Protein AF-A0A2G6HDI2-F1 (afdb_monomer_lite)

pLDDT: mean 74.93, std 30.69, range [21.81, 98.88]

Secondary structure (DSSP, 8-state):
--------PPP-HHHHHHHHHHHHHTTT-HHHHHHTT-TT-TT-----SHHHHHHHHHHHHHHHHHHTS----SHHHHHHHHHHHHHHHHHHHHHHTTTTTT---SSSSHHHHHHHGGGGS--SSHHHHHHHHHHHTTHHHHHHHHHHHHHHHHHHT----HHHHHHHHHHHHHHHSTTSHHHHHHHH-EETTEEPPHHHHHHHHHHHHHHHHHHHHHHHHIIIIITTTS-S-----HHHHHHHHHHHHSS---HHHHHHHHHHHHHHHHHHHHHHHHHHSTT--HHHHHHHHTT-TTTEEESHHHHHHHHHHHHHHHHHHHBTTTB---TTTT-EEEEE-SS-SS-EEEEPPPTTSSSPEEEEE---TT--EEEHHHHHHHIIIIITTTHHHHHHHHHHGGGTS-SHHHHT---HHHHHHHHHHHHHHHHHTTTT-SHHHHHHHHHHHHHHHHHHHHHHHHHHTPPPPGGGTSSS--HHHHHHHHHHS--S-HHHHHHHHHHHHHSTTTTTHHHHHHHHHHHHHHHHHHHTTT---S--TTTTT-SSPPPPP-PPPPPPPPPP----PPP----------------------------------------------------------------------------------------------PPPPPPPPPPPPPPPP-------------PPPPP-----------------------------------------------------------PPP-------

Radius of gyration: 35.78 Å; chains: 1; bounding box: 106×88×121 Å

Foldseek 3Di:
DDDPPPDFDDDDPLLVLLQVLVVVLCVQAVLLCLQLVNPDSLLDGHQLAPVSLVVLLVSLVVSLVVLVVDDQPDLQSVLSSVLSCLQSVLSNVCVVVLVLLQAFAQPDHLLVSLVVSLLSFDQADLVSLLSSLSNLLCLLSNLVNSLNSNVVCVVVVRHAALLRLVSLLVVLCQQLDCCHVLNCCLVVRDHPVGRHDPVSSVSSNVSSVVNNVSSVVSSVCSVPPGNVPHHNALAPADVVQQSLLCQFQQERDDLVVLLVVLVVVLVVLLVVLVVLLCVQPNPDDSVVSVVSLLPDPVFKDFAVVRVQVVLVVLLLVLLVVCDPFPAPADPLLSDEHEEERPAQPQDWAKDDADLVSPPHIYIYGRHHDPDGMGGRLLCSLVSCLRGPPAPSVLLHVLSVCPSPHRPSLNRVSDHNLLRLLRSLLSSVVCVVVCVQVDSSNVSSNSLVVLLLSLLSNLQSCSNHQNWHDCVLPTHTDDLVSSLVSNVVRHPDDPVVSVSVSSCSSSSGNNSNSNVSSNVLLVVVQVVVCVVVVNLRNHDYSVCSSRSHRDYDDDDDDDDDDDDDDDDDDDDDDDDDDDDDDDDDDDDDDDDDDDDDDDDDDDDDDDDDDDDDDDDDDDDDDDDDDDDDDDDDDDDDDDDDDDDDDDDDDDDDDDDDDDDDDDDDDDDDDDDDDDDDDGRDDDDDSDDDDDDDDDDDDDDDDDDDDDDDDDDDDDDDDDDDDDDDDDDDDDDDDDDDDDDDDDDDDDDDDDDDDDDDDDDDDDDDDDDD

Sequence (768 aa):
MSAISSQTRTPTAIDHLADDFLAREVALSPIEATYLGIAGYDEQLDDLSPAGYAAHSALRRDVLAQLERLDVVDDTDRVTVAALRDRLGLAEQMYAMGLDEMSLNVIASPLQGVREIFDLMPQDSGAAWSTVAARMEQVPRAMAGYAESLVAAKAAGNVAPRRQVEACIAQCEALTAADGYFATLAAGARCDDGPLETGVHDRLRAATTTAAAAYEQLGDFLARELAPVAPEQDACGRERYELLSRYFVGADVDLAETYEWGQQELAAITAQMHEVAERISPGASIEEAIAVLNTDPRYVLEGTDALRAWMQERADEAIASLADVHFDIPDPVRRIECRIAPTQTGGIYYTGPSEDFSRPGRMWWSVPKGETTFYTWCELTTVYHEGVPGHHLQVAQTAYRSALLNRWRRLAAWTSGHGEGWALYAERLMTELGFMDDPGNRLGWLGAQSLRAARVVIDIGVHCGFEAPAEVGGGAWTYDKAWAFLTGHSHESHRMLRFELDRYLGWPGQAPSYKIGERLWLELRDQVRARDGGSSSIMPVSLAVSVRLPARLPMTRPPTPTPMIQPMTPLRPWRQARPCTLAKPAPACARPRRPGMSPAPRSRRSSNTKATTSPTTRAATPSNATQVWLASKARALVVQATGETQATHPGTSGRESATARHRNRPPRAPMAKPAHPRAVSVNWAATAVMPTKAKAVAAQPATEATEPAGSMPSAAYPAAVSTHVDSTAAVATRTAATSGARRPTTPAPTSSNRPSSSSVRVCRRTRT

Structure (mmCIF, N/CA/C/O backbone):
data_AF-A0A2G6HDI2-F1
#
_entry.id   AF-A0A2G6HDI2-F1
#
loop_
_atom_site.group_PDB
_atom_site.id
_atom_site.type_symbol
_atom_site.label_atom_id
_atom_site.label_alt_id
_atom_site.label_comp_id
_atom_site.label_asym_id
_atom_site.label_entity_id
_atom_site.label_seq_id
_atom_site.pdbx_PDB_ins_code
_atom_site.Cartn_x
_atom_site.Cartn_y
_atom_site.Cartn_z
_atom_site.occupancy
_atom_site.B_iso_or_equiv
_atom_site.auth_seq_id
_atom_site.auth_comp_id
_atom_site.auth_asym_id
_atom_site.auth_atom_id
_atom_site.pdbx_PDB_model_num
ATOM 1 N N . MET A 1 1 ? 4.554 -38.584 13.484 1.00 32.59 1 MET A N 1
ATOM 2 C CA . MET A 1 1 ? 5.388 -38.253 12.312 1.00 32.59 1 MET A CA 1
ATOM 3 C C . MET A 1 1 ? 4.855 -39.017 11.111 1.00 32.59 1 MET A C 1
ATOM 5 O O . MET A 1 1 ? 5.261 -40.150 10.892 1.00 32.59 1 MET A O 1
ATOM 9 N N . SER A 1 2 ? 3.918 -38.426 10.372 1.00 30.25 2 SER A N 1
ATOM 10 C CA . SER A 1 2 ? 3.645 -38.855 8.996 1.00 30.25 2 SER A CA 1
ATOM 11 C C . SER A 1 2 ? 4.504 -37.982 8.098 1.00 30.25 2 SER A C 1
ATOM 13 O O . SER A 1 2 ? 4.511 -36.767 8.284 1.00 30.25 2 SER A O 1
ATOM 15 N N . ALA A 1 3 ? 5.247 -38.571 7.165 1.00 35.84 3 ALA A N 1
ATOM 16 C CA . ALA A 1 3 ? 5.994 -37.780 6.198 1.00 35.84 3 ALA A CA 1
ATOM 17 C C . ALA A 1 3 ? 4.999 -37.100 5.249 1.00 35.84 3 ALA A C 1
ATOM 19 O O . ALA A 1 3 ? 4.408 -37.763 4.395 1.00 35.84 3 ALA A O 1
ATOM 20 N N . ILE A 1 4 ? 4.816 -35.783 5.391 1.00 43.53 4 ILE A N 1
ATOM 21 C CA . ILE A 1 4 ? 4.281 -34.978 4.294 1.00 43.53 4 ILE A CA 1
ATOM 22 C C . ILE A 1 4 ? 5.306 -35.118 3.171 1.00 43.53 4 ILE A C 1
ATOM 24 O O . ILE A 1 4 ? 6.460 -34.720 3.317 1.00 43.53 4 ILE A O 1
ATOM 28 N N . SER A 1 5 ? 4.903 -35.785 2.090 1.00 40.06 5 SER A N 1
ATOM 29 C CA . SER A 1 5 ? 5.755 -35.971 0.920 1.00 40.06 5 SER A CA 1
ATOM 30 C C . SER A 1 5 ? 6.228 -34.603 0.436 1.00 40.06 5 SER A C 1
ATOM 32 O O . SER A 1 5 ? 5.413 -33.697 0.257 1.00 40.06 5 SER A O 1
ATOM 34 N N . SER A 1 6 ? 7.535 -34.462 0.211 1.00 50.41 6 SER A N 1
ATOM 35 C CA . SER A 1 6 ? 8.120 -33.307 -0.463 1.00 50.41 6 SER A CA 1
ATOM 36 C C . SER A 1 6 ? 7.680 -33.318 -1.929 1.00 50.41 6 SER A C 1
ATOM 38 O O . SER A 1 6 ? 8.411 -33.781 -2.805 1.00 50.41 6 SER A O 1
ATOM 40 N N . GLN A 1 7 ? 6.446 -32.878 -2.180 1.00 63.69 7 GLN A N 1
ATOM 41 C CA . GLN A 1 7 ? 5.856 -32.804 -3.509 1.00 63.69 7 GLN A CA 1
ATOM 42 C C . GLN A 1 7 ? 6.576 -31.722 -4.312 1.00 63.69 7 GLN A C 1
ATOM 44 O O . GLN A 1 7 ? 6.222 -30.549 -4.275 1.00 63.69 7 GLN A O 1
ATOM 49 N N . THR A 1 8 ? 7.618 -32.130 -5.028 1.00 80.12 8 THR A N 1
ATOM 50 C CA . THR A 1 8 ? 8.265 -31.322 -6.057 1.00 80.12 8 THR A CA 1
ATOM 51 C C . THR A 1 8 ? 7.479 -31.465 -7.348 1.00 80.12 8 THR A C 1
ATOM 53 O O . THR A 1 8 ? 7.414 -32.558 -7.918 1.00 80.12 8 THR A O 1
ATOM 56 N N . ARG A 1 9 ? 6.891 -30.368 -7.813 1.00 91.38 9 ARG A N 1
ATOM 57 C CA . ARG A 1 9 ? 6.245 -30.289 -9.120 1.00 91.38 9 ARG A CA 1
ATOM 58 C C . ARG A 1 9 ? 7.304 -30.037 -10.192 1.00 91.38 9 ARG A C 1
ATOM 60 O O . ARG A 1 9 ? 8.156 -29.169 -10.025 1.00 91.38 9 ARG A O 1
ATOM 67 N N . THR A 1 10 ? 7.261 -30.785 -11.290 1.00 93.88 10 THR A N 1
ATOM 68 C CA . THR A 1 10 ? 8.073 -30.475 -12.475 1.00 93.88 10 THR A CA 1
ATOM 69 C C . THR A 1 10 ? 7.532 -29.190 -13.114 1.00 93.88 10 THR A C 1
ATOM 71 O O . THR A 1 10 ? 6.339 -29.165 -13.417 1.00 93.88 10 THR A O 1
ATOM 74 N N . PRO A 1 11 ? 8.351 -28.138 -13.313 1.00 95.75 11 PRO A N 1
ATOM 75 C CA . PRO A 1 11 ? 7.901 -26.916 -13.973 1.00 95.75 11 PRO A CA 1
ATOM 76 C C . PRO A 1 11 ? 7.411 -27.175 -15.400 1.00 95.75 11 PRO A C 1
ATOM 78 O O . PRO A 1 11 ? 7.950 -28.025 -16.114 1.00 95.75 11 PRO A O 1
ATOM 81 N N . THR A 1 12 ? 6.390 -26.433 -15.810 1.00 97.50 12 THR A N 1
ATOM 82 C CA . THR A 1 12 ? 5.776 -26.511 -17.139 1.00 97.50 12 THR A CA 1
ATOM 83 C C . THR A 1 12 ? 6.282 -25.385 -18.044 1.00 97.50 12 THR A C 1
ATOM 85 O O . THR A 1 12 ? 7.005 -24.481 -17.619 1.00 97.50 12 THR A O 1
ATOM 88 N N . ALA A 1 13 ? 5.859 -25.384 -19.311 1.00 98.19 13 ALA A N 1
ATOM 89 C CA . ALA A 1 13 ? 6.100 -24.246 -20.199 1.00 98.19 13 ALA A CA 1
ATOM 90 C C . ALA A 1 13 ? 5.453 -22.941 -19.682 1.00 98.19 13 ALA A C 1
ATOM 92 O O . ALA A 1 13 ? 5.968 -21.858 -19.950 1.00 98.19 13 ALA A O 1
ATOM 93 N N . ILE A 1 14 ? 4.356 -23.037 -18.919 1.00 98.31 14 ILE A N 1
ATOM 94 C CA . ILE A 1 14 ? 3.660 -21.889 -18.318 1.00 98.31 14 ILE A CA 1
ATOM 95 C C . ILE A 1 14 ? 4.450 -21.334 -17.127 1.00 98.31 14 ILE A C 1
ATOM 97 O O . ILE A 1 14 ? 4.551 -20.116 -16.992 1.00 98.31 14 ILE A O 1
ATOM 101 N N . ASP A 1 15 ? 5.064 -22.191 -16.304 1.00 97.81 15 ASP A N 1
ATOM 102 C CA . ASP A 1 15 ? 5.984 -21.739 -15.251 1.00 97.81 15 ASP A CA 1
ATOM 103 C C . ASP A 1 15 ? 7.223 -21.058 -15.835 1.00 97.81 15 ASP A C 1
ATOM 105 O O . ASP A 1 15 ? 7.616 -19.993 -15.370 1.00 97.81 15 ASP A O 1
ATOM 109 N N . HIS A 1 16 ? 7.814 -21.638 -16.884 1.00 98.31 16 HIS A N 1
ATOM 110 C CA . HIS A 1 16 ? 8.977 -21.051 -17.547 1.00 98.31 16 HIS A CA 1
ATOM 111 C C . HIS A 1 16 ? 8.663 -19.707 -18.219 1.00 98.31 16 HIS A C 1
ATOM 113 O O . HIS A 1 16 ? 9.497 -18.808 -18.160 1.00 98.31 16 HIS A O 1
ATOM 119 N N . LEU A 1 17 ? 7.466 -19.530 -18.792 1.00 98.62 17 LEU A N 1
ATOM 120 C CA . LEU A 1 17 ? 7.014 -18.228 -19.297 1.00 98.62 17 LEU A CA 1
ATOM 121 C C . LEU A 1 17 ? 6.787 -17.215 -18.161 1.00 98.62 17 LEU A C 1
ATOM 123 O O . LEU A 1 17 ? 7.114 -16.043 -18.323 1.00 98.62 17 LEU A O 1
ATOM 127 N N . ALA A 1 18 ? 6.259 -17.646 -17.012 1.00 98.31 18 ALA A N 1
ATOM 128 C CA . ALA A 1 18 ? 6.081 -16.778 -15.848 1.00 98.31 18 ALA A CA 1
ATOM 129 C C . ALA A 1 18 ? 7.431 -16.327 -15.249 1.00 98.31 18 ALA A C 1
ATOM 131 O O . ALA A 1 18 ? 7.587 -15.162 -14.887 1.00 98.31 18 ALA A O 1
ATOM 132 N N . ASP A 1 19 ? 8.420 -17.222 -15.191 1.00 97.94 19 ASP A N 1
ATOM 133 C CA . ASP A 1 19 ? 9.761 -16.910 -14.684 1.00 97.94 19 ASP A CA 1
ATOM 134 C C . ASP A 1 19 ? 10.598 -16.070 -15.674 1.00 97.94 19 ASP A C 1
ATOM 136 O O . ASP A 1 19 ? 11.322 -15.176 -15.232 1.00 97.94 19 ASP A O 1
ATOM 140 N N . ASP A 1 20 ? 10.467 -16.286 -16.993 1.00 98.44 20 ASP A N 1
ATOM 141 C CA . ASP A 1 20 ? 11.025 -15.391 -18.029 1.00 98.44 20 ASP A CA 1
ATOM 142 C C . ASP A 1 20 ? 10.409 -13.991 -17.940 1.00 98.44 20 ASP A C 1
ATOM 144 O O . ASP A 1 20 ? 11.126 -12.990 -17.946 1.00 98.44 20 ASP A O 1
ATOM 148 N N . PHE A 1 21 ? 9.083 -13.919 -17.790 1.00 98.56 21 PHE A N 1
ATOM 149 C CA . PHE A 1 21 ? 8.374 -12.659 -17.623 1.00 98.56 21 PHE A CA 1
ATOM 150 C C . PHE A 1 21 ? 8.882 -11.881 -16.405 1.00 98.56 21 PHE A C 1
ATOM 152 O O . PHE A 1 21 ? 9.308 -10.743 -16.583 1.00 98.56 21 PHE A O 1
ATOM 159 N N . LEU A 1 22 ? 8.949 -12.499 -15.217 1.00 98.00 22 LEU A N 1
ATOM 160 C CA . LEU A 1 22 ? 9.512 -11.858 -14.020 1.00 98.00 22 LEU A CA 1
ATOM 161 C C . LEU A 1 22 ? 10.945 -11.361 -14.263 1.00 98.00 22 LEU A C 1
ATOM 163 O O . LEU A 1 22 ? 11.268 -10.229 -13.916 1.00 98.00 22 LEU A O 1
ATOM 167 N N . ALA A 1 23 ? 11.808 -12.186 -14.866 1.00 97.88 23 ALA A N 1
ATOM 168 C CA . ALA A 1 23 ? 13.203 -11.825 -15.126 1.00 97.88 23 ALA A CA 1
ATOM 169 C C . ALA A 1 23 ? 13.353 -10.638 -16.100 1.00 97.88 23 ALA A C 1
ATOM 171 O O . ALA A 1 23 ? 14.343 -9.908 -16.035 1.00 97.88 23 ALA A O 1
ATOM 172 N N . ARG A 1 24 ? 12.376 -10.435 -16.990 1.00 98.38 24 ARG A N 1
ATOM 173 C CA . ARG A 1 24 ? 12.316 -9.314 -17.940 1.00 98.38 24 ARG A CA 1
ATOM 174 C C . ARG A 1 24 ? 11.618 -8.086 -17.352 1.00 98.38 24 ARG A C 1
ATOM 176 O O . ARG A 1 24 ? 12.007 -6.971 -17.678 1.00 98.38 24 ARG A O 1
ATOM 183 N N . GLU A 1 25 ? 10.634 -8.280 -16.480 1.00 97.81 25 GLU A N 1
ATOM 184 C CA . GLU A 1 25 ? 9.888 -7.225 -15.786 1.00 97.81 25 GLU A CA 1
ATOM 185 C C . GLU A 1 25 ? 10.795 -6.460 -14.813 1.00 97.81 25 GLU A C 1
ATOM 187 O O . GLU A 1 25 ? 10.942 -5.247 -14.944 1.00 97.81 25 GLU A O 1
ATOM 192 N N . VAL A 1 26 ? 11.546 -7.165 -13.960 1.00 97.38 26 VAL A N 1
ATOM 193 C CA . VAL A 1 26 ? 12.509 -6.540 -13.026 1.00 97.38 26 VAL A CA 1
ATOM 194 C C . VAL A 1 26 ? 13.743 -5.943 -13.719 1.00 97.38 26 VAL A C 1
ATOM 196 O O . VAL A 1 26 ? 14.476 -5.157 -13.126 1.00 97.38 26 VAL A O 1
ATOM 199 N N . ALA A 1 27 ? 13.973 -6.279 -14.993 1.00 97.88 27 ALA A N 1
ATOM 200 C CA . ALA A 1 27 ? 14.973 -5.614 -15.829 1.00 97.88 27 ALA A CA 1
ATOM 201 C C . ALA A 1 27 ? 14.469 -4.287 -16.432 1.00 97.88 27 ALA A C 1
ATOM 203 O O . ALA A 1 27 ? 15.287 -3.478 -16.869 1.00 97.88 27 ALA A O 1
ATOM 204 N N . LEU A 1 28 ? 13.149 -4.061 -16.451 1.00 98.38 28 LEU A N 1
ATOM 205 C CA . LEU A 1 28 ? 12.524 -2.775 -16.778 1.00 98.38 28 LEU A CA 1
ATOM 206 C C . LEU A 1 28 ? 12.225 -1.946 -15.512 1.00 98.38 28 LEU A C 1
ATOM 208 O O . LEU A 1 28 ? 12.357 -0.724 -15.562 1.00 98.38 28 LEU A O 1
ATOM 212 N N . SER A 1 29 ? 11.941 -2.603 -14.375 1.00 98.00 29 SER A N 1
ATOM 213 C CA . SER A 1 29 ? 11.855 -1.978 -13.045 1.00 98.00 29 SER A CA 1
ATOM 214 C C . SER A 1 29 ? 12.950 -2.454 -12.067 1.00 98.00 29 SER A C 1
ATOM 216 O O . SER A 1 29 ? 12.730 -3.344 -11.239 1.00 98.00 29 SER A O 1
ATOM 218 N N . PRO A 1 30 ? 14.147 -1.835 -12.105 1.00 98.19 30 PRO A N 1
ATOM 219 C CA . PRO A 1 30 ? 15.148 -1.924 -11.042 1.00 98.19 30 PRO A CA 1
ATOM 220 C C . PRO A 1 30 ? 14.646 -1.592 -9.628 1.00 98.19 30 PRO A C 1
ATOM 222 O O . PRO A 1 30 ? 15.225 -2.078 -8.653 1.00 98.19 30 PRO A O 1
ATOM 225 N N . ILE A 1 31 ? 13.607 -0.759 -9.494 1.00 97.00 31 ILE A N 1
ATOM 226 C CA . ILE A 1 31 ? 12.966 -0.468 -8.205 1.00 97.00 31 ILE A CA 1
ATOM 227 C C . ILE A 1 31 ? 12.227 -1.712 -7.697 1.00 97.00 31 ILE A C 1
ATOM 229 O O . ILE A 1 31 ? 12.478 -2.149 -6.571 1.00 97.00 31 ILE A O 1
ATOM 233 N N . GLU A 1 32 ? 11.390 -2.344 -8.525 1.00 94.75 32 GLU A N 1
ATOM 234 C CA . GLU A 1 32 ? 10.735 -3.606 -8.164 1.00 94.75 32 GLU A CA 1
ATOM 235 C C . GLU A 1 32 ? 11.762 -4.719 -7.903 1.00 94.75 32 GLU A C 1
ATOM 237 O O . GLU A 1 32 ? 11.615 -5.475 -6.942 1.00 94.75 32 GLU A O 1
ATOM 242 N N . ALA A 1 33 ? 12.857 -4.773 -8.671 1.00 95.56 33 ALA A N 1
ATOM 243 C CA . ALA A 1 33 ? 13.944 -5.725 -8.449 1.00 95.56 33 ALA A CA 1
ATOM 244 C C . ALA A 1 33 ? 14.469 -5.686 -7.002 1.00 95.56 33 ALA A C 1
ATOM 246 O O . ALA A 1 33 ? 14.477 -6.713 -6.319 1.00 95.56 33 ALA A O 1
ATOM 247 N N . THR A 1 34 ? 14.847 -4.505 -6.497 1.00 93.19 34 THR A N 1
ATOM 248 C CA . THR A 1 34 ? 15.314 -4.352 -5.108 1.00 93.19 34 THR A CA 1
ATOM 249 C C . THR A 1 34 ? 14.183 -4.609 -4.098 1.00 93.19 34 THR A C 1
ATOM 251 O O . THR A 1 34 ? 14.436 -5.256 -3.082 1.00 93.19 34 THR A O 1
ATOM 254 N N . TYR A 1 35 ? 12.938 -4.192 -4.374 1.00 88.88 35 TYR A N 1
ATOM 255 C CA . TYR A 1 35 ? 11.784 -4.453 -3.494 1.00 88.88 35 TYR A CA 1
ATOM 256 C C . TYR A 1 35 ? 11.516 -5.961 -3.307 1.00 88.88 35 TYR A C 1
ATOM 258 O O . TYR A 1 35 ? 11.292 -6.429 -2.190 1.00 88.88 35 TYR A O 1
ATOM 266 N N . LEU A 1 36 ? 11.629 -6.746 -4.383 1.00 89.44 36 LEU A N 1
ATOM 267 C CA . LEU A 1 36 ? 11.509 -8.209 -4.376 1.00 89.44 36 LEU A CA 1
ATOM 268 C C . LEU A 1 36 ? 12.783 -8.935 -3.890 1.00 89.44 36 LEU A C 1
ATOM 270 O O . LEU A 1 36 ? 12.805 -10.166 -3.826 1.00 89.44 36 LEU A O 1
ATOM 274 N N . GLY A 1 37 ? 13.854 -8.208 -3.548 1.00 88.31 37 GLY A N 1
ATOM 275 C CA . GLY A 1 37 ? 15.138 -8.777 -3.122 1.00 88.31 37 GLY A CA 1
ATOM 276 C C . GLY A 1 37 ? 15.944 -9.446 -4.246 1.00 88.31 37 GLY A C 1
ATOM 277 O O . GLY A 1 37 ? 16.780 -10.312 -3.980 1.00 88.31 37 GLY A O 1
ATOM 278 N N . ILE A 1 38 ? 15.689 -9.079 -5.502 1.00 91.12 38 ILE A N 1
ATOM 279 C CA . ILE A 1 38 ? 16.366 -9.590 -6.698 1.00 91.12 38 ILE A CA 1
ATOM 280 C C . ILE A 1 38 ? 17.588 -8.709 -6.990 1.00 91.12 38 ILE A C 1
ATOM 282 O O . ILE A 1 38 ? 17.507 -7.682 -7.660 1.00 91.12 38 ILE A O 1
ATOM 286 N N . ALA A 1 39 ? 18.734 -9.136 -6.460 1.00 91.12 39 ALA A N 1
ATOM 287 C CA . ALA A 1 39 ? 20.002 -8.420 -6.569 1.00 91.12 39 ALA A CA 1
ATOM 288 C C . ALA A 1 39 ? 20.528 -8.296 -8.014 1.00 91.12 39 ALA A C 1
ATOM 290 O O . ALA A 1 39 ? 20.295 -9.163 -8.859 1.00 91.12 39 ALA A O 1
ATOM 291 N N . GLY A 1 40 ? 21.325 -7.251 -8.254 1.00 94.31 40 GLY A N 1
ATOM 292 C CA . GLY A 1 40 ? 22.020 -6.988 -9.526 1.00 94.31 40 GLY A CA 1
ATOM 293 C C . GLY A 1 40 ? 21.523 -5.743 -10.267 1.00 94.31 40 GLY A C 1
ATOM 294 O O . GLY A 1 40 ? 22.154 -5.300 -11.227 1.00 94.31 40 GLY A O 1
ATOM 295 N N . TYR A 1 41 ? 20.434 -5.145 -9.784 1.00 96.56 41 TYR A N 1
ATOM 296 C CA . TYR A 1 41 ? 19.826 -3.922 -10.317 1.00 96.56 41 TYR A CA 1
ATOM 297 C C . TYR A 1 41 ? 19.975 -2.728 -9.359 1.00 96.56 41 TYR A C 1
ATOM 299 O O . TYR A 1 41 ? 19.483 -1.636 -9.630 1.00 96.56 41 TYR A O 1
ATOM 307 N N . ASP A 1 42 ? 20.690 -2.916 -8.248 1.00 95.56 42 ASP A N 1
ATOM 308 C CA . ASP A 1 42 ? 20.696 -2.020 -7.087 1.00 95.56 42 ASP A CA 1
ATOM 309 C C . ASP A 1 42 ? 21.397 -0.665 -7.316 1.00 95.56 42 ASP A C 1
ATOM 311 O O . ASP A 1 42 ? 21.221 0.252 -6.520 1.00 95.56 42 ASP A O 1
ATOM 315 N N . GLU A 1 43 ? 22.134 -0.505 -8.422 1.00 97.75 43 GLU A N 1
ATOM 316 C CA . GLU A 1 43 ? 22.698 0.778 -8.891 1.00 97.75 43 GLU A CA 1
ATOM 317 C C . GLU A 1 43 ? 21.789 1.515 -9.898 1.00 97.75 43 GLU A C 1
ATOM 319 O O . GLU A 1 43 ? 22.113 2.612 -10.353 1.00 97.75 43 GLU A O 1
ATOM 324 N N . GLN A 1 44 ? 20.660 0.918 -10.289 1.00 98.25 44 GLN A N 1
ATOM 325 C CA . GLN A 1 44 ? 19.800 1.386 -11.379 1.00 98.25 44 GLN A CA 1
ATOM 326 C C . GLN A 1 44 ? 18.442 1.881 -10.861 1.00 98.25 44 GLN A C 1
ATOM 328 O O . GLN A 1 44 ? 17.977 1.478 -9.796 1.00 98.25 44 GLN A O 1
ATOM 333 N N . LEU A 1 45 ? 17.790 2.737 -11.647 1.00 98.56 45 LEU A N 1
ATOM 334 C CA . LEU A 1 45 ? 16.392 3.148 -11.479 1.00 98.56 45 LEU A CA 1
ATOM 335 C C . LEU A 1 45 ? 15.649 2.935 -12.799 1.00 98.56 45 LEU A C 1
ATOM 337 O O . LEU A 1 45 ? 16.267 2.946 -13.865 1.00 98.56 45 LEU A O 1
ATOM 341 N N . ASP A 1 46 ? 14.335 2.817 -12.713 1.00 98.56 46 ASP A N 1
ATOM 342 C CA . ASP A 1 46 ? 13.402 2.626 -13.821 1.00 98.56 46 ASP A CA 1
ATOM 343 C C . ASP A 1 46 ? 13.531 3.693 -14.929 1.00 98.56 46 ASP A C 1
ATOM 345 O O . ASP A 1 46 ? 14.097 4.783 -14.751 1.00 98.56 46 ASP A O 1
ATOM 349 N N . ASP A 1 47 ? 12.992 3.384 -16.107 1.00 98.62 47 ASP A N 1
ATOM 350 C CA . ASP A 1 47 ? 12.695 4.391 -17.125 1.00 98.62 47 ASP A CA 1
ATOM 351 C C . ASP A 1 47 ? 11.253 4.880 -16.944 1.00 98.62 47 ASP A C 1
ATOM 353 O O . ASP A 1 47 ? 10.297 4.237 -17.364 1.00 98.62 47 ASP A O 1
ATOM 357 N N . LEU A 1 48 ? 11.109 6.035 -16.294 1.00 98.69 48 LEU A N 1
ATOM 358 C CA . LEU A 1 48 ? 9.815 6.660 -16.007 1.00 98.69 48 LEU A CA 1
ATOM 359 C C . LEU A 1 48 ? 9.285 7.517 -17.171 1.00 98.69 48 LEU A C 1
ATOM 361 O O . LEU A 1 48 ? 8.295 8.230 -16.998 1.00 98.69 48 LEU A O 1
ATOM 365 N N . SER A 1 49 ? 9.948 7.495 -18.333 1.00 98.88 49 SER A N 1
ATOM 366 C CA . SER A 1 49 ? 9.507 8.181 -19.553 1.00 98.88 49 SER A CA 1
ATOM 367 C C . SER A 1 49 ? 8.401 7.405 -20.292 1.00 98.88 49 SER A C 1
ATOM 369 O O . SER A 1 49 ? 8.220 6.203 -20.062 1.00 98.88 49 SER A O 1
ATOM 371 N N . PRO A 1 50 ? 7.705 8.025 -21.268 1.00 98.75 50 PRO A N 1
ATOM 372 C CA . PRO A 1 50 ? 6.740 7.317 -22.112 1.00 98.75 50 PRO A CA 1
ATOM 373 C C . PRO A 1 50 ? 7.348 6.134 -22.885 1.00 98.75 50 PRO A C 1
ATOM 375 O O . PRO A 1 50 ? 6.626 5.212 -23.266 1.00 98.75 50 PRO A O 1
ATOM 378 N N . ALA A 1 51 ? 8.668 6.132 -23.117 1.00 98.69 51 ALA A N 1
ATOM 379 C CA . ALA A 1 51 ? 9.367 5.019 -23.756 1.00 98.69 51 ALA A CA 1
ATOM 380 C C . ALA A 1 51 ? 9.497 3.804 -22.819 1.00 98.69 51 ALA A C 1
ATOM 382 O O . ALA A 1 51 ? 9.301 2.674 -23.270 1.00 98.69 51 ALA A O 1
ATOM 383 N N . GLY A 1 52 ? 9.747 4.030 -21.526 1.00 98.62 52 GLY A N 1
ATOM 384 C CA . GLY A 1 52 ? 9.778 2.981 -20.508 1.00 98.62 52 GLY A CA 1
ATOM 385 C C . GLY A 1 52 ? 8.409 2.333 -20.294 1.00 98.62 52 GLY A C 1
ATOM 386 O O . GLY A 1 52 ? 8.281 1.111 -20.401 1.00 98.62 52 GLY A O 1
ATOM 387 N N . TYR A 1 53 ? 7.348 3.133 -20.134 1.00 98.62 53 TYR A N 1
ATOM 388 C CA . TYR A 1 53 ? 5.975 2.609 -20.055 1.00 98.62 53 TYR A CA 1
ATOM 389 C C . TYR A 1 53 ? 5.570 1.830 -21.325 1.00 98.62 53 TYR A C 1
ATOM 391 O O . TYR A 1 53 ? 4.981 0.748 -21.238 1.00 98.62 53 TYR A O 1
ATOM 399 N N . ALA A 1 54 ? 5.970 2.298 -22.515 1.00 98.81 54 ALA A N 1
ATOM 400 C CA . ALA A 1 54 ? 5.762 1.562 -23.764 1.00 98.81 54 ALA A CA 1
ATOM 401 C C . ALA A 1 54 ? 6.557 0.239 -23.838 1.00 98.81 54 ALA A C 1
ATOM 403 O O . ALA A 1 54 ? 6.069 -0.732 -24.427 1.00 98.81 54 ALA A O 1
ATOM 404 N N . ALA A 1 55 ? 7.747 0.163 -23.229 1.00 98.88 55 ALA A N 1
ATOM 405 C CA . ALA A 1 55 ? 8.527 -1.071 -23.119 1.00 98.88 55 ALA A CA 1
ATOM 406 C C . ALA A 1 55 ? 7.853 -2.091 -22.183 1.00 98.88 55 ALA A C 1
ATOM 408 O O . ALA A 1 55 ? 7.733 -3.262 -22.555 1.00 98.88 55 ALA A O 1
ATOM 409 N N . HIS A 1 56 ? 7.321 -1.648 -21.037 1.00 98.62 56 HIS A N 1
ATOM 410 C CA . HIS A 1 56 ? 6.487 -2.486 -20.166 1.00 98.62 56 HIS A CA 1
ATOM 411 C C . HIS A 1 56 ? 5.254 -3.020 -20.915 1.00 98.62 56 HIS A C 1
ATOM 413 O O . HIS A 1 56 ? 5.000 -4.224 -20.900 1.00 98.62 56 HIS A O 1
ATOM 419 N N . SER A 1 57 ? 4.532 -2.174 -21.660 1.00 98.75 57 SER A N 1
ATOM 420 C CA . SER A 1 57 ? 3.410 -2.631 -22.497 1.00 98.75 57 SER A CA 1
ATOM 421 C C . SER A 1 57 ? 3.830 -3.651 -23.563 1.00 98.75 57 SER A C 1
ATOM 423 O O . SER A 1 57 ? 3.133 -4.643 -23.799 1.00 98.75 57 SER A O 1
ATOM 425 N N . ALA A 1 58 ? 4.985 -3.453 -24.206 1.00 98.81 58 ALA A N 1
ATOM 426 C CA . ALA A 1 58 ? 5.506 -4.396 -25.192 1.00 98.81 58 ALA A CA 1
ATOM 427 C C . ALA A 1 58 ? 5.812 -5.771 -24.573 1.00 98.81 58 ALA A C 1
ATOM 429 O O . ALA A 1 58 ? 5.461 -6.789 -25.173 1.00 98.81 58 ALA A O 1
ATOM 430 N N . LEU A 1 59 ? 6.388 -5.804 -23.365 1.00 98.81 59 LEU A N 1
ATOM 431 C CA . LEU A 1 59 ? 6.614 -7.030 -22.596 1.00 98.81 59 LEU A CA 1
ATOM 432 C C . LEU A 1 59 ? 5.293 -7.734 -22.249 1.00 98.81 59 LEU A C 1
ATOM 434 O O . LEU A 1 59 ? 5.134 -8.920 -22.540 1.00 98.81 59 LEU A O 1
ATOM 438 N N . ARG A 1 60 ? 4.320 -7.005 -21.685 1.00 98.69 60 ARG A N 1
ATOM 439 C CA . ARG A 1 60 ? 3.023 -7.572 -21.275 1.00 98.69 60 ARG A CA 1
ATOM 440 C C . ARG A 1 60 ? 2.255 -8.170 -22.458 1.00 98.69 60 ARG A C 1
ATOM 442 O O . ARG A 1 60 ? 1.718 -9.271 -22.345 1.00 98.69 60 ARG A O 1
ATOM 449 N N . ARG A 1 61 ? 2.254 -7.501 -23.618 1.00 98.75 61 ARG A N 1
ATOM 450 C CA . ARG A 1 61 ? 1.610 -8.007 -24.847 1.00 98.75 61 ARG A CA 1
ATOM 451 C C . ARG A 1 61 ? 2.322 -9.208 -25.468 1.00 98.75 61 ARG A C 1
ATOM 453 O O . ARG A 1 61 ? 1.637 -10.091 -25.979 1.00 98.75 61 ARG A O 1
ATOM 460 N N . ASP A 1 62 ? 3.652 -9.267 -25.414 1.00 98.75 62 ASP A N 1
ATOM 461 C CA . ASP A 1 62 ? 4.412 -10.455 -25.827 1.00 98.75 62 ASP A CA 1
ATOM 462 C C . ASP A 1 62 ? 4.044 -11.668 -24.958 1.00 98.75 62 ASP A C 1
ATOM 464 O O . ASP A 1 62 ? 3.603 -12.693 -25.478 1.00 98.75 62 ASP A O 1
ATOM 468 N N . VAL A 1 63 ? 4.114 -11.524 -23.632 1.00 98.69 63 VAL A N 1
ATOM 469 C CA . VAL A 1 63 ? 3.806 -12.609 -22.687 1.00 98.69 63 VAL A CA 1
ATOM 470 C C . VAL A 1 63 ? 2.360 -13.085 -22.820 1.00 98.69 63 VAL A C 1
ATOM 472 O O . VAL A 1 63 ? 2.130 -14.292 -22.882 1.00 98.69 63 VAL A O 1
ATOM 475 N N . LEU A 1 64 ? 1.385 -12.179 -22.963 1.00 98.62 64 LEU A N 1
ATOM 476 C CA . LEU A 1 64 ? -0.008 -12.551 -23.246 1.00 98.62 64 LEU A CA 1
ATOM 477 C C . LEU A 1 64 ? -0.140 -13.354 -24.555 1.00 98.62 64 LEU A C 1
ATOM 479 O O . LEU A 1 64 ? -0.776 -14.408 -24.559 1.00 98.62 64 LEU A O 1
ATOM 483 N N . ALA A 1 65 ? 0.509 -12.918 -25.641 1.00 98.50 65 ALA A N 1
ATOM 484 C CA . ALA A 1 65 ? 0.463 -13.596 -26.939 1.00 98.50 65 ALA A CA 1
ATOM 485 C C . ALA A 1 65 ? 1.228 -14.937 -26.974 1.00 98.50 65 ALA A C 1
ATOM 487 O O . ALA A 1 65 ? 0.959 -15.777 -27.838 1.00 98.50 65 ALA A O 1
ATOM 488 N N . GLN A 1 66 ? 2.175 -15.160 -26.057 1.00 98.50 66 GLN A N 1
ATOM 489 C CA . GLN A 1 66 ? 2.792 -16.470 -25.824 1.00 98.50 66 GLN A CA 1
ATOM 490 C C . GLN A 1 66 ? 1.879 -17.374 -24.979 1.00 98.50 66 GLN A C 1
ATOM 492 O O . GLN A 1 66 ? 1.672 -18.535 -25.328 1.00 98.50 66 GLN A O 1
ATOM 497 N N . LEU A 1 67 ? 1.252 -16.828 -23.933 1.00 97.31 67 LEU A N 1
ATOM 498 C CA . LEU A 1 67 ? 0.334 -17.519 -23.017 1.00 97.31 67 LEU A CA 1
ATOM 499 C C . LEU A 1 67 ? -0.970 -17.999 -23.688 1.00 97.31 67 LEU A C 1
ATOM 501 O O . LEU A 1 67 ? -1.693 -18.820 -23.126 1.00 97.31 67 LEU A O 1
ATOM 505 N N . GLU A 1 68 ? -1.301 -17.507 -24.882 1.00 96.44 68 GLU A N 1
ATOM 506 C CA . GLU A 1 68 ? -2.372 -18.043 -25.740 1.00 96.44 68 GLU A CA 1
ATOM 507 C C . GLU A 1 68 ? -2.004 -19.362 -26.444 1.00 96.44 68 GLU A C 1
ATOM 509 O O . GLU A 1 68 ? -2.894 -20.064 -26.919 1.00 96.44 68 GLU A O 1
ATOM 514 N N . ARG A 1 69 ? -0.711 -19.708 -26.518 1.00 97.00 69 ARG A N 1
ATOM 515 C CA . ARG A 1 69 ? -0.177 -20.844 -27.297 1.00 97.00 69 ARG A CA 1
ATOM 516 C C . ARG A 1 69 ? 0.309 -22.010 -26.434 1.00 97.00 69 ARG A C 1
ATOM 518 O O . ARG A 1 69 ? 0.873 -22.959 -26.972 1.00 97.00 69 ARG A O 1
ATOM 525 N N . LEU A 1 70 ? 0.141 -21.918 -25.115 1.00 97.75 70 LEU A N 1
ATOM 526 C CA . LEU A 1 70 ? 0.567 -22.933 -24.155 1.00 97.75 70 LEU A CA 1
ATOM 527 C C . LEU A 1 70 ? -0.641 -23.692 -23.604 1.00 97.75 70 LEU A C 1
ATOM 529 O O . LEU A 1 70 ? -1.588 -23.086 -23.098 1.00 97.75 70 LEU A O 1
ATOM 533 N N . ASP A 1 71 ? -0.579 -25.020 -23.673 1.00 97.12 71 ASP A N 1
ATOM 534 C CA . ASP A 1 71 ? -1.561 -25.905 -23.053 1.00 97.12 71 ASP A CA 1
ATOM 535 C C . ASP A 1 71 ? -1.409 -25.917 -21.525 1.00 97.12 71 ASP A C 1
ATOM 537 O O . ASP A 1 71 ? -0.301 -25.940 -20.989 1.00 97.12 71 ASP A O 1
ATOM 541 N N . VAL A 1 72 ? -2.542 -25.934 -20.820 1.00 97.31 72 VAL A N 1
ATOM 542 C CA . VAL A 1 72 ? -2.605 -26.062 -19.356 1.00 97.31 72 VAL A CA 1
ATOM 543 C C . VAL A 1 72 ? -2.395 -27.525 -18.973 1.00 97.31 72 VAL A C 1
ATOM 545 O O . VAL A 1 72 ? -3.231 -28.365 -19.305 1.00 97.31 72 VAL A O 1
ATOM 548 N N . VAL A 1 73 ? -1.312 -27.832 -18.253 1.00 96.94 73 VAL A N 1
ATOM 549 C CA . VAL A 1 73 ? -0.989 -29.209 -17.839 1.00 96.94 73 VAL A CA 1
ATOM 550 C C . VAL A 1 73 ? -1.748 -29.615 -16.570 1.00 96.94 73 VAL A C 1
ATOM 552 O O . VAL A 1 73 ? -2.164 -30.766 -16.445 1.00 96.94 73 VAL A O 1
ATOM 555 N N . ASP A 1 74 ? -1.950 -28.687 -15.627 1.00 93.44 74 ASP A N 1
ATOM 556 C CA . ASP A 1 74 ? -2.590 -28.959 -14.332 1.00 93.44 74 ASP A CA 1
ATOM 557 C C . ASP A 1 74 ? -3.288 -27.733 -13.692 1.00 93.44 74 ASP A C 1
ATOM 559 O O . ASP A 1 74 ? -3.409 -26.658 -14.282 1.00 93.44 74 ASP A O 1
ATOM 563 N N . ASP A 1 75 ? -3.778 -27.892 -12.457 1.00 91.00 75 ASP A N 1
ATOM 564 C CA . ASP A 1 75 ? -4.443 -26.823 -11.702 1.00 91.00 75 ASP A CA 1
ATOM 565 C C . ASP A 1 75 ? -3.513 -25.659 -11.308 1.00 91.00 75 ASP A C 1
ATOM 567 O O . ASP A 1 75 ? -3.992 -24.534 -11.141 1.00 91.00 75 ASP A O 1
ATOM 571 N N . THR A 1 76 ? -2.200 -25.879 -11.181 1.00 91.31 76 THR A N 1
ATOM 572 C CA . THR A 1 76 ? -1.248 -24.792 -10.908 1.00 91.31 76 THR A CA 1
ATOM 573 C C . THR A 1 76 ? -1.073 -23.934 -12.152 1.00 91.31 76 THR A C 1
ATOM 575 O O . THR A 1 76 ? -1.186 -22.712 -12.046 1.00 91.31 76 THR A O 1
ATOM 578 N N . ASP A 1 77 ? -0.903 -24.554 -13.324 1.00 95.50 77 ASP A N 1
ATOM 579 C CA . ASP A 1 77 ? -0.920 -23.864 -14.619 1.00 95.50 77 ASP A CA 1
ATOM 580 C C . ASP A 1 77 ? -2.227 -23.093 -14.808 1.00 95.50 77 ASP A C 1
ATOM 582 O O . ASP A 1 77 ? -2.206 -21.919 -15.173 1.00 95.50 77 ASP A O 1
ATOM 586 N N . ARG A 1 78 ? -3.373 -23.713 -14.496 1.00 95.25 78 ARG A N 1
ATOM 587 C CA . ARG A 1 78 ? -4.694 -23.080 -14.616 1.00 95.25 78 ARG A CA 1
ATOM 588 C C . ARG A 1 78 ? -4.801 -21.795 -13.791 1.00 95.25 78 ARG A C 1
ATOM 590 O O . ARG A 1 78 ? -5.394 -20.823 -14.261 1.00 95.25 78 ARG A O 1
ATOM 597 N N . VAL A 1 79 ? -4.228 -21.767 -12.584 1.00 93.00 79 VAL A N 1
ATOM 598 C CA . VAL A 1 79 ? -4.186 -20.556 -11.745 1.00 93.00 79 VAL A CA 1
ATOM 599 C C . VAL A 1 79 ? -3.130 -19.560 -12.241 1.00 93.00 79 VAL A C 1
ATOM 601 O O . VAL A 1 79 ? -3.419 -18.367 -12.268 1.00 93.00 79 VAL A O 1
ATOM 604 N N . THR A 1 80 ? -1.954 -20.008 -12.695 1.00 95.62 80 THR A N 1
ATOM 605 C CA . THR A 1 80 ? -0.917 -19.132 -13.280 1.00 95.62 80 THR A CA 1
ATOM 606 C C . THR A 1 80 ? -1.429 -18.415 -14.535 1.00 95.62 80 THR A C 1
ATOM 608 O O . THR A 1 80 ? -1.318 -17.196 -14.630 1.00 95.62 80 THR A O 1
ATOM 611 N N . VAL A 1 81 ? -2.080 -19.135 -15.455 1.00 96.56 81 VAL A N 1
ATOM 612 C CA . VAL A 1 81 ? -2.716 -18.573 -16.660 1.00 96.56 81 VAL A CA 1
ATOM 613 C C . VAL A 1 81 ? -3.817 -17.577 -16.298 1.00 96.56 81 VAL A C 1
ATOM 615 O O . VAL A 1 81 ? -3.891 -16.508 -16.901 1.00 96.56 81 VAL A O 1
ATOM 618 N N . ALA A 1 82 ? -4.670 -17.903 -15.321 1.00 94.75 82 ALA A N 1
ATOM 619 C CA . ALA A 1 82 ? -5.730 -17.000 -14.878 1.00 94.75 82 ALA A CA 1
ATOM 620 C C . ALA A 1 82 ? -5.163 -15.709 -14.263 1.00 94.75 82 ALA A C 1
ATOM 622 O O . ALA A 1 82 ? -5.645 -14.627 -14.585 1.00 94.75 82 ALA A O 1
ATOM 623 N N . ALA A 1 83 ? -4.124 -15.820 -13.430 1.00 95.25 83 ALA A N 1
ATOM 624 C CA . ALA A 1 83 ? -3.460 -14.687 -12.794 1.00 95.25 83 ALA A CA 1
ATOM 625 C C . ALA A 1 83 ? -2.737 -13.786 -13.809 1.00 95.25 83 ALA A C 1
ATOM 627 O O . ALA A 1 83 ? -2.955 -12.579 -13.800 1.00 95.25 83 ALA A O 1
ATOM 628 N N . LEU A 1 84 ? -1.934 -14.352 -14.718 1.00 96.81 84 LEU A N 1
ATOM 629 C CA . LEU A 1 84 ? -1.230 -13.580 -15.751 1.00 96.81 84 LEU A CA 1
ATOM 630 C C . LEU A 1 84 ? -2.211 -12.875 -16.702 1.00 96.81 84 LEU A C 1
ATOM 632 O O . LEU A 1 84 ? -2.061 -11.684 -16.961 1.00 96.81 84 LEU A O 1
ATOM 636 N N . ARG A 1 85 ? -3.253 -13.566 -17.192 1.00 96.50 85 ARG A N 1
ATOM 637 C CA . ARG A 1 85 ? -4.253 -12.943 -18.086 1.00 96.50 85 ARG A CA 1
ATOM 638 C C . ARG A 1 85 ? -5.030 -11.817 -17.403 1.00 96.50 85 ARG A C 1
ATOM 640 O O . ARG A 1 85 ? -5.343 -10.828 -18.057 1.00 96.50 85 ARG A O 1
ATOM 647 N N . ASP A 1 86 ? -5.325 -11.960 -16.112 1.00 94.25 86 ASP A N 1
ATOM 648 C CA . ASP A 1 86 ? -6.004 -10.936 -15.316 1.00 94.25 86 ASP A CA 1
ATOM 649 C C . ASP A 1 86 ? -5.096 -9.722 -15.059 1.00 94.25 86 ASP A C 1
ATOM 651 O O . ASP A 1 86 ? -5.411 -8.619 -15.501 1.00 94.25 86 ASP A O 1
ATOM 655 N N . ARG A 1 87 ? -3.929 -9.926 -14.431 1.00 95.62 87 ARG A N 1
ATOM 656 C CA . ARG A 1 87 ? -3.009 -8.843 -14.046 1.00 95.62 87 ARG A CA 1
ATOM 657 C C . ARG A 1 87 ? -2.450 -8.093 -15.255 1.00 95.62 87 ARG A C 1
ATOM 659 O O . ARG A 1 87 ? -2.550 -6.870 -15.309 1.00 95.62 87 ARG A O 1
ATOM 666 N N . LEU A 1 88 ? -1.921 -8.805 -16.255 1.00 97.62 88 LEU A N 1
ATOM 667 C CA . LEU A 1 88 ? -1.314 -8.168 -17.432 1.00 97.62 88 LEU A CA 1
ATOM 668 C C . LEU A 1 88 ? -2.376 -7.570 -18.360 1.00 97.62 88 LEU A C 1
ATOM 670 O O . LEU A 1 88 ? -2.156 -6.515 -18.952 1.00 97.62 88 LEU A O 1
ATOM 674 N N . GLY A 1 89 ? -3.553 -8.199 -18.442 1.00 97.38 89 GLY A N 1
ATOM 675 C CA . GLY A 1 89 ? -4.697 -7.651 -19.164 1.00 97.38 89 GLY A CA 1
ATOM 676 C C . GLY A 1 89 ? -5.227 -6.360 -18.535 1.00 97.38 89 GLY A C 1
ATOM 677 O O . GLY A 1 89 ? -5.577 -5.432 -19.264 1.00 97.38 89 GLY A O 1
ATOM 678 N N . LEU A 1 90 ? -5.279 -6.269 -17.200 1.00 96.50 90 LEU A N 1
ATOM 679 C CA . LEU A 1 90 ? -5.642 -5.043 -16.476 1.00 96.50 90 LEU A CA 1
ATOM 680 C C . LEU A 1 90 ? -4.583 -3.948 -16.643 1.00 96.50 90 LEU A C 1
ATOM 682 O O . LEU A 1 90 ? -4.947 -2.817 -16.948 1.00 96.50 90 LEU A O 1
ATOM 686 N N . ALA A 1 91 ? -3.296 -4.283 -16.540 1.00 96.94 91 ALA A N 1
ATOM 687 C CA . ALA A 1 91 ? -2.213 -3.329 -16.767 1.00 96.94 91 ALA A CA 1
ATOM 688 C C . ALA A 1 91 ? -2.232 -2.746 -18.198 1.00 96.94 91 ALA A C 1
ATOM 690 O O . ALA A 1 91 ? -2.068 -1.542 -18.368 1.00 96.94 91 ALA A O 1
ATOM 691 N N . GLU A 1 92 ? -2.534 -3.545 -19.230 1.00 98.44 92 GLU A N 1
ATOM 692 C CA . GLU A 1 92 ? -2.720 -3.009 -20.590 1.00 98.44 92 GLU A CA 1
ATOM 693 C C . GLU A 1 92 ? -3.987 -2.150 -20.748 1.00 98.44 92 GLU A C 1
ATOM 695 O O . GLU A 1 92 ? -3.978 -1.212 -21.542 1.00 98.44 92 GLU A O 1
ATOM 700 N N . GLN A 1 93 ? -5.061 -2.403 -19.986 1.00 98.25 93 GLN A N 1
ATOM 701 C CA . GLN A 1 93 ? -6.212 -1.486 -19.922 1.00 98.25 93 GLN A CA 1
ATOM 702 C C . GLN A 1 93 ? -5.825 -0.153 -19.253 1.00 98.25 93 GLN A C 1
ATOM 704 O O . GLN A 1 93 ? -6.243 0.903 -19.722 1.00 98.25 93 GLN A O 1
ATOM 709 N N . MET A 1 94 ? -5.018 -0.185 -18.186 1.00 97.81 94 MET A N 1
ATOM 710 C CA . MET A 1 94 ? -4.581 1.011 -17.449 1.00 97.81 94 MET A CA 1
ATOM 711 C C . MET A 1 94 ? -3.646 1.880 -18.295 1.00 97.81 94 MET A C 1
ATOM 713 O O . MET A 1 94 ? -3.881 3.084 -18.424 1.00 97.81 94 MET A O 1
ATOM 717 N N . TYR A 1 95 ? -2.679 1.251 -18.964 1.00 97.88 95 TYR A N 1
ATOM 718 C CA . TYR A 1 95 ? -1.799 1.891 -19.937 1.00 97.88 95 TYR A CA 1
ATOM 719 C C . TYR A 1 95 ? -2.577 2.482 -21.124 1.00 97.88 95 TYR A C 1
ATOM 721 O O . TYR A 1 95 ? -2.387 3.640 -21.483 1.00 97.88 95 TYR A O 1
ATOM 729 N N . ALA A 1 96 ? -3.543 1.749 -21.693 1.00 97.44 96 ALA A N 1
ATOM 730 C CA . ALA A 1 96 ? -4.377 2.259 -22.788 1.00 97.44 96 ALA A CA 1
ATOM 731 C C . ALA A 1 96 ? -5.277 3.449 -22.389 1.00 97.44 96 ALA A C 1
ATOM 733 O O . ALA A 1 96 ? -5.705 4.211 -23.257 1.00 97.44 96 ALA A O 1
ATOM 734 N N . MET A 1 97 ? -5.558 3.625 -21.093 1.00 96.38 97 MET A N 1
ATOM 735 C CA . MET A 1 97 ? -6.235 4.803 -20.537 1.00 96.38 97 MET A CA 1
ATOM 736 C C . MET A 1 97 ? -5.267 5.925 -20.117 1.00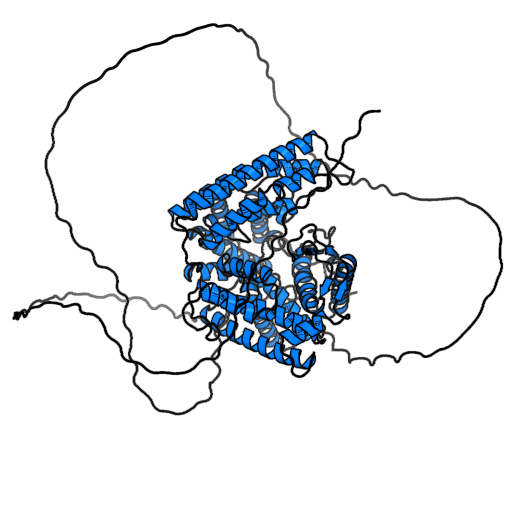 96.38 97 MET A C 1
ATOM 738 O O . MET A 1 97 ? -5.731 6.979 -19.674 1.00 96.38 97 MET A O 1
ATOM 742 N N . GLY A 1 98 ? -3.949 5.725 -20.242 1.00 97.00 98 GLY A N 1
ATOM 743 C CA . GLY A 1 98 ? -2.903 6.659 -19.820 1.00 97.00 98 GLY A CA 1
ATOM 744 C C . GLY A 1 98 ? -2.859 6.886 -18.306 1.00 97.00 98 GLY A C 1
ATOM 745 O O . GLY A 1 98 ? -2.628 8.017 -17.868 1.00 97.00 98 GLY A O 1
ATOM 746 N N . LEU A 1 99 ? -3.198 5.860 -17.511 1.00 96.81 99 LEU A N 1
ATOM 747 C CA . LEU A 1 99 ? -3.225 5.941 -16.045 1.00 96.81 99 LEU A CA 1
ATOM 748 C C . LEU A 1 99 ? -1.824 5.856 -15.427 1.00 96.81 99 LEU A C 1
ATOM 750 O O . LEU A 1 99 ? -1.584 6.480 -14.394 1.00 96.81 99 LEU A O 1
ATOM 754 N N . ASP A 1 100 ? -0.912 5.132 -16.077 1.00 95.25 100 ASP A N 1
ATOM 755 C CA . ASP A 1 100 ? 0.465 4.951 -15.618 1.00 95.25 100 ASP A CA 1
ATOM 756 C C . ASP A 1 100 ? 1.242 6.278 -15.747 1.00 95.25 100 ASP A C 1
ATOM 758 O O . ASP A 1 100 ? 1.788 6.788 -14.767 1.00 95.25 100 ASP A O 1
ATOM 762 N N . GLU A 1 101 ? 1.195 6.919 -16.922 1.00 96.94 101 GLU A N 1
ATOM 763 C CA . GLU A 1 101 ? 1.906 8.176 -17.198 1.00 96.94 101 GLU A CA 1
ATOM 764 C C . GLU A 1 101 ? 1.361 9.382 -16.417 1.00 96.94 101 GLU A C 1
ATOM 766 O O . GLU A 1 101 ? 2.088 10.354 -16.206 1.00 96.94 101 GLU A O 1
ATOM 771 N N . MET A 1 102 ? 0.094 9.341 -15.983 1.00 97.06 102 MET A N 1
ATOM 772 C CA . MET A 1 102 ? -0.522 10.407 -15.176 1.00 97.06 102 MET A CA 1
ATOM 773 C C . MET A 1 102 ? -0.357 10.220 -13.663 1.00 97.06 102 MET A C 1
ATOM 775 O O . MET A 1 102 ? -0.861 11.048 -12.900 1.00 97.06 102 MET A O 1
ATOM 779 N N . SER A 1 103 ? 0.268 9.123 -13.221 1.00 97.69 103 SER A N 1
ATOM 780 C CA . SER A 1 103 ? 0.296 8.722 -11.814 1.00 97.69 103 SER A CA 1
ATOM 781 C C . SER A 1 103 ? 1.040 9.743 -10.950 1.00 97.69 103 SER A C 1
ATOM 783 O O . SER A 1 103 ? 2.262 9.869 -11.020 1.00 97.69 103 SER A O 1
ATOM 785 N N . LEU A 1 104 ? 0.291 10.478 -10.126 1.00 98.50 104 LEU A N 1
ATOM 786 C CA . LEU A 1 104 ? 0.776 11.462 -9.157 1.00 98.50 104 LEU A CA 1
ATOM 787 C C . LEU A 1 104 ? -0.234 11.530 -8.003 1.00 98.50 104 LEU A C 1
ATOM 789 O O . LEU A 1 104 ? -1.375 11.949 -8.198 1.00 98.50 104 LEU A O 1
ATOM 793 N N . ASN A 1 105 ? 0.171 11.082 -6.816 1.00 98.31 105 ASN A N 1
ATOM 794 C CA . ASN A 1 105 ? -0.651 11.082 -5.604 1.00 98.31 105 ASN A CA 1
ATOM 795 C C . ASN A 1 105 ? 0.235 11.122 -4.348 1.00 98.31 105 ASN A C 1
ATOM 797 O O . ASN A 1 105 ? 1.448 10.950 -4.446 1.00 98.31 105 ASN A O 1
ATOM 801 N N . VAL A 1 106 ? -0.359 11.333 -3.171 1.00 96.31 106 VAL A N 1
ATOM 802 C CA . VAL A 1 106 ? 0.373 11.538 -1.903 1.00 96.31 106 VAL A CA 1
ATOM 803 C C . VAL A 1 106 ? 1.123 10.328 -1.326 1.00 96.31 106 VAL A C 1
ATOM 805 O O . VAL A 1 106 ? 1.870 10.522 -0.367 1.00 96.31 106 VAL A O 1
ATOM 808 N N . ILE A 1 107 ? 0.939 9.106 -1.841 1.00 94.19 107 ILE A N 1
ATOM 809 C CA . ILE A 1 107 ? 1.461 7.881 -1.200 1.00 94.19 107 ILE A CA 1
ATOM 810 C C . ILE A 1 107 ? 2.230 6.947 -2.141 1.00 94.19 107 ILE A C 1
ATOM 812 O O . ILE A 1 107 ? 3.271 6.434 -1.754 1.00 94.19 107 ILE A O 1
ATOM 816 N N . ALA A 1 108 ? 1.738 6.716 -3.356 1.00 95.00 108 ALA A N 1
ATOM 817 C CA . ALA A 1 108 ? 2.199 5.642 -4.229 1.00 95.00 108 ALA A CA 1
ATOM 818 C C . ALA A 1 108 ? 2.193 6.094 -5.695 1.00 95.00 108 ALA A C 1
ATOM 820 O O . ALA A 1 108 ? 1.313 5.750 -6.489 1.00 95.00 108 ALA A O 1
ATOM 821 N N . SER A 1 109 ? 3.182 6.911 -6.040 1.00 98.06 109 SER A N 1
ATOM 822 C CA . SER A 1 109 ? 3.507 7.352 -7.397 1.00 98.06 109 SER A CA 1
ATOM 823 C C . SER A 1 109 ? 5.036 7.363 -7.586 1.00 98.06 109 SER A C 1
ATOM 825 O O . SER A 1 109 ? 5.770 7.174 -6.607 1.00 98.06 109 SER A O 1
ATOM 827 N N . PRO A 1 110 ? 5.563 7.588 -8.805 1.00 98.50 110 PRO A N 1
ATOM 828 C CA . PRO A 1 110 ? 7.009 7.558 -9.042 1.00 98.50 110 PRO A CA 1
ATOM 829 C C . PRO A 1 110 ? 7.821 8.565 -8.205 1.00 98.50 110 PRO A C 1
ATOM 831 O O . PRO A 1 110 ? 9.002 8.327 -7.955 1.00 98.50 110 PRO A O 1
ATOM 834 N N . LEU A 1 111 ? 7.188 9.642 -7.715 1.00 97.94 111 LEU A N 1
ATOM 835 C CA . LEU A 1 111 ? 7.772 10.585 -6.753 1.00 97.94 111 LEU A CA 1
ATOM 836 C C . LEU A 1 111 ? 8.163 9.889 -5.440 1.00 97.94 111 LEU A C 1
ATOM 838 O O . LEU A 1 111 ? 9.277 10.070 -4.960 1.00 97.94 111 LEU A O 1
ATOM 842 N N . GLN A 1 112 ? 7.276 9.083 -4.848 1.00 97.06 112 GLN A N 1
ATOM 843 C CA . GLN A 1 112 ? 7.584 8.383 -3.598 1.00 97.06 112 GLN A CA 1
ATOM 844 C C . GLN A 1 112 ? 8.499 7.182 -3.850 1.00 97.06 112 GLN A C 1
ATOM 846 O O . GLN A 1 112 ? 9.513 7.049 -3.166 1.00 97.06 112 GLN A O 1
ATOM 851 N N . GLY A 1 113 ? 8.210 6.371 -4.875 1.00 96.00 113 GLY A N 1
ATOM 852 C CA . GLY A 1 113 ? 8.950 5.135 -5.159 1.00 96.00 113 GLY A CA 1
ATOM 853 C C . GLY A 1 113 ? 10.451 5.343 -5.404 1.00 96.00 113 GLY A C 1
ATOM 854 O O . GLY A 1 113 ? 11.272 4.576 -4.899 1.00 96.00 113 GLY A O 1
ATOM 855 N N . VAL A 1 114 ? 10.837 6.422 -6.099 1.00 98.38 114 VAL A N 1
ATOM 856 C CA . VAL A 1 114 ? 12.257 6.754 -6.330 1.00 98.38 114 VAL A CA 1
ATOM 857 C C . VAL A 1 114 ? 12.980 7.178 -5.043 1.00 98.38 114 VAL A C 1
ATOM 859 O O . VAL A 1 114 ? 14.191 6.995 -4.957 1.00 98.38 114 VAL A O 1
ATOM 862 N N . ARG A 1 115 ? 12.283 7.709 -4.028 1.00 95.25 115 ARG A N 1
ATOM 863 C CA . ARG A 1 115 ? 12.878 7.990 -2.707 1.00 95.25 115 ARG A CA 1
ATOM 864 C C . ARG A 1 115 ? 12.885 6.751 -1.815 1.00 95.25 115 ARG A C 1
ATOM 866 O O . ARG A 1 115 ? 13.891 6.474 -1.174 1.00 95.25 115 ARG A O 1
ATOM 873 N N . GLU A 1 116 ? 11.782 6.012 -1.775 1.00 91.56 116 GLU A N 1
ATOM 874 C CA . GLU A 1 116 ? 11.570 4.888 -0.852 1.00 91.56 116 GLU A CA 1
ATOM 875 C C . GLU A 1 116 ? 12.520 3.722 -1.088 1.00 91.56 116 GLU A C 1
ATOM 877 O O . GLU A 1 116 ? 12.896 3.033 -0.141 1.00 91.56 116 GLU A O 1
ATOM 882 N N . ILE A 1 117 ? 12.983 3.530 -2.324 1.00 93.19 117 ILE A N 1
ATOM 883 C CA . ILE A 1 117 ? 13.862 2.406 -2.633 1.00 93.19 117 ILE A CA 1
ATOM 884 C C . ILE A 1 117 ? 15.216 2.463 -1.906 1.00 93.19 117 ILE A C 1
ATOM 886 O O . ILE A 1 117 ? 15.807 1.418 -1.637 1.00 93.19 117 ILE A O 1
ATOM 890 N N . PHE A 1 118 ? 15.688 3.656 -1.526 1.00 93.88 118 PHE A N 1
ATOM 891 C CA . PHE A 1 118 ? 16.916 3.835 -0.743 1.00 93.88 118 PHE A CA 1
ATOM 892 C C . PHE A 1 118 ? 16.776 3.366 0.713 1.00 93.88 118 PHE A C 1
ATOM 894 O O . PHE A 1 118 ? 17.770 2.965 1.319 1.00 93.88 118 PHE A O 1
ATOM 901 N N . ASP A 1 119 ? 15.551 3.342 1.248 1.00 86.94 119 ASP A N 1
ATOM 902 C CA . ASP A 1 119 ? 15.255 2.893 2.614 1.00 86.94 119 ASP A CA 1
ATOM 903 C C . ASP A 1 119 ? 15.292 1.349 2.739 1.00 86.94 119 ASP A C 1
ATOM 905 O O . ASP A 1 119 ? 15.320 0.813 3.847 1.00 86.94 119 ASP A O 1
ATOM 909 N N . LEU A 1 120 ? 15.341 0.630 1.605 1.00 85.62 120 LEU A N 1
ATOM 910 C CA . LEU A 1 120 ? 15.516 -0.829 1.520 1.00 85.62 120 LEU A CA 1
ATOM 911 C C . LEU A 1 120 ? 16.960 -1.266 1.210 1.00 85.62 120 LEU A C 1
ATOM 913 O O . LEU A 1 120 ? 17.266 -2.460 1.274 1.00 85.62 120 LEU A O 1
ATOM 917 N N . MET A 1 121 ? 17.854 -0.336 0.861 1.00 91.06 121 MET A N 1
ATOM 918 C CA . MET A 1 121 ? 19.237 -0.660 0.497 1.00 91.06 121 MET A CA 1
ATOM 919 C C . MET A 1 121 ? 20.112 -0.891 1.741 1.00 91.06 121 MET A C 1
ATOM 921 O O . MET A 1 121 ? 19.960 -0.174 2.733 1.00 91.06 121 MET A O 1
ATOM 925 N N . PRO A 1 122 ? 21.074 -1.835 1.707 1.00 89.81 122 PRO A N 1
ATOM 926 C CA . PRO A 1 122 ? 22.068 -1.965 2.768 1.00 89.81 122 PRO A CA 1
ATOM 927 C C . PRO A 1 122 ? 22.892 -0.678 2.944 1.00 89.81 122 PRO A C 1
ATOM 929 O O . PRO A 1 122 ? 23.193 0.025 1.980 1.00 89.81 122 PRO A O 1
ATOM 932 N N . GLN A 1 123 ? 23.260 -0.383 4.190 1.00 90.94 123 GLN A N 1
ATOM 933 C CA . GLN A 1 123 ? 24.026 0.807 4.602 1.00 90.94 123 GLN A CA 1
ATOM 934 C C . GLN A 1 123 ? 25.106 0.445 5.650 1.00 90.94 123 GLN A C 1
ATOM 936 O O . GLN A 1 123 ? 25.603 1.296 6.380 1.00 90.94 123 GLN A O 1
ATOM 941 N N . ASP A 1 124 ? 25.466 -0.839 5.727 1.00 89.81 124 ASP A N 1
ATOM 942 C CA . ASP A 1 124 ? 26.414 -1.428 6.684 1.00 89.81 124 ASP A CA 1
ATOM 943 C C . ASP A 1 124 ? 27.887 -1.109 6.364 1.00 89.81 124 ASP A C 1
ATOM 945 O O . ASP A 1 124 ? 28.738 -1.035 7.251 1.00 89.81 124 ASP A O 1
ATOM 949 N N . SER A 1 125 ? 28.192 -0.916 5.080 1.00 94.44 125 SER A N 1
ATOM 950 C CA . SER A 1 125 ? 29.542 -0.980 4.526 1.00 94.44 125 SER A CA 1
ATOM 951 C C . SER A 1 125 ? 29.789 0.071 3.439 1.00 94.44 125 SER A C 1
ATOM 953 O O . SER A 1 125 ? 28.879 0.516 2.739 1.00 94.44 125 SER A O 1
ATOM 955 N N . GLY A 1 126 ? 31.058 0.442 3.231 1.00 95.06 126 GLY A N 1
ATOM 956 C CA . GLY A 1 126 ? 31.445 1.415 2.199 1.00 95.06 126 GLY A CA 1
ATOM 957 C C . GLY A 1 126 ? 31.139 0.956 0.766 1.00 95.06 126 GLY A C 1
ATOM 958 O O . GLY A 1 126 ? 30.926 1.789 -0.115 1.00 95.06 126 GLY A O 1
ATOM 959 N N . ALA A 1 127 ? 31.055 -0.359 0.536 1.00 95.12 127 ALA A N 1
ATOM 960 C CA . ALA A 1 127 ? 30.588 -0.926 -0.726 1.00 95.12 127 ALA A CA 1
ATOM 961 C C . ALA A 1 127 ? 29.084 -0.675 -0.918 1.00 95.12 127 ALA A C 1
ATOM 963 O O . ALA A 1 127 ? 28.691 -0.127 -1.944 1.00 95.12 127 ALA A O 1
ATOM 964 N N . ALA A 1 128 ? 28.261 -0.968 0.094 1.00 95.31 128 ALA A N 1
ATOM 965 C CA . ALA A 1 128 ? 26.825 -0.712 0.047 1.00 95.31 128 ALA A CA 1
ATOM 966 C C . ALA A 1 128 ? 26.504 0.785 -0.129 1.00 95.31 128 ALA A C 1
ATOM 968 O O . ALA A 1 128 ? 25.726 1.157 -1.006 1.00 95.31 128 ALA A O 1
ATOM 969 N N . TRP A 1 129 ? 27.199 1.669 0.596 1.00 97.06 129 TRP A N 1
ATOM 970 C CA . TRP A 1 129 ? 27.095 3.121 0.394 1.00 97.06 129 TRP A CA 1
ATOM 971 C C . TRP A 1 129 ? 27.562 3.590 -0.994 1.00 97.06 129 TRP A C 1
ATOM 973 O O . TRP A 1 129 ? 27.039 4.578 -1.512 1.00 97.06 129 TRP A O 1
ATOM 983 N N . SER A 1 130 ? 28.493 2.877 -1.636 1.00 97.12 130 SER A N 1
ATOM 984 C CA . SER A 1 130 ? 28.882 3.149 -3.028 1.00 97.12 130 SER A CA 1
ATOM 985 C C . SER A 1 130 ? 27.778 2.772 -4.022 1.00 97.12 130 SER A C 1
ATOM 987 O O . SER A 1 130 ? 27.573 3.504 -4.990 1.00 97.12 130 SER A O 1
ATOM 989 N N . THR A 1 131 ? 27.035 1.690 -3.762 1.00 98.00 131 THR A N 1
ATOM 990 C CA . THR A 1 131 ? 25.839 1.282 -4.521 1.00 98.00 131 THR A CA 1
ATOM 991 C C . THR A 1 131 ? 24.688 2.276 -4.321 1.00 98.00 131 THR A C 1
ATOM 993 O O . THR A 1 131 ? 24.093 2.727 -5.300 1.00 98.00 131 THR A O 1
ATOM 996 N N . VAL A 1 132 ? 24.430 2.712 -3.077 1.00 97.81 132 VAL A N 1
ATOM 997 C CA . VAL A 1 132 ? 23.469 3.791 -2.758 1.00 97.81 132 VAL A CA 1
ATOM 998 C C . VAL A 1 132 ? 23.807 5.065 -3.535 1.00 97.81 132 VAL A C 1
ATOM 1000 O O . VAL A 1 132 ? 22.933 5.630 -4.188 1.00 97.81 132 VAL A O 1
ATOM 1003 N N . ALA A 1 133 ? 25.075 5.493 -3.539 1.00 98.38 133 ALA A N 1
ATOM 1004 C CA . ALA A 1 133 ? 25.512 6.656 -4.311 1.00 98.38 133 ALA A CA 1
ATOM 1005 C C . ALA A 1 133 ? 25.322 6.465 -5.831 1.00 98.38 133 ALA A C 1
ATOM 1007 O O . ALA A 1 133 ? 24.844 7.381 -6.497 1.00 98.38 133 ALA A O 1
ATOM 1008 N N . ALA A 1 134 ? 25.623 5.280 -6.375 1.00 98.50 134 ALA A N 1
ATOM 1009 C CA . ALA A 1 134 ? 25.450 4.976 -7.800 1.00 98.50 134 ALA A CA 1
ATOM 1010 C C . ALA A 1 134 ? 23.981 5.041 -8.257 1.00 98.50 134 ALA A C 1
ATOM 1012 O O . ALA A 1 134 ? 23.686 5.609 -9.309 1.00 98.50 134 ALA A O 1
ATOM 1013 N N . ARG A 1 135 ? 23.045 4.539 -7.441 1.00 98.62 135 ARG A N 1
ATOM 1014 C CA . ARG A 1 135 ? 21.603 4.679 -7.697 1.00 98.62 135 ARG A CA 1
ATOM 1015 C C . ARG A 1 135 ? 21.117 6.117 -7.496 1.00 98.62 135 ARG A C 1
ATOM 1017 O O . ARG A 1 135 ? 20.296 6.599 -8.273 1.00 98.62 135 ARG A O 1
ATOM 1024 N N . MET A 1 136 ? 21.646 6.832 -6.504 1.00 98.44 136 MET A N 1
ATOM 1025 C CA . MET A 1 136 ? 21.323 8.243 -6.252 1.00 98.44 136 MET A CA 1
ATOM 1026 C C . MET A 1 136 ? 21.726 9.146 -7.435 1.00 98.44 136 MET A C 1
ATOM 1028 O O . MET A 1 136 ? 20.998 10.072 -7.785 1.00 98.44 136 MET A O 1
ATOM 1032 N N . GLU A 1 137 ? 22.817 8.821 -8.137 1.00 98.62 137 GLU A N 1
ATOM 1033 C CA . GLU A 1 137 ? 23.228 9.475 -9.392 1.00 98.62 137 GLU A CA 1
ATOM 1034 C C . GLU A 1 137 ? 22.224 9.279 -10.554 1.00 98.62 137 GLU A C 1
ATOM 1036 O O . GLU A 1 137 ? 22.231 10.069 -11.499 1.00 98.62 137 GLU A O 1
ATOM 1041 N N . GLN A 1 138 ? 21.322 8.287 -10.492 1.00 98.69 138 GLN A N 1
ATOM 1042 C CA . GLN A 1 138 ? 20.271 8.066 -11.501 1.00 98.69 138 GLN A CA 1
ATOM 1043 C C . GLN A 1 138 ? 19.010 8.918 -11.282 1.00 98.69 138 GLN A C 1
ATOM 1045 O O . GLN A 1 138 ? 18.225 9.086 -12.220 1.00 98.69 138 GLN A O 1
ATOM 1050 N N . VAL A 1 139 ? 18.799 9.467 -10.078 1.00 98.88 139 VAL A N 1
ATOM 1051 C CA . VAL A 1 139 ? 17.574 10.210 -9.716 1.00 98.88 139 VAL A CA 1
ATOM 1052 C C . VAL A 1 139 ? 17.242 11.346 -10.701 1.00 98.88 139 VAL A C 1
ATOM 1054 O O . VAL A 1 139 ? 16.082 11.431 -11.106 1.00 98.88 139 VAL A O 1
ATOM 1057 N N . PRO A 1 140 ? 18.197 12.171 -11.186 1.00 98.81 140 PRO A N 1
ATOM 1058 C CA . PRO A 1 140 ? 17.890 13.228 -12.154 1.00 98.81 140 PRO A CA 1
ATOM 1059 C C . PRO A 1 140 ? 17.325 12.709 -13.483 1.00 98.81 140 PRO A C 1
ATOM 1061 O O . PRO A 1 140 ? 16.434 13.340 -14.048 1.00 98.81 140 PRO A O 1
ATOM 1064 N N . ARG A 1 141 ? 17.786 11.545 -13.971 1.00 98.69 141 ARG A N 1
ATOM 1065 C CA . ARG A 1 141 ? 17.231 10.906 -15.179 1.00 98.69 141 ARG A CA 1
ATOM 1066 C C . ARG A 1 141 ? 15.806 10.418 -14.925 1.00 98.69 141 ARG A C 1
ATOM 1068 O O . ARG A 1 141 ? 14.930 10.651 -15.754 1.00 98.69 141 ARG A O 1
ATOM 1075 N N . ALA A 1 142 ? 15.581 9.759 -13.789 1.00 98.75 142 ALA A N 1
ATOM 1076 C CA . ALA A 1 142 ? 14.274 9.227 -13.416 1.00 98.75 142 ALA A CA 1
ATOM 1077 C C . ALA A 1 142 ? 13.226 10.351 -13.277 1.00 98.75 142 ALA A C 1
ATOM 1079 O O . ALA A 1 142 ? 12.156 10.272 -13.876 1.00 98.75 142 ALA A O 1
ATOM 1080 N N . MET A 1 143 ? 13.558 11.438 -12.571 1.00 98.75 143 MET A N 1
ATOM 1081 C CA . MET A 1 143 ? 12.662 12.592 -12.400 1.00 98.75 143 MET A CA 1
ATOM 1082 C C . MET A 1 143 ? 12.406 13.351 -13.713 1.00 98.75 143 MET A C 1
ATOM 1084 O O . MET A 1 143 ? 11.283 13.796 -13.940 1.00 98.75 143 MET A O 1
ATOM 1088 N N . ALA A 1 144 ? 13.399 13.454 -14.606 1.00 98.75 144 ALA A N 1
ATOM 1089 C CA . ALA A 1 144 ? 13.204 14.042 -15.933 1.00 98.75 144 ALA A CA 1
ATOM 1090 C C . ALA A 1 144 ? 12.234 13.212 -16.796 1.00 98.75 144 ALA A C 1
ATOM 1092 O O . ALA A 1 144 ? 11.263 13.760 -17.314 1.00 98.75 144 ALA A O 1
ATOM 1093 N N . GLY A 1 145 ? 12.435 11.890 -16.882 1.00 98.81 145 GLY A N 1
ATOM 1094 C CA . GLY A 1 145 ? 11.522 10.993 -17.603 1.00 98.81 145 GLY A CA 1
ATOM 1095 C C . GLY A 1 145 ? 10.101 11.014 -17.028 1.00 98.81 145 GLY A C 1
ATOM 1096 O O . GLY A 1 145 ? 9.128 11.079 -17.775 1.00 98.81 145 GLY A O 1
ATOM 1097 N N . TYR A 1 146 ? 9.969 11.066 -15.700 1.00 98.88 146 TYR A N 1
ATOM 1098 C CA . TYR A 1 146 ? 8.669 11.207 -15.043 1.00 98.88 146 TYR A CA 1
ATOM 1099 C C . TYR A 1 146 ? 7.958 12.519 -15.420 1.00 98.88 146 TYR A C 1
ATOM 1101 O O . TYR A 1 146 ? 6.767 12.506 -15.733 1.00 98.88 146 TYR A O 1
ATOM 1109 N N . ALA A 1 147 ? 8.681 13.643 -15.475 1.00 98.81 147 ALA A N 1
ATOM 1110 C CA . ALA A 1 147 ? 8.125 14.910 -15.947 1.00 98.81 147 ALA A CA 1
ATOM 1111 C C . ALA A 1 147 ? 7.704 14.852 -17.432 1.00 98.81 147 ALA A C 1
ATOM 1113 O O . ALA A 1 147 ? 6.655 15.394 -17.783 1.00 98.81 147 ALA A O 1
ATOM 1114 N N . GLU A 1 148 ? 8.451 14.154 -18.298 1.00 98.75 148 GLU A N 1
ATOM 1115 C CA . GLU A 1 148 ? 8.044 13.902 -19.693 1.00 98.75 148 GLU A CA 1
ATOM 1116 C C . GLU A 1 148 ? 6.729 13.108 -19.777 1.00 98.75 148 GLU A C 1
ATOM 1118 O O . GLU A 1 148 ? 5.840 13.474 -20.550 1.00 98.75 148 GLU A O 1
ATOM 1123 N N . SER A 1 149 ? 6.561 12.078 -18.942 1.00 98.88 149 SER A N 1
ATOM 1124 C CA . SER A 1 149 ? 5.313 11.305 -18.838 1.00 98.88 149 SER A CA 1
ATOM 1125 C C . SER A 1 149 ? 4.137 12.156 -18.359 1.00 98.88 149 SER A C 1
ATOM 1127 O O . SER A 1 149 ? 3.081 12.147 -18.991 1.00 98.88 149 SER A O 1
ATOM 1129 N N . LEU A 1 150 ? 4.334 12.994 -17.337 1.00 98.81 150 LEU A N 1
ATOM 1130 C CA . LEU A 1 150 ? 3.311 13.935 -16.870 1.00 98.81 150 LEU A CA 1
ATOM 1131 C C . LEU A 1 150 ? 2.950 14.994 -17.935 1.00 98.81 150 LEU A C 1
ATOM 1133 O O . LEU A 1 150 ? 1.795 15.416 -18.015 1.00 98.81 150 LEU A O 1
ATOM 1137 N N . VAL A 1 151 ? 3.891 15.405 -18.799 1.00 98.62 151 VAL A N 1
ATOM 1138 C CA . VAL A 1 151 ? 3.598 16.260 -19.969 1.00 98.62 151 VAL A CA 1
ATOM 1139 C C . VAL A 1 151 ? 2.796 15.504 -21.034 1.00 98.62 151 VAL A C 1
ATOM 1141 O O . VAL A 1 151 ? 1.843 16.070 -21.577 1.00 98.62 151 VAL A O 1
ATOM 1144 N N . ALA A 1 152 ? 3.135 14.245 -21.324 1.00 98.38 152 ALA A N 1
ATOM 1145 C CA . ALA A 1 152 ? 2.403 13.413 -22.280 1.00 98.38 152 ALA A CA 1
ATOM 1146 C C . ALA A 1 152 ? 0.959 13.148 -21.813 1.00 98.38 152 ALA A C 1
ATOM 1148 O O . ALA A 1 152 ? 0.013 13.373 -22.571 1.00 98.38 152 ALA A O 1
ATOM 1149 N N . ALA A 1 153 ? 0.781 12.785 -20.541 1.00 98.38 153 ALA A N 1
ATOM 1150 C CA . ALA A 1 153 ? -0.520 12.640 -19.897 1.00 98.38 153 ALA A CA 1
ATOM 1151 C C . ALA A 1 153 ? -1.335 13.945 -19.962 1.00 98.38 153 ALA A C 1
ATOM 1153 O O . ALA A 1 153 ? -2.475 13.942 -20.437 1.00 98.38 153 ALA A O 1
ATOM 1154 N N . LYS A 1 154 ? -0.727 15.087 -19.604 1.00 98.19 154 LYS A N 1
ATOM 1155 C CA . LYS A 1 154 ? -1.358 16.413 -19.711 1.00 98.19 154 LYS A CA 1
ATOM 1156 C C . LYS A 1 154 ? -1.828 16.720 -21.135 1.00 98.19 154 LYS A C 1
ATOM 1158 O O . LYS A 1 154 ? -2.935 17.226 -21.313 1.00 98.19 154 LYS A O 1
ATOM 1163 N N . ALA A 1 155 ? -1.030 16.383 -22.151 1.00 97.75 155 ALA A N 1
ATOM 1164 C CA . ALA A 1 155 ? -1.396 16.561 -23.557 1.00 97.75 155 ALA A CA 1
ATOM 1165 C C . ALA A 1 155 ? -2.560 15.651 -24.005 1.00 97.75 155 ALA A C 1
ATOM 1167 O O . ALA A 1 155 ? -3.324 16.036 -24.890 1.00 97.75 155 ALA A O 1
ATOM 1168 N N . ALA A 1 156 ? -2.736 14.487 -23.371 1.00 96.88 156 ALA A N 1
ATOM 1169 C CA . ALA A 1 156 ? -3.883 13.595 -23.563 1.00 96.88 156 ALA A CA 1
ATOM 1170 C C . ALA A 1 156 ? -5.140 14.002 -22.756 1.00 96.88 156 ALA A C 1
ATOM 1172 O O . ALA A 1 156 ? -6.204 13.414 -22.945 1.00 96.88 156 ALA A O 1
ATOM 1173 N N . GLY A 1 157 ? -5.049 15.007 -21.874 1.00 95.94 157 GLY A N 1
ATOM 1174 C CA . GLY A 1 157 ? -6.132 15.409 -20.964 1.00 95.94 157 GLY A CA 1
ATOM 1175 C C . GLY A 1 157 ? -6.169 14.637 -19.637 1.00 95.94 157 GLY A C 1
ATOM 1176 O O . GLY A 1 157 ? -7.126 14.770 -18.871 1.00 95.94 157 GLY A O 1
ATOM 1177 N N . ASN A 1 158 ? -5.130 13.856 -19.341 1.00 96.7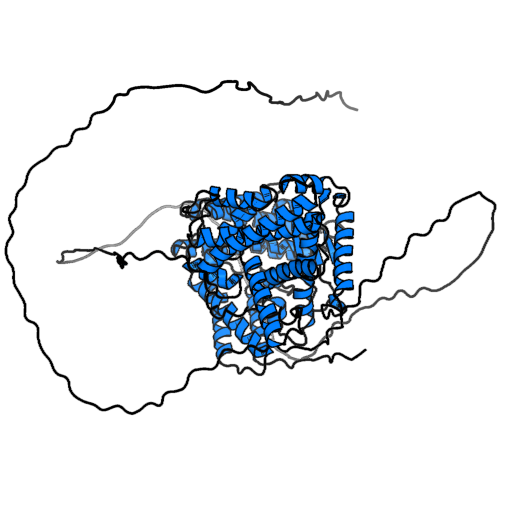5 158 ASN A N 1
ATOM 1178 C CA . ASN A 1 158 ? -4.943 13.152 -18.078 1.00 96.75 158 ASN A CA 1
ATOM 1179 C C . ASN A 1 158 ? -4.074 13.999 -17.130 1.00 96.75 158 ASN A C 1
ATOM 1181 O O . ASN A 1 158 ? -2.866 14.117 -17.318 1.00 96.75 158 ASN A O 1
ATOM 1185 N N . VAL A 1 159 ? -4.681 14.584 -16.093 1.00 97.94 159 VAL A N 1
ATOM 1186 C CA . VAL A 1 159 ? -3.979 15.330 -15.031 1.00 97.94 159 VAL A CA 1
ATOM 1187 C C . VAL A 1 159 ? -4.567 14.924 -13.678 1.00 97.94 159 VAL A C 1
ATOM 1189 O O . VAL A 1 159 ? -5.786 14.788 -13.558 1.00 97.94 159 VAL A O 1
ATOM 1192 N N . ALA A 1 160 ? -3.715 14.712 -12.673 1.00 98.12 160 ALA A N 1
ATOM 1193 C CA . ALA A 1 160 ? -4.141 14.418 -11.304 1.00 98.12 160 ALA A CA 1
ATOM 1194 C C . ALA A 1 160 ? -4.870 15.624 -10.658 1.00 98.12 160 ALA A C 1
ATOM 1196 O O . ALA A 1 160 ? -4.590 16.766 -11.037 1.00 98.12 160 ALA A O 1
ATOM 1197 N N . PRO A 1 161 ? -5.784 15.415 -9.686 1.00 98.12 161 PRO A N 1
ATOM 1198 C CA . PRO A 1 161 ? -6.475 16.508 -8.995 1.00 98.12 161 PRO A CA 1
ATOM 1199 C C . PRO A 1 161 ? -5.512 17.493 -8.332 1.00 98.12 161 PRO A C 1
ATOM 1201 O O . PRO A 1 161 ? -4.461 17.088 -7.829 1.00 98.12 161 PRO A O 1
ATOM 1204 N N . ARG A 1 162 ? -5.867 18.786 -8.275 1.00 98.56 162 ARG A N 1
ATOM 1205 C CA . ARG A 1 162 ? -4.936 19.825 -7.794 1.00 98.56 162 ARG A CA 1
ATOM 1206 C C . ARG A 1 162 ? -4.433 19.559 -6.375 1.00 98.56 162 ARG A C 1
ATOM 1208 O O . ARG A 1 162 ? -3.249 19.752 -6.131 1.00 98.56 162 ARG A O 1
ATOM 1215 N N . ARG A 1 163 ? -5.278 19.015 -5.491 1.00 97.81 163 ARG A N 1
ATOM 1216 C CA . ARG A 1 163 ? -4.902 18.577 -4.135 1.00 97.81 163 ARG A CA 1
ATOM 1217 C C . ARG A 1 163 ? -3.689 17.644 -4.129 1.00 97.81 163 ARG A C 1
ATOM 1219 O O . ARG A 1 163 ? -2.793 17.814 -3.312 1.00 97.81 163 ARG A O 1
ATOM 1226 N N . GLN A 1 164 ? -3.646 16.691 -5.061 1.00 98.62 164 GLN A N 1
ATOM 1227 C CA . GLN A 1 164 ? -2.525 15.761 -5.207 1.00 98.62 164 GLN A CA 1
ATOM 1228 C C . GLN A 1 164 ? -1.277 16.486 -5.719 1.00 98.62 164 GLN A C 1
ATOM 1230 O O . GLN A 1 164 ? -0.196 16.286 -5.180 1.00 98.62 164 GLN A O 1
ATOM 1235 N N . VAL A 1 165 ? -1.425 17.384 -6.701 1.00 98.81 165 VAL A N 1
ATOM 1236 C CA . VAL A 1 165 ? -0.308 18.191 -7.222 1.00 98.81 165 VAL A CA 1
ATOM 1237 C C . VAL A 1 165 ? 0.298 19.080 -6.126 1.00 98.81 165 VAL A C 1
ATOM 1239 O O . VAL A 1 165 ? 1.510 19.073 -5.938 1.00 98.81 165 VAL A O 1
ATOM 1242 N N . GLU A 1 166 ? -0.532 19.804 -5.373 1.00 98.69 166 GLU A N 1
ATOM 1243 C CA . GLU A 1 166 ? -0.122 20.689 -4.272 1.00 98.69 166 GLU A CA 1
ATOM 1244 C C . GLU A 1 166 ? 0.542 19.914 -3.125 1.00 98.69 166 GLU A C 1
ATOM 1246 O O . GLU A 1 166 ? 1.599 20.315 -2.638 1.00 98.69 166 GLU A O 1
ATOM 1251 N N . ALA A 1 167 ? -0.017 18.766 -2.735 1.00 98.06 167 ALA A N 1
ATOM 1252 C CA . ALA A 1 167 ? 0.583 17.918 -1.711 1.00 98.06 167 ALA A CA 1
ATOM 1253 C C . ALA A 1 167 ? 1.908 17.278 -2.175 1.00 98.06 167 ALA A C 1
ATOM 1255 O O . ALA A 1 167 ? 2.844 17.177 -1.384 1.00 98.06 167 ALA A O 1
ATOM 1256 N N . CYS A 1 168 ? 2.038 16.909 -3.453 1.00 98.62 168 CYS A N 1
ATOM 1257 C CA . CYS A 1 168 ? 3.298 16.428 -4.024 1.00 98.62 168 CYS A CA 1
ATOM 1258 C C . CYS A 1 168 ? 4.372 17.527 -4.117 1.00 98.62 168 CYS A C 1
ATOM 1260 O O . CYS A 1 168 ? 5.540 17.241 -3.864 1.00 98.62 168 CYS A O 1
ATOM 1262 N N . ILE A 1 169 ? 4.000 18.786 -4.388 1.00 98.81 169 ILE A N 1
ATOM 1263 C CA . ILE A 1 169 ? 4.922 19.935 -4.293 1.00 98.81 169 ILE A CA 1
ATOM 1264 C C . ILE A 1 169 ? 5.445 20.072 -2.856 1.00 98.81 169 ILE A C 1
ATOM 1266 O O . ILE A 1 169 ? 6.656 20.119 -2.651 1.00 98.81 169 ILE A O 1
ATOM 1270 N N . ALA A 1 170 ? 4.560 20.029 -1.854 1.00 98.38 170 ALA A N 1
ATOM 1271 C CA . ALA A 1 170 ? 4.957 20.074 -0.445 1.00 98.38 170 ALA A CA 1
ATOM 1272 C C . ALA A 1 170 ? 5.830 18.870 -0.020 1.00 98.38 170 ALA A C 1
ATOM 1274 O O . ALA A 1 170 ? 6.683 19.001 0.859 1.00 98.38 170 ALA A O 1
ATOM 1275 N N . GLN A 1 171 ? 5.669 17.700 -0.653 1.00 97.50 171 GLN A N 1
ATOM 1276 C CA . GLN A 1 171 ? 6.572 16.560 -0.455 1.00 97.50 171 GLN A CA 1
ATOM 1277 C C . GLN A 1 171 ? 7.954 16.794 -1.081 1.00 97.50 171 GLN A C 1
ATOM 1279 O O . GLN A 1 171 ? 8.952 16.490 -0.430 1.00 97.50 171 GLN A O 1
ATOM 1284 N N . CYS A 1 172 ? 8.046 17.381 -2.281 1.00 98.56 172 CYS A N 1
ATOM 1285 C CA . CYS A 1 172 ? 9.327 17.819 -2.846 1.00 98.56 172 CYS A CA 1
ATOM 1286 C C . CYS A 1 172 ? 10.040 18.800 -1.900 1.00 98.56 172 CYS A C 1
ATOM 1288 O O . CYS A 1 172 ? 11.186 18.551 -1.534 1.00 98.56 172 CYS A O 1
ATOM 1290 N N . GLU A 1 173 ? 9.347 19.845 -1.431 1.00 98.31 173 GLU A N 1
ATOM 1291 C CA . GLU A 1 173 ? 9.883 20.825 -0.468 1.00 98.31 173 GLU A CA 1
ATOM 1292 C C . GLU A 1 173 ? 10.381 20.165 0.833 1.00 98.31 173 GLU A C 1
ATOM 1294 O O . GLU A 1 173 ? 11.456 20.496 1.334 1.00 98.31 173 GLU A O 1
ATOM 1299 N N . ALA A 1 174 ? 9.637 19.195 1.377 1.00 95.56 174 ALA A N 1
ATOM 1300 C CA . ALA A 1 174 ? 10.021 18.478 2.594 1.00 95.56 174 ALA A CA 1
ATOM 1301 C C . ALA A 1 174 ? 11.228 17.536 2.400 1.00 95.56 174 ALA A C 1
ATOM 1303 O O . ALA A 1 174 ? 12.011 17.332 3.330 1.00 95.56 174 ALA A O 1
ATOM 1304 N N . LEU A 1 175 ? 11.406 16.964 1.204 1.00 95.69 175 LEU A N 1
ATOM 1305 C CA . LEU A 1 175 ? 12.554 16.109 0.882 1.00 95.69 175 LEU A CA 1
ATOM 1306 C C . LEU A 1 175 ? 13.848 16.912 0.678 1.00 95.69 175 LEU A C 1
ATOM 1308 O O . LEU A 1 175 ? 14.928 16.400 0.993 1.00 95.69 175 LEU A O 1
ATOM 1312 N N . THR A 1 176 ? 13.746 18.147 0.176 1.00 97.56 176 THR A N 1
ATOM 1313 C CA . THR A 1 176 ? 14.888 19.013 -0.178 1.00 97.56 176 THR A CA 1
ATO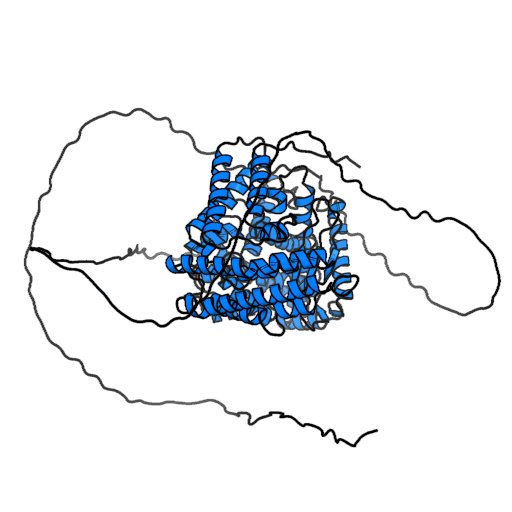M 1314 C C . THR A 1 176 ? 15.214 20.077 0.876 1.00 97.56 176 THR A C 1
ATOM 1316 O O . THR A 1 176 ? 16.240 20.749 0.774 1.00 97.56 176 THR A O 1
ATOM 1319 N N . ALA A 1 177 ? 14.396 20.194 1.928 1.00 96.06 177 ALA A N 1
ATOM 1320 C CA . ALA A 1 177 ? 14.659 21.021 3.103 1.00 96.06 177 ALA A CA 1
ATOM 1321 C C . ALA A 1 177 ? 16.047 20.765 3.735 1.00 96.06 177 ALA A C 1
ATOM 1323 O O . ALA A 1 177 ? 16.636 19.690 3.611 1.00 96.06 177 ALA A O 1
ATOM 1324 N N . ALA A 1 178 ? 16.555 21.747 4.488 1.00 94.06 178 ALA A N 1
ATOM 1325 C CA . ALA A 1 178 ? 17.883 21.683 5.114 1.00 94.06 178 ALA A CA 1
ATOM 1326 C C . ALA A 1 178 ? 18.037 20.555 6.161 1.00 94.06 178 ALA A C 1
ATOM 1328 O O . ALA A 1 178 ? 19.154 20.110 6.421 1.00 94.06 178 ALA A O 1
ATOM 1329 N N . ASP A 1 179 ? 16.930 20.093 6.745 1.00 91.19 179 ASP A N 1
ATOM 1330 C CA . ASP A 1 179 ? 16.804 18.903 7.596 1.00 91.19 179 ASP A CA 1
ATOM 1331 C C . ASP A 1 179 ? 15.981 17.774 6.933 1.00 91.19 179 ASP A C 1
ATOM 1333 O O . ASP A 1 179 ? 15.589 16.811 7.593 1.00 91.19 179 ASP A O 1
ATOM 1337 N N . GLY A 1 180 ? 15.751 17.876 5.620 1.00 91.00 180 GLY A N 1
ATOM 1338 C CA . GLY A 1 180 ? 15.065 16.892 4.784 1.00 91.00 180 GLY A CA 1
ATOM 1339 C C . GLY A 1 180 ? 15.910 15.653 4.462 1.00 91.00 180 GLY A C 1
ATOM 1340 O O . GLY A 1 180 ? 17.055 15.501 4.903 1.00 91.00 180 GLY A O 1
ATOM 1341 N N . TYR A 1 181 ? 15.338 14.742 3.672 1.00 93.19 181 TYR A N 1
ATOM 1342 C CA . TYR A 1 181 ? 15.900 13.410 3.412 1.00 93.19 181 TYR A CA 1
ATOM 1343 C C . TYR A 1 181 ? 17.314 13.451 2.815 1.00 93.19 181 TYR A C 1
ATOM 1345 O O . TYR A 1 181 ? 18.235 12.843 3.352 1.00 93.19 181 TYR A O 1
ATOM 1353 N N . PHE A 1 182 ? 17.524 14.208 1.735 1.00 95.44 182 PHE A N 1
ATOM 1354 C CA . PHE A 1 182 ? 18.810 14.208 1.025 1.00 95.44 182 PHE A CA 1
ATOM 1355 C C . PHE A 1 182 ? 19.953 14.836 1.840 1.00 95.44 182 PHE A C 1
ATOM 1357 O O . PHE A 1 182 ? 21.107 14.413 1.721 1.00 95.44 182 PHE A O 1
ATOM 1364 N N . ALA A 1 183 ? 19.630 15.812 2.695 1.00 93.62 183 ALA A N 1
ATOM 1365 C CA . ALA A 1 183 ? 20.577 16.434 3.614 1.00 93.62 183 ALA A CA 1
ATOM 1366 C C . ALA A 1 183 ? 20.924 15.500 4.788 1.00 93.62 183 ALA A C 1
ATOM 1368 O O . ALA A 1 183 ? 22.099 15.310 5.108 1.00 93.62 183 ALA A O 1
ATOM 1369 N N . THR A 1 184 ? 19.911 14.882 5.405 1.00 92.75 184 THR A N 1
ATOM 1370 C CA . THR A 1 184 ? 20.092 14.000 6.570 1.00 92.75 184 THR A CA 1
ATOM 1371 C C . THR A 1 184 ? 20.738 12.662 6.213 1.00 92.75 184 THR A C 1
ATOM 1373 O O . THR A 1 184 ? 21.598 12.211 6.967 1.00 92.75 184 THR A O 1
ATOM 1376 N N . LEU A 1 185 ? 20.423 12.076 5.050 1.00 92.81 185 LEU A N 1
ATOM 1377 C CA . LEU A 1 185 ? 21.054 10.845 4.562 1.00 92.81 185 LEU A CA 1
ATOM 1378 C C . LEU A 1 185 ? 22.574 11.012 4.434 1.00 92.81 185 LEU A C 1
ATOM 1380 O O . LEU A 1 185 ? 23.327 10.233 5.009 1.00 92.81 185 LEU A O 1
ATOM 1384 N N . ALA A 1 186 ? 23.037 12.060 3.742 1.00 89.94 186 ALA A N 1
ATOM 1385 C CA . ALA A 1 186 ? 24.469 12.310 3.574 1.00 89.94 186 ALA A CA 1
ATOM 1386 C C . ALA A 1 186 ? 25.165 12.701 4.891 1.00 89.94 186 ALA A C 1
ATOM 1388 O O . ALA A 1 186 ? 26.297 12.288 5.122 1.00 89.94 186 ALA A O 1
ATOM 1389 N N . ALA A 1 187 ? 24.501 13.460 5.771 1.00 91.69 187 ALA A N 1
ATOM 1390 C CA . ALA A 1 187 ? 25.067 13.859 7.063 1.00 91.69 187 ALA A CA 1
ATOM 1391 C C . ALA A 1 187 ? 25.122 12.717 8.101 1.00 91.69 187 ALA A C 1
ATOM 1393 O O . ALA A 1 187 ? 25.933 12.773 9.025 1.00 91.69 187 ALA A O 1
ATOM 1394 N N . GLY A 1 188 ? 24.259 11.703 7.974 1.00 90.69 188 GLY A N 1
ATOM 1395 C CA . GLY A 1 188 ? 24.213 10.528 8.850 1.00 90.69 188 GLY A CA 1
ATOM 1396 C C . GLY A 1 188 ? 25.025 9.322 8.361 1.00 90.69 188 GLY A C 1
ATOM 1397 O O . GLY A 1 188 ? 25.168 8.355 9.111 1.00 90.69 188 GLY A O 1
ATOM 1398 N N . ALA A 1 189 ? 25.541 9.362 7.129 1.00 92.00 189 ALA A N 1
ATOM 1399 C CA . ALA A 1 189 ? 26.119 8.209 6.447 1.00 92.00 189 ALA A CA 1
ATOM 1400 C C . ALA A 1 189 ? 27.404 7.678 7.112 1.00 92.00 189 ALA A C 1
ATOM 1402 O O . ALA A 1 189 ? 28.398 8.390 7.280 1.00 92.00 189 ALA A O 1
ATOM 1403 N N . ARG A 1 190 ? 27.387 6.391 7.471 1.00 92.94 190 ARG A N 1
ATOM 1404 C CA . ARG A 1 190 ? 28.472 5.675 8.159 1.00 92.94 190 ARG A CA 1
ATOM 1405 C C . ARG A 1 190 ? 28.372 4.171 7.904 1.00 92.94 190 ARG A C 1
ATOM 1407 O O . ARG A 1 190 ? 27.289 3.682 7.604 1.00 92.94 190 ARG A O 1
ATOM 1414 N N . CYS A 1 191 ? 29.472 3.455 8.092 1.00 89.75 191 CYS A N 1
ATOM 1415 C CA . CYS A 1 191 ? 29.487 1.997 8.202 1.00 89.75 191 CYS A CA 1
ATOM 1416 C C . CYS A 1 191 ? 29.206 1.568 9.655 1.00 89.75 191 CYS A C 1
ATOM 1418 O O . CYS A 1 191 ? 29.299 2.387 10.575 1.00 89.75 191 CYS A O 1
ATOM 1420 N N . ASP A 1 192 ? 28.972 0.275 9.884 1.00 85.75 192 ASP A N 1
ATOM 1421 C CA . ASP A 1 192 ? 28.903 -0.285 11.244 1.00 85.75 192 ASP A CA 1
ATOM 1422 C C . ASP A 1 192 ? 30.254 -0.170 11.982 1.00 85.75 192 ASP A C 1
ATOM 1424 O O . ASP A 1 192 ? 30.296 0.200 13.157 1.00 85.75 192 ASP A O 1
ATOM 1428 N N . ASP A 1 193 ? 31.369 -0.387 11.274 1.00 83.75 193 ASP A N 1
ATOM 1429 C CA . ASP A 1 193 ? 32.735 -0.290 11.817 1.00 83.75 193 ASP A CA 1
ATOM 1430 C C . ASP A 1 193 ? 33.259 1.157 11.981 1.00 83.75 193 ASP A C 1
ATOM 1432 O O . ASP A 1 193 ? 34.356 1.358 12.509 1.00 83.75 193 ASP A O 1
ATOM 1436 N N . GLY A 1 194 ? 32.520 2.187 11.537 1.00 87.31 194 GLY A N 1
ATOM 1437 C CA . GLY A 1 194 ? 32.938 3.588 11.688 1.00 87.31 194 GLY A CA 1
ATOM 1438 C C . GLY A 1 194 ? 32.560 4.533 10.535 1.00 87.31 194 GLY A C 1
ATOM 1439 O O . GLY A 1 194 ? 31.632 4.261 9.775 1.00 87.31 194 GLY A O 1
ATOM 1440 N N . PRO A 1 195 ? 33.236 5.693 10.406 1.00 89.56 195 PRO A N 1
ATOM 1441 C CA . PRO A 1 195 ? 32.931 6.674 9.365 1.00 89.56 195 PRO A CA 1
ATOM 1442 C C . PRO A 1 195 ? 33.252 6.144 7.961 1.00 89.56 195 PRO A C 1
ATOM 1444 O O . PRO A 1 195 ? 34.147 5.319 7.781 1.00 89.56 195 PRO A O 1
ATOM 1447 N N . LEU A 1 196 ? 32.543 6.664 6.958 1.00 92.12 196 LEU A N 1
ATOM 1448 C CA . LEU A 1 196 ? 32.805 6.350 5.554 1.00 92.12 196 LEU A CA 1
ATOM 1449 C C . LEU A 1 196 ? 34.185 6.833 5.087 1.00 92.12 196 LEU A C 1
ATOM 1451 O O . LEU A 1 196 ? 34.693 7.863 5.533 1.00 92.12 196 LEU A O 1
ATOM 1455 N N . GLU A 1 197 ? 34.751 6.121 4.110 1.00 92.94 197 GLU A N 1
ATOM 1456 C CA . GLU A 1 197 ? 35.907 6.606 3.357 1.00 92.94 197 GLU A CA 1
ATOM 1457 C C . GLU A 1 197 ? 35.550 7.918 2.642 1.00 92.94 197 GLU A C 1
ATOM 1459 O O . GLU A 1 197 ? 34.494 8.024 2.013 1.00 92.94 197 GLU A O 1
ATOM 1464 N N . THR A 1 198 ? 36.449 8.907 2.691 1.00 92.94 198 THR A N 1
ATOM 1465 C CA . THR A 1 198 ? 36.226 10.253 2.138 1.00 92.94 198 THR A CA 1
ATOM 1466 C C . THR A 1 198 ? 35.740 10.236 0.688 1.00 92.94 198 THR A C 1
ATOM 1468 O O . THR A 1 198 ? 34.841 10.999 0.351 1.00 92.94 198 THR A O 1
ATOM 1471 N N . GLY A 1 199 ? 36.271 9.345 -0.162 1.00 94.81 199 GLY A N 1
ATOM 1472 C CA . GLY A 1 199 ? 35.840 9.224 -1.560 1.00 94.81 199 GLY A CA 1
ATOM 1473 C C . GLY A 1 199 ? 34.384 8.765 -1.715 1.00 94.81 199 GLY A C 1
ATOM 1474 O O . GLY A 1 199 ? 33.648 9.328 -2.525 1.00 94.81 199 GLY A O 1
ATOM 1475 N N . VAL A 1 200 ? 33.943 7.797 -0.904 1.00 95.25 200 VAL A N 1
ATOM 1476 C CA . VAL A 1 200 ? 32.553 7.308 -0.898 1.00 95.25 200 VAL A CA 1
ATOM 1477 C C . VAL A 1 200 ? 31.617 8.368 -0.317 1.00 95.25 200 VAL A C 1
ATOM 1479 O O . VAL A 1 200 ? 30.572 8.650 -0.897 1.00 95.25 200 VAL A O 1
ATOM 1482 N N . HIS A 1 201 ? 32.018 9.009 0.784 1.00 96.12 201 HIS A N 1
ATOM 1483 C CA . HIS A 1 201 ? 31.253 10.080 1.422 1.00 96.12 201 HIS A CA 1
ATOM 1484 C C . HIS A 1 201 ? 31.079 11.302 0.501 1.00 96.12 201 HIS A C 1
ATOM 1486 O O . HIS A 1 201 ? 29.978 11.839 0.391 1.00 96.12 201 HIS A O 1
ATOM 1492 N N . ASP A 1 202 ? 32.129 11.738 -0.203 1.00 97.06 202 ASP A N 1
ATOM 1493 C CA . ASP A 1 202 ? 32.027 12.858 -1.146 1.00 97.06 202 ASP A CA 1
ATOM 1494 C C . ASP A 1 202 ? 31.241 12.503 -2.416 1.00 97.06 202 ASP A C 1
ATOM 1496 O O . ASP A 1 202 ? 30.489 13.352 -2.902 1.00 97.06 202 ASP A O 1
ATOM 1500 N N . ARG A 1 203 ? 31.326 11.257 -2.911 1.00 97.75 203 ARG A N 1
ATOM 1501 C CA . ARG A 1 203 ? 30.446 10.768 -3.987 1.00 97.75 203 ARG A CA 1
ATOM 1502 C C . ARG A 1 203 ? 28.982 10.804 -3.548 1.00 97.75 203 ARG A C 1
ATOM 1504 O O . ARG A 1 203 ? 28.161 11.402 -4.236 1.00 97.75 203 ARG A O 1
ATOM 1511 N N . LEU A 1 204 ? 28.665 10.237 -2.381 1.00 97.69 204 LEU A N 1
ATOM 1512 C CA . LEU A 1 204 ? 27.316 10.247 -1.812 1.00 97.69 204 LEU A CA 1
ATOM 1513 C C . LEU A 1 204 ? 26.789 11.678 -1.648 1.00 97.69 204 LEU A C 1
ATOM 1515 O O . LEU A 1 204 ? 25.683 11.973 -2.085 1.00 97.69 204 LEU A O 1
ATOM 1519 N N . ARG A 1 205 ? 27.595 12.584 -1.083 1.00 97.75 205 ARG A N 1
ATOM 1520 C CA . ARG A 1 205 ? 27.250 14.000 -0.889 1.00 97.75 205 ARG A CA 1
ATOM 1521 C C . ARG A 1 205 ? 26.983 14.729 -2.211 1.00 97.75 205 ARG A C 1
ATOM 1523 O O . ARG A 1 205 ? 26.072 15.554 -2.278 1.00 97.75 205 ARG A O 1
ATOM 1530 N N . ALA A 1 206 ? 27.746 14.439 -3.266 1.00 98.38 206 ALA A N 1
ATOM 1531 C CA . ALA A 1 206 ? 27.479 14.966 -4.606 1.00 98.38 206 ALA A CA 1
ATOM 1532 C C . ALA A 1 206 ? 26.192 14.374 -5.208 1.00 98.38 206 ALA A C 1
ATOM 1534 O O . ALA A 1 206 ? 25.383 15.109 -5.780 1.00 98.38 206 ALA A O 1
ATOM 1535 N N . ALA A 1 207 ? 25.964 13.072 -5.030 1.00 98.50 207 ALA A N 1
ATOM 1536 C CA . ALA A 1 207 ? 24.771 12.389 -5.509 1.00 98.50 207 ALA A CA 1
ATOM 1537 C C . ALA A 1 207 ? 23.495 12.904 -4.818 1.00 98.50 207 ALA A C 1
ATOM 1539 O O . ALA A 1 207 ? 22.559 13.293 -5.512 1.00 98.50 207 ALA A O 1
ATOM 1540 N N . THR A 1 208 ? 23.463 13.019 -3.482 1.00 98.31 208 THR A N 1
ATOM 1541 C CA . THR A 1 208 ? 22.292 13.554 -2.759 1.00 98.31 208 THR A CA 1
ATOM 1542 C C . THR A 1 208 ? 22.033 15.027 -3.070 1.00 98.31 208 THR A C 1
ATOM 1544 O O . THR A 1 208 ? 20.877 15.409 -3.215 1.00 98.31 208 THR A O 1
ATOM 1547 N N . THR A 1 209 ? 23.077 15.845 -3.265 1.00 98.50 209 THR A N 1
ATOM 1548 C CA . THR A 1 209 ? 22.926 17.238 -3.737 1.00 98.50 209 THR A CA 1
ATOM 1549 C C . THR A 1 209 ? 22.247 17.287 -5.112 1.00 98.50 209 THR A C 1
ATOM 1551 O O . THR A 1 209 ? 21.372 18.116 -5.351 1.00 98.50 209 THR A O 1
ATOM 1554 N N . THR A 1 210 ? 22.622 16.379 -6.017 1.00 98.50 210 THR A N 1
ATOM 1555 C CA . THR A 1 210 ? 22.078 16.337 -7.385 1.00 98.50 210 THR A CA 1
ATOM 1556 C C . THR A 1 210 ? 20.658 15.757 -7.414 1.00 98.50 210 THR A C 1
ATOM 1558 O O . THR A 1 210 ? 19.810 16.245 -8.158 1.00 98.50 210 THR A O 1
ATOM 1561 N N . ALA A 1 211 ? 20.368 14.764 -6.567 1.00 98.69 211 ALA A N 1
ATOM 1562 C CA . ALA A 1 211 ? 19.029 14.218 -6.368 1.00 98.69 211 ALA A CA 1
ATOM 1563 C C . ALA A 1 211 ? 18.074 15.250 -5.745 1.00 98.69 211 ALA A C 1
ATOM 1565 O O . ALA A 1 211 ? 16.967 15.426 -6.250 1.00 98.69 211 ALA A O 1
ATOM 1566 N N . ALA A 1 212 ? 18.514 16.000 -4.727 1.00 98.69 212 ALA A N 1
ATOM 1567 C CA . ALA A 1 212 ? 17.732 17.090 -4.146 1.00 98.69 212 ALA A CA 1
ATOM 1568 C C . ALA A 1 212 ? 17.354 18.131 -5.209 1.00 98.69 212 ALA A C 1
ATOM 1570 O O . ALA A 1 212 ? 16.174 18.412 -5.395 1.00 98.69 212 ALA A O 1
ATOM 1571 N N . ALA A 1 213 ? 18.327 18.602 -5.997 1.00 98.81 213 ALA A N 1
ATOM 1572 C CA . ALA A 1 213 ? 18.079 19.540 -7.092 1.00 98.81 213 ALA A CA 1
ATOM 1573 C C . ALA A 1 213 ? 17.113 18.992 -8.166 1.00 98.81 213 ALA A C 1
ATOM 1575 O O . ALA A 1 213 ? 16.444 19.774 -8.842 1.00 98.81 213 ALA A O 1
ATOM 1576 N N . ALA A 1 214 ? 17.011 17.668 -8.341 1.00 98.88 214 ALA A N 1
ATOM 1577 C CA . ALA A 1 214 ? 16.027 17.047 -9.230 1.00 98.88 214 ALA A CA 1
ATOM 1578 C C . ALA A 1 214 ? 14.606 17.042 -8.633 1.00 98.88 214 ALA A C 1
ATOM 1580 O O . ALA A 1 214 ? 13.646 17.280 -9.364 1.00 98.88 214 ALA A O 1
ATOM 1581 N N . TYR A 1 215 ? 14.459 16.841 -7.317 1.00 98.88 215 TYR A N 1
ATOM 1582 C CA . TYR A 1 215 ? 13.170 16.985 -6.625 1.00 98.88 215 TYR A CA 1
ATOM 1583 C C . TYR A 1 215 ? 12.721 18.450 -6.524 1.00 98.88 215 TYR A C 1
ATOM 1585 O O . TYR A 1 215 ? 11.531 18.718 -6.677 1.00 98.88 215 TYR A O 1
ATOM 1593 N N . GLU A 1 216 ? 13.649 19.400 -6.354 1.00 98.75 216 GLU A N 1
ATOM 1594 C CA . GLU A 1 216 ? 13.365 20.837 -6.483 1.00 98.75 216 GLU A CA 1
ATOM 1595 C C . GLU A 1 216 ? 12.800 21.137 -7.876 1.00 98.75 216 GLU A C 1
ATOM 1597 O O . GLU A 1 216 ? 11.702 21.673 -7.988 1.00 98.75 216 GLU A O 1
ATOM 1602 N N . GLN A 1 217 ? 13.490 20.708 -8.941 1.00 98.81 217 GLN A N 1
ATOM 1603 C CA . GLN A 1 217 ? 13.030 20.874 -10.326 1.00 98.81 217 GLN A CA 1
ATOM 1604 C C . GLN A 1 217 ? 11.676 20.201 -10.599 1.00 98.81 217 GLN A C 1
ATOM 1606 O O . GLN A 1 217 ? 10.878 20.761 -11.351 1.00 98.81 217 GLN A O 1
ATOM 1611 N N . LEU A 1 218 ? 11.389 19.046 -9.983 1.00 98.81 218 LEU A N 1
ATOM 1612 C CA . LEU A 1 218 ? 10.079 18.399 -10.077 1.00 98.81 218 LEU A CA 1
ATOM 1613 C C . LEU A 1 218 ? 8.986 19.239 -9.401 1.00 98.81 218 LEU A C 1
ATOM 1615 O O . LEU A 1 218 ? 7.963 19.488 -10.031 1.00 98.81 218 LEU A O 1
ATOM 1619 N N . GLY A 1 219 ? 9.192 19.724 -8.173 1.00 98.81 219 GLY A N 1
ATOM 1620 C CA . GLY A 1 219 ? 8.227 20.600 -7.492 1.00 98.81 219 GLY A CA 1
ATOM 1621 C C . GLY A 1 219 ? 7.966 21.890 -8.279 1.00 98.81 219 GLY A C 1
ATOM 1622 O O . GLY A 1 219 ? 6.821 22.266 -8.531 1.00 98.81 219 GLY A O 1
ATOM 1623 N N . ASP A 1 220 ? 9.039 22.501 -8.776 1.00 98.81 220 ASP A N 1
ATOM 1624 C CA . ASP A 1 220 ? 9.025 23.695 -9.620 1.00 98.81 220 ASP A CA 1
ATOM 1625 C C . ASP A 1 220 ? 8.293 23.440 -10.960 1.00 98.81 220 ASP A C 1
ATOM 1627 O O . ASP A 1 220 ? 7.611 24.317 -11.492 1.00 98.81 220 ASP A O 1
ATOM 1631 N N . PHE A 1 221 ? 8.401 22.234 -11.528 1.00 98.81 221 PHE A N 1
ATOM 1632 C CA . PHE A 1 221 ? 7.621 21.782 -12.686 1.00 98.81 221 PHE A CA 1
ATOM 1633 C C . PHE A 1 221 ? 6.141 21.585 -12.330 1.00 98.81 221 PHE A C 1
ATOM 1635 O O . PHE A 1 221 ? 5.285 22.182 -12.981 1.00 98.81 221 PHE A O 1
ATOM 1642 N N . LEU A 1 222 ? 5.821 20.826 -11.277 1.00 98.81 222 LEU A N 1
ATOM 1643 C CA . LEU A 1 222 ? 4.445 20.574 -10.834 1.00 98.81 222 LEU A CA 1
ATOM 1644 C C . LEU A 1 222 ? 3.681 21.889 -10.601 1.00 98.81 222 LEU A C 1
ATOM 1646 O O . LEU A 1 222 ? 2.557 22.042 -11.085 1.00 98.81 222 LEU A O 1
ATOM 1650 N N . ALA A 1 223 ? 4.319 22.866 -9.947 1.00 98.81 223 ALA A N 1
ATOM 1651 C CA . ALA A 1 223 ? 3.743 24.175 -9.643 1.00 98.81 223 ALA A CA 1
ATOM 1652 C C . ALA A 1 223 ? 3.462 25.041 -10.888 1.00 98.81 223 ALA A C 1
ATOM 1654 O O . ALA A 1 223 ? 2.477 25.779 -10.914 1.00 98.81 223 ALA A O 1
ATOM 1655 N N . ARG A 1 224 ? 4.311 24.968 -11.924 1.00 98.50 224 ARG A N 1
ATOM 1656 C CA . ARG A 1 224 ? 4.195 25.807 -13.137 1.00 98.50 224 ARG A CA 1
ATOM 1657 C C . ARG A 1 224 ? 3.411 25.153 -14.271 1.00 98.50 224 ARG A C 1
ATOM 1659 O O . ARG A 1 224 ? 2.713 25.847 -15.003 1.00 98.50 224 ARG A O 1
ATOM 1666 N N . GLU A 1 225 ? 3.542 23.841 -14.435 1.00 97.88 225 GLU A N 1
ATOM 1667 C CA . GLU A 1 225 ? 3.083 23.109 -15.618 1.00 97.88 225 GLU A CA 1
ATOM 1668 C C . GLU A 1 225 ? 1.840 22.245 -15.363 1.00 97.88 225 GLU A C 1
ATOM 1670 O O . GLU A 1 225 ? 1.094 22.000 -16.315 1.00 97.88 225 GLU A O 1
ATOM 1675 N N . LEU A 1 226 ? 1.599 21.777 -14.129 1.00 98.12 226 LEU A N 1
ATOM 1676 C CA . LEU A 1 226 ? 0.444 20.927 -13.789 1.00 98.12 226 LEU A CA 1
ATOM 1677 C C . LEU A 1 226 ? -0.603 21.658 -12.943 1.00 98.12 226 LEU A C 1
ATOM 1679 O O . LEU A 1 226 ? -1.765 21.701 -13.340 1.00 98.12 226 LEU A O 1
ATOM 1683 N N . ALA A 1 227 ? -0.221 22.268 -11.817 1.00 98.38 227 ALA A N 1
ATOM 1684 C CA . ALA A 1 227 ? -1.166 22.896 -10.885 1.00 98.38 227 ALA A CA 1
ATOM 1685 C C . ALA A 1 227 ? -2.129 23.925 -11.536 1.00 98.38 227 ALA A C 1
ATOM 1687 O O . ALA A 1 227 ? -3.315 23.900 -11.195 1.00 98.38 227 ALA A O 1
ATOM 1688 N N . PRO A 1 228 ? -1.711 24.758 -12.520 1.00 98.25 228 PRO A N 1
ATOM 1689 C CA . PRO A 1 228 ? -2.609 25.706 -13.193 1.00 98.25 228 PRO A CA 1
ATOM 1690 C C . PRO A 1 228 ? -3.672 25.070 -14.105 1.00 98.25 228 PRO A C 1
ATOM 1692 O O . PRO A 1 228 ? -4.607 25.760 -14.507 1.00 98.25 228 PRO A O 1
ATOM 1695 N N . VAL A 1 229 ? -3.534 23.785 -14.458 1.00 98.12 229 VAL A N 1
ATOM 1696 C CA . VAL A 1 229 ? -4.500 23.033 -15.287 1.00 98.12 229 VAL A CA 1
ATOM 1697 C C . VAL A 1 229 ? -5.127 21.837 -14.561 1.00 98.12 229 VAL A C 1
ATOM 1699 O O . VAL A 1 229 ? -6.023 21.193 -15.105 1.00 98.12 229 VAL A O 1
ATOM 1702 N N . ALA A 1 230 ? -4.673 21.535 -13.345 1.00 98.44 230 ALA A N 1
ATOM 1703 C CA . ALA A 1 230 ? -5.175 20.433 -12.540 1.00 98.44 230 ALA A CA 1
ATOM 1704 C C . ALA A 1 230 ? -6.628 20.690 -12.081 1.00 98.44 230 ALA A C 1
ATOM 1706 O O . ALA A 1 230 ? -6.945 21.803 -11.633 1.00 98.44 230 ALA A O 1
ATOM 1707 N N . PRO A 1 231 ? -7.527 19.691 -12.182 1.00 97.75 231 PRO A N 1
ATOM 1708 C CA . PRO A 1 231 ? -8.928 19.858 -11.816 1.00 97.75 231 PRO A CA 1
ATOM 1709 C C . PRO A 1 231 ? -9.113 20.048 -10.303 1.00 97.75 231 PRO A C 1
ATOM 1711 O O . PRO A 1 231 ? -8.429 19.422 -9.495 1.00 97.75 231 PRO A O 1
ATOM 1714 N N . GLU A 1 232 ? -10.097 20.875 -9.932 1.00 96.94 232 GLU A N 1
ATOM 1715 C CA . GLU A 1 232 ? -10.585 21.030 -8.544 1.00 96.94 232 GLU A CA 1
ATOM 1716 C C . GLU A 1 232 ? -11.241 19.748 -8.010 1.00 96.94 232 GLU A C 1
ATOM 1718 O O . GLU A 1 232 ? -11.292 19.510 -6.807 1.00 96.94 232 GLU A O 1
ATOM 1723 N N . GLN A 1 233 ? -11.818 18.949 -8.911 1.00 95.56 233 GLN A N 1
ATOM 1724 C CA . GLN A 1 233 ? -12.595 17.769 -8.564 1.00 95.56 233 GLN A CA 1
ATOM 1725 C C . GLN A 1 233 ? -11.653 16.593 -8.282 1.00 95.56 233 GLN A C 1
ATOM 1727 O O . GLN A 1 233 ? -11.026 16.070 -9.200 1.00 95.56 233 GLN A O 1
ATOM 1732 N N . ASP A 1 234 ? -11.615 16.145 -7.027 1.00 97.19 234 ASP A N 1
ATOM 1733 C CA . ASP A 1 234 ? -10.838 14.972 -6.598 1.00 97.19 234 ASP A CA 1
ATOM 1734 C C . ASP A 1 234 ? -11.313 13.652 -7.253 1.00 97.19 234 ASP A C 1
ATOM 1736 O O . ASP A 1 234 ? -10.539 12.721 -7.464 1.00 97.19 234 ASP A O 1
ATOM 1740 N N . ALA A 1 235 ? -12.597 13.570 -7.617 1.00 97.69 235 ALA A N 1
ATOM 1741 C CA . ALA A 1 235 ? -13.210 12.373 -8.188 1.00 97.69 235 ALA A CA 1
ATOM 1742 C C . ALA A 1 235 ? -12.654 12.019 -9.584 1.00 97.69 235 ALA A C 1
ATOM 1744 O O . ALA A 1 235 ? -12.826 12.764 -10.549 1.00 97.69 235 ALA A O 1
ATOM 1745 N N . CYS A 1 236 ? -12.071 10.823 -9.718 1.00 96.94 236 CYS A N 1
ATOM 1746 C CA . CYS A 1 236 ? -11.465 10.347 -10.971 1.00 96.94 236 CYS A CA 1
ATOM 1747 C C . CYS A 1 236 ? -12.475 9.922 -12.060 1.00 96.94 236 CYS A C 1
ATOM 1749 O O . CYS A 1 236 ? -12.096 9.833 -13.233 1.00 96.94 236 CYS A O 1
ATOM 1751 N N . GLY A 1 237 ? -13.738 9.692 -11.681 1.00 97.50 237 GLY A N 1
ATOM 1752 C CA . GLY A 1 237 ? -14.832 9.273 -12.556 1.00 97.50 237 GLY A CA 1
ATOM 1753 C C . GLY A 1 237 ? -14.990 7.751 -12.657 1.00 97.50 237 GLY A C 1
ATOM 1754 O O . GLY A 1 237 ? -14.012 7.004 -12.706 1.00 97.50 237 GLY A O 1
ATOM 1755 N N . ARG A 1 238 ? -16.249 7.297 -12.739 1.00 96.75 238 ARG A N 1
ATOM 1756 C CA . ARG A 1 238 ? -16.643 5.877 -12.676 1.00 96.75 238 ARG A CA 1
ATOM 1757 C C . ARG A 1 238 ? -15.886 4.953 -13.642 1.00 96.75 238 ARG A C 1
ATOM 1759 O O . ARG A 1 238 ? -15.546 3.849 -13.250 1.00 96.75 238 ARG A O 1
ATOM 1766 N N . GLU A 1 239 ? -15.596 5.393 -14.865 1.00 95.56 239 GLU A N 1
ATOM 1767 C CA . GLU A 1 239 ? -14.895 4.583 -15.880 1.00 95.56 239 GLU A CA 1
ATOM 1768 C C . GLU A 1 239 ? -13.456 4.227 -15.457 1.00 95.56 239 GLU A C 1
ATOM 1770 O O . GLU A 1 239 ? -13.071 3.059 -15.480 1.00 95.56 239 GLU A O 1
ATOM 1775 N N . ARG A 1 240 ? -12.682 5.214 -14.978 1.00 96.94 240 ARG A N 1
ATOM 1776 C CA . ARG A 1 240 ? -11.355 4.968 -14.386 1.00 96.94 240 ARG A CA 1
ATOM 1777 C C . ARG A 1 240 ? -11.475 4.168 -13.089 1.00 96.94 240 ARG A C 1
ATOM 1779 O O . ARG A 1 240 ? -10.665 3.282 -12.833 1.00 96.94 240 ARG A O 1
ATOM 1786 N N . TYR A 1 241 ? -12.489 4.471 -12.279 1.00 98.56 241 TYR A N 1
ATOM 1787 C CA . TYR A 1 241 ? -12.701 3.821 -10.991 1.00 98.56 241 TYR A CA 1
ATOM 1788 C C . TYR A 1 241 ? -13.020 2.324 -11.113 1.00 98.56 241 TYR A C 1
ATOM 1790 O O . TYR A 1 241 ? -12.465 1.527 -10.365 1.00 98.56 241 TYR A O 1
ATOM 1798 N N . GLU A 1 242 ? -13.861 1.915 -12.068 1.00 97.19 242 GLU A N 1
ATOM 1799 C CA . GLU A 1 242 ? -14.168 0.500 -12.319 1.00 97.19 242 GLU A CA 1
ATOM 1800 C C . GLU A 1 242 ? -12.897 -0.294 -12.655 1.00 97.19 242 GLU A C 1
ATOM 1802 O O . GLU A 1 242 ? -12.718 -1.404 -12.156 1.00 97.19 242 GLU A O 1
ATOM 1807 N N . LEU A 1 243 ? -11.970 0.284 -13.425 1.00 96.62 243 LEU A N 1
ATOM 1808 C CA . LEU A 1 243 ? -10.690 -0.351 -13.738 1.00 96.62 243 LEU A CA 1
ATOM 1809 C C . LEU A 1 243 ? -9.741 -0.418 -12.528 1.00 96.62 243 LEU A C 1
ATOM 1811 O O . LEU A 1 243 ? -9.209 -1.489 -12.232 1.00 96.62 243 LEU A O 1
ATOM 1815 N N . LEU A 1 244 ? -9.567 0.692 -11.804 1.00 97.88 244 LEU A N 1
ATOM 1816 C CA . LEU A 1 244 ? -8.711 0.756 -10.612 1.00 97.88 244 LEU A CA 1
ATOM 1817 C C . LEU A 1 244 ? -9.226 -0.153 -9.484 1.00 97.88 244 LEU A C 1
ATOM 1819 O O . LEU A 1 244 ? -8.450 -0.866 -8.853 1.00 97.88 244 LEU A O 1
ATOM 1823 N N . SER A 1 245 ? -10.544 -0.210 -9.280 1.00 98.31 245 SER A N 1
ATOM 1824 C CA . SER A 1 245 ? -11.177 -1.121 -8.323 1.00 98.31 245 SER A CA 1
ATOM 1825 C C . SER A 1 245 ? -10.887 -2.586 -8.670 1.00 98.31 245 SER A C 1
ATOM 1827 O O . SER A 1 245 ? -10.466 -3.341 -7.798 1.00 98.31 245 SER A O 1
ATOM 1829 N N . ARG A 1 246 ? -10.984 -2.992 -9.946 1.00 97.25 246 ARG A N 1
ATOM 1830 C CA . ARG A 1 246 ? -10.622 -4.356 -10.396 1.00 97.25 246 ARG A CA 1
ATOM 1831 C C . ARG A 1 246 ? -9.135 -4.665 -10.190 1.00 97.25 246 ARG A C 1
ATOM 1833 O O . ARG A 1 246 ? -8.789 -5.778 -9.781 1.00 97.25 246 ARG A O 1
ATOM 1840 N N . TYR A 1 247 ? -8.262 -3.685 -10.433 1.00 96.25 247 TYR A N 1
ATOM 1841 C CA . TYR A 1 247 ? -6.828 -3.796 -10.163 1.00 96.25 247 TYR A CA 1
ATOM 1842 C C . TYR A 1 247 ? -6.560 -4.049 -8.673 1.00 96.25 247 TYR A C 1
ATOM 1844 O O . TYR A 1 247 ? -5.959 -5.068 -8.333 1.00 96.25 247 TYR A O 1
ATOM 1852 N N . PHE A 1 248 ? -7.068 -3.208 -7.770 1.00 97.81 248 PHE A N 1
ATOM 1853 C CA . PHE A 1 248 ? -6.804 -3.370 -6.339 1.00 97.81 248 PHE A CA 1
ATOM 1854 C C . PHE A 1 248 ? -7.562 -4.539 -5.699 1.00 97.81 248 PHE A C 1
ATOM 1856 O O . PHE A 1 248 ? -6.963 -5.272 -4.920 1.00 97.81 248 PHE A O 1
ATOM 1863 N N . VAL A 1 249 ? -8.844 -4.754 -6.006 1.00 96.75 249 VAL A N 1
ATOM 1864 C CA . VAL A 1 249 ? -9.682 -5.790 -5.367 1.00 96.75 249 VAL A CA 1
ATOM 1865 C C . VAL A 1 249 ? -9.361 -7.202 -5.872 1.00 96.75 249 VAL A C 1
ATOM 1867 O O . VAL A 1 249 ? -9.428 -8.148 -5.091 1.00 96.75 249 VAL A O 1
ATOM 1870 N N . GLY A 1 250 ? -9.028 -7.372 -7.158 1.00 94.00 250 GLY A N 1
ATOM 1871 C CA . GLY A 1 250 ? -8.893 -8.702 -7.774 1.00 94.00 250 GLY A CA 1
ATOM 1872 C C . GLY A 1 250 ? -10.227 -9.377 -8.120 1.00 94.00 250 GLY A C 1
ATOM 1873 O O . GLY A 1 250 ? -10.277 -10.598 -8.283 1.00 94.00 250 GLY A O 1
ATOM 1874 N N . ALA A 1 251 ? -11.312 -8.599 -8.209 1.00 93.44 251 ALA A N 1
ATOM 1875 C CA . ALA A 1 251 ? -12.639 -9.049 -8.620 1.00 93.44 251 ALA A CA 1
ATOM 1876 C C . ALA A 1 251 ? -13.436 -7.917 -9.287 1.00 93.44 251 ALA A C 1
ATOM 1878 O O . ALA A 1 251 ? -13.217 -6.736 -9.019 1.00 93.44 251 ALA A O 1
ATOM 1879 N N . ASP A 1 252 ? -14.395 -8.296 -10.130 1.00 93.94 252 ASP A N 1
ATOM 1880 C CA . ASP A 1 252 ? -15.385 -7.396 -10.718 1.00 93.94 252 ASP A CA 1
ATOM 1881 C C . ASP A 1 252 ? -16.577 -7.266 -9.738 1.00 93.94 252 ASP A C 1
ATOM 1883 O O . ASP A 1 252 ? -17.258 -8.259 -9.467 1.00 93.94 252 ASP A O 1
ATOM 1887 N N . VAL A 1 253 ? -16.820 -6.072 -9.178 1.00 95.12 253 VAL A N 1
ATOM 1888 C CA . VAL A 1 253 ? -17.860 -5.828 -8.150 1.00 95.12 253 VAL A CA 1
ATOM 1889 C C . VAL A 1 253 ? -18.923 -4.825 -8.613 1.00 95.12 253 VAL A C 1
ATOM 1891 O O . VAL A 1 253 ? -18.630 -3.894 -9.360 1.00 95.12 253 VAL A O 1
ATOM 1894 N N . ASP A 1 254 ? -20.168 -4.985 -8.148 1.00 98.06 254 ASP A N 1
ATOM 1895 C CA . ASP A 1 254 ? -21.208 -3.967 -8.346 1.00 98.06 254 ASP A CA 1
ATOM 1896 C C . ASP A 1 254 ? -20.959 -2.807 -7.376 1.00 98.06 254 ASP A C 1
ATOM 1898 O O . ASP A 1 254 ? -21.143 -2.934 -6.165 1.00 98.06 254 ASP A O 1
ATOM 1902 N N . LEU A 1 255 ? -20.519 -1.673 -7.916 1.00 98.38 255 LEU A N 1
ATOM 1903 C CA . LEU A 1 255 ? -20.157 -0.493 -7.135 1.00 98.38 255 LEU A CA 1
ATOM 1904 C C . LEU A 1 255 ? -21.343 0.141 -6.398 1.00 98.38 255 LEU A C 1
ATOM 1906 O O . LEU A 1 255 ? -21.136 0.723 -5.337 1.00 98.38 255 LEU A O 1
ATOM 1910 N N . ALA A 1 256 ? -22.571 0.016 -6.911 1.00 98.38 256 ALA A N 1
ATOM 1911 C CA . ALA A 1 256 ? -23.749 0.540 -6.226 1.00 98.38 256 ALA A CA 1
ATOM 1912 C C . ALA A 1 256 ? -24.135 -0.365 -5.044 1.00 98.38 256 ALA A C 1
ATOM 1914 O O . ALA A 1 256 ? -24.305 0.133 -3.932 1.00 98.38 256 ALA A O 1
ATOM 1915 N N . GLU A 1 257 ? -24.170 -1.690 -5.243 1.00 98.44 257 GLU A N 1
ATOM 1916 C CA . GLU A 1 257 ? -24.408 -2.642 -4.140 1.00 98.44 257 GLU A CA 1
ATOM 1917 C C . GLU A 1 257 ? -23.309 -2.551 -3.077 1.00 98.44 257 GLU A C 1
ATOM 1919 O O . GLU A 1 257 ? -23.604 -2.546 -1.885 1.00 98.44 257 GLU A O 1
ATOM 1924 N N . THR A 1 258 ? -22.051 -2.396 -3.496 1.00 98.75 258 THR A N 1
ATOM 1925 C CA . THR A 1 258 ? -20.907 -2.287 -2.583 1.00 98.75 258 THR A CA 1
ATOM 1926 C C . THR A 1 258 ? -20.940 -0.982 -1.778 1.00 98.75 258 THR A C 1
ATOM 1928 O O . THR A 1 258 ? -20.592 -0.994 -0.599 1.00 98.75 258 THR A O 1
ATOM 1931 N N . TYR A 1 259 ? -21.409 0.126 -2.365 1.00 98.75 259 TYR A N 1
ATOM 1932 C CA . TYR A 1 259 ? -21.604 1.401 -1.664 1.00 98.75 259 TYR A CA 1
ATOM 1933 C C . TYR A 1 259 ? -22.774 1.361 -0.665 1.00 98.75 259 TYR A C 1
ATOM 1935 O O . TYR A 1 259 ? -22.657 1.872 0.452 1.00 98.75 259 TYR A O 1
ATOM 1943 N N . GLU A 1 260 ? -23.893 0.724 -1.028 1.00 98.62 260 GLU A N 1
ATOM 1944 C CA . GLU A 1 260 ? -25.016 0.489 -0.109 1.00 98.62 260 GLU A CA 1
ATOM 1945 C C . GLU A 1 260 ? -24.623 -0.465 1.031 1.00 98.62 260 GLU A C 1
ATOM 1947 O O . GLU A 1 260 ? -24.952 -0.212 2.192 1.00 98.62 260 GLU A O 1
ATOM 1952 N N . TRP A 1 261 ? -23.887 -1.538 0.726 1.00 98.69 261 TRP A N 1
ATOM 1953 C CA . TRP A 1 261 ? -23.372 -2.487 1.713 1.00 98.69 261 TRP A CA 1
ATOM 1954 C C . TRP A 1 261 ? -22.340 -1.851 2.652 1.00 98.69 261 TRP A C 1
ATOM 1956 O O . TRP A 1 261 ? -22.404 -2.092 3.853 1.00 98.69 261 TRP A O 1
ATOM 1966 N N . GLY A 1 262 ? -21.432 -1.008 2.147 1.00 98.56 262 GLY A N 1
ATOM 1967 C CA . GLY A 1 262 ? -20.427 -0.330 2.971 1.00 98.56 262 GLY A CA 1
ATOM 1968 C C . GLY A 1 262 ? -21.052 0.503 4.095 1.00 98.56 262 GLY A C 1
ATOM 1969 O O . GLY A 1 262 ? -20.587 0.449 5.230 1.00 98.56 262 GLY A O 1
ATOM 1970 N N . GLN A 1 263 ? -22.163 1.192 3.810 1.00 98.62 263 GLN A N 1
ATOM 1971 C CA . GLN A 1 263 ? -22.939 1.932 4.814 1.00 98.62 263 GLN A CA 1
ATOM 1972 C C . GLN A 1 263 ? -23.639 1.001 5.824 1.00 98.62 263 GLN A C 1
ATOM 1974 O O . GLN A 1 263 ? -23.708 1.319 7.009 1.00 98.62 263 GLN A O 1
ATOM 1979 N N . GLN A 1 264 ? -24.136 -0.158 5.379 1.00 98.62 264 GLN A N 1
ATOM 1980 C CA . GLN A 1 264 ? -24.803 -1.146 6.242 1.00 98.62 264 GLN A CA 1
ATOM 1981 C C . GLN A 1 264 ? -23.820 -1.856 7.187 1.00 98.62 264 GLN A C 1
ATOM 1983 O O . GLN A 1 264 ? -24.099 -1.980 8.378 1.00 98.62 264 GLN A O 1
ATOM 1988 N N . GLU A 1 265 ? -22.665 -2.292 6.675 1.00 98.50 265 GLU A N 1
ATOM 1989 C CA . GLU A 1 265 ? -21.583 -2.901 7.463 1.00 98.50 265 GLU A CA 1
ATOM 1990 C C . GLU A 1 265 ? -21.015 -1.892 8.469 1.00 98.50 265 GLU A C 1
ATOM 1992 O O . GLU A 1 265 ? -20.813 -2.243 9.628 1.00 98.50 265 GLU A O 1
ATOM 1997 N N . LEU A 1 266 ? -20.826 -0.628 8.065 1.00 98.12 266 LEU A N 1
ATOM 1998 C CA . LEU A 1 266 ? -20.378 0.436 8.963 1.00 98.12 266 LEU A CA 1
ATOM 1999 C C . LEU A 1 266 ? -21.363 0.649 10.121 1.00 98.12 266 LEU A C 1
ATOM 2001 O O . LEU A 1 266 ? -20.962 0.541 11.275 1.00 98.12 266 LEU A O 1
ATOM 2005 N N . ALA A 1 267 ? -22.658 0.826 9.840 1.00 98.19 267 ALA A N 1
ATOM 2006 C CA . ALA A 1 267 ? -23.675 0.976 10.885 1.00 98.19 267 ALA A CA 1
ATOM 2007 C C . ALA A 1 267 ? -23.752 -0.245 11.832 1.00 98.19 267 ALA A C 1
ATOM 2009 O O . ALA A 1 267 ? -23.972 -0.090 13.035 1.00 98.19 267 ALA A O 1
ATOM 2010 N N . ALA A 1 268 ? -23.531 -1.459 11.313 1.00 98.44 268 ALA A N 1
ATOM 2011 C CA . ALA A 1 268 ? -23.465 -2.686 12.110 1.00 98.44 268 ALA A CA 1
ATOM 2012 C C . ALA A 1 268 ? -22.184 -2.795 12.966 1.00 98.44 268 ALA A C 1
ATOM 2014 O O . ALA A 1 268 ? -22.195 -3.455 14.010 1.00 98.44 268 ALA A O 1
ATOM 2015 N N . ILE A 1 269 ? -21.088 -2.148 12.559 1.00 98.44 269 ILE A N 1
ATOM 2016 C CA . ILE A 1 269 ? -19.869 -1.999 13.364 1.00 98.44 269 ILE A CA 1
ATOM 2017 C C . ILE A 1 269 ? -20.094 -0.948 14.460 1.00 98.44 269 ILE A C 1
ATOM 2019 O O . ILE A 1 269 ? -19.880 -1.262 15.629 1.00 98.44 269 ILE A O 1
ATOM 2023 N N . THR A 1 270 ? -20.619 0.240 14.132 1.00 97.81 270 THR A N 1
ATOM 2024 C CA . THR A 1 270 ? -20.921 1.305 15.110 1.00 97.81 270 THR A CA 1
ATOM 2025 C C . THR A 1 270 ? -21.863 0.812 16.217 1.00 97.81 270 THR A C 1
ATOM 2027 O O . THR A 1 270 ? -21.619 1.059 17.398 1.00 97.81 270 THR A O 1
ATOM 2030 N N . ALA A 1 271 ? -22.897 0.035 15.869 1.00 98.25 271 ALA A N 1
ATOM 2031 C CA . ALA A 1 271 ? -23.792 -0.587 16.847 1.00 98.25 271 ALA A CA 1
ATOM 2032 C C . ALA A 1 271 ? -23.043 -1.510 17.831 1.00 98.25 271 ALA A C 1
ATOM 2034 O O . ALA A 1 271 ? -23.214 -1.387 19.044 1.00 98.25 271 ALA A O 1
ATOM 2035 N N . GLN A 1 272 ? -22.152 -2.376 17.331 1.00 98.25 272 GLN A N 1
ATOM 2036 C CA . GLN A 1 272 ? -21.304 -3.217 18.185 1.00 98.25 272 GLN A CA 1
ATOM 2037 C C . GLN A 1 272 ? -20.329 -2.390 19.035 1.00 98.25 272 GLN A C 1
ATOM 2039 O O . GLN A 1 272 ? -20.051 -2.772 20.168 1.00 98.25 272 GLN A O 1
ATOM 2044 N N . MET A 1 273 ? -19.813 -1.262 18.534 1.00 98.50 273 MET A N 1
ATOM 2045 C CA . MET A 1 273 ? -18.924 -0.383 19.306 1.00 98.50 273 MET A CA 1
ATOM 2046 C C . MET A 1 273 ? -19.642 0.205 20.526 1.00 98.50 273 MET A C 1
ATOM 2048 O O . MET A 1 273 ? -19.072 0.185 21.616 1.00 98.50 273 MET A O 1
ATOM 2052 N N . HIS A 1 274 ? -20.909 0.612 20.396 1.00 98.19 274 HIS A N 1
ATOM 2053 C CA . HIS A 1 274 ? -21.735 1.006 21.545 1.00 98.19 274 HIS A CA 1
ATOM 2054 C C . HIS A 1 274 ? -21.969 -0.158 22.532 1.00 98.19 274 HIS A C 1
ATOM 2056 O O . HIS A 1 274 ? -21.794 0.018 23.737 1.00 98.19 274 HIS A O 1
ATOM 2062 N N . GLU A 1 275 ? -22.270 -1.372 22.049 1.00 98.19 275 GLU A N 1
ATOM 2063 C CA . GLU A 1 275 ? -22.393 -2.574 22.903 1.00 98.19 275 GLU A CA 1
ATOM 2064 C C . GLU A 1 275 ? -21.082 -2.971 23.613 1.00 98.19 275 GLU A C 1
ATOM 2066 O O . GLU A 1 275 ? -21.089 -3.734 24.585 1.00 98.19 275 GLU A O 1
ATOM 2071 N N . VAL A 1 276 ? -19.928 -2.509 23.127 1.00 98.19 276 VAL A N 1
ATOM 2072 C CA . VAL A 1 276 ? -18.625 -2.728 23.772 1.00 98.19 276 VAL A CA 1
ATOM 2073 C C . VAL A 1 276 ? -18.300 -1.591 24.739 1.00 98.19 276 VAL A C 1
ATOM 2075 O O . VAL A 1 276 ? -17.836 -1.878 25.841 1.00 98.19 276 VAL A O 1
ATOM 2078 N N . ALA A 1 277 ? -18.619 -0.341 24.392 1.00 98.25 277 ALA A N 1
ATOM 2079 C CA . ALA A 1 277 ? -18.487 0.819 25.273 1.00 98.25 277 ALA A CA 1
ATOM 2080 C C . ALA A 1 277 ? -19.256 0.617 26.592 1.00 98.25 277 ALA A C 1
ATOM 2082 O O . ALA A 1 277 ? -18.653 0.692 27.661 1.00 98.25 277 ALA A O 1
ATOM 2083 N N . GLU A 1 278 ? -20.524 0.196 26.520 1.00 97.81 278 GLU A N 1
ATOM 2084 C CA . GLU A 1 278 ? -21.357 -0.175 27.680 1.00 97.81 278 GLU A CA 1
ATOM 2085 C C . GLU A 1 278 ? -20.745 -1.287 28.558 1.00 97.81 278 GLU A C 1
ATOM 2087 O O . GLU A 1 278 ? -20.975 -1.341 29.767 1.00 97.81 278 GLU A O 1
ATOM 2092 N N . ARG A 1 279 ? -19.938 -2.186 27.972 1.00 97.62 279 ARG A N 1
ATOM 2093 C CA . ARG A 1 279 ? -19.235 -3.260 28.704 1.00 97.62 279 ARG A CA 1
ATOM 2094 C C . ARG A 1 279 ? -17.890 -2.824 29.291 1.00 97.62 279 ARG A C 1
ATOM 2096 O O . ARG A 1 279 ? -17.405 -3.489 30.203 1.00 97.62 279 ARG A O 1
ATOM 2103 N N . ILE A 1 280 ? -17.299 -1.739 28.789 1.00 97.69 280 ILE A N 1
ATOM 2104 C CA . ILE A 1 280 ? -16.107 -1.090 29.360 1.00 97.69 280 ILE A CA 1
ATOM 2105 C C . ILE A 1 280 ? -16.526 -0.181 30.523 1.00 97.69 280 ILE A C 1
ATOM 2107 O O . ILE A 1 280 ? -15.938 -0.244 31.601 1.00 97.69 280 ILE A O 1
ATOM 2111 N N . SER A 1 281 ? -17.563 0.631 30.315 1.00 97.00 281 SER A N 1
ATOM 2112 C CA . SER A 1 281 ? -18.154 1.519 31.313 1.00 97.00 281 SER A CA 1
ATOM 2113 C C . SER A 1 281 ? -19.657 1.680 31.036 1.00 97.00 281 SER A C 1
ATOM 2115 O O . SER A 1 281 ? -20.016 2.277 30.023 1.00 97.00 281 SER A O 1
ATOM 2117 N N . PRO A 1 282 ? -20.553 1.202 31.920 1.00 96.75 282 PRO A N 1
ATOM 2118 C CA . PRO A 1 282 ? -21.995 1.324 31.713 1.00 96.75 282 PRO A CA 1
ATOM 2119 C C . PRO A 1 282 ? -22.453 2.781 31.552 1.00 96.75 282 PRO A C 1
ATOM 2121 O O . PRO A 1 282 ? -22.083 3.642 32.353 1.00 96.75 282 PRO A O 1
ATOM 2124 N N . GLY A 1 283 ? -23.274 3.042 30.536 1.00 94.75 283 GLY A N 1
ATOM 2125 C CA . GLY A 1 283 ? -23.761 4.367 30.150 1.00 94.75 283 GLY A CA 1
ATOM 2126 C C . GLY A 1 283 ? -22.778 5.241 29.359 1.00 94.75 283 GLY A C 1
ATOM 2127 O O . GLY A 1 283 ? -23.093 6.409 29.137 1.00 94.75 283 GLY A O 1
ATOM 2128 N N . ALA A 1 284 ? -21.600 4.734 28.975 1.00 95.38 284 ALA A N 1
ATOM 2129 C CA . ALA A 1 284 ? -20.573 5.517 28.284 1.00 95.38 284 ALA A CA 1
ATOM 2130 C C . ALA A 1 284 ? -20.758 5.573 26.758 1.00 95.38 284 ALA A C 1
ATOM 2132 O O . ALA A 1 284 ? -21.065 4.574 26.102 1.00 95.38 284 ALA A O 1
ATOM 2133 N N . SER A 1 285 ? -20.459 6.737 26.178 1.00 96.69 285 SER A N 1
ATOM 2134 C CA . SER A 1 285 ? -20.153 6.867 24.749 1.00 96.69 285 SER A CA 1
ATOM 2135 C C . SER A 1 285 ? -18.881 6.098 24.361 1.00 96.69 285 SER A C 1
ATOM 2137 O O . SER A 1 285 ? -18.096 5.668 25.211 1.00 96.69 285 SER A O 1
ATOM 2139 N N . ILE A 1 286 ? -18.653 5.935 23.054 1.00 96.38 286 ILE A N 1
ATOM 2140 C CA . ILE A 1 286 ? -17.445 5.278 22.535 1.00 96.38 286 ILE A CA 1
ATOM 2141 C C . ILE A 1 286 ? -16.203 6.097 22.921 1.00 96.38 286 ILE A C 1
ATOM 2143 O O . ILE A 1 286 ? -15.201 5.540 23.359 1.00 96.38 286 ILE A O 1
ATOM 2147 N N . GLU A 1 287 ? -16.299 7.423 22.853 1.00 95.56 287 GLU A N 1
ATOM 2148 C CA . GLU A 1 287 ? -15.251 8.376 23.213 1.00 95.56 287 GLU A CA 1
ATOM 2149 C C . GLU A 1 287 ? -14.898 8.303 24.707 1.00 95.56 287 GLU A C 1
ATOM 2151 O O . GLU A 1 287 ? -13.721 8.317 25.072 1.00 95.56 287 GLU A O 1
ATOM 2156 N N . GLU A 1 288 ? -15.901 8.174 25.582 1.00 97.12 288 GLU A N 1
ATOM 2157 C CA . GLU A 1 288 ? -15.697 7.982 27.023 1.00 97.12 288 GLU A CA 1
ATOM 2158 C C . GLU A 1 288 ? -15.088 6.608 27.333 1.00 97.12 288 GLU A C 1
ATOM 2160 O O . GLU A 1 288 ? -14.175 6.518 28.156 1.00 97.12 288 GLU A O 1
ATOM 2165 N N . ALA A 1 289 ? -15.515 5.546 26.643 1.00 97.75 289 ALA A N 1
ATOM 2166 C CA . ALA A 1 289 ? -14.906 4.224 26.776 1.00 97.75 289 ALA A CA 1
ATOM 2167 C C . ALA A 1 289 ? -13.432 4.225 26.324 1.00 97.75 289 ALA A C 1
ATOM 2169 O O . ALA A 1 289 ? -12.579 3.680 27.024 1.00 97.75 289 ALA A O 1
ATOM 2170 N N . ILE A 1 290 ? -13.102 4.901 25.220 1.00 96.00 290 ILE A N 1
ATOM 2171 C CA . ILE A 1 290 ? -11.720 5.100 24.752 1.00 96.00 290 ILE A CA 1
ATOM 2172 C C . ILE A 1 290 ? -10.898 5.899 25.775 1.00 96.00 290 ILE A C 1
ATOM 2174 O O . ILE A 1 290 ? -9.760 5.531 26.071 1.00 96.00 290 ILE A O 1
ATOM 2178 N N . ALA A 1 291 ? -11.465 6.950 26.377 1.00 95.50 291 ALA A N 1
ATOM 2179 C CA . ALA A 1 291 ? -10.796 7.710 27.435 1.00 95.50 291 ALA A CA 1
ATOM 2180 C C . ALA A 1 291 ? -10.511 6.857 28.690 1.00 95.50 291 ALA A C 1
ATOM 2182 O O . ALA A 1 291 ? -9.455 7.010 29.311 1.00 95.50 291 ALA A O 1
ATOM 2183 N N . VAL A 1 292 ? -11.401 5.919 29.038 1.00 96.88 292 VAL A N 1
ATOM 2184 C CA . VAL A 1 292 ? -11.154 4.921 30.092 1.00 96.88 292 VAL A CA 1
ATOM 2185 C C . VAL A 1 292 ? -10.013 3.978 29.692 1.00 96.88 292 VAL A C 1
ATOM 2187 O O . VAL A 1 292 ? -9.058 3.840 30.453 1.00 96.88 292 VAL A O 1
ATOM 2190 N N . LEU A 1 293 ? -10.045 3.381 28.493 1.00 96.88 293 LEU A N 1
ATOM 2191 C CA . LEU A 1 293 ? -8.995 2.458 28.031 1.00 96.88 293 LEU A CA 1
ATOM 2192 C C . LEU A 1 293 ? -7.606 3.119 27.976 1.00 96.88 293 LEU A C 1
ATOM 2194 O O . LEU A 1 293 ? -6.625 2.515 28.405 1.00 96.88 293 LEU A O 1
ATOM 2198 N N . ASN A 1 294 ? -7.526 4.377 27.534 1.00 94.62 294 ASN A N 1
ATOM 2199 C CA . ASN A 1 294 ? -6.281 5.156 27.476 1.00 94.62 294 ASN A CA 1
ATOM 2200 C C . ASN A 1 294 ? -5.724 5.557 28.857 1.00 94.62 294 ASN A C 1
ATOM 2202 O O . ASN A 1 294 ? -4.622 6.094 28.935 1.00 94.62 294 ASN A O 1
ATOM 2206 N N . THR A 1 295 ? -6.455 5.309 29.950 1.00 94.88 295 THR A N 1
ATOM 2207 C CA . THR A 1 295 ? -5.977 5.539 31.326 1.00 94.88 295 THR A CA 1
ATOM 2208 C C . THR A 1 295 ? -5.827 4.255 32.148 1.00 94.88 295 THR A C 1
ATOM 2210 O O . THR A 1 295 ? -5.340 4.317 33.278 1.00 94.88 295 THR A O 1
ATOM 2213 N N . ASP A 1 296 ? -6.182 3.089 31.596 1.00 96.56 296 ASP A N 1
ATOM 2214 C CA . ASP A 1 296 ? -6.053 1.790 32.261 1.00 96.56 296 ASP A CA 1
ATOM 2215 C C . ASP A 1 296 ? -4.617 1.230 32.112 1.00 96.56 296 ASP A C 1
ATOM 2217 O O . ASP A 1 296 ? -4.197 0.895 30.997 1.00 96.56 296 ASP A O 1
ATOM 2221 N N . PRO A 1 297 ? -3.854 1.050 33.214 1.00 95.94 297 PRO A N 1
ATOM 2222 C CA . PRO A 1 297 ? -2.483 0.537 33.165 1.00 95.94 297 PRO A CA 1
ATOM 2223 C C . PRO A 1 297 ? -2.334 -0.877 32.584 1.00 95.94 297 PRO A C 1
ATOM 2225 O O . PRO A 1 297 ? -1.208 -1.312 32.366 1.00 95.94 297 PRO A O 1
ATOM 2228 N N . ARG A 1 298 ? -3.430 -1.613 32.342 1.00 95.38 298 ARG A N 1
ATOM 2229 C CA . ARG A 1 298 ? -3.394 -2.903 31.632 1.00 95.38 298 ARG A CA 1
ATOM 2230 C C . ARG A 1 298 ? -2.991 -2.773 30.164 1.00 95.38 298 ARG A C 1
ATOM 2232 O O . ARG A 1 298 ? -2.458 -3.738 29.625 1.00 95.38 298 ARG A O 1
ATOM 2239 N N . TYR A 1 299 ? -3.254 -1.628 29.529 1.00 96.75 299 TYR A N 1
ATOM 2240 C CA . TYR A 1 299 ? -3.013 -1.446 28.093 1.00 96.75 299 TYR A CA 1
ATOM 2241 C C . TYR A 1 299 ? -1.819 -0.549 27.767 1.00 96.75 299 TYR A C 1
ATOM 2243 O O . TYR A 1 299 ? -1.364 -0.555 26.623 1.00 96.75 299 TYR A O 1
ATOM 2251 N N . VAL A 1 300 ? -1.322 0.215 28.740 1.00 96.56 300 VAL A N 1
ATOM 2252 C CA . VAL A 1 300 ? -0.256 1.204 28.542 1.00 96.56 300 VAL A CA 1
ATOM 2253 C C . VAL A 1 300 ? 1.125 0.545 28.608 1.00 96.56 300 VAL A C 1
ATOM 2255 O O . VAL A 1 300 ? 1.498 -0.032 29.629 1.00 96.56 300 VAL A O 1
ATOM 2258 N N . LEU A 1 301 ? 1.909 0.679 27.537 1.00 96.38 301 LEU A N 1
ATOM 2259 C CA . LEU A 1 301 ? 3.332 0.329 27.502 1.00 96.38 301 LEU A CA 1
ATOM 2260 C C . LEU A 1 301 ? 4.196 1.589 27.440 1.00 96.38 301 LEU A C 1
ATOM 2262 O O . LEU A 1 301 ? 3.881 2.520 26.706 1.00 96.38 301 LEU A O 1
ATOM 2266 N N . GLU A 1 302 ? 5.321 1.575 28.152 1.00 96.56 302 GLU A N 1
ATOM 2267 C CA . GLU A 1 302 ? 6.325 2.642 28.137 1.00 96.56 302 GLU A CA 1
ATOM 2268 C C . GLU A 1 302 ? 7.638 2.141 27.525 1.00 96.56 302 GLU A C 1
ATOM 2270 O O . GLU A 1 302 ? 8.236 1.170 27.994 1.00 96.56 302 GLU A O 1
ATOM 2275 N N . GLY A 1 303 ? 8.107 2.836 26.490 1.00 95.62 303 GLY A N 1
ATOM 2276 C CA . GLY A 1 303 ? 9.353 2.545 25.789 1.00 95.62 303 GLY A CA 1
ATOM 2277 C C . GLY A 1 303 ? 9.237 1.467 24.704 1.00 95.62 303 GLY A C 1
ATOM 2278 O O . GLY A 1 303 ? 8.492 0.489 24.794 1.00 95.62 303 GLY A O 1
ATOM 2279 N N . THR A 1 304 ? 10.035 1.627 23.650 1.00 94.75 304 THR A N 1
ATOM 2280 C CA . THR A 1 304 ? 9.973 0.778 22.451 1.00 94.75 304 THR A CA 1
ATOM 2281 C C . THR A 1 304 ? 10.500 -0.646 22.667 1.00 94.75 304 THR A C 1
ATOM 2283 O O . THR A 1 304 ? 10.107 -1.559 21.943 1.00 94.75 304 THR A O 1
ATOM 2286 N N . ASP A 1 305 ? 11.327 -0.883 23.693 1.00 96.44 305 ASP A N 1
ATOM 2287 C CA . ASP A 1 305 ? 11.711 -2.235 24.122 1.00 96.44 305 ASP A CA 1
ATOM 2288 C C . ASP A 1 305 ? 10.519 -3.024 24.691 1.00 96.44 305 ASP A C 1
ATOM 2290 O O . ASP A 1 305 ? 10.383 -4.212 24.388 1.00 96.44 305 ASP A O 1
ATOM 2294 N N . ALA A 1 306 ? 9.638 -2.373 25.465 1.00 97.25 306 ALA A N 1
ATOM 2295 C CA . ALA A 1 306 ? 8.426 -2.993 26.002 1.00 97.25 306 ALA A CA 1
ATOM 2296 C C . ALA A 1 306 ? 7.427 -3.299 24.878 1.00 97.25 306 ALA A C 1
ATOM 2298 O O . ALA A 1 306 ? 6.916 -4.416 24.796 1.00 97.25 306 ALA A O 1
ATOM 2299 N N . LEU A 1 307 ? 7.238 -2.349 23.955 1.00 96.25 307 LEU A N 1
ATOM 2300 C CA . LEU A 1 307 ? 6.441 -2.532 22.740 1.00 96.25 307 LEU A CA 1
ATOM 2301 C C . LEU A 1 307 ? 6.939 -3.720 21.899 1.00 96.25 307 LEU A C 1
ATOM 2303 O O . LEU A 1 307 ? 6.157 -4.600 21.544 1.00 96.25 307 LEU A O 1
ATOM 2307 N N . ARG A 1 308 ? 8.251 -3.799 21.630 1.00 97.19 308 ARG A N 1
ATOM 2308 C CA . ARG A 1 308 ? 8.854 -4.913 20.877 1.00 97.19 308 ARG A CA 1
ATOM 2309 C C . ARG A 1 308 ? 8.671 -6.258 21.582 1.00 97.19 308 ARG A C 1
ATOM 2311 O O . ARG A 1 308 ? 8.414 -7.253 20.907 1.00 97.19 308 ARG A O 1
ATOM 2318 N N . ALA A 1 309 ? 8.819 -6.298 22.906 1.00 98.12 309 ALA A N 1
ATOM 2319 C CA . ALA A 1 309 ? 8.619 -7.515 23.688 1.00 98.12 309 ALA A CA 1
ATOM 2320 C C . ALA A 1 309 ? 7.157 -7.989 23.635 1.00 98.12 309 ALA A C 1
ATOM 2322 O O . ALA A 1 309 ? 6.915 -9.153 23.329 1.00 98.12 309 ALA A O 1
ATOM 2323 N N . TRP A 1 310 ? 6.198 -7.081 23.844 1.00 98.00 310 TRP A N 1
ATOM 2324 C CA . TRP A 1 310 ? 4.766 -7.376 23.759 1.00 98.00 310 TRP A CA 1
ATOM 2325 C C . TRP A 1 310 ? 4.353 -7.857 22.361 1.00 98.00 310 TRP A C 1
ATOM 2327 O O . TRP A 1 310 ? 3.686 -8.885 22.254 1.00 98.00 310 TRP A O 1
ATOM 2337 N N . MET A 1 311 ? 4.803 -7.186 21.291 1.00 97.44 311 MET A N 1
ATOM 2338 C CA . MET A 1 311 ? 4.548 -7.622 19.909 1.00 97.44 311 MET A CA 1
ATOM 2339 C C . MET A 1 311 ? 5.025 -9.060 19.669 1.00 97.44 311 MET A C 1
ATOM 2341 O O . MET A 1 311 ? 4.274 -9.878 19.140 1.00 97.44 311 MET A O 1
ATOM 2345 N N . GLN A 1 312 ? 6.262 -9.375 20.077 1.00 98.19 312 GLN A N 1
ATOM 2346 C CA . GLN A 1 312 ? 6.835 -10.710 19.901 1.00 98.19 312 GLN A CA 1
ATOM 2347 C C . GLN A 1 312 ? 6.050 -11.758 20.696 1.00 98.19 312 GLN A C 1
ATOM 2349 O O . GLN A 1 312 ? 5.711 -12.799 20.149 1.00 98.19 312 GLN A O 1
ATOM 2354 N N . GLU A 1 313 ? 5.706 -11.465 21.951 1.00 98.00 313 GLU A N 1
ATOM 2355 C CA . GLU A 1 313 ? 4.946 -12.372 22.813 1.00 98.00 313 GLU A CA 1
ATOM 2356 C C . GLU A 1 313 ? 3.571 -12.717 22.212 1.00 98.00 313 GLU A C 1
ATOM 2358 O O . GLU A 1 313 ? 3.198 -13.888 22.164 1.00 98.00 313 GLU A O 1
ATOM 2363 N N . ARG A 1 314 ? 2.841 -11.721 21.684 1.00 97.50 314 ARG A N 1
ATOM 2364 C CA . ARG A 1 314 ? 1.538 -11.926 21.024 1.00 97.50 314 ARG A CA 1
ATOM 2365 C C . ARG A 1 314 ? 1.657 -12.698 19.706 1.00 97.50 314 ARG A C 1
ATOM 2367 O O . ARG A 1 314 ? 0.788 -13.516 19.403 1.00 97.50 314 ARG A O 1
ATOM 2374 N N . ALA A 1 315 ? 2.718 -12.468 18.932 1.00 96.69 315 ALA A N 1
ATOM 2375 C CA . ALA A 1 315 ? 2.965 -13.183 17.681 1.00 96.69 315 ALA A CA 1
ATOM 2376 C C . ALA A 1 315 ? 3.376 -14.652 17.919 1.00 96.69 315 ALA A C 1
ATOM 2378 O O . ALA A 1 315 ? 2.872 -15.552 17.244 1.00 96.69 315 ALA A O 1
ATOM 2379 N N . ASP A 1 316 ? 4.227 -14.904 18.917 1.00 97.25 316 ASP A N 1
ATOM 2380 C CA . ASP A 1 316 ? 4.647 -16.247 19.332 1.00 97.25 316 ASP A CA 1
ATOM 2381 C C . ASP A 1 316 ? 3.464 -17.036 19.935 1.00 97.25 316 ASP A C 1
ATOM 2383 O O . ASP A 1 316 ? 3.278 -18.214 19.624 1.00 97.25 316 ASP A O 1
ATOM 2387 N N . GLU A 1 317 ? 2.611 -16.381 20.734 1.00 97.12 317 GLU A N 1
ATOM 2388 C CA . GLU A 1 317 ? 1.358 -16.939 21.269 1.00 97.12 317 GLU A CA 1
ATOM 2389 C C . GLU A 1 317 ? 0.376 -17.335 20.154 1.00 97.12 317 GLU A C 1
ATOM 2391 O O . GLU A 1 317 ? -0.207 -18.425 20.198 1.00 97.12 317 GLU A O 1
ATOM 2396 N N . ALA A 1 318 ? 0.225 -16.496 19.123 1.00 96.50 318 ALA A N 1
ATOM 2397 C CA . ALA A 1 318 ? -0.600 -16.801 17.958 1.00 96.50 318 ALA A CA 1
ATOM 2398 C C . ALA A 1 318 ? -0.037 -17.987 17.150 1.00 96.50 318 ALA A C 1
ATOM 2400 O O . ALA A 1 318 ? -0.790 -18.899 16.806 1.00 96.50 318 ALA A O 1
ATOM 2401 N N . ILE A 1 319 ? 1.281 -18.049 16.906 1.00 95.94 319 ILE A N 1
ATOM 2402 C CA . ILE A 1 319 ? 1.921 -19.218 16.271 1.00 95.94 319 ILE A CA 1
ATOM 2403 C C . ILE A 1 319 ? 1.660 -20.491 17.085 1.00 95.94 319 ILE A C 1
ATOM 2405 O O . ILE A 1 319 ? 1.199 -21.488 16.527 1.00 95.94 319 ILE A O 1
ATOM 2409 N N . ALA A 1 320 ? 1.911 -20.461 18.397 1.00 95.81 320 ALA A N 1
ATOM 2410 C CA . ALA A 1 320 ? 1.782 -21.626 19.271 1.00 95.81 320 ALA A CA 1
ATOM 2411 C C . ALA A 1 320 ? 0.335 -22.132 19.411 1.00 95.81 320 ALA A C 1
ATOM 2413 O O . ALA A 1 320 ? 0.125 -23.327 19.617 1.00 95.81 320 ALA A O 1
ATOM 2414 N N . SER A 1 321 ? -0.652 -21.240 19.292 1.00 94.88 321 SER A N 1
ATOM 2415 C CA . SER A 1 321 ? -2.075 -21.573 19.435 1.00 94.88 321 SER A CA 1
ATOM 2416 C C . SER A 1 321 ? -2.741 -22.015 18.126 1.00 94.88 321 SER A C 1
ATOM 2418 O O . SER A 1 321 ? -3.717 -22.764 18.154 1.00 94.88 321 SER A O 1
ATOM 2420 N N . LEU A 1 322 ? -2.246 -21.542 16.975 1.00 94.00 322 LEU A N 1
ATOM 2421 C CA . LEU A 1 322 ? -2.849 -21.808 15.664 1.00 94.00 322 LEU A CA 1
ATOM 2422 C C . LEU A 1 322 ? -2.171 -22.952 14.898 1.00 94.00 322 LEU A C 1
ATOM 2424 O O . LEU A 1 322 ? -2.846 -23.632 14.115 1.00 94.00 322 LEU A O 1
ATOM 2428 N N . ALA A 1 323 ? -0.869 -23.174 15.109 1.00 91.75 323 ALA A N 1
ATOM 2429 C CA . ALA A 1 323 ? -0.124 -24.253 14.465 1.00 91.75 323 ALA A CA 1
ATOM 2430 C C . ALA A 1 323 ? -0.709 -25.628 14.817 1.00 91.75 323 ALA A C 1
ATOM 2432 O O . ALA A 1 323 ? -1.017 -25.912 15.971 1.00 91.75 323 ALA A O 1
ATOM 2433 N N . ASP A 1 324 ? -0.856 -26.488 13.810 1.00 86.12 324 ASP A N 1
ATOM 2434 C CA . ASP A 1 324 ? -1.318 -27.879 13.931 1.00 86.12 324 ASP A CA 1
ATOM 2435 C C . ASP A 1 324 ? -2.762 -28.046 14.479 1.00 86.12 324 ASP A C 1
ATOM 2437 O O . ASP A 1 324 ? -3.240 -29.172 14.645 1.00 86.12 324 ASP A O 1
ATOM 2441 N N . VAL A 1 325 ? -3.482 -26.935 14.709 1.00 87.94 325 VAL A N 1
ATOM 2442 C CA . VAL A 1 325 ? -4.882 -26.879 15.180 1.00 87.94 325 VAL A CA 1
ATOM 2443 C C . VAL A 1 325 ? -5.786 -26.179 14.161 1.00 87.94 325 VAL A C 1
ATOM 2445 O O . VAL A 1 325 ? -6.828 -26.717 13.787 1.00 87.94 325 VAL A O 1
ATOM 2448 N N . HIS A 1 326 ? -5.382 -24.990 13.708 1.00 87.00 326 HIS A N 1
ATOM 2449 C CA . HIS A 1 326 ? -6.143 -24.138 12.789 1.00 87.00 326 HIS A CA 1
ATOM 2450 C C . HIS A 1 326 ? -5.451 -23.987 11.429 1.00 87.00 326 HIS A C 1
ATOM 2452 O O . HIS A 1 326 ? -6.129 -23.921 10.403 1.00 87.00 326 HIS A O 1
ATOM 2458 N N . PHE A 1 327 ? -4.115 -24.003 11.411 1.00 88.62 327 PHE A N 1
ATOM 2459 C CA . PHE A 1 327 ? -3.301 -23.966 10.200 1.00 88.62 327 PHE A CA 1
ATOM 2460 C C . PHE A 1 327 ? -2.169 -24.997 10.261 1.00 88.62 327 PHE A C 1
ATOM 2462 O O . PHE A 1 327 ? -1.553 -25.203 11.306 1.00 88.62 327 PHE A O 1
ATOM 2469 N N . ASP A 1 328 ? -1.848 -25.600 9.116 1.00 88.25 328 ASP A N 1
ATOM 2470 C CA . ASP A 1 328 ? -0.538 -26.220 8.905 1.00 88.25 328 ASP A CA 1
ATOM 2471 C C . ASP A 1 328 ? 0.495 -25.086 8.802 1.00 88.25 328 ASP A C 1
ATOM 2473 O O . ASP A 1 328 ? 0.367 -24.211 7.940 1.00 88.25 328 ASP A O 1
ATOM 2477 N N . ILE A 1 329 ? 1.455 -25.048 9.728 1.00 91.06 329 ILE A N 1
ATOM 2478 C CA . ILE A 1 329 ? 2.502 -24.022 9.804 1.00 91.06 329 ILE A CA 1
ATOM 2479 C C . ILE A 1 329 ? 3.861 -24.742 9.826 1.00 91.06 329 ILE A C 1
ATOM 2481 O O . ILE A 1 329 ? 4.261 -25.254 10.873 1.00 91.06 329 ILE A O 1
ATOM 2485 N N . PRO A 1 330 ? 4.591 -24.801 8.699 1.00 91.25 330 PRO A N 1
ATOM 2486 C CA . PRO A 1 330 ? 5.917 -25.419 8.640 1.00 91.25 330 PRO A CA 1
ATOM 2487 C C . PRO A 1 330 ? 6.939 -24.709 9.535 1.00 91.25 330 PRO A C 1
ATOM 2489 O O . PRO A 1 330 ? 6.866 -23.494 9.703 1.00 91.25 330 PRO A O 1
ATOM 2492 N N . ASP A 1 331 ? 7.934 -25.427 10.063 1.00 93.44 331 ASP A N 1
ATOM 2493 C CA . ASP A 1 331 ? 8.899 -24.873 11.033 1.00 93.44 331 ASP A CA 1
ATOM 2494 C C . ASP A 1 331 ? 9.591 -23.557 10.599 1.00 93.44 331 ASP A C 1
ATOM 2496 O O . ASP A 1 331 ? 9.667 -22.647 11.426 1.00 93.44 331 ASP A O 1
ATOM 2500 N N . PRO A 1 332 ? 10.016 -23.353 9.329 1.00 93.62 332 PRO A N 1
ATOM 2501 C CA . PRO A 1 332 ? 10.567 -22.062 8.892 1.00 93.62 332 PRO A CA 1
ATOM 2502 C C . PRO A 1 332 ? 9.550 -20.910 8.933 1.00 93.62 332 PRO A C 1
ATOM 2504 O O . PRO A 1 332 ? 9.927 -19.756 9.119 1.00 93.62 332 PRO A O 1
ATOM 2507 N N . VAL A 1 333 ? 8.257 -21.220 8.794 1.00 94.56 333 VAL A N 1
ATOM 2508 C CA . VAL A 1 333 ? 7.137 -20.268 8.876 1.00 94.56 333 VAL A CA 1
ATOM 2509 C C . VAL A 1 333 ? 6.756 -19.974 10.336 1.00 94.56 333 VAL A C 1
ATOM 2511 O O . VAL A 1 333 ? 6.208 -18.909 10.610 1.00 94.56 333 VAL A O 1
ATOM 2514 N N . ARG A 1 334 ? 7.106 -20.840 11.302 1.00 95.56 334 ARG A N 1
ATOM 2515 C CA . ARG A 1 334 ? 6.872 -20.595 12.743 1.00 95.56 334 ARG A CA 1
ATOM 2516 C C . ARG A 1 334 ? 7.715 -19.442 13.314 1.00 95.56 334 ARG A C 1
ATOM 2518 O O . ARG A 1 334 ? 7.418 -18.980 14.409 1.00 95.56 334 ARG A O 1
ATOM 2525 N N . ARG A 1 335 ? 8.746 -18.959 12.604 1.00 95.88 335 ARG A N 1
ATOM 2526 C CA . ARG A 1 335 ? 9.611 -17.852 13.052 1.00 95.88 335 ARG A CA 1
ATOM 2527 C C . ARG A 1 335 ? 9.200 -16.514 12.429 1.00 95.88 335 ARG A C 1
ATOM 2529 O O . ARG A 1 335 ? 9.381 -16.300 11.231 1.00 95.88 335 ARG A O 1
ATOM 2536 N N . ILE A 1 336 ? 8.752 -15.595 13.279 1.00 96.62 336 ILE A N 1
ATOM 2537 C CA . ILE A 1 336 ? 8.554 -14.169 12.991 1.00 96.62 336 ILE A CA 1
ATOM 2538 C C . ILE A 1 336 ? 9.433 -13.338 13.937 1.00 96.62 336 ILE A C 1
ATOM 2540 O O . ILE A 1 336 ? 9.651 -13.732 15.081 1.00 96.62 336 ILE A O 1
ATOM 2544 N N . GLU A 1 337 ? 9.966 -12.204 13.481 1.00 97.50 337 GLU A N 1
ATOM 2545 C CA . GLU A 1 337 ? 10.704 -11.268 14.340 1.00 97.50 337 GLU A CA 1
ATOM 2546 C C . GLU A 1 337 ? 10.006 -9.908 14.423 1.00 97.50 337 GLU A C 1
ATOM 2548 O O . GLU A 1 337 ? 9.870 -9.214 13.416 1.00 97.50 337 GLU A O 1
ATOM 2553 N N . CYS A 1 338 ? 9.640 -9.481 15.630 1.00 96.94 338 CYS A N 1
ATOM 2554 C CA . CYS A 1 338 ? 9.094 -8.148 15.865 1.00 96.94 338 CYS A CA 1
ATOM 2555 C C . CYS A 1 338 ? 10.221 -7.117 16.041 1.00 96.94 338 CYS A C 1
ATOM 2557 O O . CYS A 1 338 ? 11.254 -7.372 16.681 1.00 96.94 338 CYS A O 1
ATOM 2559 N N . ARG A 1 339 ? 10.055 -5.946 15.424 1.00 94.00 339 ARG A N 1
ATOM 2560 C CA . ARG A 1 339 ? 11.089 -4.917 15.261 1.00 94.00 339 ARG A CA 1
ATOM 2561 C C . ARG A 1 339 ? 10.502 -3.512 15.382 1.00 94.00 339 ARG A C 1
ATOM 2563 O O . ARG A 1 339 ? 9.316 -3.295 15.171 1.00 94.00 339 ARG A O 1
ATOM 2570 N N . ILE A 1 340 ? 11.370 -2.555 15.688 1.00 91.62 340 ILE A N 1
ATOM 2571 C CA . ILE A 1 340 ? 11.085 -1.124 15.558 1.00 91.62 340 ILE A CA 1
ATOM 2572 C C . ILE A 1 340 ? 11.726 -0.676 14.243 1.00 91.62 340 ILE A C 1
ATOM 2574 O O . ILE A 1 340 ? 12.859 -1.073 13.959 1.00 91.62 340 ILE A O 1
ATOM 2578 N N . ALA A 1 341 ? 11.003 0.082 13.423 1.00 82.94 341 ALA A N 1
ATOM 2579 C CA . ALA A 1 341 ? 11.518 0.581 12.152 1.00 82.94 341 ALA A CA 1
ATOM 2580 C C . ALA A 1 341 ? 12.552 1.706 12.376 1.00 82.94 341 ALA A C 1
ATOM 2582 O O . ALA A 1 341 ? 12.459 2.433 13.368 1.00 82.94 341 ALA A O 1
ATOM 2583 N N . PRO A 1 342 ? 13.525 1.891 11.463 1.00 71.38 342 PRO A N 1
ATOM 2584 C CA . PRO A 1 342 ? 14.428 3.044 11.502 1.00 71.38 342 PRO A CA 1
ATOM 2585 C C . PRO A 1 342 ? 13.713 4.357 11.132 1.00 71.38 342 PRO A C 1
ATOM 2587 O O . PRO A 1 342 ? 14.136 5.437 11.543 1.00 71.38 342 PRO A O 1
ATOM 2590 N N . THR A 1 343 ? 12.622 4.269 10.369 1.00 69.88 343 THR A N 1
ATOM 2591 C CA . THR A 1 343 ? 11.746 5.382 9.986 1.00 69.88 343 THR A CA 1
ATOM 2592 C C . THR A 1 343 ? 10.788 5.761 11.121 1.00 69.88 343 THR A C 1
ATOM 2594 O O . THR A 1 343 ? 10.474 4.942 11.987 1.00 69.88 343 THR A O 1
ATOM 2597 N N . GLN A 1 344 ? 10.280 7.001 11.107 1.00 72.19 344 GLN A N 1
ATOM 2598 C CA . GLN A 1 344 ? 9.385 7.567 12.140 1.00 72.19 344 GLN A CA 1
ATOM 2599 C C . GLN A 1 344 ? 8.067 8.106 11.541 1.00 72.19 344 GLN A C 1
ATOM 2601 O O . GLN A 1 344 ? 7.624 9.211 11.863 1.00 72.19 344 GLN A O 1
ATOM 2606 N N . THR A 1 345 ? 7.473 7.354 10.609 1.00 66.88 345 THR A N 1
ATOM 2607 C CA . THR A 1 345 ? 6.253 7.716 9.867 1.00 66.88 345 THR A CA 1
ATOM 2608 C C . THR A 1 345 ? 4.961 7.441 10.636 1.00 66.88 345 THR A C 1
ATOM 2610 O O . THR A 1 345 ? 3.979 8.138 10.394 1.00 66.88 345 THR A O 1
ATOM 2613 N N . GLY A 1 346 ? 4.957 6.480 11.568 1.00 68.31 346 GLY A N 1
ATOM 2614 C CA . GLY A 1 346 ? 3.770 6.080 12.340 1.00 68.31 346 GLY A CA 1
ATOM 2615 C C . GLY A 1 346 ? 3.068 4.805 11.860 1.00 68.31 346 GLY A C 1
ATOM 2616 O O . GLY A 1 346 ? 2.071 4.416 12.453 1.00 68.31 346 GLY A O 1
ATOM 2617 N N . GLY A 1 347 ? 3.554 4.162 10.793 1.00 75.69 347 GLY A N 1
ATOM 2618 C CA . GLY A 1 347 ? 2.972 2.920 10.271 1.00 75.69 347 GLY A CA 1
ATOM 2619 C C . GLY A 1 347 ? 3.560 1.651 10.896 1.00 75.69 347 GLY A C 1
ATOM 2620 O O . GLY A 1 347 ? 4.760 1.580 11.172 1.00 75.69 347 GLY A O 1
ATOM 2621 N N . ILE A 1 348 ? 2.731 0.620 11.046 1.00 85.00 348 ILE A N 1
ATOM 2622 C CA . ILE A 1 348 ? 3.173 -0.764 11.265 1.00 85.00 348 ILE A CA 1
ATOM 2623 C C . ILE A 1 348 ? 3.181 -1.455 9.892 1.00 85.00 348 ILE A C 1
ATOM 2625 O O . ILE A 1 348 ? 2.326 -1.146 9.066 1.00 85.00 348 ILE A O 1
ATOM 2629 N N . TYR A 1 349 ? 4.168 -2.310 9.609 1.00 88.12 349 TYR A N 1
ATOM 2630 C CA . TYR A 1 349 ? 4.274 -3.013 8.324 1.00 88.12 349 TYR A CA 1
ATOM 2631 C C . TYR A 1 349 ? 5.028 -4.347 8.416 1.00 88.12 349 TYR A C 1
ATOM 2633 O O . TYR A 1 349 ? 5.966 -4.515 9.204 1.00 88.12 349 TYR A O 1
ATOM 2641 N N . TYR A 1 350 ? 4.660 -5.290 7.556 1.00 93.19 350 TYR A N 1
ATOM 2642 C CA . TYR A 1 350 ? 5.307 -6.587 7.403 1.00 93.19 350 TYR A CA 1
ATOM 2643 C C . TYR A 1 350 ? 6.357 -6.612 6.277 1.00 93.19 350 TYR A C 1
ATOM 2645 O O . TYR A 1 350 ? 6.189 -6.017 5.215 1.00 93.19 350 TYR A O 1
ATOM 2653 N N . THR A 1 351 ? 7.437 -7.376 6.470 1.00 89.44 351 THR A N 1
ATOM 2654 C CA . THR A 1 351 ? 8.379 -7.759 5.403 1.00 89.44 351 THR A CA 1
ATOM 2655 C C . THR A 1 351 ? 8.571 -9.271 5.378 1.00 89.44 351 THR A C 1
ATOM 2657 O O . THR A 1 351 ? 8.903 -9.868 6.407 1.00 89.44 351 THR A O 1
ATOM 2660 N N . GLY A 1 352 ? 8.435 -9.882 4.199 1.00 90.38 352 GLY A N 1
ATOM 2661 C CA . GLY A 1 352 ? 8.540 -11.331 4.020 1.00 90.38 352 GLY A CA 1
ATOM 2662 C C . GLY A 1 352 ? 9.914 -11.937 4.354 1.00 90.38 352 GLY A C 1
ATOM 2663 O O . GLY A 1 352 ? 10.936 -11.231 4.359 1.00 90.38 352 GLY A O 1
ATOM 2664 N N . PRO A 1 353 ? 9.968 -13.261 4.603 1.00 91.25 353 PRO A N 1
ATOM 2665 C CA . PRO A 1 353 ? 11.229 -13.992 4.679 1.00 91.25 353 PRO A CA 1
ATOM 2666 C C . PRO A 1 353 ? 11.993 -13.913 3.349 1.00 91.25 353 PRO A C 1
ATOM 2668 O O . PRO A 1 353 ? 11.426 -13.588 2.305 1.00 91.25 353 PRO A O 1
ATOM 2671 N N . SER A 1 354 ? 13.286 -14.225 3.369 1.00 88.69 354 SER A N 1
ATOM 2672 C CA . SER A 1 354 ? 14.026 -14.514 2.133 1.00 88.69 354 SER A CA 1
ATOM 2673 C C . SER A 1 354 ? 13.560 -15.845 1.517 1.00 88.69 354 SER A C 1
ATOM 2675 O O . SER A 1 354 ? 13.015 -16.697 2.220 1.00 88.69 354 SER A O 1
ATOM 2677 N N . GLU A 1 355 ? 13.786 -16.064 0.212 1.00 83.62 355 GLU A N 1
ATOM 2678 C CA . GLU A 1 355 ? 13.366 -17.307 -0.476 1.00 83.62 355 GLU A CA 1
ATOM 2679 C C . GLU A 1 355 ? 13.955 -18.592 0.147 1.00 83.62 355 GLU A C 1
ATOM 2681 O O . GLU A 1 355 ? 13.381 -19.670 0.001 1.00 83.62 355 GLU A O 1
ATOM 2686 N N . ASP A 1 356 ? 15.084 -18.477 0.851 1.00 86.25 356 ASP A N 1
ATOM 2687 C CA . ASP A 1 356 ? 15.791 -19.548 1.565 1.00 86.25 356 ASP A CA 1
ATOM 2688 C C . ASP A 1 356 ? 15.498 -19.592 3.083 1.00 86.25 356 ASP A C 1
ATOM 2690 O O . ASP A 1 356 ? 16.058 -20.429 3.789 1.00 86.25 356 ASP A O 1
ATOM 2694 N N . PHE A 1 357 ? 14.652 -18.688 3.597 1.00 90.56 357 PHE A N 1
ATOM 2695 C CA . PHE A 1 357 ? 14.347 -18.486 5.022 1.00 90.56 357 PHE A CA 1
ATOM 2696 C C . PHE A 1 357 ? 15.554 -18.154 5.932 1.00 90.56 357 PHE A C 1
ATOM 2698 O O . PHE A 1 357 ? 15.416 -18.168 7.159 1.00 90.56 357 PHE A O 1
ATOM 2705 N N . SER A 1 358 ? 16.721 -17.792 5.380 1.00 89.06 358 SER A N 1
ATOM 2706 C CA . SER A 1 358 ? 17.866 -17.318 6.182 1.00 89.06 358 SER A CA 1
ATOM 2707 C C . SER A 1 358 ? 17.538 -16.027 6.945 1.00 89.06 358 SER A C 1
ATOM 2709 O O . SER A 1 358 ? 17.916 -15.878 8.113 1.00 89.06 358 SER A O 1
ATOM 2711 N N . ARG A 1 359 ? 16.740 -15.141 6.334 1.00 91.69 359 ARG A N 1
ATOM 2712 C CA . ARG A 1 359 ? 15.998 -14.072 7.007 1.00 91.69 359 ARG A CA 1
ATOM 2713 C C . ARG A 1 359 ? 14.546 -14.536 7.228 1.00 91.69 359 ARG A C 1
ATOM 2715 O O . ARG A 1 359 ? 13.869 -14.833 6.244 1.00 91.69 359 ARG A O 1
ATOM 2722 N N . PRO A 1 360 ? 14.033 -14.567 8.472 1.00 94.44 360 PRO A N 1
ATOM 2723 C CA . PRO A 1 360 ? 12.617 -14.835 8.735 1.00 94.44 360 PRO A CA 1
ATOM 2724 C C . PRO A 1 360 ? 11.729 -13.656 8.311 1.00 94.44 360 PRO A C 1
ATOM 2726 O O . PRO A 1 360 ? 12.224 -12.559 8.038 1.00 94.44 360 PRO A O 1
ATOM 2729 N N . GLY A 1 361 ? 10.411 -13.867 8.320 1.00 94.94 361 GLY A N 1
ATOM 2730 C CA . GLY A 1 361 ? 9.446 -12.770 8.229 1.00 94.94 361 GLY A CA 1
ATOM 2731 C C . GLY A 1 361 ? 9.575 -11.816 9.419 1.00 94.94 361 GLY A C 1
ATOM 2732 O O . GLY A 1 361 ? 9.939 -12.235 10.524 1.00 94.94 361 GLY A O 1
ATOM 2733 N N . ARG A 1 362 ? 9.310 -10.526 9.201 1.00 95.44 362 ARG A N 1
ATOM 2734 C CA . ARG A 1 362 ? 9.445 -9.488 10.232 1.00 95.44 362 ARG A CA 1
ATOM 2735 C C . ARG A 1 362 ? 8.259 -8.542 10.241 1.00 95.44 362 ARG A C 1
ATOM 2737 O O . ARG A 1 362 ? 7.817 -8.117 9.180 1.00 95.44 362 ARG A O 1
ATOM 2744 N N . MET A 1 363 ? 7.819 -8.177 11.438 1.00 96.19 363 MET A N 1
ATOM 2745 C CA . MET A 1 363 ? 6.817 -7.141 11.674 1.00 96.19 363 MET A CA 1
ATOM 2746 C C . MET A 1 363 ? 7.515 -5.922 12.277 1.00 96.19 363 MET A C 1
ATOM 2748 O O . MET A 1 363 ? 8.259 -6.055 13.253 1.00 96.19 363 MET A O 1
ATOM 2752 N N . TRP A 1 364 ? 7.309 -4.751 11.687 1.00 93.38 364 TRP A N 1
ATOM 2753 C CA . TRP A 1 364 ? 8.009 -3.515 12.019 1.00 93.38 364 TRP A CA 1
ATOM 2754 C C . TRP A 1 364 ? 7.027 -2.454 12.496 1.00 93.38 364 TRP A C 1
ATOM 2756 O O . TRP A 1 364 ? 6.042 -2.190 11.819 1.00 93.38 364 TRP A O 1
ATOM 2766 N N . TRP A 1 365 ? 7.327 -1.796 13.614 1.00 92.56 365 TRP A N 1
ATOM 2767 C CA . TRP A 1 365 ? 6.580 -0.628 14.085 1.00 92.56 365 TRP A CA 1
ATOM 2768 C C . TRP A 1 365 ? 7.397 0.646 13.871 1.00 92.56 365 TRP A C 1
ATOM 2770 O O . TRP A 1 365 ? 8.458 0.813 14.479 1.00 92.56 365 TRP A O 1
ATOM 2780 N N . SER A 1 366 ? 6.920 1.561 13.029 1.00 86.19 366 SER A N 1
ATOM 2781 C CA . SER A 1 366 ? 7.503 2.895 12.876 1.00 86.19 366 SER A CA 1
ATOM 2782 C C . SER A 1 366 ? 6.929 3.839 13.926 1.00 86.19 366 SER A C 1
ATOM 2784 O O . SER A 1 366 ? 5.782 4.260 13.838 1.00 86.19 366 SER A O 1
ATOM 2786 N N . VAL A 1 367 ? 7.718 4.152 14.953 1.00 85.69 367 VAL A N 1
ATOM 2787 C CA . VAL A 1 367 ? 7.277 4.985 16.083 1.00 85.69 367 VAL A CA 1
ATOM 2788 C C . VAL A 1 367 ? 7.405 6.474 15.728 1.00 85.69 367 VAL A C 1
ATOM 2790 O O . VAL A 1 367 ? 8.501 6.902 15.348 1.00 85.69 367 VAL A O 1
ATOM 2793 N N . PRO A 1 368 ? 6.340 7.291 15.856 1.00 82.62 368 PRO A N 1
ATOM 2794 C CA . PRO A 1 368 ? 6.414 8.729 15.616 1.00 82.62 368 PRO A CA 1
ATOM 2795 C C . PRO A 1 368 ? 7.419 9.452 16.521 1.00 82.62 368 PRO A C 1
ATOM 2797 O O . PRO A 1 368 ? 7.647 9.107 17.682 1.00 82.62 368 PRO A O 1
ATOM 2800 N N . LYS A 1 369 ? 8.031 10.512 15.985 1.00 78.19 369 LYS A N 1
ATOM 2801 C CA . LYS A 1 369 ? 9.085 11.267 16.674 1.00 78.19 369 LYS A CA 1
ATOM 2802 C C . LYS A 1 369 ? 8.591 11.895 17.985 1.00 78.19 369 LYS A C 1
ATOM 2804 O O . LYS A 1 369 ? 7.870 12.890 17.964 1.00 78.19 369 LYS A O 1
ATOM 2809 N N . GLY A 1 370 ? 9.083 11.372 19.108 1.00 83.19 370 GLY A N 1
ATOM 2810 C CA . GLY A 1 370 ? 8.771 11.854 20.459 1.00 83.19 370 GLY A CA 1
ATOM 2811 C C . GLY A 1 370 ? 7.685 11.058 21.186 1.00 83.19 370 GLY A C 1
ATOM 2812 O O . GLY A 1 370 ? 7.358 11.406 22.316 1.00 83.19 370 GLY A O 1
ATOM 2813 N N . GLU A 1 371 ? 7.153 10.001 20.574 1.00 86.69 371 GLU A N 1
ATOM 2814 C CA . GLU A 1 371 ? 6.176 9.106 21.190 1.00 86.69 371 GLU A CA 1
ATOM 2815 C C . GLU A 1 371 ? 6.880 7.983 21.971 1.00 86.69 371 GLU A C 1
ATOM 2817 O O . GLU A 1 371 ? 7.772 7.307 21.453 1.00 86.69 371 GLU A O 1
ATOM 2822 N N . THR A 1 372 ? 6.519 7.821 23.248 1.00 92.38 372 THR A N 1
ATOM 2823 C CA . THR A 1 372 ? 7.117 6.829 24.167 1.00 92.38 372 THR A CA 1
ATOM 2824 C C . THR A 1 372 ? 6.097 5.900 24.818 1.00 92.38 372 THR A C 1
ATOM 2826 O O . THR A 1 372 ? 6.485 4.846 25.318 1.00 92.38 372 THR A O 1
ATOM 2829 N N . THR A 1 373 ? 4.825 6.292 24.798 1.00 93.12 373 THR A N 1
ATOM 2830 C CA . THR A 1 373 ? 3.696 5.631 25.455 1.00 93.12 373 THR A CA 1
ATOM 2831 C C . THR A 1 373 ? 2.806 5.005 24.385 1.00 93.12 373 THR A C 1
ATOM 2833 O O . THR A 1 373 ? 2.429 5.698 23.444 1.00 93.12 373 THR A O 1
ATOM 2836 N N . PHE A 1 374 ? 2.448 3.728 24.522 1.00 93.31 374 PHE A N 1
ATOM 2837 C CA . PHE A 1 374 ? 1.680 2.981 23.515 1.00 93.31 374 PHE A CA 1
ATOM 2838 C C . PHE A 1 374 ? 0.445 2.317 24.129 1.00 93.31 374 PHE A C 1
ATOM 2840 O O . PHE A 1 374 ? 0.525 1.754 25.222 1.00 93.31 374 PHE A O 1
ATOM 2847 N N . TYR A 1 375 ? -0.684 2.342 23.415 1.00 94.62 375 TYR A N 1
ATOM 2848 C CA . TYR A 1 375 ? -1.969 1.813 23.881 1.00 94.62 375 TYR A CA 1
ATOM 2849 C C . TYR A 1 375 ? -2.289 0.487 23.181 1.00 94.62 375 TYR A C 1
ATOM 2851 O O . TYR A 1 375 ? -2.727 0.445 22.039 1.00 94.62 375 TYR A O 1
ATOM 2859 N N . THR A 1 376 ? -2.072 -0.631 23.866 1.00 95.56 376 THR A N 1
ATOM 2860 C CA . THR A 1 376 ? -2.165 -1.970 23.250 1.00 95.56 376 THR A CA 1
ATOM 2861 C C . THR A 1 376 ? -3.589 -2.435 22.927 1.00 95.56 376 THR A C 1
ATOM 2863 O O . THR A 1 376 ? -3.750 -3.343 22.111 1.00 95.56 376 THR A O 1
ATOM 2866 N N . TRP A 1 377 ? -4.622 -1.805 23.506 1.00 96.38 377 TRP A N 1
ATOM 2867 C CA . TRP A 1 377 ? -6.028 -2.175 23.283 1.00 96.38 377 TRP A CA 1
ATOM 2868 C C . TRP A 1 377 ? -6.480 -1.958 21.832 1.00 96.38 377 TRP A C 1
ATOM 2870 O O . TRP A 1 377 ? -7.258 -2.756 21.316 1.00 96.38 377 TRP A O 1
ATOM 2880 N N . CYS A 1 378 ? -5.983 -0.917 21.154 1.00 93.75 378 CYS A N 1
ATOM 2881 C CA . CYS A 1 378 ? -6.285 -0.673 19.742 1.00 93.75 378 CYS A CA 1
ATOM 2882 C C . CYS A 1 378 ? -5.386 -1.474 18.787 1.00 93.75 378 CYS A C 1
ATOM 2884 O O . CYS A 1 378 ? -5.728 -1.625 17.620 1.00 93.75 378 CYS A O 1
ATOM 2886 N N . GLU A 1 379 ? -4.291 -2.051 19.288 1.00 94.38 379 GLU A N 1
ATOM 2887 C CA . GLU A 1 379 ? -3.163 -2.497 18.459 1.00 94.38 379 GLU A CA 1
ATOM 2888 C C . GLU A 1 379 ? -2.951 -4.011 18.431 1.00 94.38 379 GLU A C 1
ATOM 2890 O O . GLU A 1 379 ? -2.233 -4.528 17.573 1.00 94.38 379 GLU A O 1
ATOM 2895 N N . LEU A 1 380 ? -3.608 -4.768 19.319 1.00 96.25 380 LEU A N 1
ATOM 2896 C CA . LEU A 1 380 ? -3.589 -6.234 19.244 1.00 96.25 380 LEU A CA 1
ATOM 2897 C C . LEU A 1 380 ? -4.141 -6.740 17.898 1.00 96.25 380 LEU A C 1
ATOM 2899 O O . LEU A 1 380 ? -3.662 -7.740 17.365 1.00 96.25 380 LEU A O 1
ATOM 2903 N N . THR A 1 381 ? -5.109 -6.020 17.323 1.00 96.75 381 THR A N 1
ATOM 2904 C CA . THR A 1 381 ? -5.644 -6.315 15.989 1.00 96.75 381 THR A CA 1
ATOM 2905 C C . THR A 1 381 ? -4.578 -6.122 14.905 1.00 96.75 381 THR A C 1
ATOM 2907 O O . THR A 1 381 ? -4.389 -7.005 14.070 1.00 96.75 381 THR A O 1
ATOM 2910 N N . THR A 1 382 ? -3.777 -5.054 14.988 1.00 94.31 382 THR A N 1
ATOM 2911 C CA . THR A 1 382 ? -2.692 -4.764 14.042 1.00 94.31 382 THR A CA 1
ATOM 2912 C C . THR A 1 382 ? -1.563 -5.798 14.122 1.00 94.31 382 THR A C 1
ATOM 2914 O O . THR A 1 382 ? -1.016 -6.194 13.094 1.00 94.31 382 THR A O 1
ATOM 2917 N N . VAL A 1 383 ? -1.275 -6.337 15.315 1.00 95.62 383 VAL A N 1
ATOM 2918 C CA . VAL A 1 383 ? -0.332 -7.462 15.489 1.00 95.62 383 VAL A CA 1
ATOM 2919 C C . VAL A 1 383 ? -0.812 -8.746 14.796 1.00 95.62 383 VAL A C 1
ATOM 2921 O O . VAL A 1 383 ? 0.007 -9.503 14.272 1.00 95.62 383 VAL A O 1
ATOM 2924 N N . TYR A 1 384 ? -2.121 -9.004 14.744 1.00 97.75 384 TYR A N 1
ATOM 2925 C CA . TYR A 1 384 ? -2.665 -10.152 14.008 1.00 97.75 384 TYR A CA 1
ATOM 2926 C C . TYR A 1 384 ? -2.807 -9.891 12.499 1.00 97.75 384 TYR A C 1
ATOM 2928 O O . TYR A 1 384 ? -2.698 -10.838 11.717 1.00 97.75 384 TYR A O 1
ATOM 2936 N N . HIS A 1 385 ? -3.001 -8.629 12.099 1.00 97.81 385 HIS A N 1
ATOM 2937 C CA . HIS A 1 385 ? -3.057 -8.149 10.714 1.00 97.81 385 HIS A CA 1
ATOM 2938 C C . HIS A 1 385 ? -1.692 -8.272 10.009 1.00 97.81 385 HIS A C 1
ATOM 2940 O O . HIS A 1 385 ? -1.562 -8.982 9.013 1.00 97.81 385 HIS A O 1
ATOM 2946 N N . GLU A 1 386 ? -0.653 -7.646 10.569 1.00 96.75 386 GLU A N 1
ATOM 2947 C CA . GLU A 1 386 ? 0.713 -7.640 10.022 1.00 96.75 386 GLU A CA 1
ATOM 2948 C C . GLU A 1 386 ? 1.481 -8.926 10.359 1.00 96.75 386 GLU A C 1
ATOM 2950 O O . GLU A 1 386 ? 2.266 -9.446 9.564 1.00 96.75 386 GLU A O 1
ATOM 2955 N N . GLY A 1 387 ? 1.247 -9.465 11.554 1.00 94.75 387 GLY A N 1
ATOM 2956 C CA . GLY A 1 387 ? 1.832 -10.712 12.016 1.00 94.75 387 GLY A CA 1
ATOM 2957 C C . GLY A 1 387 ? 0.962 -11.916 11.671 1.00 94.75 387 GLY A C 1
ATOM 2958 O O . GLY A 1 387 ? 0.834 -12.326 10.516 1.00 94.75 387 GLY A O 1
ATOM 2959 N N . VAL A 1 388 ? 0.435 -12.560 12.709 1.00 95.06 388 VAL A N 1
ATOM 2960 C CA . VAL A 1 388 ? -0.118 -13.919 12.649 1.00 95.06 388 VAL A CA 1
ATOM 2961 C C . VAL A 1 388 ? -1.550 -13.902 13.189 1.00 95.06 388 VAL A C 1
ATOM 2963 O O . VAL A 1 388 ? -1.725 -13.485 14.331 1.00 95.06 388 VAL A O 1
ATOM 2966 N N . PRO A 1 389 ? -2.569 -14.381 12.442 1.00 95.75 389 PRO A N 1
ATOM 2967 C CA . PRO A 1 389 ? -2.485 -15.169 11.209 1.00 95.75 389 PRO A CA 1
ATOM 2968 C C . PRO A 1 389 ? -2.547 -14.388 9.880 1.00 95.75 389 PRO A C 1
ATOM 2970 O O . PRO A 1 389 ? -2.728 -15.019 8.839 1.00 95.75 389 PRO A O 1
ATOM 2973 N N . GLY A 1 390 ? -2.408 -13.060 9.889 1.00 96.75 390 GLY A N 1
ATOM 2974 C CA . GLY A 1 390 ? -2.469 -12.199 8.702 1.00 96.75 390 GLY A CA 1
ATOM 2975 C C . GLY A 1 390 ? -1.272 -12.324 7.747 1.00 96.75 390 GLY A C 1
ATOM 2976 O O . GLY A 1 390 ? -0.983 -13.413 7.231 1.00 96.75 390 GLY A O 1
ATOM 2977 N N . HIS A 1 391 ? -0.607 -11.206 7.443 1.00 96.56 391 HIS A N 1
ATOM 2978 C CA . HIS A 1 391 ? 0.404 -11.132 6.382 1.00 96.56 391 HIS A CA 1
ATOM 2979 C C . HIS A 1 391 ? 1.561 -12.123 6.557 1.00 96.56 391 HIS A C 1
ATOM 2981 O O . HIS A 1 391 ? 1.986 -12.718 5.563 1.00 96.56 391 HIS A O 1
ATOM 2987 N N . HIS A 1 392 ? 2.023 -12.404 7.784 1.00 96.38 392 HIS A N 1
ATOM 2988 C CA . HIS A 1 392 ? 3.117 -13.363 7.974 1.00 96.38 392 HIS A CA 1
ATOM 2989 C C . HIS A 1 392 ? 2.766 -14.767 7.486 1.00 96.38 392 HIS A C 1
ATOM 2991 O O . HIS A 1 392 ? 3.566 -15.364 6.769 1.00 96.38 392 HIS A O 1
ATOM 2997 N N . LEU A 1 393 ? 1.579 -15.303 7.798 1.00 94.50 393 LEU A N 1
ATOM 2998 C CA . LEU A 1 393 ? 1.215 -16.635 7.296 1.00 94.50 393 LEU A CA 1
ATOM 2999 C C . LEU A 1 393 ? 0.954 -16.619 5.787 1.00 94.50 393 LEU A C 1
ATOM 3001 O O . LEU A 1 393 ? 1.402 -17.530 5.091 1.00 94.50 393 LEU A O 1
ATOM 3005 N N . GLN A 1 394 ? 0.276 -15.594 5.267 1.00 93.50 394 GLN A N 1
ATOM 3006 C CA . GLN A 1 394 ? -0.059 -15.498 3.844 1.00 93.50 394 GLN A CA 1
ATOM 3007 C C . GLN A 1 394 ? 1.192 -15.386 2.955 1.00 93.50 394 GLN A C 1
ATOM 3009 O O . GLN A 1 394 ? 1.328 -16.136 1.982 1.00 93.50 394 GLN A O 1
ATOM 3014 N N . VAL A 1 395 ? 2.149 -14.527 3.315 1.00 93.19 395 VAL A N 1
ATOM 3015 C CA . VAL A 1 395 ? 3.400 -14.350 2.564 1.00 93.19 395 VAL A CA 1
ATOM 3016 C C . VAL A 1 395 ? 4.363 -15.514 2.809 1.00 93.19 395 VAL A C 1
ATOM 3018 O O . VAL A 1 395 ? 4.842 -16.125 1.852 1.00 93.19 395 VAL A O 1
ATOM 3021 N N . ALA A 1 396 ? 4.631 -15.895 4.063 1.00 93.12 396 ALA A N 1
ATOM 3022 C CA . ALA A 1 396 ? 5.638 -16.919 4.341 1.00 93.12 396 ALA A CA 1
ATOM 3023 C C . ALA A 1 396 ? 5.198 -18.331 3.904 1.00 93.12 396 ALA A C 1
ATOM 3025 O O . ALA A 1 396 ? 6.037 -19.097 3.431 1.00 93.12 396 ALA A O 1
ATOM 3026 N N . GLN A 1 397 ? 3.904 -18.686 3.942 1.00 91.25 397 GLN A N 1
ATOM 3027 C CA . GLN A 1 397 ? 3.458 -19.944 3.319 1.00 91.25 397 GLN A CA 1
ATOM 3028 C C . GLN A 1 397 ? 3.526 -19.912 1.786 1.00 91.25 397 GLN A C 1
ATOM 3030 O O . GLN A 1 397 ? 3.684 -20.963 1.163 1.00 91.25 397 GLN A O 1
ATOM 3035 N N . THR A 1 398 ? 3.433 -18.735 1.163 1.00 91.00 398 THR A N 1
ATOM 3036 C CA . THR A 1 398 ? 3.638 -18.582 -0.285 1.00 91.00 398 THR A CA 1
ATOM 3037 C C . THR A 1 398 ? 5.114 -18.773 -0.645 1.00 91.00 398 THR A C 1
ATOM 3039 O O . THR A 1 398 ? 5.425 -19.560 -1.542 1.00 91.00 398 THR A O 1
ATOM 3042 N N . ALA A 1 399 ? 6.033 -18.173 0.120 1.00 90.12 399 ALA A N 1
ATOM 3043 C CA . ALA A 1 399 ? 7.475 -18.388 -0.023 1.00 90.12 399 ALA A CA 1
ATOM 3044 C C . ALA A 1 399 ? 7.875 -19.866 0.178 1.00 90.12 399 ALA A C 1
ATOM 3046 O O . ALA A 1 399 ? 8.626 -20.415 -0.630 1.00 90.12 399 ALA A O 1
ATOM 3047 N N . TYR A 1 400 ? 7.316 -20.538 1.195 1.00 91.00 400 TYR A N 1
ATOM 3048 C CA . TYR A 1 400 ? 7.591 -21.951 1.503 1.00 91.00 400 TYR A CA 1
ATOM 3049 C C . TYR A 1 400 ? 7.179 -22.920 0.376 1.00 91.00 400 TYR A C 1
ATOM 3051 O O . TYR A 1 400 ? 7.760 -23.994 0.228 1.00 91.00 400 TYR A O 1
ATOM 3059 N N . ARG A 1 401 ? 6.206 -22.552 -0.468 1.00 89.94 401 ARG A N 1
ATOM 3060 C CA . ARG A 1 401 ? 5.709 -23.380 -1.588 1.00 89.94 401 ARG A CA 1
ATOM 3061 C C . ARG A 1 401 ? 6.574 -23.285 -2.857 1.00 89.94 401 ARG A C 1
ATOM 3063 O O . ARG A 1 401 ? 6.083 -23.519 -3.960 1.00 89.94 401 ARG A O 1
ATOM 3070 N N . SER A 1 402 ? 7.869 -22.998 -2.723 1.00 88.62 402 SER A N 1
ATOM 3071 C CA . SER A 1 402 ? 8.831 -22.893 -3.835 1.00 88.62 402 SER A CA 1
ATOM 3072 C C . SER A 1 402 ? 8.985 -24.163 -4.678 1.00 88.62 402 SER A C 1
ATOM 3074 O O . SER A 1 402 ? 9.261 -24.068 -5.868 1.00 88.62 402 SER A O 1
ATOM 3076 N N . ALA A 1 403 ? 8.714 -25.342 -4.113 1.00 88.44 403 ALA A N 1
ATOM 3077 C CA . ALA A 1 403 ? 8.678 -26.615 -4.842 1.00 88.44 403 ALA A CA 1
ATOM 3078 C C . ALA A 1 403 ? 7.399 -26.840 -5.687 1.00 88.44 403 ALA A C 1
ATOM 3080 O O . ALA A 1 403 ? 7.291 -27.860 -6.371 1.00 88.44 403 ALA A O 1
ATOM 3081 N N . LEU A 1 404 ? 6.421 -25.925 -5.615 1.00 89.56 404 LEU A N 1
ATOM 3082 C CA . LEU A 1 404 ? 5.102 -26.030 -6.257 1.00 89.56 404 LEU A CA 1
ATOM 3083 C C . LEU A 1 404 ? 4.732 -24.813 -7.120 1.00 89.56 404 LEU A C 1
ATOM 3085 O O . LEU A 1 404 ? 3.885 -24.944 -8.003 1.00 89.56 404 LEU A O 1
ATOM 3089 N N . LEU A 1 405 ? 5.323 -23.644 -6.854 1.00 92.06 405 LEU A N 1
ATOM 3090 C CA . LEU A 1 405 ? 4.986 -22.361 -7.476 1.00 92.06 405 LEU A CA 1
ATOM 3091 C C . LEU A 1 405 ? 6.204 -21.746 -8.180 1.00 92.06 405 LEU A C 1
ATOM 3093 O O . LEU A 1 405 ? 7.254 -21.562 -7.554 1.00 92.06 405 LEU A O 1
ATOM 3097 N N . ASN A 1 406 ? 6.017 -21.341 -9.441 1.00 94.62 406 ASN A N 1
ATOM 3098 C CA . ASN A 1 406 ? 6.950 -20.466 -10.157 1.00 94.62 406 ASN A CA 1
ATOM 3099 C C . ASN A 1 406 ? 7.255 -19.179 -9.368 1.00 94.62 406 ASN A C 1
ATOM 3101 O O . ASN A 1 406 ? 6.502 -18.761 -8.481 1.00 94.62 406 ASN A O 1
ATOM 3105 N N . ARG A 1 407 ? 8.404 -18.571 -9.657 1.00 94.12 407 ARG A N 1
ATOM 3106 C CA . ARG A 1 407 ? 8.959 -17.443 -8.906 1.00 94.12 407 ARG A CA 1
ATOM 3107 C C . ARG A 1 407 ? 8.100 -16.190 -9.051 1.00 94.12 407 ARG A C 1
ATOM 3109 O O . ARG A 1 407 ? 7.886 -15.513 -8.048 1.00 94.12 407 ARG A O 1
ATOM 3116 N N . TRP A 1 408 ? 7.513 -15.943 -10.227 1.00 95.69 408 TRP A N 1
ATOM 3117 C CA . TRP A 1 408 ? 6.531 -14.860 -10.407 1.00 95.69 408 TRP A CA 1
ATOM 3118 C C . TRP A 1 408 ? 5.361 -14.981 -9.419 1.00 95.69 408 TRP A C 1
ATOM 3120 O O . TRP A 1 408 ? 5.081 -14.039 -8.675 1.00 95.69 408 TRP A O 1
ATOM 3130 N N . ARG A 1 409 ? 4.754 -16.174 -9.300 1.00 93.94 409 ARG A N 1
ATOM 3131 C CA . ARG A 1 409 ? 3.670 -16.441 -8.335 1.00 93.94 409 ARG A CA 1
ATOM 3132 C C . ARG A 1 409 ? 4.068 -16.377 -6.860 1.00 93.94 409 ARG A C 1
ATOM 3134 O O . ARG A 1 409 ? 3.173 -16.392 -6.017 1.00 93.94 409 ARG A O 1
ATOM 3141 N N . ARG A 1 410 ? 5.363 -16.335 -6.536 1.00 91.69 410 ARG A N 1
ATOM 3142 C CA . ARG A 1 410 ? 5.854 -16.207 -5.153 1.00 91.69 410 ARG A CA 1
ATOM 3143 C C . ARG A 1 410 ? 6.317 -14.804 -4.782 1.00 91.69 410 ARG A C 1
ATOM 3145 O O . ARG A 1 410 ? 6.319 -14.506 -3.592 1.00 91.69 410 ARG A O 1
ATOM 3152 N N . LEU A 1 411 ? 6.722 -13.991 -5.759 1.00 89.56 411 LEU A N 1
ATOM 3153 C CA . LEU A 1 411 ? 7.311 -12.669 -5.529 1.00 89.56 411 LEU A CA 1
ATOM 3154 C C . LEU A 1 411 ? 6.410 -11.522 -6.020 1.00 89.56 411 LEU A C 1
ATOM 3156 O O . LEU A 1 411 ? 6.046 -10.673 -5.216 1.00 89.56 411 LEU A O 1
ATOM 3160 N N . ALA A 1 412 ? 6.013 -11.516 -7.297 1.00 90.88 412 ALA A N 1
ATOM 3161 C CA . ALA A 1 412 ? 5.354 -10.366 -7.938 1.00 90.88 412 ALA A CA 1
ATOM 3162 C C . ALA A 1 412 ? 3.820 -10.487 -8.064 1.00 90.88 412 ALA A C 1
ATOM 3164 O O . ALA A 1 412 ? 3.122 -9.492 -8.247 1.00 90.88 412 ALA A O 1
ATOM 3165 N N . ALA A 1 413 ? 3.253 -11.694 -7.959 1.00 91.94 413 ALA A N 1
ATOM 3166 C CA . ALA A 1 413 ? 1.818 -11.935 -8.154 1.00 91.94 413 ALA A CA 1
ATOM 3167 C C . ALA A 1 413 ? 0.938 -11.506 -6.952 1.00 91.94 413 ALA A C 1
ATOM 3169 O O . ALA A 1 413 ? 0.232 -12.324 -6.357 1.00 91.94 413 ALA A O 1
ATOM 3170 N N . TRP A 1 414 ? 0.984 -10.223 -6.588 1.00 89.12 414 TRP A N 1
ATOM 3171 C CA . TRP A 1 414 ? 0.250 -9.629 -5.468 1.00 89.12 414 TRP A CA 1
ATOM 3172 C C . TRP A 1 414 ? -1.059 -8.948 -5.907 1.00 89.12 414 TRP A C 1
ATOM 3174 O O . TRP A 1 414 ? -1.251 -8.610 -7.076 1.00 89.12 414 TRP A O 1
ATOM 3184 N N . THR A 1 415 ? -2.001 -8.759 -4.977 1.00 93.19 415 THR A N 1
ATOM 3185 C CA . THR A 1 415 ? -3.248 -7.994 -5.176 1.00 93.19 415 THR A CA 1
ATOM 3186 C C . THR A 1 415 ? -3.800 -7.529 -3.826 1.00 93.19 415 THR A C 1
ATOM 3188 O O . THR A 1 415 ? -3.917 -8.329 -2.898 1.00 93.19 415 THR A O 1
ATOM 3191 N N . SER A 1 416 ? -4.183 -6.252 -3.725 1.00 95.31 416 SER A N 1
ATOM 3192 C CA . SER A 1 416 ? -4.557 -5.601 -2.459 1.00 95.31 416 SER A CA 1
ATOM 3193 C C . SER A 1 416 ? -5.730 -6.303 -1.765 1.00 95.31 416 SER A C 1
ATOM 3195 O O . SER A 1 416 ? -5.582 -6.791 -0.654 1.00 95.31 416 SER A O 1
ATOM 3197 N N . GLY A 1 417 ? -6.871 -6.483 -2.434 1.00 96.56 417 GLY A N 1
ATOM 3198 C CA . GLY A 1 417 ? -8.054 -7.139 -1.860 1.00 96.56 417 GLY A CA 1
ATOM 3199 C C . GLY A 1 417 ? -7.873 -8.629 -1.562 1.00 96.56 417 GLY A C 1
ATOM 3200 O O . GLY A 1 417 ? -8.631 -9.197 -0.779 1.00 96.56 417 GLY A O 1
ATOM 3201 N N . HIS A 1 418 ? -6.841 -9.265 -2.120 1.00 94.44 418 HIS A N 1
ATOM 3202 C CA . HIS A 1 418 ? -6.450 -10.618 -1.738 1.00 94.44 418 HIS A CA 1
ATOM 3203 C C . HIS A 1 418 ? -5.661 -10.619 -0.418 1.00 94.44 418 HIS A C 1
ATOM 3205 O O . HIS A 1 418 ? -6.068 -11.316 0.514 1.00 94.44 418 HIS A O 1
ATOM 3211 N N . GLY A 1 419 ? -4.591 -9.820 -0.321 1.00 94.44 419 GLY A N 1
ATOM 3212 C CA . GLY A 1 419 ? -3.698 -9.772 0.844 1.00 94.44 419 GLY A CA 1
ATOM 3213 C C . GLY A 1 419 ? -4.278 -9.010 2.039 1.00 94.44 419 GLY A C 1
ATOM 3214 O O . GLY A 1 419 ? -4.363 -9.554 3.137 1.00 94.44 419 GLY A O 1
ATOM 3215 N N . GLU A 1 420 ? -4.748 -7.784 1.818 1.00 97.19 420 GLU A N 1
ATOM 3216 C CA . GLU A 1 420 ? -5.407 -6.934 2.826 1.00 97.19 420 GLU A CA 1
ATOM 3217 C C . GLU A 1 420 ? -6.724 -7.566 3.302 1.00 97.19 420 GLU A C 1
ATOM 3219 O O . GLU A 1 420 ? -7.069 -7.549 4.484 1.00 97.19 420 GLU A O 1
ATOM 3224 N N . GLY A 1 421 ? -7.455 -8.186 2.368 1.00 97.88 421 GLY A N 1
ATOM 3225 C CA . GLY A 1 421 ? -8.663 -8.945 2.672 1.00 97.88 421 GLY A CA 1
ATOM 3226 C C . GLY A 1 421 ? -8.389 -10.198 3.501 1.00 97.88 421 GLY A C 1
ATOM 3227 O O . GLY A 1 421 ? -9.204 -10.547 4.355 1.00 97.88 421 GLY A O 1
ATOM 3228 N N . TRP A 1 422 ? -7.244 -10.860 3.286 1.00 97.25 422 TRP A N 1
ATOM 3229 C CA . TRP A 1 422 ? -6.800 -11.960 4.142 1.00 97.25 422 TRP A CA 1
ATOM 3230 C C . TRP A 1 422 ? -6.450 -11.457 5.545 1.00 97.25 422 TRP A C 1
ATOM 3232 O O . TRP A 1 422 ? -6.827 -12.098 6.522 1.00 97.25 422 TRP A O 1
ATOM 3242 N N . ALA A 1 423 ? -5.775 -10.311 5.664 1.00 97.81 423 ALA A N 1
ATOM 3243 C CA . ALA A 1 423 ? -5.410 -9.738 6.955 1.00 97.81 423 ALA A CA 1
ATOM 3244 C C . ALA A 1 423 ? -6.651 -9.340 7.785 1.00 97.81 423 ALA A C 1
ATOM 3246 O O . ALA A 1 423 ? -6.758 -9.746 8.940 1.00 97.81 423 ALA A O 1
ATOM 3247 N N . LEU A 1 424 ? -7.661 -8.697 7.183 1.00 98.31 424 LEU A N 1
ATOM 3248 C CA . LEU A 1 424 ? -8.950 -8.448 7.857 1.00 98.31 424 LEU A CA 1
ATOM 3249 C C . LEU A 1 424 ? -9.709 -9.748 8.188 1.00 98.31 424 LEU A C 1
ATOM 3251 O O . LEU A 1 424 ? -10.318 -9.865 9.254 1.00 98.31 424 LEU A O 1
ATOM 3255 N N . TYR A 1 425 ? -9.659 -10.756 7.309 1.00 97.62 425 TYR A N 1
ATOM 3256 C CA . TYR A 1 425 ? -10.215 -12.080 7.606 1.00 97.62 425 TYR A CA 1
ATOM 3257 C C . TYR A 1 425 ? -9.499 -12.746 8.796 1.00 97.62 425 TYR A C 1
ATOM 3259 O O . TYR A 1 425 ? -10.153 -13.383 9.622 1.00 97.62 425 TYR A O 1
ATOM 3267 N N . ALA A 1 426 ? -8.183 -12.565 8.926 1.00 96.94 426 ALA A N 1
ATOM 3268 C CA . ALA A 1 426 ? -7.381 -13.044 10.047 1.00 96.94 426 ALA A CA 1
ATOM 3269 C C . ALA A 1 426 ? -7.724 -12.316 11.361 1.00 96.94 426 ALA A C 1
ATOM 3271 O O . ALA A 1 426 ? -7.879 -12.978 12.387 1.00 96.94 426 ALA A O 1
ATOM 3272 N N . GLU A 1 427 ? -7.935 -10.996 11.337 1.00 98.19 427 GLU A N 1
ATOM 3273 C CA . GLU A 1 427 ? -8.432 -10.222 12.488 1.00 98.19 427 GLU A CA 1
ATOM 3274 C C . GLU A 1 427 ? -9.809 -10.734 12.964 1.00 98.19 427 GLU A C 1
ATOM 3276 O O . GLU A 1 427 ? -9.999 -11.036 14.151 1.00 98.19 427 GLU A O 1
ATOM 3281 N N . ARG A 1 428 ? -10.761 -10.938 12.036 1.00 97.12 428 ARG A N 1
ATOM 3282 C CA . ARG A 1 428 ? -12.067 -11.539 12.362 1.00 97.12 428 ARG A CA 1
ATOM 3283 C C . ARG A 1 428 ? -11.928 -12.989 12.842 1.00 97.12 428 ARG A C 1
ATOM 3285 O O . ARG A 1 428 ? -12.637 -13.381 13.763 1.00 97.12 428 ARG A O 1
ATOM 3292 N N . LEU A 1 429 ? -11.012 -13.788 12.290 1.00 95.69 429 LEU A N 1
ATOM 3293 C CA . LEU A 1 429 ? -10.775 -15.163 12.745 1.00 95.69 429 LEU A CA 1
ATOM 3294 C C . LEU A 1 429 ? -10.232 -15.203 14.181 1.00 95.69 429 LEU A C 1
ATOM 3296 O O . LEU A 1 429 ? -10.717 -15.990 14.987 1.00 95.69 429 LEU A O 1
ATOM 3300 N N . MET A 1 430 ? -9.283 -14.335 14.537 1.00 97.00 430 MET A N 1
ATOM 3301 C CA . MET A 1 430 ? -8.783 -14.232 15.916 1.00 97.00 430 MET A CA 1
ATOM 3302 C C . MET A 1 430 ? -9.878 -13.766 16.886 1.00 97.00 430 MET A C 1
ATOM 3304 O O . MET A 1 430 ? -9.943 -14.237 18.024 1.00 97.00 430 MET A O 1
ATOM 3308 N N . THR A 1 431 ? -10.801 -12.926 16.409 1.00 96.12 431 THR A N 1
ATOM 3309 C CA . THR A 1 431 ? -12.030 -12.566 17.131 1.00 96.12 431 THR A CA 1
ATOM 3310 C C . THR A 1 431 ? -12.960 -13.774 17.326 1.00 96.12 431 THR A C 1
ATOM 3312 O O . THR A 1 431 ? -13.417 -14.012 18.440 1.00 96.12 431 THR A O 1
ATOM 3315 N N . GLU A 1 432 ? -13.217 -14.574 16.284 1.00 95.56 432 GLU A N 1
ATOM 3316 C CA . GLU A 1 432 ? -14.030 -15.806 16.354 1.00 95.56 432 GLU A CA 1
ATOM 3317 C C . GLU A 1 432 ? -13.415 -16.894 17.257 1.00 95.56 432 GLU A C 1
ATOM 3319 O O . GLU A 1 432 ? -14.143 -17.726 17.799 1.00 95.56 432 GLU A O 1
ATOM 3324 N N . LEU A 1 433 ? -12.090 -16.889 17.429 1.00 95.12 433 LEU A N 1
ATOM 3325 C CA . LEU A 1 433 ? -11.346 -17.804 18.303 1.00 95.12 433 LEU A CA 1
ATOM 3326 C C . LEU A 1 433 ? -11.188 -17.293 19.753 1.00 95.12 433 LEU A C 1
ATOM 3328 O O . LEU A 1 433 ? -10.626 -18.002 20.587 1.00 95.12 433 LEU A O 1
ATOM 3332 N N . GLY A 1 434 ? -11.705 -16.100 20.075 1.00 96.12 434 GLY A N 1
ATOM 3333 C CA . GLY A 1 434 ? -11.742 -15.549 21.437 1.00 96.12 434 GLY A CA 1
ATOM 3334 C C . GLY A 1 434 ? -10.484 -14.794 21.891 1.00 96.12 434 GLY A C 1
ATOM 3335 O O . GLY A 1 434 ? -10.405 -14.387 23.049 1.00 96.12 434 GLY A O 1
ATOM 3336 N N . PHE A 1 435 ? -9.512 -14.539 21.006 1.00 95.94 435 PHE A N 1
ATOM 3337 C CA . PHE A 1 435 ? -8.334 -13.712 21.336 1.00 95.94 435 PHE A CA 1
ATOM 3338 C C . PHE A 1 435 ? -8.696 -12.237 21.588 1.00 95.94 435 PHE A C 1
ATOM 3340 O O . PHE A 1 435 ? -7.943 -11.503 22.225 1.00 95.94 435 PHE A O 1
ATOM 3347 N N . MET A 1 436 ? -9.877 -11.814 21.129 1.00 95.94 436 MET A N 1
ATOM 3348 C CA . MET A 1 436 ? -10.448 -10.481 21.346 1.00 95.94 436 MET A CA 1
ATOM 3349 C C . MET A 1 436 ? -11.747 -10.535 22.174 1.00 95.94 436 MET A C 1
ATOM 3351 O O . MET A 1 436 ? -12.685 -9.780 21.921 1.00 95.94 436 MET A O 1
ATOM 3355 N N . ASP A 1 437 ? -11.825 -11.451 23.148 1.00 95.75 437 ASP A N 1
ATOM 3356 C CA . ASP A 1 437 ? -12.927 -11.495 24.127 1.00 95.75 437 ASP A CA 1
ATOM 3357 C C . ASP A 1 437 ? -12.844 -10.353 25.163 1.00 95.75 437 ASP A C 1
ATOM 3359 O O . ASP A 1 437 ? -13.864 -9.966 25.741 1.00 95.75 437 ASP A O 1
ATOM 3363 N N . ASP A 1 438 ? -11.650 -9.791 25.397 1.00 97.81 438 ASP A N 1
ATOM 3364 C CA . ASP A 1 438 ? -11.478 -8.597 26.234 1.00 97.81 438 ASP A CA 1
ATOM 3365 C C . ASP A 1 438 ? -12.161 -7.369 25.584 1.00 97.81 438 ASP A C 1
ATOM 3367 O O . ASP A 1 438 ? -11.928 -7.105 24.399 1.00 97.81 438 ASP A O 1
ATOM 3371 N N . PRO A 1 439 ? -12.980 -6.589 26.322 1.00 97.88 439 PRO A N 1
ATOM 3372 C CA . PRO A 1 439 ? -13.705 -5.451 25.756 1.00 97.88 439 PRO A CA 1
ATOM 3373 C C . PRO A 1 439 ? -12.822 -4.349 25.157 1.00 97.88 439 PRO A C 1
ATOM 3375 O O . PRO A 1 439 ? -13.238 -3.726 24.184 1.00 97.88 439 PRO A O 1
ATOM 3378 N N . GLY A 1 440 ? -11.619 -4.111 25.689 1.00 97.94 440 GLY A N 1
ATOM 3379 C CA . GLY A 1 440 ? -10.686 -3.130 25.137 1.00 97.94 440 GLY A CA 1
ATOM 3380 C C . GLY A 1 440 ? -10.173 -3.574 23.773 1.00 97.94 440 GLY A C 1
ATOM 3381 O O . GLY A 1 440 ? -10.382 -2.881 22.780 1.00 97.94 440 GLY A O 1
ATOM 3382 N N . ASN A 1 441 ? -9.614 -4.784 23.707 1.00 98.06 441 ASN A N 1
ATOM 3383 C CA . ASN A 1 441 ? -9.145 -5.385 22.453 1.00 98.06 441 ASN A CA 1
ATOM 3384 C C . ASN A 1 441 ? -10.274 -5.493 21.408 1.00 98.06 441 ASN A C 1
ATOM 3386 O O . ASN A 1 441 ? -10.063 -5.260 20.216 1.00 98.06 441 ASN A O 1
ATOM 3390 N N . ARG A 1 442 ? -11.501 -5.800 21.855 1.00 98.31 442 ARG A N 1
ATOM 3391 C CA . ARG A 1 442 ? -12.689 -5.865 20.996 1.00 98.31 442 ARG A CA 1
ATOM 3392 C C . ARG A 1 442 ? -13.088 -4.500 20.433 1.00 98.31 442 ARG A C 1
ATOM 3394 O O . ARG A 1 442 ? -13.494 -4.440 19.273 1.00 98.31 442 ARG A O 1
ATOM 3401 N N . LEU A 1 443 ? -12.991 -3.425 21.223 1.00 98.31 443 LEU A N 1
ATOM 3402 C CA . LEU A 1 443 ? -13.250 -2.065 20.740 1.00 98.31 443 LEU A CA 1
ATOM 3403 C C . LEU A 1 443 ? -12.161 -1.613 19.760 1.00 98.31 443 LEU A C 1
ATOM 3405 O O . LEU A 1 443 ? -12.485 -0.981 18.759 1.00 98.31 443 LEU A O 1
ATOM 3409 N N . GLY A 1 444 ? -10.905 -2.005 20.000 1.00 97.44 444 GLY A N 1
ATOM 3410 C CA . GLY A 1 444 ? -9.784 -1.799 19.083 1.00 97.44 444 GLY A CA 1
ATOM 3411 C C . GLY A 1 444 ? -10.045 -2.371 17.693 1.00 97.44 444 GLY A C 1
ATOM 3412 O O . GLY A 1 444 ? -10.056 -1.634 16.709 1.00 97.44 444 GLY A O 1
ATOM 3413 N N . TRP A 1 445 ? -10.358 -3.668 17.617 1.00 98.00 445 TRP A N 1
ATOM 3414 C CA . TRP A 1 445 ? -10.730 -4.326 16.358 1.00 98.00 445 TRP A CA 1
ATOM 3415 C C . TRP A 1 445 ? -11.954 -3.700 15.685 1.00 98.00 445 TRP A C 1
ATOM 3417 O O . TRP A 1 445 ? -11.952 -3.509 14.470 1.00 98.00 445 TRP A O 1
ATOM 3427 N N . LEU A 1 446 ? -12.990 -3.325 16.440 1.00 98.44 446 LEU A N 1
ATOM 3428 C CA . LEU A 1 446 ? -14.163 -2.679 15.846 1.00 98.44 446 LEU A CA 1
ATOM 3429 C C . LEU A 1 446 ? -13.851 -1.275 15.310 1.00 98.44 446 LEU A C 1
ATOM 3431 O O . LEU A 1 446 ? -14.288 -0.959 14.209 1.00 98.44 446 LEU A O 1
ATOM 3435 N N . GLY A 1 447 ? -13.052 -0.464 16.009 1.00 97.75 447 GLY A N 1
ATOM 3436 C CA . GLY A 1 447 ? -12.583 0.832 15.505 1.00 97.75 447 GLY A CA 1
ATOM 3437 C C . GLY A 1 447 ? -11.712 0.685 14.253 1.00 97.75 447 GLY A C 1
ATOM 3438 O O . GLY A 1 447 ? -11.927 1.375 13.253 1.00 97.75 447 GLY A O 1
ATOM 3439 N N . ALA A 1 448 ? -10.804 -0.295 14.256 1.00 97.06 448 ALA A N 1
ATOM 3440 C CA . ALA A 1 448 ? -10.014 -0.677 13.092 1.00 97.06 448 ALA A CA 1
ATOM 3441 C C . ALA A 1 448 ? -10.912 -1.073 11.905 1.00 97.06 448 ALA A C 1
ATOM 3443 O O . ALA A 1 448 ? -10.722 -0.570 10.795 1.00 97.06 448 ALA A O 1
ATOM 3444 N N . GLN A 1 449 ? -11.923 -1.917 12.126 1.00 98.31 449 GLN A N 1
ATOM 3445 C CA . GLN A 1 449 ? -12.884 -2.343 11.104 1.00 98.31 449 GLN A CA 1
ATOM 3446 C C . GLN A 1 449 ? -13.790 -1.198 10.631 1.00 98.31 449 GLN A C 1
ATOM 3448 O O . GLN A 1 449 ? -14.095 -1.150 9.439 1.00 98.31 449 GLN A O 1
ATOM 3453 N N . SER A 1 450 ? -14.164 -0.271 11.518 1.00 98.50 450 SER A N 1
ATOM 3454 C CA . SER A 1 450 ? -14.949 0.930 11.212 1.00 98.50 450 SER A CA 1
ATOM 3455 C C . SER A 1 450 ? -14.215 1.814 10.208 1.00 98.50 450 SER A C 1
ATOM 3457 O O . SER A 1 450 ? -14.767 2.129 9.156 1.00 98.50 450 SER A O 1
ATOM 3459 N N . LEU A 1 451 ? -12.922 2.087 10.432 1.00 98.06 451 LEU A N 1
ATOM 3460 C CA . LEU A 1 451 ? -12.078 2.800 9.466 1.00 98.06 451 LEU A CA 1
ATOM 3461 C C . LEU A 1 451 ? -12.055 2.095 8.096 1.00 98.06 451 LEU A C 1
ATOM 3463 O O . LEU A 1 451 ? -12.281 2.735 7.068 1.00 98.06 451 LEU A O 1
ATOM 3467 N N . ARG A 1 452 ? -11.843 0.769 8.056 1.00 98.50 452 ARG A N 1
ATOM 3468 C CA . ARG A 1 452 ? -11.856 0.016 6.783 1.00 98.50 452 ARG A CA 1
ATOM 3469 C C . ARG A 1 452 ? -13.245 -0.028 6.116 1.00 98.50 452 ARG A C 1
ATOM 3471 O O . ARG A 1 452 ? -13.300 -0.152 4.897 1.00 98.50 452 ARG A O 1
ATOM 3478 N N . ALA A 1 453 ? -14.349 0.104 6.856 1.00 98.69 453 ALA A N 1
ATOM 3479 C CA . ALA A 1 453 ? -15.698 0.228 6.292 1.00 98.69 453 ALA A CA 1
ATOM 3480 C C . ALA A 1 453 ? -15.991 1.654 5.787 1.00 98.69 453 ALA A C 1
ATOM 3482 O O . ALA A 1 453 ? -16.490 1.817 4.673 1.00 98.69 453 ALA A O 1
ATOM 3483 N N . ALA A 1 454 ? -15.584 2.688 6.529 1.00 98.75 454 ALA A N 1
ATOM 3484 C CA . ALA A 1 454 ? -15.679 4.085 6.111 1.00 98.75 454 ALA A CA 1
ATOM 3485 C C . ALA A 1 454 ? -14.914 4.349 4.799 1.00 98.75 454 ALA A C 1
ATOM 3487 O O . ALA A 1 454 ? -15.425 5.053 3.926 1.00 98.75 454 ALA A O 1
ATOM 3488 N N . ARG A 1 455 ? -13.753 3.700 4.600 1.00 98.69 455 ARG A N 1
ATOM 3489 C CA . ARG A 1 455 ? -13.021 3.688 3.317 1.00 98.69 455 ARG A CA 1
ATOM 3490 C C . ARG A 1 455 ? -13.900 3.275 2.128 1.00 98.69 455 ARG A C 1
ATOM 3492 O O . ARG A 1 455 ? -13.843 3.932 1.095 1.00 98.69 455 ARG A O 1
ATOM 3499 N N . VAL A 1 456 ? -14.730 2.231 2.264 1.00 98.88 456 VAL A N 1
ATOM 3500 C CA . VAL A 1 456 ? -15.641 1.758 1.193 1.00 98.88 456 VAL A CA 1
ATOM 3501 C C . VAL A 1 456 ? -16.628 2.851 0.788 1.00 98.88 456 VAL A C 1
ATOM 3503 O O . VAL A 1 456 ? -16.889 3.049 -0.398 1.00 98.88 456 VAL A O 1
ATOM 3506 N N . VAL A 1 457 ? -17.162 3.572 1.774 1.00 98.81 457 VAL A N 1
ATOM 3507 C CA . VAL A 1 457 ? -18.174 4.610 1.562 1.00 98.81 457 VAL A CA 1
ATOM 3508 C C . VAL A 1 457 ? -17.549 5.871 0.954 1.00 98.81 457 VAL A C 1
ATOM 3510 O O . VAL A 1 457 ? -18.035 6.347 -0.067 1.00 98.81 457 VAL A O 1
ATOM 3513 N N . ILE A 1 458 ? -16.443 6.385 1.504 1.00 98.81 458 ILE A N 1
ATOM 3514 C CA . ILE A 1 458 ? -15.788 7.598 0.977 1.00 98.81 458 ILE A CA 1
ATOM 3515 C C . ILE A 1 458 ? -15.300 7.379 -0.460 1.00 98.81 458 ILE A C 1
ATOM 3517 O O . ILE A 1 458 ? -15.623 8.160 -1.352 1.00 98.81 458 ILE A O 1
ATOM 3521 N N . ASP A 1 459 ? -14.528 6.319 -0.691 1.00 98.81 459 ASP A N 1
ATOM 3522 C CA . ASP A 1 459 ? -13.761 6.130 -1.924 1.00 98.81 459 ASP A CA 1
ATOM 3523 C C . ASP A 1 459 ? -14.675 5.807 -3.121 1.00 98.81 459 ASP A C 1
ATOM 3525 O O . ASP A 1 459 ? -14.628 6.501 -4.140 1.00 98.81 459 ASP A O 1
ATOM 3529 N N . ILE A 1 460 ? -15.612 4.856 -2.977 1.00 98.81 460 ILE A N 1
ATOM 3530 C CA . ILE A 1 460 ? -16.617 4.597 -4.023 1.00 98.81 460 ILE A CA 1
ATOM 3531 C C . ILE A 1 460 ? -17.537 5.818 -4.182 1.00 98.81 460 ILE A C 1
ATOM 3533 O O . ILE A 1 460 ? -17.818 6.239 -5.307 1.00 98.81 460 ILE A O 1
ATOM 3537 N N . GLY A 1 461 ? -17.996 6.404 -3.070 1.00 98.69 461 GLY A N 1
ATOM 3538 C CA . GLY A 1 461 ? -18.954 7.508 -3.062 1.00 98.69 461 GLY A CA 1
ATOM 3539 C C . GLY A 1 461 ? -18.453 8.742 -3.810 1.00 98.69 461 GLY A C 1
ATOM 3540 O O . GLY A 1 461 ? -19.136 9.234 -4.712 1.00 98.69 461 GLY A O 1
ATOM 3541 N N . VAL A 1 462 ? -17.240 9.202 -3.488 1.00 98.62 462 VAL A N 1
ATOM 3542 C CA . VAL A 1 462 ? -16.600 10.349 -4.145 1.00 98.62 462 VAL A CA 1
ATOM 3543 C C . VAL A 1 462 ? -16.304 10.038 -5.611 1.00 98.62 462 VAL A C 1
ATOM 3545 O O . VAL A 1 462 ? -16.721 10.793 -6.489 1.00 98.62 462 VAL A O 1
ATOM 3548 N N . HIS A 1 463 ? -15.607 8.936 -5.908 1.00 98.75 463 HIS A N 1
ATOM 3549 C CA . HIS A 1 463 ? -15.056 8.715 -7.249 1.00 98.75 463 HIS A CA 1
ATOM 3550 C C . HIS A 1 463 ? -16.098 8.259 -8.281 1.00 98.75 463 HIS A C 1
ATOM 3552 O O . HIS A 1 463 ? -15.939 8.549 -9.472 1.00 98.75 463 HIS A O 1
ATOM 3558 N N . CYS A 1 464 ? -17.190 7.620 -7.845 1.00 98.56 464 CYS A N 1
ATOM 3559 C CA . CYS A 1 464 ? -18.330 7.283 -8.705 1.00 98.56 464 CYS A CA 1
ATOM 3560 C C . CYS A 1 464 ? -19.425 8.360 -8.737 1.00 98.56 464 CYS A C 1
ATOM 3562 O O . CYS A 1 464 ? -20.299 8.291 -9.603 1.00 98.56 464 CYS A O 1
ATOM 3564 N N . GLY A 1 465 ? -19.386 9.347 -7.833 1.00 97.75 465 GLY A N 1
ATOM 3565 C CA . GLY A 1 465 ? -20.391 10.409 -7.746 1.00 97.75 465 GLY A CA 1
ATOM 3566 C C . GLY A 1 465 ? -21.741 9.937 -7.197 1.00 97.75 465 GLY A C 1
ATOM 3567 O O . GLY A 1 465 ? -22.783 10.366 -7.693 1.00 97.75 465 GLY A O 1
ATOM 3568 N N . PHE A 1 466 ? -21.737 9.043 -6.204 1.00 98.38 466 PHE A N 1
ATOM 3569 C CA . PHE A 1 466 ? -22.956 8.666 -5.484 1.00 98.38 466 PHE A CA 1
ATOM 3570 C C . PHE A 1 466 ? -23.328 9.718 -4.424 1.00 98.38 466 PHE A C 1
ATOM 3572 O O . PHE A 1 466 ? -22.485 10.486 -3.962 1.00 98.38 466 PHE A O 1
ATOM 3579 N N . GLU A 1 467 ? -24.604 9.751 -4.034 1.00 98.06 467 GLU A N 1
ATOM 3580 C CA . GLU A 1 467 ? -25.113 10.638 -2.979 1.00 98.06 467 GLU A CA 1
ATOM 3581 C C . GLU A 1 467 ? -24.444 10.330 -1.633 1.00 98.06 467 GLU A C 1
ATOM 3583 O O . GLU A 1 467 ? -24.434 9.177 -1.196 1.00 98.06 467 GLU A O 1
ATOM 3588 N N . ALA A 1 468 ? -23.906 11.355 -0.971 1.00 98.62 468 ALA A N 1
ATOM 3589 C CA . ALA A 1 468 ? -23.285 11.240 0.344 1.00 98.62 468 ALA A CA 1
ATOM 3590 C C . ALA A 1 468 ? -24.314 10.844 1.428 1.00 98.62 468 ALA A C 1
ATOM 3592 O O . ALA A 1 468 ? -25.496 11.176 1.299 1.00 98.62 468 ALA A O 1
ATOM 3593 N N . PRO A 1 469 ? -23.895 10.183 2.524 1.00 98.19 469 PRO A N 1
ATOM 3594 C CA . PRO A 1 469 ? -24.781 9.819 3.625 1.00 98.19 469 PRO A CA 1
ATOM 3595 C C . PRO A 1 469 ? -25.538 11.012 4.226 1.00 98.19 469 PRO A C 1
ATOM 3597 O O . PRO A 1 469 ? -25.035 12.137 4.313 1.00 98.19 469 PRO A O 1
ATOM 3600 N N . ALA A 1 470 ? -26.766 10.759 4.687 1.00 97.31 470 ALA A N 1
ATOM 3601 C CA . ALA A 1 470 ? -27.650 11.795 5.229 1.00 97.31 470 ALA A CA 1
ATOM 3602 C C . ALA A 1 470 ? -27.084 12.484 6.488 1.00 97.31 470 ALA A C 1
ATOM 3604 O O . ALA A 1 470 ? -27.354 13.661 6.715 1.00 97.31 470 ALA A O 1
ATOM 3605 N N . GLU A 1 471 ? -26.258 11.781 7.267 1.00 97.06 471 GLU A N 1
ATOM 3606 C CA . GLU A 1 471 ? -25.550 12.303 8.447 1.00 97.06 471 GLU A CA 1
ATOM 3607 C C . GLU A 1 471 ? -24.539 13.419 8.123 1.00 97.06 471 GLU A C 1
ATOM 3609 O O . GLU A 1 471 ? -24.353 14.322 8.935 1.00 97.06 471 GLU A O 1
ATOM 3614 N N . VAL A 1 472 ? -23.973 13.437 6.907 1.00 98.19 472 VAL A N 1
ATOM 3615 C CA . VAL A 1 472 ? -23.161 14.554 6.376 1.00 98.19 472 VAL A CA 1
ATOM 3616 C C . VAL A 1 472 ? -23.941 15.443 5.394 1.00 98.19 472 VAL A C 1
ATOM 3618 O O . VAL A 1 472 ? -23.369 16.190 4.598 1.00 98.19 472 VAL A O 1
ATOM 3621 N N . GLY A 1 473 ? -25.275 15.397 5.475 1.00 97.31 473 GLY A N 1
ATOM 3622 C CA . GLY A 1 473 ? -26.189 16.327 4.811 1.00 97.31 473 GLY A CA 1
ATOM 3623 C C . GLY A 1 473 ? -26.691 15.921 3.422 1.00 97.31 473 GLY A C 1
ATOM 3624 O O . GLY A 1 473 ? -27.355 16.738 2.785 1.00 97.31 473 GLY A O 1
ATOM 3625 N N . GLY A 1 474 ? -26.412 14.702 2.942 1.00 97.25 474 GLY A N 1
ATOM 3626 C CA . GLY A 1 474 ? -26.878 14.233 1.625 1.00 97.25 474 GLY A CA 1
ATOM 3627 C C . GLY A 1 474 ? -26.233 14.959 0.435 1.00 97.25 474 GLY A C 1
ATOM 3628 O O . GLY A 1 474 ? -25.329 15.779 0.613 1.00 97.25 474 GLY A O 1
ATOM 3629 N N . GLY A 1 475 ? -26.702 14.713 -0.792 1.00 97.62 475 GLY A N 1
ATOM 3630 C CA . GLY A 1 475 ? -26.204 15.387 -1.996 1.00 97.62 475 GLY A CA 1
ATOM 3631 C C . GLY A 1 475 ? -24.796 14.950 -2.409 1.00 97.62 475 GLY A C 1
ATOM 3632 O O . GLY A 1 475 ? -24.206 14.036 -1.837 1.00 97.62 475 GLY A O 1
ATOM 3633 N N . ALA A 1 476 ? -24.206 15.664 -3.369 1.00 97.38 476 ALA A N 1
ATOM 3634 C CA . ALA A 1 476 ? -22.834 15.415 -3.811 1.00 97.38 476 ALA A CA 1
ATOM 3635 C C . ALA A 1 476 ? -21.808 15.505 -2.661 1.00 97.38 476 ALA A C 1
ATOM 3637 O O . ALA A 1 476 ? -21.890 16.392 -1.798 1.00 97.38 476 ALA A O 1
ATOM 3638 N N . TRP A 1 477 ? -20.816 14.611 -2.682 1.00 98.31 477 TRP A N 1
ATOM 3639 C CA . TRP A 1 477 ? -19.661 14.656 -1.786 1.00 98.31 477 TRP A CA 1
ATOM 3640 C C . TRP A 1 477 ? -18.823 15.927 -1.975 1.00 98.31 477 TRP A C 1
ATOM 3642 O O . TRP A 1 477 ? -18.692 16.462 -3.075 1.00 98.31 477 TRP A O 1
ATOM 3652 N N . THR A 1 478 ? -18.207 16.372 -0.882 1.00 97.00 478 THR A N 1
ATOM 3653 C CA . THR A 1 478 ? -17.167 17.411 -0.842 1.00 97.00 478 THR A CA 1
ATOM 3654 C C . THR A 1 478 ? -16.081 16.977 0.142 1.00 97.00 478 THR A C 1
ATOM 3656 O O . THR A 1 478 ? -16.324 16.087 0.961 1.00 97.00 478 THR A O 1
ATOM 3659 N N . TYR A 1 479 ? -14.911 17.625 0.109 1.00 97.00 479 TYR A N 1
ATOM 3660 C CA . TYR A 1 479 ? -13.835 17.362 1.073 1.00 97.00 479 TYR A CA 1
ATOM 3661 C C . TYR A 1 479 ? -14.326 17.461 2.524 1.00 97.00 479 TYR A C 1
ATOM 3663 O O . TYR A 1 479 ? -14.118 16.540 3.302 1.00 97.00 479 TYR A O 1
ATOM 3671 N N . ASP A 1 480 ? -15.071 18.518 2.863 1.00 97.62 480 ASP A N 1
ATOM 3672 C CA . ASP A 1 480 ? -15.585 18.734 4.223 1.00 97.62 480 ASP A CA 1
ATOM 3673 C C . ASP A 1 480 ? -16.567 17.640 4.676 1.00 97.62 480 ASP A C 1
ATOM 3675 O O . ASP A 1 480 ? -16.584 17.280 5.852 1.00 97.62 480 ASP A O 1
ATOM 3679 N N . LYS A 1 481 ? -17.362 17.072 3.754 1.00 98.50 481 LYS A N 1
ATOM 3680 C CA . LYS A 1 481 ? -18.251 15.934 4.049 1.00 98.50 481 LYS A CA 1
ATOM 3681 C C . LYS A 1 481 ? -17.474 14.638 4.234 1.00 98.50 481 LYS A C 1
ATOM 3683 O O . LYS A 1 481 ? -17.766 13.895 5.163 1.00 98.50 481 LYS A O 1
ATOM 3688 N N . ALA A 1 482 ? -16.493 14.373 3.371 1.00 98.50 482 ALA A N 1
ATOM 3689 C CA . ALA A 1 482 ? -15.626 13.204 3.490 1.00 98.50 482 ALA A CA 1
ATOM 3690 C C . ALA A 1 482 ? -14.789 13.261 4.777 1.00 98.50 482 ALA A C 1
ATOM 3692 O O . ALA A 1 482 ? -14.672 12.257 5.473 1.00 98.50 482 ALA A O 1
ATOM 3693 N N . TRP A 1 483 ? -14.307 14.451 5.148 1.00 98.44 483 TRP A N 1
ATOM 3694 C CA . TRP A 1 483 ? -13.653 14.725 6.423 1.00 98.44 483 TRP A CA 1
ATOM 3695 C C . TRP A 1 483 ? -14.586 14.477 7.610 1.00 98.44 483 TRP A C 1
ATOM 3697 O O . TRP A 1 483 ? -14.253 13.670 8.472 1.00 98.44 483 TRP A O 1
ATOM 3707 N N . ALA A 1 484 ? -15.767 15.108 7.636 1.00 98.44 484 ALA A N 1
ATOM 3708 C CA . ALA A 1 484 ? -16.729 14.949 8.726 1.00 98.44 484 ALA A CA 1
ATOM 3709 C C . ALA A 1 484 ? -17.147 13.481 8.922 1.00 98.44 484 ALA A C 1
ATOM 3711 O O . ALA A 1 484 ? -17.145 12.994 10.050 1.00 98.44 484 ALA A O 1
ATOM 3712 N N . PHE A 1 485 ? -17.431 12.771 7.825 1.00 98.56 485 PHE A N 1
ATOM 3713 C CA . PHE A 1 485 ? -17.749 11.343 7.825 1.00 98.56 485 PHE A CA 1
ATOM 3714 C C . PHE A 1 485 ? -16.580 10.505 8.366 1.00 98.56 485 PHE A C 1
ATOM 3716 O O . PHE A 1 485 ? -16.771 9.699 9.272 1.00 98.56 485 PHE A O 1
ATOM 3723 N N . LEU A 1 486 ? -15.354 10.736 7.882 1.00 98.44 486 LEU A N 1
ATOM 3724 C CA . LEU A 1 486 ? -14.167 10.010 8.340 1.00 98.44 486 LEU A CA 1
ATOM 3725 C C . LEU A 1 486 ? -13.894 10.222 9.839 1.00 98.44 486 LEU A C 1
ATOM 3727 O O . LEU A 1 486 ? -13.612 9.257 10.542 1.00 98.44 486 LEU A O 1
ATOM 3731 N N . THR A 1 487 ? -14.033 11.453 10.343 1.00 97.12 487 THR A N 1
ATOM 3732 C CA . THR A 1 487 ? -13.880 11.761 11.779 1.00 97.12 487 THR A CA 1
ATOM 3733 C C . THR A 1 487 ? -15.051 11.303 12.650 1.00 97.12 487 THR A C 1
ATOM 3735 O O . THR A 1 487 ? -14.895 11.215 13.861 1.00 97.12 487 THR A O 1
ATOM 3738 N N . GLY A 1 488 ? -16.222 11.029 12.065 1.00 96.12 488 GLY A N 1
ATOM 3739 C CA . GLY A 1 488 ? -17.367 10.459 12.783 1.00 96.12 488 GLY A CA 1
ATOM 3740 C C . GLY A 1 488 ? -17.281 8.941 12.958 1.00 96.12 488 GLY A C 1
ATOM 3741 O O . GLY A 1 488 ? -17.894 8.398 13.869 1.00 96.12 488 GLY A O 1
ATOM 3742 N N . HIS A 1 489 ? -16.500 8.265 12.106 1.00 96.69 489 HIS A N 1
ATOM 3743 C CA . HIS A 1 489 ? -16.406 6.800 12.036 1.00 96.69 489 HIS A CA 1
ATOM 3744 C C . HIS A 1 489 ? -15.003 6.246 12.331 1.00 96.69 489 HIS A C 1
ATOM 3746 O O . HIS A 1 489 ? -14.757 5.048 12.161 1.00 96.69 489 HIS A O 1
ATOM 3752 N N . SER A 1 490 ? -14.067 7.091 12.768 1.00 94.25 490 SER A N 1
ATOM 3753 C CA . SER A 1 490 ? -12.718 6.688 13.169 1.00 94.25 490 SER A CA 1
ATOM 3754 C C . SER A 1 490 ? -12.181 7.568 14.297 1.00 94.25 490 SER A C 1
ATOM 3756 O O . SER A 1 490 ? -12.307 8.789 14.259 1.00 94.25 490 SER A O 1
ATOM 3758 N N . HIS A 1 491 ? -11.536 6.934 15.278 1.00 88.50 491 HIS A N 1
ATOM 3759 C CA . HIS A 1 491 ? -10.961 7.586 16.462 1.00 88.50 491 HIS A CA 1
ATOM 3760 C C . HIS A 1 491 ? -9.442 7.815 16.340 1.00 88.50 491 HIS A C 1
ATOM 3762 O O . HIS A 1 491 ? -8.773 8.142 17.319 1.00 88.50 491 HIS A O 1
ATOM 3768 N N . GLU A 1 492 ? -8.902 7.636 15.132 1.00 88.62 492 GLU A N 1
ATOM 3769 C CA . GLU A 1 492 ? -7.513 7.927 14.781 1.00 88.62 492 GLU A CA 1
ATOM 3770 C C . GLU A 1 492 ? -7.162 9.411 14.940 1.00 88.62 492 GLU A C 1
ATOM 3772 O O . GLU A 1 492 ? -8.016 10.303 14.890 1.00 88.62 492 GLU A O 1
ATOM 3777 N N . SER A 1 493 ? -5.866 9.712 15.058 1.00 88.06 493 SER A N 1
ATOM 3778 C CA . SER A 1 493 ? -5.428 11.107 15.158 1.00 88.06 493 SER A CA 1
ATOM 3779 C C . SER A 1 493 ? -5.844 11.922 13.922 1.00 88.06 493 SER A C 1
ATOM 3781 O O . SER A 1 493 ? -5.663 11.499 12.778 1.00 88.06 493 SER A O 1
ATOM 3783 N N . HIS A 1 494 ? -6.308 13.163 14.121 1.00 92.31 494 HIS A N 1
ATOM 3784 C CA . HIS A 1 494 ? -6.658 14.069 13.013 1.00 92.31 494 HIS A CA 1
ATOM 3785 C C . HIS A 1 494 ? -5.501 14.326 12.024 1.00 92.31 494 HIS A C 1
ATOM 3787 O O . HIS A 1 494 ? -5.739 14.792 10.912 1.00 92.31 494 HIS A O 1
ATOM 3793 N N . ARG A 1 495 ? -4.245 14.059 12.413 1.00 88.06 495 ARG A N 1
ATOM 3794 C CA . ARG A 1 495 ? -3.093 14.100 11.502 1.00 88.06 495 ARG A CA 1
ATOM 3795 C C . ARG A 1 495 ? -3.114 12.907 10.544 1.00 88.06 495 ARG A C 1
ATOM 3797 O O . ARG A 1 495 ? -2.978 13.116 9.343 1.00 88.06 495 ARG A O 1
ATOM 3804 N N . MET A 1 496 ? -3.312 11.698 11.073 1.00 88.44 496 MET A N 1
ATOM 3805 C CA . MET A 1 496 ? -3.412 10.471 10.282 1.00 88.44 496 MET A CA 1
ATOM 3806 C C . MET A 1 496 ? -4.635 10.510 9.362 1.00 88.44 496 MET A C 1
ATOM 3808 O O . MET A 1 496 ? -4.501 10.299 8.161 1.00 88.44 496 MET A O 1
ATOM 3812 N N . LEU A 1 497 ? -5.803 10.902 9.884 1.00 95.38 497 LEU A N 1
ATOM 3813 C CA . LEU A 1 497 ? -7.038 10.965 9.094 1.00 95.38 497 LEU A CA 1
ATOM 3814 C C . LEU A 1 497 ? -6.976 11.946 7.913 1.00 95.38 497 LEU A C 1
ATOM 3816 O O . LEU A 1 497 ? -7.656 11.726 6.915 1.00 95.38 497 LEU A O 1
ATOM 3820 N N . ARG A 1 498 ? -6.170 13.018 7.983 1.00 95.12 498 ARG A N 1
ATOM 3821 C CA . ARG A 1 498 ? -5.984 13.934 6.839 1.00 95.12 498 ARG A CA 1
ATOM 3822 C C . ARG A 1 498 ? -5.168 13.289 5.733 1.00 95.12 498 ARG A C 1
ATOM 3824 O O . ARG A 1 498 ? -5.601 13.301 4.589 1.00 95.12 498 ARG A O 1
ATOM 3831 N N . PHE A 1 499 ? -4.037 12.681 6.092 1.00 93.12 499 PHE A N 1
ATOM 3832 C CA . PHE A 1 499 ? -3.221 11.924 5.145 1.00 93.12 499 PHE A CA 1
ATOM 3833 C C . PHE A 1 499 ? -4.022 10.780 4.509 1.00 93.12 499 PHE A C 1
ATOM 3835 O O . PHE A 1 499 ? -3.973 10.598 3.299 1.00 93.12 499 PHE A O 1
ATOM 3842 N N . GLU A 1 500 ? -4.809 10.058 5.306 1.00 96.00 500 GLU A N 1
ATOM 3843 C CA . GLU A 1 500 ? -5.698 9.000 4.829 1.00 96.00 500 GLU A CA 1
ATOM 3844 C C . GLU A 1 500 ? -6.795 9.529 3.888 1.00 96.00 500 GLU A C 1
ATOM 3846 O O . GLU A 1 500 ? -6.997 8.949 2.825 1.00 96.00 500 GLU A O 1
ATOM 3851 N N . LEU A 1 501 ? -7.453 10.653 4.196 1.00 98.12 501 LEU A N 1
ATOM 3852 C CA . LEU A 1 501 ? -8.423 11.259 3.276 1.00 98.12 501 LEU A CA 1
ATOM 3853 C C . LEU A 1 501 ? -7.762 11.707 1.963 1.00 98.12 501 LEU A C 1
ATOM 3855 O O . LEU A 1 501 ? -8.261 11.388 0.884 1.00 98.12 501 LEU A O 1
ATOM 3859 N N . ASP A 1 502 ? -6.623 12.396 2.039 1.00 97.19 502 ASP A N 1
ATOM 3860 C CA . ASP A 1 502 ? -5.877 12.841 0.860 1.00 97.19 502 ASP A CA 1
ATOM 3861 C C . ASP A 1 502 ? -5.356 11.638 0.038 1.00 97.19 502 ASP A C 1
ATOM 3863 O O . ASP A 1 502 ? -5.325 11.706 -1.192 1.00 97.19 502 ASP A O 1
ATOM 3867 N N . ARG A 1 503 ? -5.040 10.504 0.689 1.00 97.81 503 ARG A N 1
ATOM 3868 C CA . ARG A 1 503 ? -4.743 9.202 0.062 1.00 97.81 503 ARG A CA 1
ATOM 3869 C C . ARG A 1 503 ? -5.950 8.643 -0.684 1.00 97.81 503 ARG A C 1
ATOM 3871 O O . ARG A 1 503 ? -5.782 8.252 -1.834 1.00 97.81 503 ARG A O 1
ATOM 3878 N N . TYR A 1 504 ? -7.139 8.587 -0.078 1.00 98.44 504 TYR A N 1
ATOM 3879 C CA . TYR A 1 504 ? -8.332 8.020 -0.735 1.00 98.44 504 TYR A CA 1
ATOM 3880 C C . TYR A 1 504 ? -8.664 8.816 -2.006 1.00 98.44 504 TYR A C 1
ATOM 3882 O O . TYR A 1 504 ? -8.795 8.259 -3.091 1.00 98.44 504 TYR A O 1
ATOM 3890 N N . LEU A 1 505 ? -8.653 10.148 -1.887 1.00 98.19 505 LEU A N 1
ATOM 3891 C CA . LEU A 1 505 ? -8.873 11.084 -2.993 1.00 98.19 505 LEU A CA 1
ATOM 3892 C C . LEU A 1 505 ? -7.781 11.027 -4.082 1.00 98.19 505 LEU A C 1
ATOM 3894 O O . LEU A 1 505 ? -8.003 11.487 -5.203 1.00 98.19 505 LEU A O 1
ATOM 3898 N N . GLY A 1 506 ? -6.599 10.492 -3.764 1.00 97.62 506 GLY A N 1
ATOM 3899 C CA . GLY A 1 506 ? -5.455 10.382 -4.672 1.00 97.62 506 GLY A CA 1
ATOM 3900 C C . GLY A 1 506 ? -5.227 9.003 -5.285 1.00 97.62 506 GLY A C 1
ATOM 3901 O O . GLY A 1 506 ? -4.613 8.911 -6.347 1.00 97.62 506 GLY A O 1
ATOM 3902 N N . TRP A 1 507 ? -5.703 7.934 -4.643 1.00 98.19 507 TRP A N 1
ATOM 3903 C CA . TRP A 1 507 ? -5.354 6.550 -4.978 1.00 98.19 507 TRP A CA 1
ATOM 3904 C C . TRP A 1 507 ? -6.612 5.658 -5.048 1.00 98.19 507 TRP A C 1
ATOM 3906 O O . TRP A 1 507 ? -6.832 4.795 -4.190 1.00 98.19 507 TRP A O 1
ATOM 3916 N N . PRO A 1 508 ? -7.475 5.883 -6.061 1.00 98.31 508 PRO A N 1
ATOM 3917 C CA . PRO A 1 508 ? -8.859 5.418 -6.039 1.00 98.31 508 PRO A CA 1
ATOM 3918 C C . PRO A 1 508 ? -8.962 3.896 -6.118 1.00 98.31 508 PRO A C 1
ATOM 3920 O O . PRO A 1 508 ? -8.247 3.256 -6.889 1.00 98.31 508 PRO A O 1
ATOM 3923 N N . GLY A 1 509 ? -9.893 3.306 -5.373 1.00 98.00 509 GLY A N 1
ATOM 3924 C CA . GLY A 1 509 ? -10.161 1.868 -5.388 1.00 98.00 509 GLY A CA 1
ATOM 3925 C C . GLY A 1 509 ? -9.225 1.040 -4.504 1.00 98.00 509 GLY A C 1
ATOM 3926 O O . GLY A 1 509 ? -9.544 -0.116 -4.217 1.00 98.00 509 GLY A O 1
ATOM 3927 N N . GLN A 1 510 ? -8.117 1.608 -4.008 1.00 98.44 510 GLN A N 1
ATOM 3928 C CA . GLN A 1 510 ? -7.228 0.907 -3.077 1.00 98.44 510 GLN A CA 1
ATOM 3929 C C . GLN A 1 510 ? -7.827 0.850 -1.668 1.00 98.44 510 GLN A C 1
ATOM 3931 O O . GLN A 1 510 ? -7.836 -0.214 -1.044 1.00 98.44 510 GLN A O 1
ATOM 3936 N N . ALA A 1 511 ? -8.398 1.954 -1.183 1.00 98.12 511 ALA A N 1
ATOM 3937 C CA . ALA A 1 511 ? -8.914 2.057 0.181 1.00 98.12 511 ALA A CA 1
ATOM 3938 C C . ALA A 1 511 ? -10.076 1.080 0.507 1.00 98.12 511 ALA A C 1
ATOM 3940 O O . ALA A 1 511 ? -10.092 0.537 1.614 1.00 98.12 511 ALA A O 1
ATOM 3941 N N . PRO A 1 512 ? -11.009 0.757 -0.412 1.00 98.56 512 PRO A N 1
ATOM 3942 C CA . PRO A 1 512 ? -12.034 -0.266 -0.177 1.00 98.56 512 PRO A CA 1
ATOM 3943 C C . PRO A 1 512 ? -11.514 -1.705 -0.233 1.00 98.56 512 PRO A C 1
ATOM 3945 O O . PRO A 1 512 ? -12.186 -2.608 0.270 1.00 98.56 512 PRO A O 1
ATOM 3948 N N . SER A 1 513 ? -10.346 -1.941 -0.849 1.00 98.44 513 SER A N 1
ATOM 3949 C CA . SER A 1 513 ? -9.861 -3.293 -1.163 1.00 98.44 513 SER A CA 1
ATOM 3950 C C . SER A 1 513 ? -9.721 -4.181 0.076 1.00 98.44 513 SER A C 1
ATOM 3952 O O . SER A 1 513 ? -10.128 -5.336 0.025 1.00 98.44 513 SER A O 1
ATOM 3954 N N . TYR A 1 514 ? -9.287 -3.614 1.207 1.00 98.56 514 TYR A N 1
ATOM 3955 C CA . TYR A 1 514 ? -9.288 -4.229 2.538 1.00 98.56 514 TYR A CA 1
ATOM 3956 C C . TYR A 1 514 ? -10.629 -4.913 2.854 1.00 98.56 514 TYR A C 1
ATOM 3958 O O . TYR A 1 514 ? -10.706 -6.121 3.076 1.00 98.56 514 TYR A O 1
ATOM 3966 N N . LYS A 1 515 ? -11.713 -4.129 2.870 1.00 98.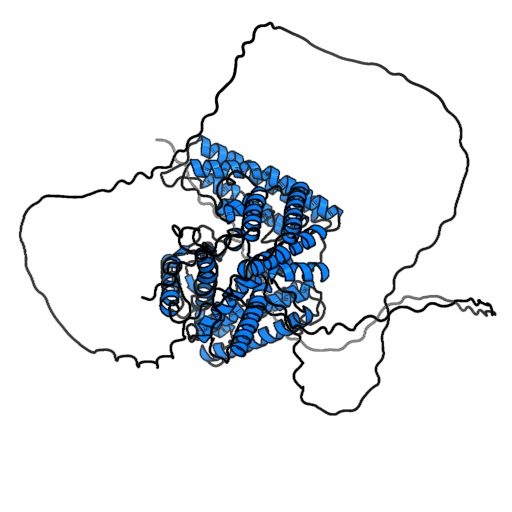62 515 LYS A N 1
ATOM 3967 C CA . LYS A 1 515 ? -13.007 -4.546 3.418 1.00 98.62 515 LYS A CA 1
ATOM 3968 C C . LYS A 1 515 ? -13.839 -5.331 2.404 1.00 98.62 515 LYS A C 1
ATOM 3970 O O . LYS A 1 515 ? -14.507 -6.294 2.776 1.00 98.62 515 LYS A O 1
ATOM 3975 N N . ILE A 1 516 ? -13.740 -4.987 1.117 1.00 98.69 516 ILE A N 1
ATOM 3976 C CA . ILE A 1 516 ? -14.288 -5.803 0.020 1.00 98.69 516 ILE A CA 1
ATOM 3977 C C . ILE A 1 516 ? -13.567 -7.159 -0.035 1.00 98.69 516 ILE A C 1
ATOM 3979 O O . ILE A 1 516 ? -14.211 -8.192 -0.204 1.00 98.69 516 ILE A O 1
ATOM 3983 N N . GLY A 1 517 ? -12.249 -7.171 0.169 1.00 98.06 517 GLY A N 1
ATOM 3984 C CA . GLY A 1 517 ? -11.438 -8.380 0.264 1.00 98.06 517 GLY A CA 1
ATOM 3985 C C . GLY A 1 517 ? -11.878 -9.291 1.407 1.00 98.06 517 GLY A C 1
ATOM 3986 O O . GLY A 1 517 ? -12.143 -10.468 1.177 1.00 98.06 517 GLY A O 1
ATOM 3987 N N . GLU A 1 518 ? -12.049 -8.746 2.616 1.00 98.31 518 GLU A N 1
ATOM 3988 C CA . GLU A 1 518 ? -12.588 -9.479 3.773 1.00 98.31 518 GLU A CA 1
ATOM 3989 C C . GLU A 1 518 ? -13.951 -10.118 3.453 1.00 98.31 518 GLU A C 1
ATOM 3991 O O . GLU A 1 518 ? -14.166 -11.307 3.697 1.00 98.31 518 GLU A O 1
ATOM 3996 N N . ARG A 1 519 ? -14.864 -9.346 2.848 1.00 97.94 519 ARG A N 1
ATOM 3997 C CA . ARG A 1 519 ? -16.181 -9.829 2.414 1.00 97.94 519 ARG A CA 1
ATOM 3998 C C . ARG A 1 519 ? -16.059 -10.995 1.433 1.00 97.94 519 ARG A C 1
ATOM 4000 O O . ARG A 1 519 ? -16.730 -12.007 1.616 1.00 97.94 519 ARG A O 1
ATOM 4007 N N . LEU A 1 520 ? -15.201 -10.885 0.420 1.00 96.56 520 LEU A N 1
ATOM 4008 C CA . LEU A 1 520 ? -14.977 -11.946 -0.568 1.00 96.56 520 LEU A CA 1
ATOM 4009 C C . LEU A 1 520 ? -14.323 -13.193 0.056 1.00 96.56 520 LEU A C 1
ATOM 4011 O O . LEU A 1 520 ? -14.680 -14.311 -0.314 1.00 96.56 520 LEU A O 1
ATOM 4015 N N . TRP A 1 521 ? -13.438 -13.027 1.043 1.00 95.44 521 TRP A N 1
ATOM 4016 C CA . TRP A 1 521 ? -12.866 -14.122 1.835 1.00 95.44 521 TRP A CA 1
ATOM 4017 C C . TRP A 1 521 ? -13.905 -14.858 2.689 1.00 95.44 521 TRP A C 1
ATOM 4019 O O . TRP A 1 521 ? -13.874 -16.089 2.780 1.00 95.44 521 TRP A O 1
ATOM 4029 N N . LEU A 1 522 ? -14.857 -14.131 3.276 1.00 94.50 522 LEU A N 1
ATOM 4030 C CA . LEU A 1 522 ? -15.969 -14.709 4.032 1.00 94.50 522 LEU A CA 1
ATOM 4031 C C . LEU A 1 522 ? -16.987 -15.398 3.109 1.00 94.50 522 LEU A C 1
ATOM 4033 O O . LEU A 1 522 ? -17.350 -16.548 3.361 1.00 94.50 522 LEU A O 1
ATOM 4037 N N . GLU A 1 523 ? -17.367 -14.766 1.991 1.00 93.00 523 GLU A N 1
ATOM 4038 C CA . GLU A 1 523 ? -18.230 -15.382 0.971 1.00 93.00 523 GLU A CA 1
ATOM 4039 C C . GLU A 1 523 ? -17.584 -16.653 0.378 1.00 93.00 523 GLU A C 1
ATOM 4041 O O . GLU A 1 523 ? -18.287 -17.633 0.125 1.00 93.00 523 GLU A O 1
ATOM 4046 N N . LEU A 1 524 ? -16.253 -16.693 0.218 1.00 91.12 524 LEU A N 1
ATOM 4047 C CA . LEU A 1 524 ? -15.491 -17.902 -0.126 1.00 91.12 524 LEU A CA 1
ATOM 4048 C C . LEU A 1 524 ? -15.565 -18.981 0.966 1.00 91.12 524 LEU A C 1
ATOM 4050 O O . LEU A 1 524 ? -15.808 -20.150 0.653 1.00 91.12 524 LEU A O 1
ATOM 4054 N N . ARG A 1 525 ? -15.369 -18.610 2.239 1.00 89.12 525 ARG A N 1
ATOM 4055 C CA . ARG A 1 525 ? -15.410 -19.551 3.370 1.00 89.12 525 ARG A CA 1
ATOM 4056 C C . ARG A 1 525 ? -16.748 -20.266 3.458 1.00 89.12 525 ARG A C 1
ATOM 4058 O O . ARG A 1 525 ? -16.780 -21.486 3.618 1.00 89.12 525 ARG A O 1
ATOM 4065 N N . ASP A 1 526 ? -17.842 -19.530 3.317 1.00 88.56 526 ASP A N 1
ATOM 4066 C CA . ASP A 1 526 ? -19.178 -20.103 3.446 1.00 88.56 526 ASP A CA 1
ATOM 4067 C C . ASP A 1 526 ? -19.595 -20.911 2.200 1.00 88.56 526 ASP A C 1
ATOM 4069 O O . ASP A 1 526 ? -20.269 -21.934 2.339 1.00 88.56 526 ASP A O 1
ATOM 4073 N N . GLN A 1 527 ? -19.089 -20.577 1.002 1.00 87.81 527 GLN A N 1
ATOM 4074 C CA . GLN A 1 527 ? -19.192 -21.440 -0.189 1.00 87.81 527 GLN A CA 1
ATOM 4075 C C . GLN A 1 527 ? -18.475 -22.789 0.002 1.00 87.81 527 GLN A C 1
ATOM 4077 O O . GLN A 1 527 ? -19.043 -23.839 -0.311 1.00 87.81 527 GLN A O 1
ATOM 4082 N N . VAL A 1 528 ? -17.251 -22.785 0.546 1.00 84.69 528 VAL A N 1
ATOM 4083 C CA . VAL A 1 528 ? -16.493 -24.018 0.837 1.00 84.69 528 VAL A CA 1
ATOM 4084 C C . VAL A 1 528 ? -17.197 -24.842 1.918 1.00 84.69 528 VAL A C 1
ATOM 4086 O O . VAL A 1 528 ? -17.418 -26.035 1.719 1.00 84.69 528 VAL A O 1
ATOM 4089 N N . ARG A 1 529 ? -17.648 -24.213 3.013 1.00 83.38 529 ARG A N 1
ATOM 4090 C CA . ARG A 1 529 ? -18.447 -24.870 4.066 1.00 83.38 529 ARG A CA 1
ATOM 4091 C C . ARG A 1 529 ? -19.709 -25.532 3.512 1.00 83.38 529 ARG A C 1
ATOM 4093 O O . ARG A 1 529 ? -19.989 -26.674 3.869 1.00 83.38 529 ARG A O 1
ATOM 4100 N N . ALA A 1 530 ? -20.453 -24.847 2.641 1.00 85.81 530 ALA A N 1
ATOM 4101 C CA . ALA A 1 530 ? -21.676 -25.376 2.040 1.00 85.81 530 ALA A CA 1
ATOM 4102 C C . ALA A 1 530 ? -21.410 -26.576 1.113 1.00 85.81 530 ALA A C 1
ATOM 4104 O O . ALA A 1 530 ? -22.176 -27.540 1.122 1.00 85.81 530 ALA A O 1
ATOM 4105 N N . ARG A 1 531 ? -20.311 -26.547 0.345 1.00 83.56 531 ARG A N 1
ATOM 4106 C CA . ARG A 1 531 ? -19.881 -27.656 -0.523 1.00 83.56 531 ARG A CA 1
ATOM 4107 C C . ARG A 1 531 ? -19.414 -28.874 0.281 1.00 83.56 531 ARG A C 1
ATOM 4109 O O . ARG A 1 531 ? -19.773 -29.998 -0.057 1.00 83.56 531 ARG A O 1
ATOM 4116 N N . ASP A 1 532 ? -18.642 -28.648 1.341 1.00 80.38 532 ASP A N 1
ATOM 4117 C CA . ASP A 1 532 ? -17.990 -29.696 2.141 1.00 80.38 532 ASP A CA 1
ATOM 4118 C C . ASP A 1 532 ? -18.898 -30.257 3.260 1.00 80.38 532 ASP A C 1
ATOM 4120 O O . ASP A 1 532 ? -18.438 -30.972 4.148 1.00 80.38 532 ASP A O 1
ATOM 4124 N N . GLY A 1 533 ? -20.194 -29.921 3.268 1.00 70.00 533 GLY A N 1
ATOM 4125 C CA . GLY A 1 533 ? -21.143 -30.407 4.279 1.00 70.00 533 GLY A CA 1
ATOM 4126 C C . GLY A 1 533 ? -20.887 -29.877 5.698 1.00 70.00 533 GLY A C 1
ATOM 4127 O O . GLY A 1 533 ? -21.312 -30.496 6.670 1.00 70.00 533 GLY A O 1
ATOM 4128 N N . GLY A 1 534 ? -20.190 -28.744 5.828 1.00 62.69 534 GLY A N 1
ATOM 4129 C CA . GLY A 1 534 ? -19.910 -28.074 7.100 1.00 62.69 534 GLY A CA 1
ATOM 4130 C C . GLY A 1 534 ? -18.664 -28.549 7.858 1.00 62.69 534 GLY A C 1
ATOM 4131 O O . GLY A 1 534 ? -18.399 -28.021 8.935 1.00 62.69 534 GLY A O 1
ATOM 4132 N N . SER A 1 535 ? -17.868 -29.492 7.334 1.00 54.38 535 SER A N 1
ATOM 4133 C CA . SER A 1 535 ? -16.659 -29.979 8.033 1.00 54.38 535 SER A CA 1
ATOM 4134 C C . SER A 1 535 ? -15.519 -28.953 8.113 1.00 54.38 535 SER A C 1
ATOM 4136 O O . SER A 1 535 ? -14.707 -28.987 9.037 1.00 54.38 535 SER A O 1
ATOM 4138 N N . SER A 1 536 ? -15.437 -28.057 7.129 1.00 53.34 536 SER A N 1
ATOM 4139 C CA . SER A 1 536 ? -14.291 -27.172 6.888 1.00 53.34 536 SER A CA 1
ATOM 4140 C C . SER A 1 536 ? -14.524 -25.782 7.500 1.00 53.34 536 SER A C 1
ATOM 4142 O O . SER A 1 536 ? -15.010 -24.876 6.829 1.00 53.34 536 SER A O 1
ATOM 4144 N N . SER A 1 537 ? -14.213 -25.584 8.789 1.00 58.94 537 SER A N 1
ATOM 4145 C CA . SER A 1 537 ? -14.541 -24.315 9.475 1.00 58.94 537 SER A CA 1
ATOM 4146 C C . SER A 1 537 ? -13.671 -23.108 9.068 1.00 58.94 537 SER A C 1
ATOM 4148 O O . SER A 1 537 ? -14.124 -21.969 9.191 1.00 58.94 537 SER A O 1
ATOM 4150 N N . ILE A 1 538 ? -12.446 -23.328 8.576 1.00 61.00 538 ILE A N 1
ATOM 4151 C CA . ILE A 1 538 ? -11.434 -22.287 8.302 1.00 61.00 538 ILE A CA 1
ATOM 4152 C C . ILE A 1 538 ? -10.927 -22.418 6.859 1.00 61.00 538 ILE A C 1
ATOM 4154 O O . ILE A 1 538 ? -10.794 -23.530 6.348 1.00 61.00 538 ILE A O 1
ATOM 4158 N N . MET A 1 539 ? -10.649 -21.286 6.202 1.00 61.06 539 MET A N 1
ATOM 4159 C CA . MET A 1 539 ? -10.065 -21.274 4.857 1.00 61.06 539 MET A CA 1
ATOM 4160 C C . MET A 1 539 ? -8.576 -21.644 4.899 1.00 61.06 539 MET A C 1
ATOM 4162 O O . MET A 1 539 ? -7.833 -21.064 5.692 1.00 61.06 539 MET A O 1
ATOM 4166 N N . PRO A 1 540 ? -8.095 -22.562 4.042 1.00 58.09 540 PRO A N 1
ATOM 4167 C CA . PRO A 1 540 ? -6.683 -22.905 4.013 1.00 58.09 540 PRO A CA 1
ATOM 4168 C C . PRO A 1 540 ? -5.868 -21.780 3.361 1.00 58.09 540 PRO A C 1
ATOM 4170 O O . PRO A 1 540 ? -6.214 -21.284 2.287 1.00 58.09 540 PRO A O 1
ATOM 4173 N N . VAL A 1 541 ? -4.708 -21.464 3.943 1.00 53.00 541 VAL A N 1
ATOM 4174 C CA . VAL A 1 541 ? -3.737 -20.482 3.410 1.00 53.00 541 VAL A CA 1
ATOM 4175 C C . VAL A 1 541 ? -3.158 -20.906 2.038 1.00 53.00 541 VAL A C 1
ATOM 4177 O O . VAL A 1 541 ? -2.388 -20.178 1.422 1.00 53.00 541 VAL A O 1
ATOM 4180 N N . SER A 1 542 ? -3.507 -22.087 1.511 1.00 45.41 542 SER A N 1
ATOM 4181 C CA . SER A 1 542 ? -3.224 -22.484 0.122 1.00 45.41 542 SER A CA 1
ATOM 4182 C C . SER A 1 542 ? -4.189 -21.872 -0.900 1.00 45.41 542 SER A C 1
ATOM 4184 O O . SER A 1 542 ? -3.782 -21.652 -2.039 1.00 45.41 542 SER A O 1
ATOM 4186 N N . LEU A 1 543 ? -5.429 -21.530 -0.516 1.00 44.16 543 LEU A N 1
ATOM 4187 C CA . LEU A 1 543 ? -6.285 -20.668 -1.342 1.00 44.16 543 LEU A CA 1
ATOM 4188 C C . LEU A 1 543 ? -5.824 -19.204 -1.278 1.00 44.16 543 LEU A C 1
ATOM 4190 O O . LEU A 1 543 ? -6.053 -18.454 -2.227 1.00 44.16 543 LEU A O 1
ATOM 4194 N N . ALA A 1 544 ? -5.081 -18.811 -0.234 1.00 41.59 544 ALA A N 1
ATOM 4195 C CA . ALA A 1 544 ? -4.450 -17.492 -0.097 1.00 41.59 544 ALA A CA 1
ATOM 4196 C C . ALA A 1 544 ? -3.215 -17.303 -1.010 1.00 41.59 544 ALA A C 1
ATOM 4198 O O . ALA A 1 544 ? -2.278 -16.588 -0.676 1.00 41.59 544 ALA A O 1
ATOM 4199 N N . VAL A 1 545 ? -3.260 -17.908 -2.204 1.00 37.56 545 VAL A N 1
ATOM 4200 C CA . VAL A 1 545 ? -2.326 -17.716 -3.328 1.00 37.56 545 VAL A CA 1
ATOM 4201 C C . VAL A 1 545 ? -3.084 -17.610 -4.675 1.00 37.56 545 VAL A C 1
ATOM 4203 O O . VAL A 1 545 ? -2.505 -17.808 -5.748 1.00 37.56 545 VAL A O 1
ATOM 4206 N N . SER A 1 546 ? -4.403 -17.359 -4.642 1.00 38.06 546 SER A N 1
ATOM 4207 C CA . SER A 1 546 ? -5.238 -17.099 -5.825 1.00 38.06 546 SER A CA 1
ATOM 4208 C C . SER A 1 546 ? -5.397 -15.598 -6.057 1.00 38.06 546 SER A C 1
ATOM 4210 O O . SER A 1 546 ? -6.163 -14.941 -5.361 1.00 38.06 546 SER A O 1
ATOM 4212 N N . VAL A 1 547 ? -4.704 -15.079 -7.072 1.00 41.81 547 VAL A N 1
ATOM 4213 C CA . VAL A 1 547 ? -4.667 -13.647 -7.438 1.00 41.81 547 VAL A CA 1
ATOM 4214 C C . VAL A 1 547 ? -6.048 -13.085 -7.805 1.00 41.81 547 VAL A C 1
ATOM 4216 O O . VAL A 1 547 ? -6.307 -11.901 -7.615 1.00 41.81 547 VAL A O 1
ATOM 4219 N N . ARG A 1 548 ? -6.957 -13.939 -8.295 1.00 42.44 548 ARG A N 1
ATOM 4220 C CA . ARG A 1 548 ? -8.352 -13.582 -8.568 1.00 42.44 548 ARG A CA 1
ATOM 4221 C C . ARG A 1 548 ? -9.274 -14.204 -7.522 1.00 42.44 548 ARG A C 1
ATOM 4223 O O . ARG A 1 548 ? -9.248 -15.423 -7.317 1.00 42.44 548 ARG A O 1
ATOM 4230 N N . LEU A 1 549 ? -10.107 -13.370 -6.906 1.00 49.06 549 LEU A N 1
ATOM 4231 C CA . LEU A 1 549 ? -11.233 -13.791 -6.070 1.00 49.06 549 LEU A CA 1
ATOM 4232 C C . LEU A 1 549 ? -12.434 -14.079 -6.998 1.00 49.06 549 LEU A C 1
ATOM 4234 O O . LEU A 1 549 ? -12.620 -13.366 -7.989 1.00 49.06 549 LEU A O 1
ATOM 4238 N N . PRO A 1 550 ? -13.232 -15.139 -6.768 1.00 43.12 550 PRO A N 1
ATOM 4239 C CA . PRO A 1 550 ? -14.291 -15.508 -7.702 1.00 43.12 550 PRO A CA 1
ATOM 4240 C C . PRO A 1 550 ? -15.408 -14.461 -7.713 1.00 43.12 550 PRO A C 1
ATOM 4242 O O . PRO A 1 550 ? -15.902 -14.046 -6.666 1.00 43.12 550 PRO A O 1
ATOM 4245 N N . ALA A 1 551 ? -15.841 -14.072 -8.913 1.00 37.66 551 ALA A N 1
ATOM 4246 C CA . ALA A 1 551 ? -16.982 -13.183 -9.083 1.00 37.66 551 ALA A CA 1
ATOM 4247 C C . ALA A 1 551 ? -18.273 -13.830 -8.550 1.00 37.66 551 ALA A C 1
ATOM 4249 O O . ALA A 1 551 ? -18.497 -15.036 -8.698 1.00 37.66 551 ALA A O 1
ATOM 4250 N N . ARG A 1 552 ? -19.142 -13.008 -7.955 1.00 38.56 552 ARG A N 1
ATOM 4251 C CA . ARG A 1 552 ? -20.422 -13.442 -7.383 1.00 38.56 552 ARG A CA 1
ATOM 4252 C C . ARG A 1 552 ? -21.329 -14.086 -8.434 1.00 38.56 552 ARG A C 1
ATOM 4254 O O . ARG A 1 552 ? -21.531 -13.539 -9.517 1.00 38.56 552 ARG A O 1
ATOM 4261 N N . LEU A 1 553 ? -21.996 -15.178 -8.060 1.00 32.16 553 LEU A N 1
ATOM 4262 C CA . LEU A 1 553 ? -23.268 -15.535 -8.691 1.00 32.16 553 LEU A CA 1
ATOM 4263 C C . LEU A 1 553 ? -24.364 -14.579 -8.176 1.00 32.16 553 LEU A C 1
ATOM 4265 O O . LEU A 1 553 ? -24.337 -14.207 -7.000 1.00 32.16 553 LEU A O 1
ATOM 4269 N N . PRO A 1 554 ? -25.331 -14.167 -9.017 1.00 26.16 554 PRO A N 1
ATOM 4270 C CA . PRO A 1 554 ? -26.362 -13.218 -8.612 1.00 26.16 554 PRO A CA 1
ATOM 4271 C C . PRO A 1 554 ? -27.284 -13.826 -7.546 1.00 26.16 554 PRO A C 1
ATOM 4273 O O . PRO A 1 554 ? -28.071 -14.733 -7.820 1.00 26.16 554 PRO A O 1
ATOM 4276 N N . MET A 1 555 ? -27.197 -13.292 -6.327 1.00 29.94 555 MET A N 1
ATOM 4277 C CA . MET A 1 555 ? -28.078 -13.629 -5.209 1.00 29.94 555 MET A CA 1
ATOM 4278 C C . MET A 1 555 ? -29.536 -13.298 -5.552 1.00 29.94 555 MET A C 1
ATOM 4280 O O . MET A 1 555 ? -29.883 -12.146 -5.817 1.00 29.94 555 MET A O 1
ATOM 4284 N N . THR A 1 556 ? -30.423 -14.293 -5.498 1.00 28.12 556 THR A N 1
ATOM 4285 C CA . THR A 1 556 ? -31.869 -14.047 -5.552 1.00 28.12 556 THR A CA 1
ATOM 4286 C C . THR A 1 556 ? -32.304 -13.311 -4.289 1.00 28.12 556 THR A C 1
ATOM 4288 O O . THR A 1 556 ? -32.189 -13.851 -3.188 1.00 28.12 556 THR A O 1
ATOM 4291 N N . ARG A 1 557 ? -32.808 -12.084 -4.459 1.00 26.83 557 ARG A N 1
ATOM 4292 C CA . ARG A 1 557 ? -33.266 -11.190 -3.384 1.00 26.83 557 ARG A CA 1
ATOM 4293 C C . ARG A 1 557 ? -34.200 -11.925 -2.398 1.00 26.83 557 ARG A C 1
ATOM 4295 O O . ARG A 1 557 ? -35.162 -12.541 -2.862 1.00 26.83 557 ARG A O 1
ATOM 4302 N N . PRO A 1 558 ? -33.966 -11.858 -1.072 1.00 27.86 558 PRO A N 1
ATOM 4303 C CA . PRO A 1 558 ? -34.863 -12.469 -0.093 1.00 27.86 558 PRO A CA 1
ATOM 4304 C C . PRO A 1 558 ? -36.251 -11.799 -0.119 1.00 27.86 558 PRO A C 1
ATOM 4306 O O . PRO A 1 558 ? -36.357 -10.622 -0.479 1.00 27.86 558 PRO A O 1
ATOM 4309 N N . PRO A 1 559 ? -37.328 -12.520 0.247 1.00 26.64 559 PRO A N 1
ATOM 4310 C CA . PRO A 1 559 ? -38.688 -11.996 0.176 1.00 26.64 559 PRO A CA 1
ATOM 4311 C C . PRO A 1 559 ? -38.941 -10.926 1.247 1.00 26.64 559 PRO A C 1
ATOM 4313 O O . PRO A 1 559 ? -38.939 -11.210 2.444 1.00 26.64 559 PRO A O 1
ATOM 4316 N N . THR A 1 560 ? -39.205 -9.694 0.813 1.00 30.30 560 THR A N 1
ATOM 4317 C CA . THR A 1 560 ? -39.609 -8.587 1.690 1.00 30.30 560 THR A CA 1
ATOM 4318 C C . THR A 1 560 ? -41.025 -8.820 2.244 1.00 30.30 560 THR A C 1
ATOM 4320 O O . THR A 1 560 ? -41.914 -9.160 1.460 1.00 30.30 560 THR A O 1
ATOM 4323 N N . PRO A 1 561 ? -41.294 -8.607 3.548 1.00 29.83 561 PRO A N 1
ATOM 4324 C CA . PRO A 1 561 ? -42.654 -8.666 4.084 1.00 29.83 561 PRO A CA 1
ATOM 4325 C C . PRO A 1 561 ? -43.530 -7.528 3.533 1.00 29.83 561 PRO A C 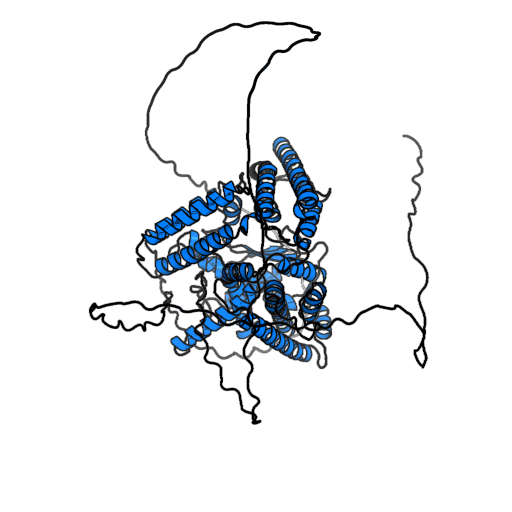1
ATOM 4327 O O . PRO A 1 561 ? -43.085 -6.389 3.398 1.00 29.83 561 PRO A O 1
ATOM 4330 N N . THR A 1 562 ? -44.788 -7.841 3.217 1.00 25.47 562 THR A N 1
ATOM 4331 C CA . THR A 1 562 ? -45.707 -6.956 2.481 1.00 25.47 562 THR A CA 1
ATOM 4332 C C . THR A 1 562 ? -46.514 -6.013 3.385 1.00 25.47 562 THR A C 1
ATOM 4334 O O . THR A 1 562 ? -47.245 -6.493 4.251 1.00 25.47 562 THR A O 1
ATOM 4337 N N . PRO A 1 563 ? -46.543 -4.700 3.095 1.00 26.98 563 PRO A N 1
ATOM 4338 C CA . PRO A 1 563 ? -47.654 -3.815 3.434 1.00 26.98 563 PRO A CA 1
ATOM 4339 C C . PRO A 1 563 ? -48.521 -3.511 2.193 1.00 26.98 563 PRO A C 1
ATOM 4341 O O . PRO A 1 563 ? -48.010 -3.210 1.116 1.00 26.98 563 PRO A O 1
ATOM 4344 N N . MET A 1 564 ? -49.849 -3.576 2.332 1.00 27.23 564 MET A N 1
ATOM 4345 C CA . MET A 1 564 ? -50.799 -3.249 1.255 1.00 27.23 564 MET A CA 1
ATOM 4346 C C . MET A 1 564 ? -51.143 -1.752 1.227 1.00 27.23 564 MET A C 1
ATOM 4348 O O . MET A 1 564 ? -51.748 -1.291 2.187 1.00 27.23 564 MET A O 1
ATOM 4352 N N . ILE A 1 565 ? -50.905 -1.054 0.105 1.00 27.52 565 ILE A N 1
ATOM 4353 C CA . ILE A 1 565 ? -51.763 0.023 -0.455 1.00 27.52 565 ILE A CA 1
ATOM 4354 C C . ILE A 1 565 ? -51.699 -0.066 -2.004 1.00 27.52 565 ILE A C 1
ATOM 4356 O O . ILE A 1 565 ? -50.742 -0.601 -2.561 1.00 27.52 565 ILE A O 1
ATOM 4360 N N . GLN A 1 566 ? -52.757 0.377 -2.696 1.00 27.95 566 GLN A N 1
ATOM 4361 C CA . GLN A 1 566 ? -52.972 0.258 -4.151 1.00 27.95 566 GLN A CA 1
ATOM 4362 C C . GLN A 1 566 ? -52.412 1.449 -4.991 1.00 27.95 566 GLN A C 1
ATOM 4364 O O . GLN A 1 566 ? -51.878 2.393 -4.410 1.00 27.95 566 GLN A O 1
ATOM 4369 N N . PRO A 1 567 ? -52.408 1.387 -6.347 1.00 26.27 567 PRO A N 1
ATOM 4370 C CA . PRO A 1 567 ? -51.305 1.934 -7.153 1.00 26.27 567 PRO A CA 1
ATOM 4371 C C . PRO A 1 567 ? -51.520 3.325 -7.777 1.00 26.27 567 PRO A C 1
ATOM 4373 O O . PRO A 1 567 ? -52.642 3.795 -7.949 1.00 26.27 567 PRO A O 1
ATOM 4376 N N . MET A 1 568 ? -50.417 3.902 -8.274 1.00 23.77 568 MET A N 1
ATOM 4377 C CA . MET A 1 568 ? -50.412 4.921 -9.333 1.00 23.77 568 MET A CA 1
ATOM 4378 C C . MET A 1 568 ? -49.539 4.482 -10.524 1.00 23.77 568 MET A C 1
ATOM 4380 O O . MET A 1 568 ? -48.571 3.739 -10.369 1.00 23.77 568 MET A O 1
ATOM 4384 N N . THR A 1 569 ? -49.922 4.917 -11.725 1.00 27.94 569 THR A N 1
ATOM 4385 C CA . THR A 1 569 ? -49.411 4.436 -13.024 1.00 27.94 569 THR A CA 1
ATOM 4386 C C . THR A 1 569 ? -48.035 5.032 -13.383 1.00 27.94 569 THR A C 1
ATOM 4388 O O . THR A 1 569 ? -47.828 6.226 -13.163 1.00 27.94 569 THR A O 1
ATOM 4391 N N . PRO A 1 570 ? -47.087 4.263 -13.962 1.00 26.00 570 PRO A N 1
ATOM 4392 C CA . PRO A 1 570 ? -45.719 4.736 -14.193 1.00 26.00 570 PRO A CA 1
ATOM 4393 C C . PRO A 1 570 ? -45.555 5.629 -15.434 1.00 26.00 570 PRO A C 1
ATOM 4395 O O . PRO A 1 570 ? -46.103 5.351 -16.501 1.00 26.00 570 PRO A O 1
ATOM 4398 N N . LEU A 1 571 ? -44.683 6.636 -15.321 1.00 24.23 571 LEU A N 1
ATOM 4399 C CA . LEU A 1 571 ? -44.102 7.366 -16.453 1.00 24.23 571 LEU A CA 1
ATOM 4400 C C . LEU A 1 571 ? -42.770 6.723 -16.890 1.00 24.23 571 LEU A C 1
ATOM 4402 O O . LEU A 1 571 ? -42.053 6.130 -16.084 1.00 24.23 571 LEU A O 1
ATOM 4406 N N . ARG A 1 572 ? -42.431 6.840 -18.180 1.00 26.80 572 ARG A N 1
ATOM 4407 C CA . ARG A 1 572 ? -41.190 6.324 -18.797 1.00 26.80 572 ARG A CA 1
ATOM 4408 C C . ARG A 1 572 ? -40.535 7.399 -19.699 1.00 26.80 572 ARG A C 1
ATOM 4410 O O . ARG A 1 572 ? -41.124 8.464 -19.867 1.00 26.80 572 ARG A O 1
ATOM 4417 N N . PRO A 1 573 ? -39.274 7.220 -20.144 1.00 27.25 573 PRO A N 1
ATOM 4418 C CA . PRO A 1 573 ? -38.233 8.179 -19.772 1.00 27.25 573 PRO A CA 1
ATOM 4419 C C . PRO A 1 573 ? -37.860 9.187 -20.864 1.00 27.25 573 PRO A C 1
ATOM 4421 O O . PRO A 1 573 ? -38.005 8.931 -22.059 1.00 27.25 573 PRO A O 1
ATOM 4424 N N . TRP A 1 574 ? -37.258 10.294 -20.430 1.00 23.00 574 TRP A N 1
ATOM 4425 C CA . TRP A 1 574 ? -36.581 11.247 -21.308 1.00 23.00 574 TRP A CA 1
ATOM 4426 C C . TRP A 1 574 ? -35.216 10.721 -21.774 1.00 23.00 574 TRP A C 1
ATOM 4428 O O . TRP A 1 574 ? -34.529 10.000 -21.049 1.00 23.00 574 TRP A O 1
ATOM 4438 N N . ARG A 1 575 ? -34.829 11.079 -23.005 1.00 25.88 575 ARG A N 1
ATOM 4439 C CA . ARG A 1 575 ? -33.564 10.683 -23.645 1.00 25.88 575 ARG A CA 1
ATOM 4440 C C . ARG A 1 575 ? -32.549 11.829 -23.699 1.00 25.88 575 ARG A C 1
ATOM 4442 O O . ARG A 1 575 ? -32.891 12.999 -23.581 1.00 25.88 575 ARG A O 1
ATOM 4449 N N . GLN A 1 576 ? -31.299 11.422 -23.917 1.00 24.53 576 GLN A N 1
ATOM 4450 C CA . GLN A 1 576 ? -30.096 12.232 -24.134 1.00 24.53 576 GLN A CA 1
ATOM 4451 C C . GLN A 1 576 ? -30.282 13.369 -25.159 1.00 24.53 576 GLN A C 1
ATOM 4453 O O . GLN A 1 576 ? -31.011 13.206 -26.135 1.00 24.53 576 GLN A O 1
ATOM 4458 N N . ALA A 1 577 ? -29.516 14.457 -25.007 1.00 24.98 577 ALA A N 1
ATOM 4459 C CA . ALA A 1 577 ? -29.426 15.541 -25.989 1.00 24.98 577 ALA A CA 1
ATOM 4460 C C . ALA A 1 577 ? -27.970 15.992 -26.244 1.00 24.98 577 ALA A C 1
ATOM 4462 O O . ALA A 1 577 ? -27.309 16.528 -25.357 1.00 24.98 577 ALA A O 1
ATOM 4463 N N . ARG A 1 578 ? -27.494 15.792 -27.481 1.00 25.86 578 ARG A N 1
ATOM 4464 C CA . ARG A 1 578 ? -26.329 16.411 -28.156 1.00 25.86 578 ARG A CA 1
ATOM 4465 C C . ARG A 1 578 ? -26.482 16.152 -29.672 1.00 25.86 578 ARG A C 1
ATOM 4467 O O . ARG A 1 578 ? -27.084 15.134 -30.010 1.00 25.86 578 ARG A O 1
ATOM 4474 N N . PRO A 1 579 ? -25.831 16.909 -30.575 1.00 30.81 579 PRO A N 1
ATOM 4475 C CA . PRO A 1 579 ? -25.434 18.321 -30.524 1.00 30.81 579 PRO A CA 1
ATOM 4476 C C . PRO A 1 579 ? -26.068 19.130 -31.689 1.00 30.81 579 PRO A C 1
ATOM 4478 O O . PRO A 1 579 ? -26.704 18.556 -32.568 1.00 30.81 579 PRO A O 1
ATOM 4481 N N . CYS A 1 580 ? -25.825 20.445 -31.762 1.00 24.52 580 CYS A N 1
ATOM 4482 C CA . CYS A 1 580 ? -26.130 21.254 -32.955 1.00 24.52 580 CYS A CA 1
ATOM 4483 C C . CYS A 1 580 ? -24.856 21.843 -33.581 1.00 24.52 580 CYS A C 1
ATOM 4485 O O . CYS A 1 580 ? -24.006 22.385 -32.878 1.00 24.52 580 CYS A O 1
ATOM 4487 N N . THR A 1 581 ? -24.762 21.781 -34.910 1.00 25.92 581 THR A N 1
ATOM 4488 C CA . THR A 1 581 ? -23.755 22.449 -35.755 1.00 25.92 581 THR A CA 1
ATOM 4489 C C . THR A 1 581 ? -24.410 22.885 -37.071 1.00 25.92 581 THR A C 1
ATOM 4491 O O . THR A 1 581 ? -25.378 22.250 -37.478 1.00 25.92 581 THR A O 1
ATOM 4494 N N . LEU A 1 582 ? -23.909 23.967 -37.696 1.00 29.45 582 LEU A N 1
ATOM 4495 C CA . LEU A 1 582 ? -24.091 24.457 -39.091 1.00 29.45 582 LEU A CA 1
ATOM 4496 C C . LEU A 1 582 ? -23.673 25.955 -39.124 1.00 29.45 582 LEU A C 1
ATOM 4498 O O . LEU A 1 582 ? -23.786 26.620 -38.101 1.00 29.45 582 LEU A O 1
ATOM 4502 N N . ALA A 1 583 ? -23.165 26.573 -40.201 1.00 27.06 583 ALA A N 1
ATOM 4503 C CA . ALA A 1 583 ? -22.827 26.104 -41.553 1.00 27.06 583 ALA A CA 1
ATOM 4504 C C . ALA A 1 583 ? -21.635 26.902 -42.156 1.00 27.06 583 ALA A C 1
ATOM 4506 O O . ALA A 1 583 ? -21.186 27.895 -41.588 1.00 27.06 583 ALA A O 1
ATOM 4507 N N . LYS A 1 584 ? -21.152 26.487 -43.339 1.00 29.72 584 LYS A N 1
ATOM 4508 C CA . LYS A 1 584 ? -20.196 27.227 -44.201 1.00 29.72 584 LYS A CA 1
ATOM 4509 C C . LYS A 1 584 ? -20.924 28.090 -45.253 1.00 29.72 584 LYS A C 1
ATOM 4511 O O . LYS A 1 584 ? -22.103 27.854 -45.511 1.00 29.72 584 LYS A O 1
ATOM 4516 N N . PRO A 1 585 ? -20.197 28.973 -45.964 1.00 34.53 585 PRO A N 1
ATOM 4517 C CA . PRO A 1 585 ? -20.204 28.898 -47.438 1.00 34.53 585 PRO A CA 1
ATOM 4518 C C . PRO A 1 585 ? -18.787 28.788 -48.068 1.00 34.53 585 PRO A C 1
ATOM 4520 O O . PRO A 1 585 ? -17.802 28.567 -47.364 1.00 34.53 585 PRO A O 1
ATOM 4523 N N . ALA A 1 586 ? -18.692 28.841 -49.406 1.00 27.83 586 ALA A N 1
ATOM 4524 C CA . ALA A 1 586 ? -17.511 28.496 -50.229 1.00 27.83 586 ALA A CA 1
ATOM 4525 C C . ALA A 1 586 ? -17.357 29.466 -51.457 1.00 27.83 586 ALA A C 1
ATOM 4527 O O . ALA A 1 586 ? -17.933 30.548 -51.394 1.00 27.83 586 ALA A O 1
ATOM 4528 N N . PRO A 1 587 ? -16.656 29.146 -52.577 1.00 54.34 587 PRO A N 1
ATOM 4529 C CA . PRO A 1 587 ? -15.184 29.134 -52.738 1.00 54.34 587 PRO A CA 1
ATOM 4530 C C . PRO A 1 587 ? -14.619 29.924 -53.970 1.00 54.34 587 PRO A C 1
ATOM 4532 O O . PRO A 1 587 ? -15.375 30.414 -54.799 1.00 54.34 587 PRO A O 1
ATOM 4535 N N . ALA A 1 588 ? -13.277 29.881 -54.144 1.00 28.20 588 ALA A N 1
ATOM 4536 C CA . ALA A 1 588 ? -12.452 30.230 -55.340 1.00 28.20 588 ALA A CA 1
ATOM 4537 C C . ALA A 1 588 ? -12.251 31.740 -55.667 1.00 28.20 588 ALA A C 1
ATOM 4539 O O . ALA A 1 588 ? -13.176 32.529 -55.562 1.00 28.20 588 ALA A O 1
ATOM 4540 N N . CYS A 1 589 ? -11.063 32.240 -56.068 1.00 26.70 589 CYS A N 1
ATOM 4541 C CA . CYS A 1 589 ? -10.329 31.869 -57.293 1.00 26.70 589 CYS A CA 1
ATOM 4542 C C . CYS A 1 589 ? -8.872 32.439 -57.401 1.00 26.70 589 CYS A C 1
ATOM 4544 O O . CYS A 1 589 ? -8.503 33.354 -56.675 1.00 26.70 589 CYS A O 1
ATOM 4546 N N . ALA A 1 590 ? -8.123 31.971 -58.418 1.00 27.67 590 ALA A N 1
ATOM 4547 C CA . ALA A 1 590 ? -6.967 32.594 -59.115 1.00 27.67 590 ALA A CA 1
ATOM 4548 C C . ALA A 1 590 ? -5.558 32.775 -58.457 1.00 27.67 590 ALA A C 1
ATOM 4550 O O . ALA A 1 590 ? -5.373 33.159 -57.310 1.00 27.67 590 ALA A O 1
ATOM 4551 N N . ARG A 1 591 ? -4.534 32.555 -59.305 1.00 30.23 591 ARG A N 1
ATOM 4552 C CA . ARG A 1 591 ? -3.069 32.821 -59.193 1.00 30.23 591 ARG A CA 1
ATOM 4553 C C . ARG A 1 591 ? -2.713 33.845 -60.310 1.00 30.23 591 ARG A C 1
ATOM 4555 O O . ARG A 1 591 ? -3.510 33.882 -61.253 1.00 30.23 591 ARG A O 1
ATOM 4562 N N . PRO A 1 592 ? -1.562 34.584 -60.352 1.00 44.72 592 PRO A N 1
ATOM 4563 C CA . PRO A 1 592 ? -0.271 33.949 -60.732 1.00 44.72 592 PRO A CA 1
ATOM 4564 C C . PRO A 1 592 ? 1.092 34.690 -60.448 1.00 44.72 592 PRO A C 1
ATOM 4566 O O . PRO A 1 592 ? 1.138 35.858 -60.089 1.00 44.72 592 PRO A O 1
ATOM 4569 N N . ARG A 1 593 ? 2.204 34.010 -60.823 1.00 27.00 593 ARG A N 1
ATOM 4570 C CA . ARG A 1 593 ? 3.576 34.499 -61.199 1.00 27.00 593 ARG A CA 1
ATOM 4571 C C . ARG A 1 593 ? 4.640 34.844 -60.111 1.00 27.00 593 ARG A C 1
ATOM 4573 O O . ARG A 1 593 ? 4.360 34.912 -58.925 1.00 27.00 593 ARG A O 1
ATOM 4580 N N . ARG A 1 594 ? 5.909 34.875 -60.577 1.00 33.16 594 ARG A N 1
ATOM 4581 C CA . ARG A 1 594 ? 7.252 34.979 -59.912 1.00 33.16 594 ARG A CA 1
ATOM 4582 C C . ARG A 1 594 ? 8.009 36.230 -60.495 1.00 33.16 594 ARG A C 1
ATOM 4584 O O . ARG A 1 594 ? 7.333 36.904 -61.275 1.00 33.16 594 ARG A O 1
ATOM 4591 N N . PRO A 1 595 ? 9.345 36.513 -60.336 1.00 49.62 595 PRO A N 1
ATOM 4592 C CA . PRO A 1 595 ? 10.456 35.866 -59.578 1.00 49.62 595 PRO A CA 1
ATOM 4593 C C . PRO A 1 595 ? 11.493 36.812 -58.873 1.00 49.62 595 PRO A C 1
ATOM 4595 O O . PRO A 1 595 ? 11.391 38.028 -58.957 1.00 49.62 595 PRO A O 1
ATOM 4598 N N . GLY A 1 596 ? 12.564 36.234 -58.287 1.00 27.03 596 GLY A N 1
ATOM 4599 C CA . GLY A 1 596 ? 13.814 36.919 -57.854 1.00 27.03 596 GLY A CA 1
ATOM 4600 C C . GLY A 1 596 ? 13.896 37.246 -56.348 1.00 27.03 596 GLY A C 1
ATOM 4601 O O . GLY A 1 596 ? 12.857 37.343 -55.711 1.00 27.03 596 GLY A O 1
ATOM 4602 N N . MET A 1 597 ? 15.058 37.403 -55.687 1.00 27.97 597 MET A N 1
ATOM 4603 C CA . MET A 1 597 ? 16.489 37.232 -56.043 1.00 27.97 597 MET A CA 1
ATOM 4604 C C . MET A 1 597 ? 17.329 36.987 -54.753 1.00 27.97 597 MET A C 1
ATOM 4606 O O . MET A 1 597 ? 16.873 37.269 -53.650 1.00 27.97 597 MET A O 1
ATOM 4610 N N . SER A 1 598 ? 18.576 36.520 -54.888 1.00 35.69 598 SER A N 1
ATOM 4611 C CA . SER A 1 598 ? 19.655 36.551 -53.861 1.00 35.69 598 SER A CA 1
ATOM 4612 C C . SER A 1 598 ? 20.816 37.422 -54.408 1.00 35.69 598 SER A C 1
ATOM 4614 O O . SER A 1 598 ? 20.840 37.560 -55.636 1.00 35.69 598 SER A O 1
ATOM 4616 N N . PRO A 1 599 ? 21.765 38.013 -53.624 1.00 44.19 599 PRO A N 1
ATOM 4617 C CA . PRO A 1 599 ? 22.463 37.438 -52.452 1.00 44.19 599 PRO A CA 1
ATOM 4618 C C . PRO A 1 599 ? 22.816 38.433 -51.292 1.00 44.19 599 PRO A C 1
ATOM 4620 O O . PRO A 1 599 ? 22.232 39.504 -51.178 1.00 44.19 599 PRO A O 1
ATOM 4623 N N . ALA A 1 600 ? 23.766 38.048 -50.417 1.00 34.53 600 ALA A N 1
ATOM 4624 C CA . ALA A 1 600 ? 24.381 38.815 -49.297 1.00 34.53 600 ALA A CA 1
ATOM 4625 C C . ALA A 1 600 ? 25.536 39.767 -49.792 1.00 34.53 600 ALA A C 1
ATOM 4627 O O . ALA A 1 600 ? 25.558 39.955 -51.012 1.00 34.53 600 ALA A O 1
ATOM 4628 N N . PRO A 1 601 ? 26.532 40.334 -49.018 1.00 54.81 601 PRO A N 1
ATOM 4629 C CA . PRO A 1 601 ? 27.038 40.049 -47.637 1.00 54.81 601 PRO A CA 1
ATOM 4630 C C . PRO A 1 601 ? 27.632 41.263 -46.808 1.00 54.81 601 PRO A C 1
ATOM 4632 O O . PRO A 1 601 ? 27.403 42.415 -47.158 1.00 54.81 601 PRO A O 1
ATOM 4635 N N . ARG A 1 602 ? 28.500 40.978 -45.791 1.00 32.69 602 ARG A N 1
ATOM 4636 C CA . ARG A 1 602 ? 29.495 41.839 -45.035 1.00 32.69 602 ARG A CA 1
ATOM 4637 C C . ARG A 1 602 ? 29.007 42.624 -43.787 1.00 32.69 602 ARG A C 1
ATOM 4639 O O . ARG A 1 602 ? 27.850 42.999 -43.744 1.00 32.69 602 ARG A O 1
ATOM 4646 N N . SER A 1 603 ? 29.827 42.993 -42.769 1.00 34.03 603 SER A N 1
ATOM 4647 C CA . SER A 1 603 ? 31.162 42.558 -42.220 1.00 34.03 603 SER A CA 1
ATOM 4648 C C . SER A 1 603 ? 31.493 43.350 -40.915 1.00 34.03 603 SER A C 1
ATOM 4650 O O . SER A 1 603 ? 31.134 44.521 -40.881 1.00 34.03 603 SER A O 1
ATOM 4652 N N . ARG A 1 604 ? 32.141 42.840 -39.841 1.00 31.33 604 ARG A N 1
ATOM 4653 C CA . ARG A 1 604 ? 33.608 42.717 -39.498 1.00 31.33 604 ARG A CA 1
ATOM 4654 C C . ARG A 1 604 ? 33.700 42.085 -38.067 1.00 31.33 604 ARG A C 1
ATOM 4656 O O . ARG A 1 604 ? 32.775 42.316 -37.305 1.00 31.33 604 ARG A O 1
ATOM 4663 N N . ARG A 1 605 ? 34.610 41.165 -37.667 1.00 33.97 605 ARG A N 1
ATOM 4664 C CA . ARG A 1 605 ? 36.078 41.214 -37.334 1.00 33.97 605 ARG A CA 1
ATOM 4665 C C . ARG A 1 605 ? 36.483 42.232 -36.245 1.00 33.97 605 ARG A C 1
ATOM 4667 O O . ARG A 1 605 ? 36.078 43.378 -36.357 1.00 33.97 605 ARG A O 1
ATOM 4674 N N . SER A 1 606 ? 37.257 41.863 -35.204 1.00 29.92 606 SER A N 1
ATOM 4675 C CA . SER A 1 606 ? 38.683 41.404 -35.197 1.00 29.92 606 SER A CA 1
ATOM 4676 C C . SER A 1 606 ? 39.039 40.356 -34.093 1.00 29.92 606 SER A C 1
ATOM 4678 O O . SER A 1 606 ? 38.656 40.560 -32.952 1.00 29.92 606 SER A O 1
ATOM 4680 N N . SER A 1 607 ? 39.622 39.172 -34.388 1.00 37.06 607 SER A N 1
ATOM 4681 C CA . SER A 1 607 ? 41.063 38.753 -34.271 1.00 37.06 607 SER A CA 1
ATOM 4682 C C . SER A 1 607 ? 41.724 38.839 -32.869 1.00 37.06 607 SER A C 1
ATOM 4684 O O . SER A 1 607 ? 41.651 39.891 -32.251 1.00 37.06 607 SER A O 1
ATOM 4686 N N . ASN A 1 608 ? 42.468 37.826 -32.374 1.00 30.23 608 ASN A N 1
ATOM 4687 C CA . ASN A 1 608 ? 43.794 37.421 -32.909 1.00 30.23 608 ASN A CA 1
ATOM 4688 C C . ASN A 1 608 ? 44.221 35.925 -32.696 1.00 30.23 608 ASN A C 1
ATOM 4690 O O . ASN A 1 608 ? 43.471 35.140 -32.131 1.00 30.23 608 ASN A O 1
ATOM 4694 N N . THR A 1 609 ? 45.406 35.536 -33.209 1.00 33.06 609 THR A N 1
ATOM 4695 C CA . THR A 1 609 ? 45.984 34.153 -33.338 1.00 33.06 609 THR A CA 1
ATOM 4696 C C . THR A 1 609 ? 47.015 33.799 -32.227 1.00 33.06 609 THR A C 1
ATOM 4698 O O . THR A 1 609 ? 47.293 34.677 -31.417 1.00 33.06 609 THR A O 1
ATOM 4701 N N . LYS A 1 610 ? 47.614 32.593 -32.040 1.00 28.95 610 LYS A N 1
ATOM 4702 C CA . LYS A 1 610 ? 48.191 31.494 -32.892 1.00 28.95 610 LYS A CA 1
ATOM 4703 C C . LYS A 1 610 ? 48.092 30.124 -32.145 1.00 28.95 610 LYS A C 1
ATOM 4705 O O . LYS A 1 610 ? 47.935 30.158 -30.934 1.00 28.95 610 LYS A O 1
ATOM 4710 N N . ALA A 1 611 ? 48.019 28.914 -32.734 1.00 31.69 611 ALA A N 1
ATOM 4711 C CA . ALA A 1 611 ? 48.966 28.130 -33.576 1.00 31.69 611 ALA A CA 1
ATOM 4712 C C . ALA A 1 611 ? 50.349 27.862 -32.914 1.00 31.69 611 ALA A C 1
ATOM 4714 O O . ALA A 1 611 ? 50.932 28.803 -32.384 1.00 31.69 611 ALA A O 1
ATOM 4715 N N . THR A 1 612 ? 50.953 26.655 -32.903 1.00 30.97 612 THR A N 1
ATOM 4716 C CA . THR A 1 612 ? 50.644 25.325 -33.530 1.00 30.97 612 THR A CA 1
ATOM 4717 C C . THR A 1 612 ? 51.044 24.178 -32.534 1.00 30.97 612 THR A C 1
ATOM 4719 O O . THR A 1 612 ? 51.101 24.488 -31.352 1.00 30.97 612 THR A O 1
ATOM 4722 N N . THR A 1 613 ? 51.299 22.869 -32.774 1.00 28.73 613 THR A N 1
ATOM 4723 C CA . THR A 1 613 ? 51.728 22.021 -33.929 1.00 28.73 613 THR A CA 1
ATOM 4724 C C . THR A 1 613 ? 51.451 20.507 -33.640 1.00 28.73 613 THR A C 1
ATOM 4726 O O . THR A 1 613 ? 50.932 20.170 -32.580 1.00 28.73 613 THR A O 1
ATOM 4729 N N . SER A 1 614 ? 51.833 19.572 -34.528 1.00 33.25 614 SER A N 1
ATOM 4730 C CA . SER A 1 614 ? 51.960 18.098 -34.304 1.00 33.25 614 SER A CA 1
ATOM 4731 C C . SER A 1 614 ? 53.158 17.559 -35.128 1.00 33.25 614 SER A C 1
ATOM 4733 O O . SER A 1 614 ? 53.611 18.330 -35.981 1.00 33.25 614 SER A O 1
ATOM 4735 N N . PRO A 1 615 ? 53.711 16.326 -34.928 1.00 47.59 615 PRO A N 1
ATOM 4736 C CA . PRO A 1 615 ? 53.183 15.137 -35.657 1.00 47.59 615 PRO A CA 1
ATOM 4737 C C . PRO A 1 615 ? 53.517 13.694 -35.122 1.00 47.59 615 PRO A C 1
ATOM 4739 O O . PRO A 1 615 ? 54.583 13.471 -34.564 1.00 47.59 615 PRO A O 1
ATOM 4742 N N . THR A 1 616 ? 52.707 12.680 -35.510 1.00 30.84 616 THR A N 1
ATOM 4743 C CA . THR A 1 616 ? 53.076 11.236 -35.767 1.00 30.84 616 THR A CA 1
ATOM 4744 C C . THR A 1 616 ? 53.687 10.362 -34.621 1.00 30.84 616 THR A C 1
ATOM 4746 O O . THR A 1 616 ? 54.165 10.892 -33.635 1.00 30.84 616 THR A O 1
ATOM 4749 N N . THR A 1 617 ? 53.709 9.007 -34.608 1.00 29.17 617 THR A N 1
ATOM 4750 C CA . THR A 1 617 ? 53.413 7.924 -35.596 1.00 29.17 617 THR A CA 1
ATOM 4751 C C . THR A 1 617 ? 53.113 6.567 -34.904 1.00 29.17 617 THR A C 1
ATOM 4753 O O . THR A 1 617 ? 53.640 6.352 -33.822 1.00 29.17 617 THR A O 1
ATOM 4756 N N . ARG A 1 618 ? 52.469 5.613 -35.622 1.00 27.38 618 ARG A N 1
ATOM 4757 C CA . ARG A 1 618 ? 52.388 4.129 -35.395 1.00 27.38 618 ARG A CA 1
ATOM 4758 C C . ARG A 1 618 ? 51.738 3.638 -34.071 1.00 27.38 618 ARG A C 1
ATOM 4760 O O . ARG A 1 618 ? 52.029 4.176 -33.021 1.00 27.38 618 ARG A O 1
ATOM 4767 N N . ALA A 1 619 ? 50.821 2.660 -33.989 1.00 28.16 619 ALA A N 1
ATOM 4768 C CA . ALA A 1 619 ? 50.389 1.485 -34.785 1.00 28.16 619 ALA A CA 1
ATOM 4769 C C . ALA A 1 619 ? 51.034 0.128 -34.410 1.00 28.16 619 ALA A C 1
ATOM 4771 O O . ALA A 1 619 ? 52.195 -0.113 -34.739 1.00 28.16 619 ALA A O 1
ATOM 4772 N N . ALA A 1 620 ? 50.227 -0.777 -33.830 1.00 26.16 620 ALA A N 1
ATOM 4773 C CA . ALA A 1 620 ? 50.421 -2.235 -33.794 1.00 26.16 620 ALA A CA 1
ATOM 4774 C C . ALA A 1 620 ? 49.096 -2.967 -33.458 1.00 26.16 620 ALA A C 1
ATOM 4776 O O . ALA A 1 620 ? 48.321 -2.497 -32.627 1.00 26.16 620 ALA A O 1
ATOM 4777 N N . THR A 1 621 ? 48.846 -4.131 -34.070 1.00 32.81 621 THR A N 1
ATOM 4778 C CA . THR A 1 621 ? 47.802 -5.100 -33.666 1.00 32.81 621 THR A CA 1
ATOM 4779 C C . THR A 1 621 ? 48.232 -6.500 -34.107 1.00 32.81 621 THR A C 1
ATOM 4781 O O . THR A 1 621 ? 48.627 -6.671 -35.261 1.00 32.81 621 THR A O 1
ATOM 4784 N N . PRO A 1 622 ? 48.252 -7.472 -33.184 1.00 38.00 622 PRO A N 1
ATOM 4785 C CA . PRO A 1 622 ? 47.599 -8.779 -33.395 1.00 38.00 622 PRO A CA 1
ATOM 4786 C C . PRO A 1 622 ? 47.031 -9.365 -32.070 1.00 38.00 622 PRO A C 1
ATOM 4788 O O . PRO A 1 622 ? 47.254 -8.792 -31.011 1.00 38.00 622 PRO A O 1
ATOM 4791 N N . SER A 1 623 ? 46.395 -10.542 -31.991 1.00 28.58 623 SER A N 1
ATOM 4792 C CA . SER A 1 623 ? 45.344 -11.185 -32.811 1.00 28.58 623 SER A CA 1
ATOM 4793 C C . SER A 1 623 ? 44.959 -12.539 -32.169 1.00 28.58 623 SER A C 1
ATOM 4795 O O . SER A 1 623 ? 45.861 -13.303 -31.847 1.00 28.58 623 SER A O 1
ATOM 4797 N N . ASN A 1 624 ? 43.664 -12.880 -32.145 1.00 25.81 624 ASN A N 1
ATOM 4798 C CA . ASN A 1 624 ? 43.079 -14.241 -32.113 1.00 25.81 624 ASN A CA 1
ATOM 4799 C C . ASN A 1 624 ? 43.277 -15.220 -30.919 1.00 25.81 624 ASN A C 1
ATOM 4801 O O . ASN A 1 624 ? 44.389 -15.568 -30.545 1.00 25.81 624 ASN A O 1
ATOM 4805 N N . ALA A 1 625 ? 42.137 -15.843 -30.561 1.00 25.53 625 ALA A N 1
ATOM 4806 C CA . ALA A 1 625 ? 41.941 -17.199 -29.999 1.00 25.53 625 ALA A CA 1
ATOM 4807 C C . ALA A 1 625 ? 42.409 -17.471 -28.539 1.00 25.53 625 ALA A C 1
ATOM 4809 O O . ALA A 1 625 ? 43.321 -16.833 -28.035 1.00 25.53 625 ALA A O 1
ATOM 4810 N N . THR A 1 626 ? 41.804 -18.393 -27.769 1.00 24.31 626 THR A N 1
ATOM 4811 C CA . THR A 1 626 ? 40.882 -19.508 -28.115 1.00 24.31 626 THR A CA 1
ATOM 4812 C C . THR A 1 626 ? 39.804 -19.722 -27.029 1.00 24.31 626 THR A C 1
ATOM 4814 O O . THR A 1 626 ? 40.009 -19.346 -25.879 1.00 24.31 626 THR A O 1
ATOM 4817 N N . GLN A 1 627 ? 38.673 -20.360 -27.363 1.00 27.38 627 GLN A N 1
ATOM 4818 C CA . GLN A 1 627 ? 37.662 -20.824 -26.392 1.00 27.38 627 GLN A CA 1
ATOM 4819 C C . GLN A 1 627 ? 38.144 -22.049 -25.589 1.00 27.38 627 GLN A C 1
ATOM 4821 O O . GLN A 1 627 ? 38.608 -23.003 -26.208 1.00 27.38 627 GLN A O 1
ATOM 4826 N N . VAL A 1 628 ? 37.879 -22.106 -24.274 1.00 23.00 628 VAL A N 1
ATOM 4827 C CA . VAL A 1 628 ? 37.583 -23.359 -23.534 1.00 23.00 628 VAL A CA 1
ATOM 4828 C C . VAL A 1 628 ? 36.610 -23.053 -22.377 1.00 23.00 628 VAL A C 1
ATOM 4830 O O . VAL A 1 628 ? 36.708 -22.006 -21.744 1.00 23.00 628 VAL A O 1
ATOM 4833 N N . TRP A 1 629 ? 35.672 -23.963 -22.098 1.00 23.02 629 TRP A N 1
ATOM 4834 C CA . TRP A 1 629 ? 34.826 -23.984 -20.890 1.00 23.02 629 TRP A CA 1
ATOM 4835 C C . TRP A 1 629 ? 35.624 -24.339 -19.620 1.00 23.02 629 TRP A C 1
ATOM 4837 O O . TRP A 1 629 ? 36.443 -25.252 -19.688 1.00 23.02 629 TRP A O 1
ATOM 4847 N N . LEU A 1 630 ? 35.264 -23.785 -18.449 1.00 22.25 630 LEU A N 1
ATOM 4848 C CA . LEU A 1 630 ? 34.910 -24.570 -17.241 1.00 22.25 630 LEU A CA 1
ATOM 4849 C C . LEU A 1 630 ? 34.467 -23.697 -16.049 1.00 22.25 630 LEU A C 1
ATOM 4851 O O . LEU A 1 630 ? 34.584 -22.476 -16.074 1.00 22.25 630 LEU A O 1
ATOM 4855 N N . ALA A 1 631 ? 33.906 -24.344 -15.022 1.00 24.56 631 ALA A N 1
ATOM 4856 C CA . ALA A 1 631 ? 33.187 -23.707 -13.918 1.00 24.56 631 ALA A CA 1
ATOM 4857 C C . ALA A 1 631 ? 33.994 -23.563 -12.612 1.00 24.56 631 ALA A C 1
ATOM 4859 O O . ALA A 1 631 ? 34.797 -24.425 -12.252 1.00 24.56 631 ALA A O 1
ATOM 4860 N N . SER A 1 632 ? 33.651 -22.533 -11.836 1.00 24.59 632 SER A N 1
ATOM 4861 C CA . SER A 1 632 ? 34.112 -22.276 -10.463 1.00 24.59 632 SER A CA 1
ATOM 4862 C C . SER A 1 632 ? 32.926 -21.805 -9.603 1.00 24.59 632 SER A C 1
ATOM 4864 O O . SER A 1 632 ? 32.643 -20.617 -9.509 1.00 24.59 632 SER A O 1
ATOM 4866 N N . LYS A 1 633 ? 32.094 -22.708 -9.071 1.00 25.06 633 LYS A N 1
ATOM 4867 C CA . LYS A 1 633 ? 32.240 -23.220 -7.692 1.00 25.06 633 LYS A CA 1
ATOM 4868 C C . LYS A 1 633 ? 32.765 -22.172 -6.700 1.00 25.06 633 LYS A C 1
ATOM 4870 O O . LYS A 1 633 ? 33.960 -22.138 -6.414 1.00 25.06 633 LYS A O 1
ATOM 4875 N N . ALA A 1 634 ? 31.852 -21.405 -6.107 1.00 23.70 634 ALA A N 1
ATOM 4876 C CA . ALA A 1 634 ? 32.114 -20.761 -4.825 1.00 23.70 634 ALA A CA 1
ATOM 4877 C C . ALA A 1 634 ? 32.418 -21.832 -3.758 1.00 23.70 634 ALA A C 1
ATOM 4879 O O . ALA A 1 634 ? 31.775 -22.885 -3.719 1.00 23.70 634 ALA A O 1
ATOM 4880 N N . ARG A 1 635 ? 33.401 -21.572 -2.892 1.00 24.66 635 ARG A N 1
ATOM 4881 C CA . ARG A 1 635 ? 33.657 -22.359 -1.678 1.00 24.66 635 ARG A CA 1
ATOM 4882 C C . ARG A 1 635 ? 33.321 -21.499 -0.469 1.00 24.66 635 ARG A C 1
ATOM 4884 O O . ARG A 1 635 ? 33.908 -20.435 -0.307 1.00 24.66 635 ARG A O 1
ATOM 4891 N N . ALA A 1 636 ? 32.435 -21.991 0.391 1.00 23.41 636 ALA A N 1
ATOM 4892 C CA . ALA A 1 636 ? 32.305 -21.455 1.739 1.00 23.41 636 ALA A CA 1
ATOM 4893 C C . ALA A 1 636 ? 33.615 -21.682 2.513 1.00 23.41 636 ALA A C 1
ATOM 4895 O O . ALA A 1 636 ? 34.236 -22.742 2.381 1.00 23.41 636 ALA A O 1
ATOM 4896 N N . LEU A 1 637 ? 34.007 -20.710 3.338 1.00 22.17 637 LEU A N 1
ATOM 4897 C CA . LEU A 1 637 ? 35.068 -20.878 4.324 1.00 22.17 637 LEU A CA 1
ATOM 4898 C C . LEU A 1 637 ? 34.436 -20.845 5.718 1.00 22.17 637 LEU A C 1
ATOM 4900 O O . LEU A 1 637 ? 33.970 -19.806 6.173 1.00 22.17 637 LEU A O 1
ATOM 4904 N N . VAL A 1 638 ? 34.395 -22.001 6.376 1.00 21.81 638 VAL A N 1
ATOM 4905 C CA . VAL A 1 638 ? 33.955 -22.123 7.770 1.00 21.81 638 VAL A CA 1
ATOM 4906 C C . VAL A 1 638 ? 35.183 -22.028 8.668 1.00 21.81 638 VAL A C 1
ATOM 4908 O O . VAL A 1 638 ? 36.163 -22.735 8.441 1.00 21.81 638 VAL A O 1
ATOM 4911 N N . VAL A 1 639 ? 35.106 -21.210 9.717 1.00 22.38 639 VAL A N 1
ATOM 4912 C CA . VAL A 1 639 ? 36.066 -21.220 10.828 1.00 22.38 639 VAL A CA 1
ATOM 4913 C C . VAL A 1 639 ? 35.306 -21.589 12.098 1.00 22.38 639 VAL A C 1
ATOM 4915 O O . VAL A 1 639 ? 34.544 -20.787 12.631 1.00 22.38 639 VAL A O 1
ATOM 4918 N N . GLN A 1 640 ? 35.493 -22.821 12.572 1.00 22.62 640 GLN A N 1
ATOM 4919 C CA . GLN A 1 640 ? 35.073 -23.224 13.914 1.00 22.62 640 GLN A CA 1
ATOM 4920 C C . GLN A 1 640 ? 36.183 -22.888 14.914 1.00 22.62 640 GLN A C 1
ATOM 4922 O O . GLN A 1 640 ? 37.356 -23.131 14.636 1.00 22.62 640 GLN A O 1
ATOM 4927 N N . ALA A 1 641 ? 35.809 -22.408 16.098 1.00 23.34 641 ALA A N 1
ATOM 4928 C CA . ALA A 1 641 ? 36.705 -22.314 17.245 1.00 23.34 641 ALA A CA 1
ATOM 4929 C C . ALA A 1 641 ? 36.418 -23.472 18.216 1.00 23.34 641 ALA A C 1
ATOM 4931 O O . ALA A 1 641 ? 35.444 -23.441 18.966 1.00 23.34 641 ALA A O 1
ATOM 4932 N N . THR A 1 642 ? 37.256 -24.508 18.191 1.00 23.97 642 THR A N 1
ATOM 4933 C CA . THR A 1 642 ? 37.279 -25.570 19.212 1.00 23.97 642 THR A CA 1
ATOM 4934 C C . THR A 1 642 ? 38.093 -25.110 20.421 1.00 23.97 642 THR A C 1
ATOM 4936 O O . THR A 1 642 ? 39.226 -24.667 20.241 1.00 23.97 642 THR A O 1
ATOM 4939 N N . GLY A 1 643 ? 37.556 -25.239 21.639 1.00 21.88 643 GLY A N 1
ATOM 4940 C CA . GLY A 1 643 ? 38.237 -24.840 22.876 1.00 21.88 643 GLY A CA 1
ATOM 4941 C C . GLY A 1 643 ? 38.451 -25.998 23.855 1.00 21.88 643 GLY A C 1
ATOM 4942 O O . GLY A 1 643 ? 37.489 -26.638 24.256 1.00 21.88 643 GLY A O 1
ATOM 4943 N N . GLU A 1 644 ? 39.707 -26.207 24.255 1.00 24.00 644 GLU A N 1
ATOM 4944 C CA . GLU A 1 644 ? 40.235 -27.120 25.290 1.00 24.00 644 GLU A CA 1
ATOM 4945 C C . GLU A 1 644 ? 41.674 -26.632 25.621 1.00 24.00 644 GLU A C 1
ATOM 4947 O O . GLU A 1 644 ? 42.308 -26.057 24.739 1.00 24.00 644 GLU A O 1
ATOM 4952 N N . THR A 1 645 ? 42.300 -26.775 26.802 1.00 25.55 645 THR A N 1
ATOM 4953 C CA . THR A 1 645 ? 41.972 -27.367 28.127 1.00 25.55 645 THR A CA 1
ATOM 4954 C C . THR A 1 645 ? 42.803 -26.667 29.250 1.00 25.55 645 THR A C 1
ATOM 4956 O O . THR A 1 645 ? 43.630 -25.813 28.950 1.00 25.55 645 THR A O 1
ATOM 4959 N N . GLN A 1 646 ? 42.655 -27.118 30.518 1.00 25.11 646 GLN A N 1
ATOM 4960 C CA . GLN A 1 646 ? 43.511 -26.881 31.721 1.00 25.11 646 GLN A CA 1
ATOM 4961 C C . GLN A 1 646 ? 43.239 -25.556 32.495 1.00 25.11 646 GLN A C 1
ATOM 4963 O O . GLN A 1 646 ? 43.157 -24.508 31.871 1.00 25.11 646 GLN A O 1
ATOM 4968 N N . ALA A 1 647 ? 42.935 -25.470 33.812 1.00 25.55 647 ALA A N 1
ATOM 4969 C CA . ALA A 1 647 ? 43.352 -26.127 35.089 1.00 25.55 647 ALA A CA 1
ATOM 4970 C C . ALA A 1 647 ? 44.313 -25.208 35.914 1.00 25.55 647 ALA A C 1
ATOM 4972 O O . ALA A 1 647 ? 45.144 -24.546 35.309 1.00 25.55 647 ALA A O 1
ATOM 4973 N N . THR A 1 648 ? 44.296 -25.062 37.260 1.00 26.56 648 THR A N 1
ATOM 4974 C CA . THR A 1 648 ? 43.503 -25.667 38.374 1.00 26.56 648 THR A CA 1
ATOM 4975 C C . THR A 1 648 ? 43.666 -24.893 39.719 1.00 26.56 648 THR A C 1
ATOM 4977 O O . THR A 1 648 ? 44.741 -24.356 39.957 1.00 26.56 648 THR A O 1
ATOM 4980 N N . HIS A 1 649 ? 42.694 -25.019 40.653 1.00 30.22 649 HIS A N 1
ATOM 4981 C CA . HIS A 1 649 ? 42.822 -24.892 42.144 1.00 30.22 649 HIS A CA 1
ATOM 4982 C C . HIS A 1 649 ? 43.110 -23.487 42.798 1.00 30.22 649 HIS A C 1
ATOM 4984 O O . HIS A 1 649 ? 43.378 -22.537 42.074 1.00 30.22 649 HIS A O 1
ATOM 4990 N N . PRO A 1 650 ? 43.036 -23.303 44.154 1.00 46.00 650 PRO A N 1
ATOM 4991 C CA . PRO A 1 650 ? 41.840 -23.475 45.025 1.00 46.00 650 PRO A CA 1
ATOM 4992 C C . PRO A 1 650 ? 41.681 -22.443 46.207 1.00 46.00 650 PRO A C 1
ATOM 4994 O O . PRO A 1 650 ? 42.591 -21.673 46.493 1.00 46.00 650 PRO A O 1
ATOM 4997 N N . GLY A 1 651 ? 40.582 -22.526 46.993 1.00 24.64 651 GLY A N 1
ATOM 4998 C CA . GLY A 1 651 ? 40.452 -21.981 48.381 1.00 24.64 651 GLY A CA 1
ATOM 4999 C C . GLY A 1 651 ? 39.181 -21.133 48.648 1.00 24.64 651 GLY A C 1
ATOM 5000 O O . GLY A 1 651 ? 38.955 -20.155 47.953 1.00 24.64 651 GLY A O 1
ATOM 5001 N N . THR A 1 652 ? 38.201 -21.530 49.486 1.00 27.12 652 THR A N 1
ATOM 5002 C CA . THR A 1 652 ? 38.096 -21.398 50.976 1.00 27.12 652 THR A CA 1
ATOM 5003 C C . THR A 1 652 ? 38.244 -19.962 51.517 1.00 27.12 652 THR A C 1
ATOM 5005 O O . THR A 1 652 ? 39.306 -19.387 51.328 1.00 27.12 652 THR A O 1
ATOM 5008 N N . SER A 1 653 ? 37.331 -19.343 52.291 1.00 27.55 653 SER A N 1
ATOM 5009 C CA . SER A 1 653 ? 35.971 -19.657 52.824 1.00 27.55 653 SER A CA 1
ATOM 5010 C C . SER A 1 653 ? 35.311 -18.312 53.287 1.00 27.55 653 SER A C 1
ATOM 5012 O O . SER A 1 653 ? 35.915 -17.278 53.025 1.00 27.55 653 SER A O 1
ATOM 5014 N N . GLY A 1 654 ? 34.152 -18.149 53.956 1.00 25.64 654 GLY A N 1
ATOM 5015 C CA . GLY A 1 654 ? 33.152 -19.013 54.624 1.00 25.64 654 GLY A CA 1
ATOM 5016 C C . GLY A 1 654 ? 32.279 -18.177 55.613 1.00 25.64 654 GLY A C 1
ATOM 5017 O O . GLY A 1 654 ? 32.614 -17.018 55.836 1.00 25.64 654 GLY A O 1
ATOM 5018 N N . ARG A 1 655 ? 31.238 -18.771 56.253 1.00 27.59 655 ARG A N 1
ATOM 5019 C CA . ARG A 1 655 ? 30.266 -18.157 57.231 1.00 27.59 655 ARG A CA 1
ATOM 5020 C C . ARG A 1 655 ? 29.285 -17.098 56.647 1.00 27.59 655 ARG A C 1
ATOM 5022 O O . ARG A 1 655 ? 29.615 -16.477 55.650 1.00 27.59 655 ARG A O 1
ATOM 5029 N N . GLU A 1 656 ? 28.077 -16.814 57.176 1.00 27.39 656 GLU A N 1
ATOM 5030 C CA . GLU A 1 656 ? 27.141 -17.521 58.093 1.00 27.39 656 GLU A CA 1
ATOM 5031 C C . GLU A 1 656 ? 25.673 -16.999 57.956 1.00 27.39 656 GLU A C 1
ATOM 5033 O O . GLU A 1 656 ? 25.427 -15.937 57.396 1.00 27.39 656 GLU A O 1
ATOM 5038 N N . SER A 1 657 ? 24.718 -17.779 58.489 1.00 26.70 657 SER A N 1
ATOM 5039 C CA . SER A 1 657 ? 23.262 -17.562 58.728 1.00 26.70 657 SER A CA 1
ATOM 5040 C C . SER A 1 657 ? 22.811 -16.201 59.319 1.00 26.70 657 SER A C 1
ATOM 5042 O O . SER A 1 657 ? 23.611 -15.549 59.977 1.00 26.70 657 SER A O 1
ATOM 5044 N N . ALA A 1 658 ? 21.531 -15.759 59.301 1.00 29.08 658 ALA A N 1
ATOM 5045 C CA . ALA A 1 658 ? 20.259 -16.162 58.633 1.00 29.08 658 ALA A CA 1
ATOM 5046 C C . ALA A 1 658 ? 19.252 -14.943 58.685 1.00 29.08 658 ALA A C 1
ATOM 5048 O O . ALA A 1 658 ? 19.742 -13.843 58.480 1.00 29.08 658 ALA A O 1
ATOM 5049 N N . THR A 1 659 ? 17.909 -14.912 58.886 1.00 28.84 659 THR A N 1
ATOM 5050 C CA . THR A 1 659 ? 16.834 -15.799 59.428 1.00 28.84 659 THR A CA 1
ATOM 5051 C C . THR A 1 659 ? 15.397 -15.385 58.986 1.00 28.84 659 THR A C 1
ATOM 5053 O O . THR A 1 659 ? 15.055 -14.221 59.134 1.00 28.84 659 THR A O 1
ATOM 5056 N N . ALA A 1 660 ? 14.524 -16.370 58.679 1.00 28.50 660 ALA A N 1
ATOM 5057 C CA . ALA A 1 660 ? 13.053 -16.429 58.953 1.00 28.50 660 ALA A CA 1
ATOM 5058 C C . ALA A 1 660 ? 12.042 -15.396 58.346 1.00 28.50 660 ALA A C 1
ATOM 5060 O O . ALA A 1 660 ? 12.388 -14.250 58.125 1.00 28.50 660 ALA A O 1
ATOM 5061 N N . ARG A 1 661 ? 10.729 -15.673 58.134 1.00 29.06 661 ARG A N 1
ATOM 5062 C CA . ARG A 1 661 ? 9.875 -16.901 58.008 1.00 29.06 661 ARG A CA 1
ATOM 5063 C C . ARG A 1 661 ? 8.462 -16.519 57.464 1.00 29.06 661 ARG A C 1
ATOM 5065 O O . ARG A 1 661 ? 8.054 -15.378 57.620 1.00 29.06 661 ARG A O 1
ATOM 5072 N N . HIS A 1 662 ? 7.676 -17.527 57.031 1.00 28.50 662 HIS A N 1
ATOM 5073 C CA . HIS A 1 662 ? 6.211 -17.509 56.743 1.00 28.50 662 HIS A CA 1
ATOM 5074 C C . HIS A 1 662 ? 5.751 -16.812 55.434 1.00 28.50 662 HIS A C 1
ATOM 5076 O O . HIS A 1 662 ? 6.397 -15.880 54.986 1.00 28.50 662 HIS A O 1
ATOM 5082 N N . ARG A 1 663 ? 4.651 -17.216 54.760 1.00 29.50 663 ARG A N 1
ATOM 5083 C CA . ARG A 1 663 ? 3.612 -18.255 55.027 1.00 29.50 663 ARG A CA 1
ATOM 5084 C C . ARG A 1 663 ? 3.037 -18.802 53.693 1.00 29.50 663 ARG A C 1
ATOM 5086 O O . ARG A 1 663 ? 2.897 -18.042 52.746 1.00 29.50 663 ARG A O 1
ATOM 5093 N N . ASN A 1 664 ? 2.641 -20.080 53.632 1.00 28.52 664 ASN A N 1
ATOM 5094 C CA . ASN A 1 664 ? 2.077 -20.703 52.415 1.00 28.52 664 ASN A CA 1
ATOM 5095 C C . ASN A 1 664 ? 0.598 -20.353 52.160 1.00 28.52 664 ASN A C 1
ATOM 5097 O O . ASN A 1 664 ? -0.214 -20.412 53.085 1.00 28.52 664 ASN A O 1
ATOM 5101 N N . ARG A 1 665 ? 0.228 -20.183 50.880 1.00 26.72 665 ARG A N 1
ATOM 5102 C CA . ARG A 1 665 ? -1.116 -20.483 50.343 1.00 26.72 665 ARG A CA 1
ATOM 5103 C C . ARG A 1 665 ? -1.029 -20.721 48.818 1.00 26.72 665 ARG A C 1
ATOM 5105 O O . ARG A 1 665 ? -0.546 -19.827 48.133 1.00 26.72 665 ARG A O 1
ATOM 5112 N N . PRO A 1 666 ? -1.447 -21.879 48.272 1.00 32.53 666 PRO A N 1
ATOM 5113 C CA . PRO A 1 666 ? -1.405 -22.120 46.827 1.00 32.53 666 PRO A CA 1
ATOM 5114 C C . PRO A 1 666 ? -2.619 -21.495 46.106 1.00 32.53 666 PRO A C 1
ATOM 5116 O O . PRO A 1 666 ? -3.711 -21.462 46.687 1.00 32.53 666 PRO A O 1
ATOM 5119 N N . PRO A 1 667 ? -2.474 -21.032 44.849 1.00 32.03 667 PRO A N 1
ATOM 5120 C CA . PRO A 1 667 ? -3.607 -20.669 44.000 1.00 32.03 667 PRO A CA 1
ATOM 5121 C C . PRO A 1 667 ? -4.386 -21.916 43.539 1.00 32.03 667 PRO A C 1
ATOM 5123 O O . PRO A 1 667 ? -3.879 -23.038 43.563 1.00 32.03 667 PRO A O 1
ATOM 5126 N N . ARG A 1 668 ? -5.643 -21.720 43.122 1.00 30.94 668 ARG A N 1
ATOM 5127 C CA . ARG A 1 668 ? -6.482 -22.782 42.538 1.00 30.94 668 ARG A CA 1
ATOM 5128 C C . ARG A 1 668 ? -6.046 -23.086 41.102 1.00 30.94 668 ARG A C 1
ATOM 5130 O O . ARG A 1 668 ? -5.693 -22.169 40.369 1.00 30.94 668 ARG A O 1
ATOM 5137 N N . ALA A 1 669 ? -6.155 -24.348 40.689 1.00 29.80 669 ALA A N 1
ATOM 5138 C CA . ALA A 1 669 ? -6.044 -24.717 39.281 1.00 29.80 669 ALA A CA 1
ATOM 5139 C C . ALA A 1 669 ? -7.234 -24.154 38.468 1.00 29.80 669 ALA A C 1
ATOM 5141 O O . ALA A 1 669 ? -8.360 -24.160 38.982 1.00 29.80 669 ALA A O 1
ATOM 5142 N N . PRO A 1 670 ? -7.022 -23.691 37.222 1.00 30.62 670 PRO A N 1
ATOM 5143 C CA . PRO A 1 670 ? -8.110 -23.333 36.317 1.00 30.62 670 PRO A CA 1
ATOM 5144 C C . PRO A 1 670 ? -8.869 -24.586 35.851 1.00 30.62 670 PRO A C 1
ATOM 5146 O O . PRO A 1 670 ? -8.305 -25.676 35.750 1.00 30.62 670 PRO A O 1
ATOM 5149 N N . MET A 1 671 ? -10.160 -24.431 35.551 1.00 28.06 671 MET A N 1
ATOM 5150 C CA . MET A 1 671 ? -10.969 -25.504 34.965 1.00 28.06 671 MET A CA 1
ATOM 5151 C C . MET A 1 671 ? -10.555 -25.764 33.513 1.00 28.06 671 MET A C 1
ATOM 5153 O O . MET A 1 671 ? -10.357 -24.824 32.744 1.00 28.06 671 MET A O 1
ATOM 5157 N N . ALA A 1 672 ? -10.487 -27.035 33.118 1.00 28.17 672 ALA A N 1
ATOM 5158 C CA . ALA A 1 672 ? -10.283 -27.404 31.722 1.00 28.17 672 ALA A CA 1
ATOM 5159 C C . ALA A 1 672 ? -11.501 -26.996 30.871 1.00 28.17 672 ALA A C 1
ATOM 5161 O O . ALA A 1 672 ? -12.622 -27.434 31.142 1.00 28.17 672 ALA A O 1
ATOM 5162 N N . LYS A 1 673 ? -11.278 -26.191 29.823 1.00 33.00 673 LYS A N 1
ATOM 5163 C CA . LYS A 1 673 ? -12.237 -26.043 28.715 1.00 33.00 673 LYS A CA 1
ATOM 5164 C C . LYS A 1 673 ? -12.310 -27.378 27.938 1.00 33.00 673 LYS A C 1
ATOM 5166 O O . LYS A 1 673 ? -11.302 -28.085 27.874 1.00 33.00 673 LYS A O 1
ATOM 5171 N N . PRO A 1 674 ? -13.471 -27.761 27.374 1.00 27.78 674 PRO A N 1
ATOM 5172 C CA . PRO A 1 674 ? -13.606 -29.015 26.634 1.00 27.78 674 PRO A CA 1
ATOM 5173 C C . PRO A 1 674 ? -12.765 -28.999 25.351 1.00 27.78 674 PRO A C 1
ATOM 5175 O O . PRO A 1 674 ? -12.673 -27.981 24.669 1.00 27.78 674 PRO A O 1
ATOM 5178 N N . ALA A 1 675 ? -12.168 -30.141 25.003 1.00 27.70 675 ALA A N 1
ATOM 5179 C CA . ALA A 1 675 ? -11.405 -30.276 23.768 1.00 27.70 675 ALA A CA 1
ATOM 5180 C C . ALA A 1 675 ? -12.339 -30.285 22.547 1.00 27.70 675 ALA A C 1
ATOM 5182 O O . ALA A 1 675 ? -13.234 -31.128 22.451 1.00 27.70 675 ALA A O 1
ATOM 5183 N N . HIS A 1 676 ? -12.101 -29.381 21.596 1.00 29.88 676 HIS A N 1
ATOM 5184 C CA . HIS A 1 676 ? -12.753 -29.430 20.289 1.00 29.88 676 HIS A CA 1
ATOM 5185 C C . HIS A 1 676 ? -12.272 -30.665 19.498 1.00 29.88 676 HIS A C 1
ATOM 5187 O O . HIS A 1 676 ? -11.112 -31.072 19.635 1.00 29.88 676 HIS A O 1
ATOM 5193 N N . PRO A 1 677 ? -13.135 -31.296 18.678 1.00 27.14 677 PRO A N 1
ATOM 5194 C CA . PRO A 1 677 ? -12.740 -32.447 17.874 1.00 27.14 677 PRO A CA 1
ATOM 5195 C C . PRO A 1 677 ? -11.687 -32.041 16.835 1.00 27.14 677 PRO A C 1
ATOM 5197 O O . PRO A 1 677 ? -11.820 -31.015 16.171 1.00 27.14 677 PRO A O 1
ATOM 5200 N N . ARG A 1 678 ? -10.647 -32.868 16.678 1.00 27.17 678 ARG A N 1
ATOM 5201 C CA . ARG A 1 678 ? -9.592 -32.655 15.675 1.00 27.17 678 ARG A CA 1
ATOM 5202 C C . ARG A 1 678 ? -10.188 -32.630 14.268 1.00 27.17 678 ARG A C 1
ATOM 5204 O O . ARG A 1 678 ? -10.777 -33.623 13.841 1.00 27.17 678 ARG A O 1
ATOM 5211 N N . ALA A 1 679 ? -9.959 -31.544 13.534 1.00 26.81 679 ALA A N 1
ATOM 5212 C CA . ALA A 1 679 ? -10.122 -31.547 12.087 1.00 26.81 679 ALA A CA 1
ATOM 5213 C C . ALA A 1 679 ? -9.101 -32.515 11.460 1.00 26.81 679 ALA A C 1
ATOM 5215 O O . ALA A 1 679 ? -7.955 -32.600 11.904 1.00 26.81 679 ALA A O 1
ATOM 5216 N N . VAL A 1 680 ? -9.517 -33.264 10.438 1.00 22.92 680 VAL A N 1
ATOM 5217 C CA . VAL A 1 680 ? -8.611 -34.121 9.661 1.00 22.92 680 VAL A CA 1
ATOM 5218 C C . VAL A 1 680 ? -7.938 -33.260 8.597 1.00 22.92 680 VAL A C 1
ATOM 5220 O O . VAL A 1 680 ? -8.624 -32.584 7.833 1.00 22.92 680 VAL A O 1
ATOM 5223 N N . SER A 1 681 ? -6.607 -33.285 8.531 1.00 23.92 681 SER A N 1
ATOM 5224 C CA . SER A 1 681 ? -5.861 -32.567 7.499 1.00 23.92 681 SER A CA 1
ATOM 5225 C C . SER A 1 681 ? -6.082 -33.199 6.121 1.00 23.92 681 SER A C 1
ATOM 5227 O O . SER A 1 681 ? -5.838 -34.387 5.909 1.00 23.92 681 SER A O 1
ATOM 5229 N N . VAL A 1 682 ? -6.547 -32.385 5.172 1.00 23.33 682 VAL A N 1
ATOM 5230 C CA . VAL A 1 682 ? -6.749 -32.759 3.767 1.00 23.33 682 VAL A CA 1
ATOM 5231 C C . VAL A 1 682 ? -6.072 -31.708 2.894 1.00 23.33 682 VAL A C 1
ATOM 5233 O O . VAL A 1 682 ? -6.398 -30.524 2.976 1.00 23.33 682 VAL A O 1
ATOM 5236 N N . ASN A 1 683 ? -5.131 -32.138 2.051 1.00 24.80 683 ASN A N 1
ATOM 5237 C CA . ASN A 1 683 ? -4.506 -31.265 1.060 1.00 24.80 683 ASN A CA 1
ATOM 5238 C C . ASN A 1 683 ? -5.495 -30.987 -0.076 1.00 24.80 683 ASN A C 1
ATOM 5240 O O . ASN A 1 683 ? -5.827 -31.887 -0.847 1.00 24.80 683 ASN A O 1
ATOM 5244 N N . TRP A 1 684 ? -5.930 -29.734 -0.201 1.00 30.20 684 TRP A N 1
ATOM 5245 C CA . TRP A 1 684 ? -6.850 -29.306 -1.251 1.00 30.20 684 TRP A CA 1
ATOM 5246 C C . TRP A 1 684 ? -6.114 -28.668 -2.431 1.00 30.20 684 TRP A C 1
ATOM 5248 O O . TRP A 1 684 ? -5.578 -27.564 -2.317 1.00 30.20 684 TRP A O 1
ATOM 5258 N N . ALA A 1 685 ? -6.158 -29.338 -3.585 1.00 24.41 685 ALA A N 1
ATOM 5259 C CA . ALA A 1 685 ? -5.980 -28.683 -4.878 1.00 24.41 685 ALA A CA 1
ATOM 5260 C C . ALA A 1 685 ? -7.220 -27.819 -5.180 1.00 24.41 685 ALA A C 1
ATOM 5262 O O . ALA A 1 685 ? -8.358 -28.235 -4.940 1.00 24.41 685 ALA A O 1
ATOM 5263 N N . ALA A 1 686 ? -7.009 -26.594 -5.664 1.00 26.52 686 ALA A N 1
ATOM 5264 C CA . ALA A 1 686 ? -8.052 -25.572 -5.738 1.00 26.52 686 ALA A CA 1
ATOM 5265 C C . ALA A 1 686 ? -9.003 -25.770 -6.935 1.00 26.52 686 ALA A C 1
ATOM 5267 O O . ALA A 1 686 ? -8.838 -25.147 -7.984 1.00 26.52 686 ALA A O 1
ATOM 5268 N N . THR A 1 687 ? -10.035 -26.602 -6.780 1.00 25.77 687 THR A N 1
ATOM 5269 C CA . THR A 1 687 ? -11.080 -26.794 -7.802 1.00 25.77 687 THR A CA 1
ATOM 5270 C C . THR A 1 687 ? -11.950 -25.544 -7.956 1.00 25.77 687 THR A C 1
ATOM 5272 O O . THR A 1 687 ? -12.586 -25.107 -7.000 1.00 25.77 687 THR A O 1
ATOM 5275 N N . ALA A 1 688 ? -12.045 -25.012 -9.178 1.00 25.69 688 ALA A N 1
ATOM 5276 C CA . ALA A 1 688 ? -13.011 -23.975 -9.548 1.00 25.69 688 ALA A CA 1
ATOM 5277 C C . ALA A 1 688 ? -13.845 -24.460 -10.741 1.00 25.69 688 ALA A C 1
ATOM 5279 O O . ALA A 1 688 ? -13.286 -24.915 -11.739 1.00 25.69 688 ALA A O 1
ATOM 5280 N N . VAL A 1 689 ? -15.175 -24.376 -10.641 1.00 26.97 689 VAL A N 1
ATOM 5281 C CA . VAL A 1 689 ? -16.112 -24.880 -11.658 1.00 26.97 689 VAL A CA 1
ATOM 5282 C C . VAL A 1 689 ? -17.136 -23.799 -11.992 1.00 26.97 689 VAL A C 1
ATOM 5284 O O . VAL A 1 689 ? -17.917 -23.395 -11.135 1.00 26.97 689 VAL A O 1
ATOM 5287 N N . MET A 1 690 ? -17.163 -23.367 -13.254 1.00 27.50 690 MET A N 1
ATOM 5288 C CA . MET A 1 690 ? -18.240 -22.533 -13.800 1.00 27.50 690 MET A CA 1
ATOM 5289 C C . MET A 1 690 ? -19.409 -23.417 -14.280 1.00 27.50 690 MET A C 1
ATOM 5291 O O . MET A 1 690 ? -19.175 -24.528 -14.765 1.00 27.50 690 MET A O 1
ATOM 5295 N N . PRO A 1 691 ? -20.673 -22.962 -14.176 1.00 28.36 691 PRO A N 1
ATOM 5296 C CA . PRO A 1 691 ? -21.842 -23.798 -14.451 1.00 28.36 691 PRO A CA 1
ATOM 5297 C C . PRO A 1 691 ? -22.048 -24.086 -15.950 1.00 28.36 691 PRO A C 1
ATOM 5299 O O . PRO A 1 691 ? -22.396 -23.211 -16.742 1.00 28.36 691 PRO A O 1
ATOM 5302 N N . THR A 1 692 ? -21.918 -25.353 -16.343 1.00 25.59 692 THR A N 1
ATOM 5303 C CA . THR A 1 692 ? -22.078 -25.826 -17.727 1.00 25.59 692 THR A CA 1
ATOM 5304 C C . THR A 1 692 ? -23.544 -26.045 -18.128 1.00 25.59 692 THR A C 1
ATOM 5306 O O . THR A 1 692 ? -24.060 -27.162 -18.084 1.00 25.59 692 THR A O 1
ATOM 5309 N N . LYS A 1 693 ? -24.232 -24.992 -18.599 1.00 27.12 693 LYS A N 1
ATOM 5310 C CA . LYS A 1 693 ? -25.520 -25.129 -19.318 1.00 27.12 693 LYS A CA 1
ATOM 5311 C C . LYS A 1 693 ? -25.661 -24.200 -20.529 1.00 27.12 693 LYS A C 1
ATOM 5313 O O . LYS A 1 693 ? -26.334 -23.178 -20.468 1.00 27.12 693 LYS A O 1
ATOM 5318 N N . ALA A 1 694 ? -25.152 -24.657 -21.670 1.00 26.80 694 ALA A N 1
ATOM 5319 C CA . ALA A 1 694 ? -25.639 -24.256 -22.989 1.00 26.80 694 ALA A CA 1
ATOM 5320 C C . ALA A 1 694 ? -25.910 -25.526 -23.812 1.00 26.80 694 ALA A C 1
ATOM 5322 O O . ALA A 1 694 ? -24.987 -26.271 -24.132 1.00 26.80 694 ALA A O 1
ATOM 5323 N N . LYS A 1 695 ? -27.181 -25.811 -24.129 1.00 24.98 695 LYS A N 1
ATOM 5324 C CA . LYS A 1 695 ? -27.517 -26.857 -25.107 1.00 24.98 695 LYS A CA 1
ATOM 5325 C C . LYS A 1 695 ? -27.279 -26.292 -26.503 1.00 24.98 695 LYS A C 1
ATOM 5327 O O . LYS A 1 695 ? -27.897 -25.290 -26.855 1.00 24.98 695 LYS A O 1
ATOM 5332 N N . ALA A 1 696 ? -26.451 -26.957 -27.303 1.00 23.66 696 ALA A N 1
ATOM 5333 C CA . ALA A 1 696 ? -26.383 -26.674 -28.730 1.00 23.66 696 ALA A CA 1
ATOM 5334 C C . ALA A 1 696 ? -27.746 -26.978 -29.378 1.00 23.66 696 ALA A C 1
ATOM 5336 O O . ALA A 1 696 ? -28.270 -28.086 -29.245 1.00 23.66 696 ALA A O 1
ATOM 5337 N N . VAL A 1 697 ? -28.316 -25.992 -30.069 1.00 28.52 697 VAL A N 1
ATOM 5338 C CA . VAL A 1 697 ? -29.439 -26.194 -30.992 1.00 28.52 697 VAL A CA 1
ATOM 5339 C C . VAL A 1 697 ? -28.836 -26.451 -32.368 1.00 28.52 697 VAL A C 1
ATOM 5341 O O . VAL A 1 697 ? -27.966 -25.702 -32.809 1.00 28.52 697 VAL A O 1
ATOM 5344 N N . ALA A 1 698 ? -29.248 -27.535 -33.024 1.00 26.39 698 ALA A N 1
ATOM 5345 C CA . ALA A 1 698 ? -28.712 -27.905 -34.329 1.00 26.39 698 ALA A CA 1
ATOM 5346 C C . ALA A 1 698 ? -29.130 -26.892 -35.407 1.00 26.39 698 ALA A C 1
ATOM 5348 O O . ALA A 1 698 ? -30.287 -26.473 -35.456 1.00 26.39 698 ALA A O 1
ATOM 5349 N N . ALA A 1 699 ? -28.199 -26.537 -36.291 1.00 25.52 699 ALA A N 1
ATOM 5350 C CA . ALA A 1 699 ? -28.510 -25.740 -37.470 1.00 25.52 699 ALA A CA 1
ATOM 5351 C C . ALA A 1 699 ? -29.331 -26.563 -38.479 1.00 25.52 699 ALA A C 1
ATOM 5353 O O . ALA A 1 699 ? -29.041 -27.736 -38.719 1.00 25.52 699 ALA A O 1
ATOM 5354 N N . GLN A 1 700 ? -30.315 -25.923 -39.109 1.00 29.20 700 GLN A N 1
ATOM 5355 C CA . GLN A 1 700 ? -30.961 -26.404 -40.332 1.00 29.20 700 GLN A CA 1
ATOM 5356 C C . GLN A 1 700 ? -30.669 -25.416 -41.477 1.00 29.20 700 GLN A C 1
ATOM 5358 O O . GLN A 1 700 ? -30.413 -24.240 -41.206 1.00 29.20 700 GLN A O 1
ATOM 5363 N N . PRO A 1 701 ? -30.601 -25.891 -42.735 1.00 29.88 701 PRO A N 1
ATOM 5364 C CA . PRO A 1 701 ? -30.032 -25.123 -43.839 1.00 29.88 701 PRO A CA 1
ATOM 5365 C C . PRO A 1 701 ? -30.949 -23.998 -44.332 1.00 29.88 701 PRO A C 1
ATOM 5367 O O . PRO A 1 701 ? -32.162 -24.022 -44.134 1.00 29.88 701 PRO A O 1
ATOM 5370 N N . ALA A 1 702 ? -30.343 -23.025 -45.011 1.00 25.83 702 ALA A N 1
ATOM 5371 C CA . ALA A 1 702 ? -31.048 -21.908 -45.625 1.00 25.83 702 ALA A CA 1
ATOM 5372 C C . ALA A 1 702 ? -31.902 -22.335 -46.833 1.00 25.83 702 ALA A C 1
ATOM 5374 O O . ALA A 1 702 ? -31.563 -23.271 -47.557 1.00 25.83 702 ALA A O 1
ATOM 5375 N N . THR A 1 703 ? -32.958 -21.565 -47.090 1.00 25.97 703 THR A N 1
ATOM 5376 C CA . THR A 1 703 ? -33.716 -21.555 -48.347 1.00 25.97 703 THR A CA 1
ATOM 5377 C C . THR A 1 703 ? -33.828 -20.119 -48.848 1.00 25.97 703 THR A C 1
ATOM 5379 O O . THR A 1 703 ? -34.155 -19.219 -48.076 1.00 25.97 703 THR A O 1
ATOM 5382 N N . GLU A 1 704 ? -33.548 -19.906 -50.129 1.00 25.94 704 GLU A N 1
ATOM 5383 C CA . GLU A 1 704 ? -33.629 -18.603 -50.797 1.00 25.94 704 GLU A CA 1
ATOM 5384 C C . GLU A 1 704 ? -35.089 -18.198 -51.078 1.00 25.94 704 GLU A C 1
ATOM 5386 O O . GLU A 1 704 ? -35.913 -19.077 -51.326 1.00 25.94 704 GLU A O 1
ATOM 5391 N N . ALA A 1 705 ? -35.388 -16.887 -51.118 1.00 25.83 705 ALA A N 1
ATOM 5392 C CA . ALA A 1 705 ? -36.005 -16.226 -52.288 1.00 25.83 705 ALA A CA 1
ATOM 5393 C C . ALA A 1 705 ? -36.414 -14.747 -52.049 1.00 25.83 705 ALA A C 1
ATOM 5395 O O . ALA A 1 705 ? -36.993 -14.398 -51.026 1.00 25.83 705 ALA A O 1
ATOM 5396 N N . THR A 1 706 ? -36.203 -13.931 -53.091 1.00 26.30 706 THR A N 1
ATOM 5397 C CA . THR A 1 706 ? -37.000 -12.751 -53.522 1.00 26.30 706 THR A CA 1
ATOM 5398 C C . THR A 1 706 ? -37.281 -11.567 -52.574 1.00 26.30 706 THR A C 1
ATOM 5400 O O . THR A 1 706 ? -38.195 -11.583 -51.755 1.00 26.30 706 THR A O 1
ATOM 5403 N N . GLU A 1 707 ? -36.613 -10.451 -52.886 1.00 26.97 707 GLU A N 1
ATOM 5404 C CA . GLU A 1 707 ? -37.148 -9.069 -52.862 1.00 26.97 707 GLU A CA 1
ATOM 5405 C C . GLU A 1 707 ? -38.326 -8.905 -53.878 1.00 26.97 707 GLU A C 1
ATOM 5407 O O . GLU A 1 707 ? -38.442 -9.784 -54.743 1.00 26.97 707 GLU A O 1
ATOM 5412 N N . PRO A 1 708 ? -39.188 -7.843 -53.859 1.00 35.09 708 PRO A N 1
ATOM 5413 C CA . PRO A 1 708 ? -38.741 -6.468 -54.186 1.00 35.09 708 PRO A CA 1
ATOM 5414 C C . PRO A 1 708 ? -39.524 -5.240 -53.615 1.00 35.09 708 PRO A C 1
ATOM 5416 O O . PRO A 1 708 ? -40.694 -5.312 -53.258 1.00 35.09 708 PRO A O 1
ATOM 5419 N N . ALA A 1 709 ? -38.845 -4.081 -53.658 1.00 23.89 709 ALA A N 1
ATOM 5420 C CA . ALA A 1 709 ? -39.283 -2.699 -53.989 1.00 23.89 709 ALA A CA 1
ATOM 5421 C C . ALA A 1 709 ? -40.673 -2.092 -53.604 1.00 23.89 709 ALA A C 1
ATOM 5423 O O . ALA A 1 709 ? -41.733 -2.624 -53.916 1.00 23.89 709 ALA A O 1
ATOM 5424 N N . GLY A 1 710 ? -40.646 -0.826 -53.135 1.00 23.38 710 GLY A N 1
ATOM 5425 C CA . GLY A 1 710 ? -41.797 0.111 -53.078 1.00 23.38 710 GLY A CA 1
ATOM 5426 C C . GLY A 1 710 ? -41.629 1.230 -52.023 1.00 23.38 710 GLY A C 1
ATOM 5427 O O . GLY A 1 710 ? -41.887 1.010 -50.850 1.00 23.38 710 GLY A O 1
ATOM 5428 N N . SER A 1 711 ? -41.009 2.379 -52.332 1.00 24.03 711 SER A N 1
ATOM 5429 C CA . SER A 1 711 ? -41.605 3.610 -52.918 1.00 24.03 711 SER A CA 1
ATOM 5430 C C . SER A 1 711 ? -42.219 4.610 -51.909 1.00 24.03 711 SER A C 1
ATOM 5432 O O . SER A 1 711 ? -43.246 4.338 -51.296 1.00 24.03 711 SER A O 1
ATOM 5434 N N . MET A 1 712 ? -41.628 5.811 -51.816 1.00 27.27 712 MET A N 1
ATOM 5435 C CA . MET A 1 712 ? -42.174 6.995 -51.118 1.00 27.27 712 MET A CA 1
ATOM 5436 C C . MET A 1 712 ? -43.379 7.604 -51.864 1.00 27.27 712 MET A C 1
ATOM 5438 O O . MET A 1 712 ? -43.457 7.494 -53.089 1.00 27.27 712 MET A O 1
ATOM 5442 N N . PRO A 1 713 ? -44.237 8.372 -51.167 1.00 30.88 713 PRO A N 1
ATOM 5443 C CA . PRO A 1 713 ? -44.534 9.733 -51.639 1.00 30.88 713 PRO A CA 1
ATOM 5444 C C . PRO A 1 713 ? -44.457 10.803 -50.524 1.00 30.88 713 PRO A C 1
ATOM 5446 O O . PRO A 1 713 ? -44.030 10.531 -49.406 1.00 30.88 713 PRO A O 1
ATOM 5449 N N . SER A 1 714 ? -44.800 12.053 -50.858 1.00 23.64 714 SER A N 1
ATOM 5450 C CA . SER A 1 714 ? -44.501 13.263 -50.073 1.00 23.64 714 SER A CA 1
ATOM 5451 C C . SER A 1 714 ? -45.702 14.221 -49.950 1.00 23.64 714 SER A C 1
ATOM 5453 O O . SER A 1 714 ? -46.671 14.099 -50.692 1.00 23.64 714 SER A O 1
ATOM 5455 N N . ALA A 1 715 ? -45.526 15.230 -49.087 1.00 23.62 715 ALA A N 1
ATOM 5456 C CA . ALA A 1 715 ? -46.182 16.544 -49.048 1.00 23.62 715 ALA A CA 1
ATOM 5457 C C . ALA A 1 715 ? -47.610 16.695 -48.473 1.00 23.62 715 ALA A C 1
ATOM 5459 O O . ALA A 1 715 ? -48.594 16.244 -49.047 1.00 23.62 715 ALA A O 1
ATOM 5460 N N . ALA A 1 716 ? -47.706 17.546 -47.439 1.00 24.39 716 ALA A N 1
ATOM 5461 C CA . ALA A 1 716 ? -48.725 18.596 -47.322 1.00 24.39 716 ALA A CA 1
ATOM 5462 C C . ALA A 1 716 ? -48.230 19.735 -46.395 1.00 24.39 716 ALA A C 1
ATOM 5464 O O . ALA A 1 716 ? -47.848 19.493 -45.254 1.00 24.39 716 ALA A O 1
ATOM 5465 N N . TYR A 1 717 ? -48.253 20.976 -46.888 1.00 24.73 717 TYR A N 1
ATOM 5466 C CA . TYR A 1 717 ? -48.196 22.225 -46.101 1.00 24.73 717 TYR A CA 1
ATOM 5467 C C . TYR A 1 717 ? -49.645 22.745 -45.955 1.00 24.73 717 TYR A C 1
ATOM 5469 O O . TYR A 1 717 ? -50.454 22.436 -46.837 1.00 24.73 717 TYR A O 1
ATOM 5477 N N . PRO A 1 718 ? -50.010 23.535 -44.918 1.00 30.20 718 PRO A N 1
ATOM 5478 C CA . PRO A 1 718 ? -49.951 24.993 -45.125 1.00 30.20 718 PRO A CA 1
ATOM 5479 C C . PRO A 1 718 ? -49.781 25.905 -43.884 1.00 30.20 718 PRO A C 1
ATOM 5481 O O . PRO A 1 718 ? -50.194 25.584 -42.777 1.00 30.20 718 PRO A O 1
ATOM 5484 N N . ALA A 1 719 ? -49.331 27.130 -44.192 1.00 24.48 719 ALA A N 1
ATOM 5485 C CA . ALA A 1 719 ? -49.685 28.414 -43.566 1.00 24.48 719 ALA A CA 1
ATOM 5486 C C . ALA A 1 719 ? -49.279 28.732 -42.107 1.00 24.48 719 ALA A C 1
ATOM 5488 O O . ALA A 1 719 ? -49.148 27.885 -41.232 1.00 24.48 719 ALA A O 1
ATOM 5489 N N . ALA A 1 720 ? -49.115 30.036 -41.868 1.00 25.16 720 ALA A N 1
ATOM 5490 C CA . ALA A 1 720 ? -48.829 30.657 -40.580 1.00 25.16 720 ALA A CA 1
ATOM 5491 C C . ALA A 1 720 ? -49.705 31.909 -40.399 1.00 25.16 720 ALA A C 1
ATOM 5493 O O . ALA A 1 720 ? -50.133 32.512 -41.384 1.00 25.16 720 ALA A O 1
ATOM 5494 N N . VAL A 1 721 ? -49.904 32.339 -39.151 1.00 25.11 721 VAL A N 1
ATOM 5495 C CA . VAL A 1 721 ? -50.394 33.683 -38.796 1.00 25.11 721 VAL A CA 1
ATOM 5496 C C . VAL A 1 721 ? -49.533 34.205 -37.644 1.00 25.11 721 VAL A C 1
ATOM 5498 O O . VAL A 1 721 ? -49.127 33.432 -36.779 1.00 25.11 721 VAL A O 1
ATOM 5501 N N . SER A 1 722 ? -49.229 35.503 -37.653 1.00 24.59 722 SER A N 1
ATOM 5502 C CA . SER A 1 722 ? -48.418 36.184 -36.637 1.00 24.59 722 SER A CA 1
ATOM 5503 C C . SER A 1 722 ? -49.254 37.202 -35.864 1.00 24.59 722 SER A C 1
ATOM 5505 O O . SER A 1 722 ? -50.071 37.901 -36.463 1.00 24.59 722 SER A O 1
ATOM 5507 N N . THR A 1 723 ? -48.983 37.343 -34.566 1.00 25.94 723 THR A N 1
ATOM 5508 C CA . THR A 1 723 ? -49.335 38.531 -33.775 1.00 25.94 723 THR A CA 1
ATOM 5509 C C . THR A 1 723 ? -48.201 38.857 -32.804 1.00 25.94 723 THR A C 1
ATOM 5511 O O . THR A 1 723 ? -47.968 38.114 -31.851 1.00 25.94 723 THR A O 1
ATOM 5514 N N . HIS A 1 724 ? -47.519 39.981 -33.024 1.00 24.80 724 HIS A N 1
ATOM 5515 C CA . HIS A 1 724 ? -46.707 40.635 -31.993 1.00 24.80 724 HIS A CA 1
ATOM 5516 C C . HIS A 1 724 ? -47.615 41.235 -30.912 1.00 24.80 724 HIS A C 1
ATOM 5518 O O . HIS A 1 724 ? -48.656 41.787 -31.263 1.00 24.80 724 HIS A O 1
ATOM 5524 N N . VAL A 1 725 ? -47.143 41.283 -29.660 1.00 27.47 725 VAL A N 1
ATOM 5525 C CA . VAL A 1 725 ? -47.156 42.541 -28.890 1.00 27.47 725 VAL A CA 1
ATOM 5526 C C . VAL A 1 725 ? -45.864 42.662 -28.068 1.00 27.47 725 VAL A C 1
ATOM 5528 O O . VAL A 1 725 ? -45.402 41.709 -27.445 1.00 27.47 725 VAL A O 1
ATOM 5531 N N . ASP A 1 726 ? -45.308 43.864 -28.118 1.00 25.70 726 ASP A N 1
ATOM 5532 C CA . ASP A 1 726 ? -44.324 44.506 -27.241 1.00 25.70 726 ASP A CA 1
ATOM 5533 C C . ASP A 1 726 ? -44.695 44.511 -25.732 1.00 25.70 726 ASP A C 1
ATOM 5535 O O . ASP A 1 726 ? -45.836 44.242 -25.375 1.00 25.70 726 ASP A O 1
ATOM 5539 N N . SER A 1 727 ? -43.851 44.905 -24.765 1.00 26.39 727 SER A N 1
ATOM 5540 C CA . SER A 1 727 ? -42.381 45.063 -24.666 1.00 26.39 727 SER A CA 1
ATOM 5541 C C . SER A 1 727 ? -42.017 45.477 -23.213 1.00 26.39 727 SER A C 1
ATOM 5543 O O . SER A 1 727 ? -42.884 45.537 -22.344 1.00 26.39 727 SER A O 1
ATOM 5545 N N . THR A 1 728 ? -40.762 45.895 -22.989 1.00 26.38 728 THR A N 1
ATOM 5546 C CA . THR A 1 728 ? -40.232 46.650 -21.827 1.00 26.38 728 THR A CA 1
ATOM 5547 C C . THR A 1 728 ? -40.060 45.921 -20.487 1.00 26.38 728 THR A C 1
ATOM 5549 O O . THR A 1 728 ? -40.812 45.035 -20.099 1.00 26.38 728 THR A O 1
ATOM 5552 N N . ALA A 1 729 ? -39.014 46.340 -19.769 1.00 28.67 729 ALA A N 1
ATOM 5553 C CA . ALA A 1 729 ? -38.681 45.947 -18.403 1.00 28.67 729 ALA A CA 1
ATOM 5554 C C . ALA A 1 729 ? -38.613 47.193 -17.502 1.00 28.67 729 ALA A C 1
ATOM 5556 O O . ALA A 1 729 ? -38.396 48.302 -17.992 1.00 28.67 729 ALA A O 1
ATOM 5557 N N . ALA A 1 730 ? -38.709 47.005 -16.184 1.00 25.91 730 ALA A N 1
ATOM 5558 C CA . ALA A 1 730 ? -38.379 48.029 -15.195 1.00 25.91 730 ALA A CA 1
ATOM 5559 C C . ALA A 1 730 ? -37.736 47.394 -13.951 1.00 25.91 730 ALA A C 1
ATOM 5561 O O . ALA A 1 730 ? -38.137 46.316 -13.517 1.00 25.91 730 ALA A O 1
ATOM 5562 N N . VAL A 1 731 ? -36.749 48.081 -13.369 1.00 29.80 731 VAL A N 1
ATOM 5563 C CA . VAL A 1 731 ? -36.084 47.708 -12.110 1.00 29.80 731 VAL A CA 1
ATOM 5564 C C . VAL A 1 731 ? -36.458 48.731 -11.038 1.00 29.80 731 VAL A C 1
ATOM 5566 O O . VAL A 1 731 ? -36.338 49.930 -11.272 1.00 29.80 731 VAL A O 1
ATOM 5569 N N . ALA A 1 732 ? -36.855 48.272 -9.850 1.00 26.62 732 ALA A N 1
ATOM 5570 C CA . ALA A 1 732 ? -37.023 49.106 -8.656 1.00 26.62 732 ALA A CA 1
ATOM 5571 C C . ALA A 1 732 ? -36.732 48.293 -7.379 1.00 26.62 732 ALA A C 1
ATOM 5573 O O . ALA A 1 732 ? -36.739 47.064 -7.408 1.00 26.62 732 ALA A O 1
ATOM 5574 N N . THR A 1 733 ? -36.429 48.965 -6.261 1.00 27.39 733 THR A N 1
ATOM 5575 C CA . THR A 1 733 ? -35.891 48.324 -5.042 1.00 27.39 733 THR A CA 1
ATOM 5576 C C . THR A 1 733 ? -36.527 48.841 -3.745 1.00 27.39 733 THR A C 1
ATOM 5578 O O . THR A 1 733 ? -36.871 50.017 -3.670 1.00 27.39 733 THR A O 1
ATOM 5581 N N . ARG A 1 734 ? -36.528 47.986 -2.698 1.00 29.19 734 ARG A N 1
ATOM 5582 C CA . ARG A 1 734 ? -36.854 48.289 -1.274 1.00 29.19 734 ARG A CA 1
ATOM 5583 C C . ARG A 1 734 ? -38.361 48.575 -1.037 1.00 29.19 734 ARG A C 1
ATOM 5585 O O . ARG A 1 734 ? -39.097 48.810 -1.982 1.00 29.19 734 ARG A O 1
ATOM 5592 N N . THR A 1 735 ? -38.928 48.481 0.174 1.00 27.92 735 THR A N 1
ATOM 5593 C CA . THR A 1 735 ? -38.350 48.549 1.542 1.00 27.92 735 THR A CA 1
ATOM 5594 C C . THR A 1 735 ? -39.048 47.555 2.511 1.00 27.92 735 THR A C 1
ATOM 5596 O O . THR A 1 735 ? -39.752 46.663 2.052 1.00 27.92 735 THR A O 1
ATOM 5599 N N . ALA A 1 736 ? -38.810 47.638 3.830 1.00 28.50 736 ALA A N 1
ATOM 5600 C CA . ALA A 1 736 ? -39.037 46.563 4.814 1.00 28.50 736 ALA A CA 1
ATOM 5601 C C . ALA A 1 736 ? -40.161 46.821 5.851 1.00 28.50 736 ALA A C 1
ATOM 5603 O O . ALA A 1 736 ? -40.652 47.939 5.981 1.00 28.50 736 ALA A O 1
ATOM 5604 N N . ALA A 1 737 ? -40.486 45.788 6.644 1.00 27.84 737 ALA A N 1
ATOM 5605 C CA . ALA A 1 737 ? -41.275 45.833 7.888 1.00 27.84 737 ALA A CA 1
ATOM 5606 C C . ALA A 1 737 ? -40.737 44.791 8.910 1.00 27.84 737 ALA A C 1
ATOM 5608 O O . ALA A 1 737 ? -39.931 43.938 8.535 1.00 27.84 737 ALA A O 1
ATOM 5609 N N . THR A 1 738 ? -41.111 44.874 10.199 1.00 30.56 738 THR A N 1
ATOM 5610 C CA . THR A 1 738 ? -40.306 44.313 11.318 1.00 30.56 738 THR A CA 1
ATOM 5611 C C . THR A 1 738 ? -41.075 43.651 12.478 1.00 30.56 738 THR A C 1
ATOM 5613 O O . THR A 1 738 ? -41.968 44.280 13.041 1.00 30.56 738 THR A O 1
ATOM 5616 N N . SER A 1 739 ? -40.594 42.490 12.955 1.00 29.81 739 SER A N 1
ATOM 5617 C CA . SER A 1 739 ? -40.687 41.976 14.352 1.00 29.81 739 SER A CA 1
ATOM 5618 C C . SER A 1 739 ? -39.916 40.640 14.483 1.00 29.81 739 SER A C 1
ATOM 5620 O O . SER A 1 739 ? -39.835 39.926 13.492 1.00 29.81 739 SER A O 1
ATOM 5622 N N . GLY A 1 740 ? -39.364 40.191 15.621 1.00 27.80 740 GLY A N 1
ATOM 5623 C CA . GLY A 1 740 ? -39.139 40.838 16.925 1.00 27.80 740 GLY A CA 1
ATOM 5624 C C . GLY A 1 740 ? -38.845 39.816 18.053 1.00 27.80 740 GLY A C 1
ATOM 5625 O O . GLY A 1 740 ? -39.634 38.898 18.229 1.00 27.80 740 GLY A O 1
ATOM 5626 N N . ALA A 1 741 ? -37.775 40.028 18.850 1.00 28.95 741 ALA A N 1
ATOM 5627 C CA . ALA A 1 741 ? -37.335 39.222 20.025 1.00 28.95 741 ALA A CA 1
ATOM 5628 C C . ALA A 1 741 ? -36.849 37.768 19.745 1.00 28.95 741 ALA A C 1
ATOM 5630 O O . ALA A 1 741 ? -37.301 37.134 18.805 1.00 28.95 741 ALA A O 1
ATOM 5631 N N . ARG A 1 742 ? -35.924 37.153 20.512 1.00 29.28 742 ARG A N 1
ATOM 5632 C CA . ARG A 1 742 ? -35.025 37.593 21.616 1.00 29.28 742 ARG A CA 1
ATOM 5633 C C . ARG A 1 742 ? -33.770 36.682 21.641 1.00 29.28 742 ARG A C 1
ATOM 5635 O O . ARG A 1 742 ? -33.861 35.529 21.236 1.00 29.28 742 ARG A O 1
ATOM 5642 N N . ARG A 1 743 ? -32.623 37.157 22.153 1.00 29.52 743 ARG A N 1
ATOM 5643 C CA . ARG A 1 743 ? -31.372 36.373 22.320 1.00 29.52 743 ARG A CA 1
ATOM 5644 C C . ARG A 1 743 ? -30.622 36.814 23.595 1.00 29.52 743 ARG A C 1
ATOM 5646 O O . ARG A 1 743 ? -30.647 38.015 23.867 1.00 29.52 743 ARG A O 1
ATOM 5653 N N . PRO A 1 744 ? -29.958 35.923 24.358 1.00 38.53 744 PRO A N 1
ATOM 5654 C CA . PRO A 1 744 ? -29.076 36.323 25.461 1.00 38.53 744 PRO A CA 1
ATOM 5655 C C . PRO A 1 744 ? -27.707 36.836 24.977 1.00 38.53 744 PRO A C 1
ATOM 5657 O O . PRO A 1 744 ? -27.192 36.384 23.953 1.00 38.53 744 PRO A O 1
ATOM 5660 N N . THR A 1 745 ? -27.102 37.740 25.748 1.00 38.38 745 THR A N 1
ATOM 5661 C CA . THR A 1 745 ? -25.654 38.051 25.751 1.00 38.38 745 THR A CA 1
ATOM 5662 C C . THR A 1 745 ? -24.980 37.232 26.875 1.00 38.38 745 THR A C 1
ATOM 5664 O O . THR A 1 745 ? -25.692 36.593 27.644 1.00 38.38 745 THR A O 1
ATOM 5667 N N . THR A 1 746 ? -23.662 37.127 27.096 1.00 34.31 746 THR A N 1
ATOM 5668 C CA . THR A 1 746 ? -22.438 37.951 26.868 1.00 34.31 746 THR A CA 1
ATOM 5669 C C . THR A 1 746 ? -21.229 37.017 27.211 1.00 34.31 746 THR A C 1
ATOM 5671 O O . THR A 1 746 ? -21.504 35.899 27.649 1.00 34.31 746 THR A O 1
ATOM 5674 N N . PRO A 1 747 ? -19.927 37.401 27.201 1.00 41.00 747 PRO A N 1
ATOM 5675 C 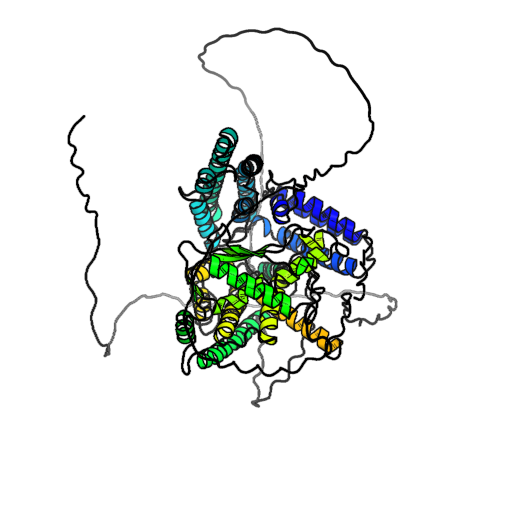CA . PRO A 1 747 ? -19.184 38.464 26.508 1.00 41.00 747 PRO A CA 1
ATOM 5676 C C . PRO A 1 747 ? -18.019 37.903 25.638 1.00 41.00 747 PRO A C 1
ATOM 5678 O O . PRO A 1 747 ? -17.911 36.698 25.438 1.00 41.00 747 PRO A O 1
ATOM 5681 N N . ALA A 1 748 ? -17.133 38.768 25.123 1.00 32.47 748 ALA A N 1
ATOM 5682 C CA . ALA A 1 748 ? -15.925 38.383 24.373 1.00 32.47 748 ALA A CA 1
ATOM 5683 C C . ALA A 1 748 ? -14.628 38.536 25.212 1.00 32.47 748 ALA A C 1
ATOM 5685 O O . ALA A 1 748 ? -14.581 39.421 26.069 1.00 32.47 748 ALA A O 1
ATOM 5686 N N . PRO A 1 749 ? -13.571 37.733 24.963 1.00 36.00 749 PRO A N 1
ATOM 5687 C CA . PRO A 1 749 ? -12.266 37.870 25.618 1.00 36.00 749 PRO A CA 1
ATOM 5688 C C . PRO A 1 749 ? -11.356 38.898 24.920 1.00 36.00 749 PRO A C 1
ATOM 5690 O O . PRO A 1 749 ? -11.439 39.102 23.708 1.00 36.00 749 PRO A O 1
ATOM 5693 N N . THR A 1 750 ? -10.438 39.513 25.672 1.00 33.12 750 THR A N 1
ATOM 5694 C CA . THR A 1 750 ? -9.493 40.526 25.169 1.00 33.12 750 THR A CA 1
ATOM 5695 C C . THR A 1 750 ? -8.024 40.101 25.255 1.00 33.12 750 THR A C 1
ATOM 5697 O O . THR A 1 750 ? -7.611 39.453 26.209 1.00 33.12 750 THR A O 1
ATOM 5700 N N . SER A 1 751 ? -7.234 40.610 24.301 1.00 31.19 751 SER A N 1
ATOM 5701 C CA . SER A 1 751 ? -5.797 40.935 24.403 1.00 31.19 751 SER A CA 1
ATOM 5702 C C . SER A 1 751 ? -4.778 39.845 24.798 1.00 31.19 751 SER A C 1
ATOM 5704 O O . SER A 1 751 ? -4.561 39.565 25.970 1.00 31.19 751 SER A O 1
ATOM 5706 N N . SER A 1 752 ? -4.002 39.439 23.784 1.00 31.09 752 SER A N 1
ATOM 5707 C CA . SER A 1 752 ? -2.527 39.310 23.783 1.00 31.09 752 SER A CA 1
ATOM 5708 C C . SER A 1 752 ? -1.795 38.448 24.825 1.00 31.09 752 SER A C 1
ATOM 5710 O O . SER A 1 752 ? -1.737 38.784 26.004 1.00 31.09 752 SER A O 1
ATOM 5712 N N . ASN A 1 753 ? -0.958 37.535 24.318 1.00 28.38 753 ASN A N 1
ATOM 5713 C CA . ASN A 1 753 ? 0.405 37.379 24.835 1.00 28.38 753 ASN A CA 1
ATOM 5714 C C . ASN A 1 753 ? 1.394 36.979 23.721 1.00 28.38 753 ASN A C 1
ATOM 5716 O O . ASN A 1 753 ? 1.193 35.989 23.024 1.00 28.38 753 ASN A O 1
ATOM 5720 N N . ARG A 1 754 ? 2.478 37.752 23.573 1.00 32.09 754 ARG A N 1
ATOM 5721 C CA . ARG A 1 754 ? 3.708 37.392 22.842 1.00 32.09 754 ARG A CA 1
ATOM 5722 C C . ARG A 1 754 ? 4.858 37.414 23.854 1.00 32.09 754 ARG A C 1
ATOM 5724 O O . ARG A 1 754 ? 5.019 38.444 24.504 1.00 32.09 754 ARG A O 1
ATOM 5731 N N . PRO A 1 755 ? 5.722 36.392 23.916 1.00 31.00 755 PRO A N 1
ATOM 5732 C CA . PRO A 1 755 ? 7.047 36.525 24.502 1.00 31.00 755 PRO A CA 1
ATOM 5733 C C . PRO A 1 755 ? 8.080 36.827 23.403 1.00 31.00 755 PRO A C 1
ATOM 5735 O O . PRO A 1 755 ? 8.293 36.023 22.498 1.00 31.00 755 PRO A O 1
ATOM 5738 N N . SER A 1 756 ? 8.749 37.978 23.482 1.00 28.05 756 SER A N 1
ATOM 5739 C CA . SER A 1 756 ? 9.921 38.295 22.654 1.00 28.05 756 SER A CA 1
ATOM 5740 C C . SER A 1 756 ? 11.190 38.318 23.506 1.00 28.05 756 SER A C 1
ATOM 5742 O O . SER A 1 756 ? 11.279 39.120 24.430 1.00 28.05 756 SER A O 1
ATOM 5744 N N . SER A 1 757 ? 12.149 37.452 23.161 1.00 28.86 757 SER A N 1
ATOM 5745 C CA . SER A 1 757 ? 13.594 37.500 23.464 1.00 28.86 757 SER A CA 1
ATOM 5746 C C . SER A 1 757 ? 14.091 38.343 24.658 1.00 28.86 757 SER A C 1
ATOM 5748 O O . SER A 1 757 ? 14.118 39.574 24.594 1.00 28.86 757 SER A O 1
ATOM 5750 N N . SER A 1 758 ? 14.704 37.689 25.649 1.00 28.67 758 SER A N 1
ATOM 5751 C CA . SER A 1 758 ? 15.608 38.327 26.620 1.00 28.67 758 SER A CA 1
ATOM 5752 C C . SER A 1 758 ? 17.030 37.754 26.515 1.00 28.67 758 SER A C 1
ATOM 5754 O O . SER A 1 758 ? 17.364 36.708 27.063 1.00 28.67 758 SER A O 1
ATOM 5756 N N . SER A 1 759 ? 17.906 38.459 25.796 1.00 27.84 759 SER A N 1
ATOM 5757 C CA . SER A 1 759 ? 19.327 38.108 25.677 1.00 27.84 759 SER A CA 1
ATOM 5758 C C . SER A 1 759 ? 20.111 38.487 26.942 1.00 27.84 759 SER A C 1
ATOM 5760 O O . SER A 1 759 ? 20.220 39.673 27.269 1.00 27.84 759 SER A O 1
ATOM 5762 N N . VAL A 1 760 ? 20.717 37.511 27.623 1.00 28.08 760 VAL A N 1
ATOM 5763 C CA . VAL A 1 760 ? 21.643 37.763 28.744 1.00 28.08 760 VAL A CA 1
ATOM 5764 C C . VAL A 1 760 ? 23.041 38.110 28.213 1.00 28.08 760 VAL A C 1
ATOM 5766 O O . VAL A 1 760 ? 23.516 37.539 27.233 1.00 28.08 760 VAL A O 1
ATOM 5769 N N . ARG A 1 761 ? 23.707 39.083 28.846 1.00 24.86 761 ARG A N 1
ATOM 5770 C CA . ARG A 1 761 ? 25.007 39.616 28.403 1.00 24.86 761 ARG A CA 1
ATOM 5771 C C . ARG A 1 761 ? 26.162 38.661 28.714 1.00 24.86 761 ARG A C 1
ATOM 5773 O O . ARG A 1 761 ? 26.398 38.350 29.878 1.00 24.86 761 ARG A O 1
ATOM 5780 N N . VAL A 1 762 ? 26.985 38.357 27.710 1.00 27.14 762 VAL A N 1
ATOM 5781 C CA . VAL A 1 762 ? 28.366 37.892 27.924 1.00 27.14 762 VAL A CA 1
ATOM 5782 C C . VAL A 1 762 ? 29.286 39.112 28.011 1.00 27.14 762 VAL A C 1
ATOM 5784 O O . VAL A 1 762 ? 29.538 39.787 27.013 1.00 27.14 762 VAL A O 1
ATOM 5787 N N . CYS A 1 763 ? 29.814 39.402 29.200 1.00 25.20 763 CYS A N 1
ATOM 5788 C CA . CYS A 1 763 ? 30.868 40.403 29.365 1.00 25.20 763 CYS A CA 1
ATOM 5789 C C . CYS A 1 763 ? 32.241 39.789 29.063 1.00 25.20 763 CYS A C 1
ATOM 5791 O O . CYS A 1 763 ? 32.706 38.917 29.794 1.00 25.20 763 CYS A O 1
ATOM 5793 N N . ARG A 1 764 ? 32.941 40.298 28.041 1.00 27.22 764 ARG A N 1
ATOM 5794 C CA . ARG A 1 764 ? 34.379 40.037 27.874 1.00 27.22 764 ARG A CA 1
ATOM 5795 C C . ARG A 1 764 ? 35.165 40.633 29.050 1.00 27.22 764 ARG A C 1
ATOM 5797 O O . ARG A 1 764 ? 35.031 41.821 29.341 1.00 27.22 764 ARG A O 1
ATOM 5804 N N . ARG A 1 765 ? 36.089 39.855 29.615 1.00 27.02 765 ARG A N 1
ATOM 5805 C CA . ARG A 1 765 ? 37.359 40.366 30.159 1.00 27.02 765 ARG A CA 1
ATOM 5806 C C . ARG A 1 765 ? 38.526 39.652 29.473 1.00 27.02 765 ARG A C 1
ATOM 5808 O O . ARG A 1 765 ? 38.325 38.694 28.732 1.00 27.02 765 ARG A O 1
ATOM 5815 N N . THR A 1 766 ? 39.710 40.240 29.576 1.00 31.86 766 THR A N 1
ATOM 5816 C CA . THR A 1 766 ? 40.786 40.095 28.587 1.00 31.86 766 THR A CA 1
ATOM 5817 C C . THR A 1 766 ? 41.881 39.116 28.986 1.00 31.86 766 THR A C 1
ATOM 5819 O O . THR A 1 766 ? 42.379 39.208 30.100 1.00 31.86 766 THR A O 1
ATOM 5822 N N . ARG A 1 767 ? 42.321 38.320 27.999 1.00 31.16 767 ARG A N 1
ATOM 5823 C CA . ARG A 1 767 ? 43.685 37.787 27.799 1.00 31.16 767 ARG A CA 1
ATOM 5824 C C . ARG A 1 767 ? 44.511 37.454 29.055 1.00 31.16 767 ARG A C 1
ATOM 5826 O O . ARG A 1 767 ? 45.217 38.317 29.572 1.00 31.16 767 ARG A O 1
ATOM 5833 N N . THR A 1 768 ? 44.588 36.160 29.339 1.00 34.12 768 THR A N 1
ATOM 5834 C CA . THR A 1 768 ? 45.863 35.423 29.414 1.00 34.12 768 THR A CA 1
ATOM 5835 C C . THR A 1 768 ? 45.719 34.194 28.538 1.00 34.12 768 THR A C 1
ATOM 5837 O O . THR A 1 768 ? 44.682 33.521 28.730 1.00 34.12 768 THR A O 1
#